Protein AF-0000000080722331 (afdb_homodimer)

pLDDT: mean 78.09, std 21.44, range [17.34, 98.5]

Foldseek 3Di:
DFLLALLVVLCVLPVDPDRQDLVVFFLADDPCLVPDAQPPPQPDDDDPVVLLQLLVLLCQAQCLQAPLDDPVNLVVLVVVCVVDPFDLPDLVSLLSQLLSLLSNLSSQLRQAQFDDDRGGGGSVSSNSNSVNSLDDLPDQADSSNLSSLQSNLQVCVLSSVLVSSLVSLVSSLVSLVVVVLLAQDPDPPDDPVRSLSSQRNNLSSLLSNLVSCSNVLHQGDDDNVVGHRDQHADDPPDDRVSSLLNRLSSLLSNLSNLLSVQARDLDQDQLVSLVVSLVVSVVSLLVSLVPDDPVLDDFPVCLVDDDRSSSLLSLLSSLLSLLSSLVLLLLLLLVVLVVVVVPPPDDPPVDFSCPPPDPVNVVSLVLNLLSLLVNLSSLLSQQPNVVPDSRHQSLSRSSSLSSLLSSLLSLLSCCQRGDDDPSSVVSNVSSLVSLVSSVVSSSRSSVVSSVSSVVSSVVRPPPPPPDDPPDDDPDDPPRSPSVNPDPPPPCPPDPPPPRDSVSSVSSCVSSVSPNPPPPPDPPPPD/DFLLALLVVLCVLPVDPDRQDLVVAFLADDPCLVPDAQPPPQPDDDDPVVLLQLLVLLCQAQCLQAPLDDPVNLVVLVVVCVVDPFDLPDLVSLLSQLLSLLSNLSSQLRQAQFDDDRGGGGSVSSNSNSVNSLDDLPDQADSSNLSSLQSNLQVCVLSSVLVSSLVSLVSSLVSLVVVVLLAQDPDPPDDPVRSLSSQRNNLSSLLSNLVSCSNVLHQGDDDNVVGHRDQHADDPPDDRVSSLLNRLSSLLSNLSNLLSVQARDLDQDQLVSLVVSLVVSVVSLLVSLVPRDPVLDDFPVCLVDDDRSSSLLSLLSSLLSLLSSLVLLLLLLLVVLVVVVVPPPDDPPVDASCPPPPPVNVVSLVLNLLSLLVNLSSLLSQCPNVVPDSRHQSLSRSSSLSSLLSSLLSLLSCCQRGDDDPSSVVSNVSSLVSLVSSVVSSSRSSVVSSVSSVVSSVVRPPPPPPDDPPDPDPDDPPRSPSVNPDPDPPCPPPPPPPRDSPSSVSSCVSSVSPNPPPPVPDPPPD

Structure (mmCIF, N/CA/C/O backbone):
data_AF-0000000080722331-model_v1
#
loop_
_entity.id
_entity.type
_entity.pdbx_description
1 polymer 'Transcription factor domain-containing protein'
#
loop_
_atom_site.group_PDB
_atom_site.id
_atom_site.type_symbol
_atom_site.label_atom_id
_atom_site.label_alt_id
_atom_site.label_comp_id
_atom_site.label_asym_id
_atom_site.label_entity_id
_atom_site.label_seq_id
_atom_site.pdbx_PDB_ins_code
_atom_site.Cartn_x
_atom_site.Cartn_y
_atom_site.Cartn_z
_atom_site.occupancy
_atom_site.B_iso_or_equiv
_atom_site.auth_seq_id
_atom_site.auth_comp_id
_atom_site.auth_asym_id
_atom_site.auth_atom_id
_atom_site.pdbx_PDB_model_num
ATOM 1 N N . MET A 1 1 ? -13.031 9.055 3.082 1 58.5 1 MET A N 1
ATOM 2 C CA . MET A 1 1 ? -12.633 9.82 4.262 1 58.5 1 MET A CA 1
ATOM 3 C C . MET A 1 1 ? -12.914 9.031 5.539 1 58.5 1 MET A C 1
ATOM 5 O O . MET A 1 1 ? -14.055 8.617 5.777 1 58.5 1 MET A O 1
ATOM 9 N N . GLY A 1 2 ? -11.844 8.742 6.254 1 55.91 2 GLY A N 1
ATOM 10 C CA . GLY A 1 2 ? -11.961 7.898 7.434 1 55.91 2 GLY A CA 1
ATOM 11 C C . GLY A 1 2 ? -12.211 8.688 8.703 1 55.91 2 GLY A C 1
ATOM 12 O O . GLY A 1 2 ? -12.211 9.922 8.688 1 55.91 2 GLY A O 1
ATOM 13 N N . ASN A 1 3 ? -12.391 8.062 9.75 1 56.53 3 ASN A N 1
ATOM 14 C CA . ASN A 1 3 ? -12.797 8.602 11.039 1 56.53 3 ASN A CA 1
ATOM 15 C C . ASN A 1 3 ? -11.703 9.477 11.648 1 56.53 3 ASN A C 1
ATOM 17 O O . ASN A 1 3 ? -11.977 10.297 12.523 1 56.53 3 ASN A O 1
ATOM 21 N N . SER A 1 4 ? -10.547 9.352 11.203 1 58.88 4 SER A N 1
ATOM 22 C CA . SER A 1 4 ? -9.461 10.133 11.797 1 58.88 4 SER A CA 1
ATOM 23 C C . SER A 1 4 ? -9.336 11.5 11.141 1 58.88 4 SER A C 1
ATOM 25 O O . SER A 1 4 ? -8.617 12.367 11.633 1 58.88 4 SER A O 1
ATOM 27 N N . SER A 1 5 ? -10.047 11.664 10.125 1 61.53 5 SER A N 1
ATOM 28 C CA . SER A 1 5 ? -9.984 12.93 9.391 1 61.53 5 SER A CA 1
ATOM 29 C C . SER A 1 5 ? -10.664 14.055 10.156 1 61.53 5 SER A C 1
ATOM 31 O O . SER A 1 5 ? -11.781 13.883 10.664 1 61.53 5 SER A O 1
ATOM 33 N N . SER A 1 6 ? -10.055 15.125 10.258 1 66.31 6 SER A N 1
ATOM 34 C CA . SER A 1 6 ? -10.648 16.297 10.906 1 66.31 6 SER A CA 1
ATOM 35 C C . SER A 1 6 ? -11.875 16.781 10.148 1 66.31 6 SER A C 1
ATOM 37 O O . SER A 1 6 ? -12.844 17.234 10.758 1 66.31 6 SER A O 1
ATOM 39 N N . THR A 1 7 ? -11.789 16.656 8.867 1 59.97 7 THR A N 1
ATOM 40 C CA . THR A 1 7 ? -12.906 17.078 8.031 1 59.97 7 THR A CA 1
ATOM 41 C C . THR A 1 7 ? -14.141 16.234 8.32 1 59.97 7 THR A C 1
ATOM 43 O O . THR A 1 7 ? -15.258 16.75 8.398 1 59.97 7 THR A O 1
ATOM 46 N N . TYR A 1 8 ? -13.906 15.031 8.492 1 64.12 8 TYR A N 1
ATOM 47 C CA . TYR A 1 8 ? -15.008 14.141 8.844 1 64.12 8 TYR A CA 1
ATOM 48 C C . TYR A 1 8 ? -15.664 14.57 10.156 1 64.12 8 TYR A C 1
ATOM 50 O O . TYR A 1 8 ? -16.891 14.641 10.25 1 64.12 8 TYR A O 1
ATOM 58 N N . LEU A 1 9 ? -14.938 14.914 11.062 1 61.69 9 LEU A N 1
ATOM 59 C CA . LEU A 1 9 ? -15.43 15.328 12.375 1 61.69 9 LEU A CA 1
ATOM 60 C C . LEU A 1 9 ? -16.188 16.641 12.281 1 61.69 9 LEU A C 1
ATOM 62 O O . LEU A 1 9 ? -17.25 16.797 12.883 1 61.69 9 LEU A O 1
ATOM 66 N N . ALA A 1 10 ? -15.609 17.5 11.562 1 63 10 ALA A N 1
ATOM 67 C CA . ALA A 1 10 ? -16.25 18.797 11.414 1 63 10 ALA A CA 1
ATOM 68 C C . ALA A 1 10 ? -17.625 18.656 10.75 1 63 10 ALA A C 1
ATOM 70 O O . ALA A 1 10 ? -18.578 19.328 11.148 1 63 10 ALA A O 1
ATOM 71 N N . ASN A 1 11 ? -17.703 17.797 9.758 1 65.12 11 ASN A N 1
ATOM 72 C CA . ASN A 1 11 ? -18.969 17.562 9.07 1 65.12 11 ASN A CA 1
ATOM 73 C C . ASN A 1 11 ? -20 16.922 9.984 1 65.12 11 ASN A C 1
ATOM 75 O O . ASN A 1 11 ? -21.188 17.188 9.867 1 65.12 11 ASN A O 1
ATOM 79 N N . ARG A 1 12 ? -19.578 16.156 10.898 1 65.56 12 ARG A N 1
ATOM 80 C CA . ARG A 1 12 ? -20.469 15.508 11.844 1 65.56 12 ARG A CA 1
ATOM 81 C C . ARG A 1 12 ? -21.047 16.516 12.836 1 65.56 12 ARG A C 1
ATOM 83 O O . ARG A 1 12 ? -22.188 16.359 13.289 1 65.56 12 ARG A O 1
ATOM 90 N N . LEU A 1 13 ? -20.297 17.469 13.156 1 64.06 13 LEU A N 1
ATOM 91 C CA . LEU A 1 13 ? -20.734 18.469 14.125 1 64.06 13 LEU A CA 1
ATOM 92 C C . LEU A 1 13 ? -21.703 19.469 13.492 1 64.06 13 LEU A C 1
ATOM 94 O O . LEU A 1 13 ? -22.453 20.141 14.195 1 64.06 13 LEU A O 1
ATOM 98 N N . ASN A 1 14 ? -21.562 19.594 12.195 1 61.81 14 ASN A N 1
ATOM 99 C CA . ASN A 1 14 ? -22.484 20.453 11.461 1 61.81 14 ASN A CA 1
ATOM 100 C C . ASN A 1 14 ? -23.078 19.734 10.258 1 61.81 14 ASN A C 1
ATOM 102 O O . ASN A 1 14 ? -22.672 19.984 9.117 1 61.81 14 ASN A O 1
ATOM 106 N N . PRO A 1 15 ? -24.094 18.859 10.656 1 58.12 15 PRO A N 1
ATOM 107 C CA . PRO A 1 15 ? -24.688 18.109 9.547 1 58.12 15 PRO A CA 1
ATOM 108 C C . PRO A 1 15 ? -25.516 19 8.609 1 58.12 15 PRO A C 1
ATOM 110 O O . PRO A 1 15 ? -26.531 19.562 9.023 1 58.12 15 PRO A O 1
ATOM 113 N N . THR A 1 16 ? -24.781 19.891 7.891 1 59.34 16 THR A N 1
ATOM 114 C CA . THR A 1 16 ? -25.484 20.734 6.941 1 59.34 16 THR A CA 1
ATOM 115 C C . THR A 1 16 ? -25.469 20.125 5.547 1 59.34 16 THR A C 1
ATOM 117 O O . THR A 1 16 ? -24.812 19.109 5.312 1 59.34 16 THR A O 1
ATOM 120 N N . THR A 1 17 ? -26.25 20.688 4.781 1 50.94 17 THR A N 1
ATOM 121 C CA . THR A 1 17 ? -26.375 20.234 3.398 1 50.94 17 THR A CA 1
ATOM 122 C C . THR A 1 17 ? -25.047 20.422 2.65 1 50.94 17 THR A C 1
ATOM 124 O O . THR A 1 17 ? -24.766 19.703 1.69 1 50.94 17 THR A O 1
ATOM 127 N N . GLU A 1 18 ? -24.234 21.391 3.186 1 58.25 18 GLU A N 1
ATOM 128 C CA . GLU A 1 18 ? -22.984 21.625 2.471 1 58.25 18 GLU A CA 1
ATOM 129 C C . GLU A 1 18 ? -21.828 20.922 3.146 1 58.25 18 GLU A C 1
ATOM 131 O O . GLU A 1 18 ? -21.188 21.484 4.039 1 58.25 18 GLU A O 1
ATOM 136 N N . THR A 1 19 ? -21.641 19.688 2.902 1 58.19 19 THR A N 1
ATOM 137 C CA . THR A 1 19 ? -20.562 18.875 3.475 1 58.19 19 THR A CA 1
ATOM 138 C C . THR A 1 19 ? -19.203 19.328 2.943 1 58.19 19 THR A C 1
ATOM 140 O O . THR A 1 19 ? -19.047 19.562 1.744 1 58.19 19 THR A O 1
ATOM 143 N N . LEU A 1 20 ? -18.391 19.766 3.891 1 61 20 LEU A N 1
ATOM 144 C CA . LEU A 1 20 ? -17.016 20.109 3.541 1 61 20 LEU A CA 1
ATOM 145 C C . LEU A 1 20 ? -16.297 18.906 2.934 1 61 20 LEU A C 1
ATOM 147 O O . LEU A 1 20 ? -16.219 17.844 3.557 1 61 20 LEU A O 1
ATOM 151 N N . ALA A 1 21 ? -16.078 19.016 1.616 1 56.78 21 ALA A N 1
ATOM 152 C CA . ALA A 1 21 ? -15.328 17.969 0.925 1 56.78 21 ALA A CA 1
ATOM 153 C C . ALA A 1 21 ? -14.117 18.547 0.196 1 56.78 21 ALA A C 1
ATOM 155 O O . ALA A 1 21 ? -14.242 19.531 -0.54 1 56.78 21 ALA A O 1
ATOM 156 N N . TRP A 1 22 ? -13.055 18.062 0.575 1 52.5 22 TRP A N 1
ATOM 157 C CA . TRP A 1 22 ? -11.805 18.578 0.02 1 52.5 22 TRP A CA 1
ATOM 158 C C . TRP A 1 22 ? -11.883 18.688 -1.499 1 52.5 22 TRP A C 1
ATOM 160 O O . TRP A 1 22 ? -11.391 19.641 -2.086 1 52.5 22 TRP A O 1
ATOM 170 N N . HIS A 1 23 ? -12.398 17.656 -2.092 1 49.03 23 HIS A N 1
ATOM 171 C CA . HIS A 1 23 ? -12.391 17.594 -3.547 1 49.03 23 HIS A CA 1
ATOM 172 C C . HIS A 1 23 ? -13.227 18.703 -4.164 1 49.03 23 HIS A C 1
ATOM 174 O O . HIS A 1 23 ? -13.102 18.984 -5.355 1 49.03 23 HIS A O 1
ATOM 180 N N . MET A 1 24 ? -14.047 19.297 -3.225 1 52.97 24 MET A N 1
ATOM 181 C CA . MET A 1 24 ? -14.875 20.391 -3.711 1 52.97 24 MET A CA 1
ATOM 182 C C . MET A 1 24 ? -14.078 21.688 -3.752 1 52.97 24 MET A C 1
ATOM 184 O O . MET A 1 24 ? -14.539 22.688 -4.32 1 52.97 24 MET A O 1
ATOM 188 N N . HIS A 1 25 ? -12.82 21.562 -3.273 1 61.03 25 HIS A N 1
ATOM 189 C CA . HIS A 1 25 ? -12.055 22.797 -3.178 1 61.03 25 HIS A CA 1
ATOM 190 C C . HIS A 1 25 ? -10.617 22.594 -3.65 1 61.03 25 HIS A C 1
ATOM 192 O O . HIS A 1 25 ? -9.672 22.844 -2.902 1 61.03 25 HIS A O 1
ATOM 198 N N . PRO A 1 26 ? -10.609 22.156 -5.004 1 56.78 26 PRO A N 1
ATOM 199 C CA . PRO A 1 26 ? -9.242 22.047 -5.527 1 56.78 26 PRO A CA 1
ATOM 200 C C . PRO A 1 26 ? -8.57 23.406 -5.719 1 56.78 26 PRO A C 1
ATOM 202 O O . PRO A 1 26 ? -9.258 24.422 -5.887 1 56.78 26 PRO A O 1
ATOM 205 N N . HIS A 1 27 ? -7.277 23.453 -5.512 1 62.88 27 HIS A N 1
ATOM 206 C CA . HIS A 1 27 ? -6.566 24.719 -5.719 1 62.88 27 HIS A CA 1
ATOM 207 C C . HIS A 1 27 ? -6.426 25.031 -7.203 1 62.88 27 HIS A C 1
ATOM 209 O O . HIS A 1 27 ? -5.766 26 -7.578 1 62.88 27 HIS A O 1
ATOM 215 N N . TYR A 1 28 ? -7.027 24.031 -7.988 1 53.81 28 TYR A N 1
ATOM 216 C CA . TYR A 1 28 ? -6.945 24.266 -9.43 1 53.81 28 TYR A CA 1
ATOM 217 C C . TYR A 1 28 ? -8.32 24.156 -10.078 1 53.81 28 TYR A C 1
ATOM 219 O O . TYR A 1 28 ? -9.164 23.375 -9.625 1 53.81 28 TYR A O 1
ATOM 227 N N . ASP A 1 29 ? -8.672 24.969 -10.891 1 52.41 29 ASP A N 1
ATOM 228 C CA . ASP A 1 29 ? -9.992 24.984 -11.508 1 52.41 29 ASP A CA 1
ATOM 229 C C . ASP A 1 29 ? -10.07 24 -12.672 1 52.41 29 ASP A C 1
ATOM 231 O O . ASP A 1 29 ? -11.07 23.297 -12.836 1 52.41 29 ASP A O 1
ATOM 235 N N . ASP A 1 30 ? -8.961 23.984 -13.469 1 51.5 30 ASP A N 1
ATOM 236 C CA . ASP A 1 30 ? -9.008 23.234 -14.719 1 51.5 30 ASP A CA 1
ATOM 237 C C . ASP A 1 30 ? -8.391 21.844 -14.555 1 51.5 30 ASP A C 1
ATOM 239 O O . ASP A 1 30 ? -7.191 21.719 -14.297 1 51.5 30 ASP A O 1
ATOM 243 N N . ILE A 1 31 ? -9.273 20.844 -14.539 1 56.06 31 ILE A N 1
ATOM 244 C CA . ILE A 1 31 ? -8.844 19.453 -14.352 1 56.06 31 ILE A CA 1
ATOM 245 C C . ILE A 1 31 ? -8.25 18.922 -15.648 1 56.06 31 ILE A C 1
ATOM 247 O O . ILE A 1 31 ? -7.645 17.844 -15.664 1 56.06 31 ILE A O 1
ATOM 251 N N . SER A 1 32 ? -8.227 19.734 -16.688 1 57.78 32 SER A N 1
ATOM 252 C CA . SER A 1 32 ? -7.785 19.25 -17.984 1 57.78 32 SER A CA 1
ATOM 253 C C . SER A 1 32 ? -6.289 18.969 -18 1 57.78 32 SER A C 1
ATOM 255 O O . SER A 1 32 ? -5.805 18.172 -18.812 1 57.78 32 SER A O 1
ATOM 257 N N . TRP A 1 33 ? -5.648 19.641 -17.047 1 54.5 33 TRP A N 1
ATOM 258 C CA . TRP A 1 33 ? -4.199 19.453 -17.047 1 54.5 33 TRP A CA 1
ATOM 259 C C . TRP A 1 33 ? -3.836 18.016 -16.703 1 54.5 33 TRP A C 1
ATOM 261 O O . TRP A 1 33 ? -2.719 17.562 -16.984 1 54.5 33 TRP A O 1
ATOM 271 N N . LEU A 1 34 ? -4.723 17.391 -16.172 1 56.31 34 LEU A N 1
ATOM 272 C CA . LEU A 1 34 ? -4.469 16 -15.781 1 56.31 34 LEU A CA 1
ATOM 273 C C . LEU A 1 34 ? -4.227 15.133 -17 1 56.31 34 LEU A C 1
ATOM 275 O O . LEU A 1 34 ? -3.527 14.117 -16.922 1 56.31 34 LEU A O 1
ATOM 279 N N . ARG A 1 35 ? -4.789 15.516 -18.156 1 56.59 35 ARG A N 1
ATOM 280 C CA . ARG A 1 35 ? -4.707 14.672 -19.344 1 56.59 35 ARG A CA 1
ATOM 281 C C . ARG A 1 35 ? -3.883 15.344 -20.438 1 56.59 35 ARG A C 1
ATOM 283 O O . ARG A 1 35 ? -3.557 14.727 -21.453 1 56.59 35 ARG A O 1
ATOM 290 N N . ARG A 1 36 ? -3.623 16.609 -20.234 1 52.19 36 ARG A N 1
ATOM 291 C CA . ARG A 1 36 ? -3.1 17.344 -21.391 1 52.19 36 ARG A CA 1
ATOM 292 C C . ARG A 1 36 ? -1.674 16.906 -21.703 1 52.19 36 ARG A C 1
ATOM 294 O O . ARG A 1 36 ? -0.861 16.703 -20.812 1 52.19 36 ARG A O 1
ATOM 301 N N . PRO A 1 37 ? -1.604 16.391 -23.031 1 52.09 37 PRO A N 1
ATOM 302 C CA . PRO A 1 37 ? -0.284 16.078 -23.578 1 52.09 37 PRO A CA 1
ATOM 303 C C . PRO A 1 37 ? 0.754 17.156 -23.297 1 52.09 37 PRO A C 1
ATOM 305 O O . PRO A 1 37 ? 0.399 18.328 -23.109 1 52.09 37 PRO A O 1
ATOM 308 N N . VAL A 1 38 ? 1.921 16.719 -22.859 1 49.22 38 VAL A N 1
ATOM 309 C CA . VAL A 1 38 ? 3.119 17.516 -22.625 1 49.22 38 VAL A CA 1
ATOM 310 C C . VAL A 1 38 ? 3.211 18.641 -23.656 1 49.22 38 VAL A C 1
ATOM 312 O O . VAL A 1 38 ? 3.275 18.375 -24.859 1 49.22 38 VAL A O 1
ATOM 315 N N . ILE A 1 39 ? 2.551 19.703 -23.469 1 48.94 39 ILE A N 1
ATOM 316 C CA . ILE A 1 39 ? 2.939 20.797 -24.344 1 48.94 39 ILE A CA 1
ATOM 317 C C . ILE A 1 39 ? 4.461 20.875 -24.422 1 48.94 39 ILE A C 1
ATOM 319 O O . ILE A 1 39 ? 5.145 20.844 -23.391 1 48.94 39 ILE A O 1
ATOM 323 N N . SER A 1 40 ? 5.074 20.516 -25.516 1 51.19 40 SER A N 1
ATOM 324 C CA . SER A 1 40 ? 6.469 20.609 -25.938 1 51.19 40 SER A CA 1
ATOM 325 C C . SER A 1 40 ? 7.133 21.859 -25.344 1 51.19 40 SER A C 1
ATOM 327 O O . SER A 1 40 ? 8.328 22.078 -25.547 1 51.19 40 SER A O 1
ATOM 329 N N . ASP A 1 41 ? 6.391 22.781 -24.828 1 56.09 41 ASP A N 1
ATOM 330 C CA . ASP A 1 41 ? 7.195 23.953 -24.5 1 56.09 41 ASP A CA 1
ATOM 331 C C . ASP A 1 41 ? 7.969 23.75 -23.203 1 56.09 41 ASP A C 1
ATOM 333 O O . ASP A 1 41 ? 7.371 23.547 -22.141 1 56.09 41 ASP A O 1
ATOM 337 N N . MET A 1 42 ? 9.188 23.312 -23.406 1 62.62 42 MET A N 1
ATOM 338 C CA . MET A 1 42 ? 10.125 23.156 -22.297 1 62.62 42 MET A CA 1
ATOM 339 C C . MET A 1 42 ? 9.961 24.266 -21.266 1 62.62 42 MET A C 1
ATOM 341 O O . MET A 1 42 ? 9.875 25.438 -21.625 1 62.62 42 MET A O 1
ATOM 345 N N . CYS A 1 43 ? 9.594 23.875 -20 1 75.56 43 CYS A N 1
ATOM 346 C CA . CYS A 1 43 ? 9.477 24.797 -18.875 1 75.56 43 CYS A CA 1
ATOM 347 C C . CYS A 1 43 ? 10.695 25.703 -18.766 1 75.56 43 CYS A C 1
ATOM 349 O O . CYS A 1 43 ? 11.828 25.25 -18.938 1 75.56 43 CYS A O 1
ATOM 351 N N . GLN A 1 44 ? 10.477 27 -18.844 1 85.12 44 GLN A N 1
ATOM 352 C CA . GLN A 1 44 ? 11.555 27.969 -18.656 1 85.12 44 GLN A CA 1
ATOM 353 C C . GLN A 1 44 ? 12.148 27.875 -17.266 1 85.12 44 GLN A C 1
ATOM 355 O O . GLN A 1 44 ? 11.438 28 -16.266 1 85.12 44 GLN A O 1
ATOM 360 N N . LEU A 1 45 ? 13.453 27.594 -17.219 1 92.38 45 LEU A N 1
ATOM 361 C CA . LEU A 1 45 ? 14.148 27.484 -15.945 1 92.38 45 LEU A CA 1
ATOM 362 C C . LEU A 1 45 ? 14.469 28.875 -15.383 1 92.38 45 LEU A C 1
ATOM 364 O O . LEU A 1 45 ? 14.812 29.781 -16.141 1 92.38 45 LEU A O 1
ATOM 368 N N . PRO A 1 46 ? 14.273 29.078 -14.133 1 94.06 46 PRO A N 1
ATOM 369 C CA . PRO A 1 46 ? 14.648 30.359 -13.531 1 94.06 46 PRO A CA 1
ATOM 370 C C . PRO A 1 46 ? 16.156 30.578 -13.5 1 94.06 46 PRO A C 1
ATOM 372 O O . PRO A 1 46 ? 16.922 29.641 -13.688 1 94.06 46 PRO A O 1
ATOM 375 N N . PRO A 1 47 ? 16.562 31.875 -13.305 1 94.69 47 PRO A N 1
ATOM 376 C CA . PRO A 1 47 ? 17.984 32.125 -13.148 1 94.69 47 PRO A CA 1
ATOM 377 C C . PRO A 1 47 ? 18.609 31.344 -12 1 94.69 47 PRO A C 1
ATOM 379 O O . PRO A 1 47 ? 17.922 31.047 -11.016 1 94.69 47 PRO A O 1
ATOM 382 N N . ARG A 1 48 ? 19.922 31.047 -12.078 1 93.56 48 ARG A N 1
ATOM 383 C CA . ARG A 1 48 ? 20.625 30.172 -11.141 1 93.56 48 ARG A CA 1
ATOM 384 C C . ARG A 1 48 ? 20.484 30.672 -9.711 1 93.56 48 ARG A C 1
ATOM 386 O O . ARG A 1 48 ? 20.266 29.891 -8.789 1 93.56 48 ARG A O 1
ATOM 393 N N . ASP A 1 49 ? 20.641 31.938 -9.578 1 93.81 49 ASP A N 1
ATOM 394 C CA . ASP A 1 49 ? 20.547 32.5 -8.234 1 93.81 49 ASP A CA 1
ATOM 395 C C . ASP A 1 49 ? 19.156 32.312 -7.648 1 93.81 49 ASP A C 1
ATOM 397 O O . ASP A 1 49 ? 19 32 -6.461 1 93.81 49 ASP A O 1
ATOM 401 N N . PHE A 1 50 ? 18.219 32.531 -8.469 1 94.75 50 PHE A N 1
ATOM 402 C CA . PHE A 1 50 ? 16.844 32.344 -8.023 1 94.75 50 PHE A CA 1
ATOM 403 C C . PHE A 1 50 ? 16.547 30.875 -7.742 1 94.75 50 PHE A C 1
ATOM 405 O O . PHE A 1 50 ? 15.812 30.547 -6.812 1 94.75 50 PHE A O 1
ATOM 412 N N . ALA A 1 51 ? 17.094 29.984 -8.531 1 95.88 51 ALA A N 1
ATOM 413 C CA . ALA A 1 51 ? 16.938 28.547 -8.312 1 95.88 51 ALA A CA 1
ATOM 414 C C . ALA A 1 51 ? 17.453 28.141 -6.934 1 95.88 51 ALA A C 1
ATOM 416 O O . ALA A 1 51 ? 16.828 27.344 -6.238 1 95.88 51 ALA A O 1
ATOM 417 N N . LYS A 1 52 ? 18.547 28.703 -6.582 1 95.38 52 LYS A N 1
ATOM 418 C CA . LYS A 1 52 ? 19.109 28.422 -5.27 1 95.38 52 LYS A CA 1
ATOM 419 C C . LYS A 1 52 ? 18.219 28.922 -4.148 1 95.38 52 LYS A C 1
ATOM 421 O O . LYS A 1 52 ? 18.078 28.281 -3.113 1 95.38 52 LYS A O 1
ATOM 426 N N . ARG A 1 53 ? 17.609 30.062 -4.363 1 94.19 53 ARG A N 1
ATOM 427 C CA . ARG A 1 53 ? 16.688 30.609 -3.371 1 94.19 53 ARG A CA 1
ATOM 428 C C . ARG A 1 53 ? 15.453 29.719 -3.232 1 94.19 53 ARG A C 1
ATOM 430 O O . ARG A 1 53 ? 14.938 29.547 -2.129 1 94.19 53 ARG A O 1
ATOM 437 N N . LEU A 1 54 ? 15.008 29.234 -4.359 1 94.44 54 LEU A N 1
ATOM 438 C CA . LEU A 1 54 ? 13.852 28.344 -4.332 1 94.44 54 LEU A CA 1
ATOM 439 C C . LEU A 1 54 ? 14.172 27.062 -3.566 1 94.44 54 LEU A C 1
ATOM 441 O O . LEU A 1 54 ? 13.336 26.562 -2.801 1 94.44 54 LEU A O 1
ATOM 445 N N . PHE A 1 55 ? 15.375 26.578 -3.762 1 96.12 55 PHE A N 1
ATOM 446 C CA . PHE A 1 55 ? 15.781 25.391 -3.021 1 96.12 55 PHE A CA 1
ATOM 447 C C . PHE A 1 55 ? 15.812 25.656 -1.523 1 96.12 55 PHE A C 1
ATOM 449 O O . PHE A 1 55 ? 15.344 24.844 -0.725 1 96.12 55 PHE A O 1
ATOM 456 N N . LEU A 1 56 ? 16.312 26.781 -1.181 1 92.75 56 LEU A N 1
ATOM 457 C CA . LEU A 1 56 ? 16.438 27.125 0.233 1 92.75 56 LEU A CA 1
ATOM 458 C C . LEU A 1 56 ? 15.07 27.266 0.883 1 92.75 56 LEU A C 1
ATOM 460 O O . LEU A 1 56 ? 14.875 26.859 2.031 1 92.75 56 LEU A O 1
ATOM 464 N N . ALA A 1 57 ? 14.148 27.844 0.154 1 90.94 57 ALA A N 1
ATOM 465 C CA . ALA A 1 57 ? 12.789 27.969 0.662 1 90.94 57 ALA A CA 1
ATOM 466 C C . ALA A 1 57 ? 12.148 26.594 0.873 1 90.94 57 ALA A C 1
ATOM 468 O O . ALA A 1 57 ? 11.547 26.344 1.918 1 90.94 57 ALA A O 1
ATOM 469 N N . GLN A 1 58 ? 12.25 25.781 -0.161 1 93.44 58 GLN A N 1
ATOM 470 C CA . GLN A 1 58 ? 11.727 24.422 -0.061 1 93.44 58 GLN A CA 1
ATOM 471 C C . GLN A 1 58 ? 12.375 23.656 1.092 1 93.44 58 GLN A C 1
ATOM 473 O O . GLN A 1 58 ? 11.688 22.969 1.851 1 93.44 58 GLN A O 1
ATOM 478 N N . HIS A 1 59 ? 13.68 23.781 1.25 1 92.44 59 HIS A N 1
ATOM 479 C CA . HIS A 1 59 ? 14.438 23.031 2.242 1 92.44 59 HIS A CA 1
ATOM 480 C C . HIS A 1 59 ? 14.094 23.469 3.658 1 92.44 59 HIS A C 1
ATOM 482 O O . HIS A 1 59 ? 14.102 22.656 4.59 1 92.44 59 HIS A O 1
ATOM 488 N N . ALA A 1 60 ? 13.781 24.656 3.814 1 87.94 60 ALA A N 1
ATOM 489 C CA . ALA A 1 60 ? 13.445 25.188 5.133 1 87.94 60 ALA A CA 1
ATOM 490 C C . ALA A 1 60 ? 12.156 24.578 5.664 1 87.94 60 ALA A C 1
ATOM 492 O O . ALA A 1 60 ? 12.023 24.344 6.871 1 87.94 60 ALA A O 1
ATOM 493 N N . TYR A 1 61 ? 11.258 24.281 4.812 1 88.69 61 TYR A N 1
ATOM 494 C CA . TYR A 1 61 ? 9.961 23.812 5.27 1 88.69 61 TYR A CA 1
ATOM 495 C C . TYR A 1 61 ? 9.906 22.281 5.281 1 88.69 61 TYR A C 1
ATOM 497 O O . TYR A 1 61 ? 9.5 21.672 6.273 1 88.69 61 TYR A O 1
ATOM 505 N N . ILE A 1 62 ? 10.305 21.641 4.164 1 90.56 62 ILE A N 1
ATOM 506 C CA . ILE A 1 62 ? 10.07 20.203 4.109 1 90.56 62 ILE A CA 1
ATOM 507 C C . ILE A 1 62 ? 11.406 19.453 4.023 1 90.56 62 ILE A C 1
ATOM 509 O O . ILE A 1 62 ? 11.469 18.25 4.281 1 90.56 62 ILE A O 1
ATOM 513 N N . GLY A 1 63 ? 12.477 20.156 3.775 1 91.06 63 GLY A N 1
ATOM 514 C CA . GLY A 1 63 ? 13.773 19.516 3.6 1 91.06 63 GLY A CA 1
ATOM 515 C C . GLY A 1 63 ? 14.383 19.047 4.906 1 91.06 63 GLY A C 1
ATOM 516 O O . GLY A 1 63 ? 15.312 18.234 4.902 1 91.06 63 GLY A O 1
ATOM 517 N N . THR A 1 64 ? 13.844 19.5 5.988 1 88.31 64 THR A N 1
ATOM 518 C CA . THR A 1 64 ? 14.391 19.094 7.277 1 88.31 64 THR A CA 1
ATOM 519 C C . THR A 1 64 ? 13.602 17.938 7.871 1 88.31 64 THR A C 1
ATOM 521 O O . THR A 1 64 ? 14.117 17.188 8.695 1 88.31 64 THR A O 1
ATOM 524 N N . ILE A 1 65 ? 12.391 17.844 7.465 1 92.81 65 ILE A N 1
ATOM 525 C CA . ILE A 1 65 ? 11.578 16.781 8.047 1 92.81 65 ILE A CA 1
ATOM 526 C C . ILE A 1 65 ? 11.492 15.602 7.082 1 92.81 65 ILE A C 1
ATOM 528 O O . ILE A 1 65 ? 11.172 14.477 7.488 1 92.81 65 ILE A O 1
ATOM 532 N N . PHE A 1 66 ? 11.727 15.836 5.785 1 95.19 66 PHE A N 1
ATOM 533 C CA . PHE A 1 66 ? 11.891 14.797 4.773 1 95.19 66 PHE A CA 1
ATOM 534 C C . PHE A 1 66 ? 13.242 14.938 4.074 1 95.19 66 PHE A C 1
ATOM 536 O O . PHE A 1 66 ? 13.625 16.031 3.662 1 95.19 66 PHE A O 1
ATOM 543 N N . SER A 1 67 ? 13.914 13.891 3.984 1 94.62 67 SER A N 1
ATOM 544 C CA . SER A 1 67 ? 15.219 13.922 3.342 1 94.62 67 SER A CA 1
ATOM 545 C C . SER A 1 67 ? 15.164 13.32 1.939 1 94.62 67 SER A C 1
ATOM 547 O O . SER A 1 67 ? 15.672 12.227 1.705 1 94.62 67 SER A O 1
ATOM 549 N N . PHE A 1 68 ? 14.664 14.094 0.999 1 95.81 68 PHE A N 1
ATOM 550 C CA . PHE A 1 68 ? 14.562 13.602 -0.368 1 95.81 68 PHE A CA 1
ATOM 551 C C . PHE A 1 68 ? 15.672 14.172 -1.237 1 95.81 68 PHE A C 1
ATOM 553 O O . PHE A 1 68 ? 16.062 13.562 -2.234 1 95.81 68 PHE A O 1
ATOM 560 N N . LEU A 1 69 ? 16.141 15.344 -0.873 1 95 69 LEU A N 1
ATOM 561 C CA . LEU A 1 69 ? 17.188 15.984 -1.646 1 95 69 LEU A CA 1
ATOM 562 C C . LEU A 1 69 ? 18.125 16.766 -0.738 1 95 69 LEU A C 1
ATOM 564 O O . LEU A 1 69 ? 17.688 17.609 0.043 1 95 69 LEU A O 1
ATOM 568 N N . THR A 1 70 ? 19.359 16.438 -0.869 1 91.25 70 THR A N 1
ATOM 569 C CA . THR A 1 70 ? 20.359 17.172 -0.107 1 91.25 70 THR A CA 1
ATOM 570 C C . THR A 1 70 ? 20.844 18.391 -0.891 1 91.25 70 THR A C 1
ATOM 572 O O . THR A 1 70 ? 20.688 18.453 -2.109 1 91.25 70 THR A O 1
ATOM 575 N N . ALA A 1 71 ? 21.453 19.328 -0.18 1 91.56 71 ALA A N 1
ATOM 576 C CA . ALA A 1 71 ? 21.984 20.531 -0.815 1 91.56 71 ALA A CA 1
ATOM 577 C C . ALA A 1 71 ? 23.047 20.203 -1.844 1 91.56 71 ALA A C 1
ATOM 579 O O . ALA A 1 71 ? 23.094 20.781 -2.926 1 91.56 71 ALA A O 1
ATOM 580 N N . ASP A 1 72 ? 23.859 19.219 -1.536 1 91 72 ASP A N 1
ATOM 581 C CA . ASP A 1 72 ? 24.938 18.812 -2.439 1 91 72 ASP A CA 1
ATOM 582 C C . ASP A 1 72 ? 24.375 18.219 -3.727 1 91 72 ASP A C 1
ATOM 584 O O . ASP A 1 72 ? 24.844 18.531 -4.82 1 91 72 ASP A O 1
ATOM 588 N N . SER A 1 73 ? 23.438 17.312 -3.521 1 92.94 73 SER A N 1
ATOM 589 C CA . SER A 1 73 ? 22.828 16.688 -4.695 1 92.94 73 SER A CA 1
ATOM 590 C C . SER A 1 73 ? 22.094 17.719 -5.551 1 92.94 73 SER A C 1
ATOM 592 O O . SER A 1 73 ? 22.109 17.625 -6.781 1 92.94 73 SER A O 1
ATOM 594 N N . PHE A 1 74 ? 21.484 18.719 -4.895 1 96.19 74 PHE A N 1
ATOM 595 C CA . PHE A 1 74 ? 20.781 19.781 -5.629 1 96.19 74 PHE A CA 1
ATOM 596 C C . PHE A 1 74 ? 21.766 20.562 -6.488 1 96.19 74 PHE A C 1
ATOM 598 O O . PHE A 1 74 ? 21.5 20.812 -7.668 1 96.19 74 PHE A O 1
ATOM 605 N N . CYS A 1 75 ? 22.906 20.938 -5.934 1 94.88 75 CYS A N 1
ATOM 606 C CA . CYS A 1 75 ? 23.891 21.734 -6.652 1 94.88 75 CYS A CA 1
ATOM 607 C C . CYS A 1 75 ? 24.422 20.984 -7.863 1 94.88 75 CYS A C 1
ATOM 609 O O . CYS A 1 75 ? 24.562 21.547 -8.945 1 94.88 75 CYS A O 1
ATOM 611 N N . THR A 1 76 ? 24.641 19.734 -7.664 1 94.69 76 THR A N 1
ATOM 612 C CA . THR A 1 76 ? 25.141 18.922 -8.758 1 94.69 76 THR A CA 1
ATOM 613 C C . THR A 1 76 ? 24.094 18.766 -9.859 1 94.69 76 THR A C 1
ATOM 615 O O . THR A 1 76 ? 24.422 18.891 -11.039 1 94.69 76 THR A O 1
ATOM 618 N N . ARG A 1 77 ? 22.875 18.547 -9.461 1 95.62 77 ARG A N 1
ATOM 619 C CA . ARG A 1 77 ? 21.812 18.297 -10.422 1 95.62 77 ARG A CA 1
ATOM 620 C C . ARG A 1 77 ? 21.391 19.562 -11.133 1 95.62 77 ARG A C 1
ATOM 622 O O . ARG A 1 77 ? 21.047 19.547 -12.32 1 95.62 77 ARG A O 1
ATOM 629 N N . VAL A 1 78 ? 21.406 20.688 -10.383 1 95.25 78 VAL A N 1
ATOM 630 C CA . VAL A 1 78 ? 21.031 21.969 -10.984 1 95.25 78 VAL A CA 1
ATOM 631 C C . VAL A 1 78 ? 22.047 22.344 -12.062 1 95.25 78 VAL A C 1
ATOM 633 O O . VAL A 1 78 ? 21.672 22.859 -13.125 1 95.25 78 VAL A O 1
ATOM 636 N N . GLU A 1 79 ? 23.312 22.062 -11.82 1 94.31 79 GLU A N 1
ATOM 637 C CA . GLU A 1 79 ? 24.328 22.328 -12.828 1 94.31 79 GLU A CA 1
ATOM 638 C C . GLU A 1 79 ? 24.094 21.484 -14.078 1 94.31 79 GLU A C 1
ATOM 640 O O . GLU A 1 79 ? 24.281 21.969 -15.203 1 94.31 79 GLU A O 1
ATOM 645 N N . ARG A 1 80 ? 23.703 20.312 -13.82 1 93 80 ARG A N 1
ATOM 646 C CA . ARG A 1 80 ? 23.453 19.406 -14.938 1 93 80 ARG A CA 1
ATOM 647 C C . ARG A 1 80 ? 22.266 19.891 -15.773 1 93 80 ARG A C 1
ATOM 649 O O . ARG A 1 80 ? 22.328 19.891 -17 1 93 80 ARG A O 1
ATOM 656 N N . ILE A 1 81 ? 21.203 20.328 -15.18 1 92.75 81 ILE A N 1
ATOM 657 C CA . ILE A 1 81 ? 19.984 20.672 -15.891 1 92.75 81 ILE A CA 1
ATOM 658 C C . ILE A 1 81 ? 20.172 21.984 -16.656 1 92.75 81 ILE A C 1
ATOM 660 O O . ILE A 1 81 ? 19.562 22.203 -17.703 1 92.75 81 ILE A O 1
ATOM 664 N N . TYR A 1 82 ? 21.078 22.922 -16.141 1 93.25 82 TYR A N 1
ATOM 665 C CA . TYR A 1 82 ? 21.328 24.188 -16.812 1 93.25 82 TYR A CA 1
ATOM 666 C C . TYR A 1 82 ? 22.328 24.031 -17.953 1 93.25 82 TYR A C 1
ATOM 668 O O . TYR A 1 82 ? 22.406 24.875 -18.828 1 93.25 82 TYR A O 1
ATOM 676 N N . ALA A 1 83 ? 23.047 22.953 -17.922 1 92.25 83 ALA A N 1
ATOM 677 C CA . ALA A 1 83 ? 24.062 22.719 -18.938 1 92.25 83 ALA A CA 1
ATOM 678 C C . ALA A 1 83 ? 23.422 22.203 -20.234 1 92.25 83 ALA A C 1
ATOM 680 O O . ALA A 1 83 ? 23.812 22.594 -21.328 1 92.25 83 ALA A O 1
ATOM 681 N N . SER A 1 84 ? 22.516 21.234 -20.172 1 91.12 84 SER A N 1
ATOM 682 C CA . SER A 1 84 ? 21.906 20.625 -21.344 1 91.12 84 SER A CA 1
ATOM 683 C C . SER A 1 84 ? 20.484 20.172 -21.047 1 91.12 84 SER A C 1
ATOM 685 O O . SER A 1 84 ? 20.156 19.828 -19.906 1 91.12 84 SER A O 1
ATOM 687 N N . PRO A 1 85 ? 19.656 20.219 -22.062 1 89.31 85 PRO A N 1
ATOM 688 C CA . PRO A 1 85 ? 18.297 19.688 -21.875 1 89.31 85 PRO A CA 1
ATOM 689 C C . PRO A 1 85 ? 18.312 18.203 -21.516 1 89.31 85 PRO A C 1
ATOM 691 O O . PRO A 1 85 ? 19.266 17.484 -21.828 1 89.31 85 PRO A O 1
ATOM 694 N N . PRO A 1 86 ? 17.281 17.75 -20.828 1 89.88 86 PRO A N 1
ATOM 695 C CA . PRO A 1 86 ? 17.234 16.344 -20.406 1 89.88 86 PRO A CA 1
ATOM 696 C C . PRO A 1 86 ? 17.109 15.383 -21.578 1 89.88 86 PRO A C 1
ATOM 698 O O . PRO A 1 86 ? 16.406 15.68 -22.562 1 89.88 86 PRO A O 1
ATOM 701 N N . ASP A 1 87 ? 17.812 14.281 -21.516 1 89.75 87 ASP A N 1
ATOM 702 C CA . ASP A 1 87 ? 17.625 13.172 -22.453 1 89.75 87 ASP A CA 1
ATOM 703 C C . ASP A 1 87 ? 16.359 12.391 -22.125 1 89.75 87 ASP A C 1
ATOM 705 O O . ASP A 1 87 ? 16.312 11.656 -21.141 1 89.75 87 ASP A O 1
ATOM 709 N N . LEU A 1 88 ? 15.375 12.438 -22.953 1 85.38 88 LEU A N 1
ATOM 710 C CA . LEU A 1 88 ? 14.062 11.844 -22.719 1 85.38 88 LEU A CA 1
ATOM 711 C C . LEU A 1 88 ? 14.141 10.32 -22.719 1 85.38 88 LEU A C 1
ATOM 713 O O . LEU A 1 88 ? 13.242 9.648 -22.219 1 85.38 88 LEU A O 1
ATOM 717 N N . ASN A 1 89 ? 15.219 9.781 -23.25 1 84.19 89 ASN A N 1
ATOM 718 C CA . ASN A 1 89 ? 15.359 8.328 -23.312 1 84.19 89 ASN A CA 1
ATOM 719 C C . ASN A 1 89 ? 16.109 7.777 -22.109 1 84.19 89 ASN A C 1
ATOM 721 O O . ASN A 1 89 ? 16.234 6.562 -21.953 1 84.19 89 ASN A O 1
ATOM 725 N N . ASP A 1 90 ? 16.531 8.648 -21.344 1 88.62 90 ASP A N 1
ATOM 726 C CA . ASP A 1 90 ? 17.203 8.242 -20.109 1 88.62 90 ASP A CA 1
ATOM 727 C C . ASP A 1 90 ? 16.328 8.492 -18.891 1 88.62 90 ASP A C 1
ATOM 729 O O . ASP A 1 90 ? 16.078 9.648 -18.531 1 88.62 90 ASP A O 1
ATOM 733 N N . ARG A 1 91 ? 15.977 7.469 -18.203 1 89.5 91 ARG A N 1
ATOM 734 C CA . ARG A 1 91 ? 15.07 7.543 -17.062 1 89.5 91 ARG A CA 1
ATOM 735 C C . ARG A 1 91 ? 15.641 8.438 -15.969 1 89.5 91 ARG A C 1
ATOM 737 O O . ARG A 1 91 ? 14.938 9.281 -15.414 1 89.5 91 ARG A O 1
ATOM 744 N N . ASP A 1 92 ? 16.922 8.305 -15.672 1 92.31 92 ASP A N 1
ATOM 745 C CA . ASP A 1 92 ? 17.547 9.039 -14.57 1 92.31 92 ASP A CA 1
ATOM 746 C C . ASP A 1 92 ? 17.656 10.523 -14.898 1 92.31 92 ASP A C 1
ATOM 748 O O . ASP A 1 92 ? 17.547 11.375 -14.008 1 92.31 92 ASP A O 1
ATOM 752 N N . ASP A 1 93 ? 17.891 10.812 -16.078 1 93.69 93 ASP A N 1
ATOM 753 C CA . ASP A 1 93 ? 17.953 12.211 -16.5 1 93.69 93 ASP A CA 1
ATOM 754 C C . ASP A 1 93 ? 16.578 12.867 -16.391 1 93.69 93 ASP A C 1
ATOM 756 O O . ASP A 1 93 ? 16.453 14.008 -15.938 1 93.69 93 ASP A O 1
ATOM 760 N N . CYS A 1 94 ? 15.555 12.109 -16.812 1 93.31 94 CYS A N 1
ATOM 761 C CA . CYS A 1 94 ? 14.195 12.617 -16.703 1 93.31 94 CYS A CA 1
ATOM 762 C C . CYS A 1 94 ? 13.812 12.82 -15.234 1 93.31 94 CYS A C 1
ATOM 764 O O . CYS A 1 94 ? 13.211 13.836 -14.883 1 93.31 94 CYS A O 1
ATOM 766 N N . LEU A 1 95 ? 14.211 11.891 -14.438 1 96.38 95 LEU A N 1
ATOM 767 C CA . LEU A 1 95 ? 13.891 11.961 -13.016 1 96.38 95 LEU A CA 1
ATOM 768 C C . LEU A 1 95 ? 14.609 13.133 -12.359 1 96.38 95 LEU A C 1
ATOM 770 O O . LEU A 1 95 ? 14.031 13.828 -11.516 1 96.38 95 LEU A O 1
ATOM 774 N N . THR A 1 96 ? 15.859 13.336 -12.727 1 96.88 96 THR A N 1
ATOM 775 C CA . THR A 1 96 ? 16.625 14.453 -12.18 1 96.88 96 THR A CA 1
ATOM 776 C C . THR A 1 96 ? 15.969 15.789 -12.531 1 96.88 96 THR A C 1
ATOM 778 O O . THR A 1 96 ? 15.82 16.656 -11.672 1 96.88 96 THR A O 1
ATOM 781 N N . PHE A 1 97 ? 15.641 15.898 -13.734 1 95.75 97 PHE A N 1
ATOM 782 C CA . PHE A 1 97 ? 14.969 17.109 -14.188 1 95.75 97 PHE A CA 1
ATOM 783 C C . PHE A 1 97 ? 13.648 17.297 -13.461 1 95.75 97 PHE A C 1
ATOM 785 O O . PHE A 1 97 ? 13.328 18.406 -13.016 1 95.75 97 PHE A O 1
ATOM 792 N N . CYS A 1 98 ? 12.891 16.234 -13.375 1 96 98 CYS A N 1
ATOM 793 C CA . CYS A 1 98 ? 11.609 16.25 -12.672 1 96 98 CYS A CA 1
ATOM 794 C C . CYS A 1 98 ? 11.789 16.703 -11.227 1 96 98 CYS A C 1
ATOM 796 O O . CYS A 1 98 ? 11.031 17.531 -10.727 1 96 98 CYS A O 1
ATOM 798 N N . GLN A 1 99 ? 12.75 16.156 -10.523 1 97.94 99 GLN A N 1
ATOM 799 C CA . GLN A 1 99 ? 12.984 16.469 -9.117 1 97.94 99 GLN A CA 1
ATOM 800 C C . GLN A 1 99 ? 13.289 17.953 -8.93 1 97.94 99 GLN A C 1
ATOM 802 O O . GLN A 1 99 ? 12.758 18.578 -8.016 1 97.94 99 GLN A O 1
ATOM 807 N N . ILE A 1 100 ? 14.125 18.5 -9.789 1 97.44 100 ILE A N 1
ATOM 808 C CA . ILE A 1 100 ? 14.516 19.891 -9.664 1 97.44 100 ILE A CA 1
ATOM 809 C C . ILE A 1 100 ? 13.312 20.797 -9.93 1 97.44 100 ILE A C 1
ATOM 811 O O . ILE A 1 100 ? 13.094 21.781 -9.227 1 97.44 100 ILE A O 1
ATOM 815 N N . LEU A 1 101 ? 12.508 20.484 -10.906 1 96.38 101 LEU A N 1
ATOM 816 C CA . LEU A 1 101 ? 11.305 21.25 -11.188 1 96.38 101 LEU A CA 1
ATOM 817 C C . LEU A 1 101 ? 10.344 21.203 -10.008 1 96.38 101 LEU A C 1
ATOM 819 O O . LEU A 1 101 ? 9.688 22.203 -9.695 1 96.38 101 LEU A O 1
ATOM 823 N N . LEU A 1 102 ? 10.25 20.047 -9.375 1 97.62 102 LEU A N 1
ATOM 824 C CA . LEU A 1 102 ? 9.391 19.922 -8.203 1 97.62 102 LEU A CA 1
ATOM 825 C C . LEU A 1 102 ? 9.906 20.797 -7.059 1 97.62 102 LEU A C 1
ATOM 827 O O . LEU A 1 102 ? 9.117 21.422 -6.34 1 97.62 102 LEU A O 1
ATOM 831 N N . VAL A 1 103 ? 11.219 20.797 -6.906 1 97.44 103 VAL A N 1
ATOM 832 C CA . VAL A 1 103 ? 11.828 21.641 -5.887 1 97.44 103 VAL A CA 1
ATOM 833 C C . VAL A 1 103 ? 11.492 23.109 -6.172 1 97.44 103 VAL A C 1
ATOM 835 O O . VAL A 1 103 ? 11.188 23.859 -5.254 1 97.44 103 VAL A O 1
ATOM 838 N N . PHE A 1 104 ? 11.539 23.484 -7.445 1 96.31 104 PHE A N 1
ATOM 839 C CA . PHE A 1 104 ? 11.148 24.844 -7.824 1 96.31 104 PHE A CA 1
ATOM 840 C C . PHE A 1 104 ? 9.688 25.094 -7.496 1 96.31 104 PHE A C 1
ATOM 842 O O . PHE A 1 104 ? 9.328 26.172 -7.023 1 96.31 104 PHE A O 1
ATOM 849 N N . ALA A 1 105 ? 8.867 24.125 -7.75 1 94.44 105 ALA A N 1
ATOM 850 C CA . ALA A 1 105 ? 7.441 24.25 -7.469 1 94.44 105 ALA A CA 1
ATOM 851 C C . ALA A 1 105 ? 7.195 24.5 -5.98 1 94.44 105 ALA A C 1
ATOM 853 O O . ALA A 1 105 ? 6.48 25.438 -5.609 1 94.44 105 ALA A O 1
ATOM 854 N N . PHE A 1 106 ? 7.836 23.766 -5.152 1 94.75 106 PHE A N 1
ATOM 855 C CA . PHE A 1 106 ? 7.688 23.938 -3.713 1 94.75 106 PHE A CA 1
ATOM 856 C C . PHE A 1 106 ? 8.297 25.25 -3.254 1 94.75 106 PHE A C 1
ATOM 858 O O . PHE A 1 106 ? 7.746 25.922 -2.383 1 94.75 106 PHE A O 1
ATOM 865 N N . GLY A 1 107 ? 9.492 25.5 -3.797 1 94.12 107 GLY A N 1
ATOM 866 C CA . GLY A 1 107 ? 10.141 26.75 -3.438 1 94.12 107 GLY A CA 1
ATOM 867 C C . GLY A 1 107 ? 9.266 27.969 -3.684 1 94.12 107 GLY A C 1
ATOM 868 O O . GLY A 1 107 ? 9.164 28.844 -2.828 1 94.12 107 GLY A O 1
ATOM 869 N N . GLN A 1 108 ? 8.656 27.953 -4.816 1 91.25 108 GLN A N 1
ATOM 870 C CA . GLN A 1 108 ? 7.766 29.062 -5.141 1 91.25 108 GLN A CA 1
ATOM 871 C C . GLN A 1 108 ? 6.527 29.062 -4.254 1 91.25 108 GLN A C 1
ATOM 873 O O . GLN A 1 108 ? 6.043 30.125 -3.842 1 91.25 108 GLN A O 1
ATOM 878 N N . MET A 1 109 ? 6 27.938 -3.949 1 89.81 109 MET A N 1
ATOM 879 C CA . MET A 1 109 ? 4.816 27.812 -3.104 1 89.81 109 MET A CA 1
ATOM 880 C C . MET A 1 109 ? 5.086 28.344 -1.702 1 89.81 109 MET A C 1
ATOM 882 O O . MET A 1 109 ? 4.234 29.016 -1.113 1 89.81 109 MET A O 1
ATOM 886 N N . TYR A 1 110 ? 6.277 28.125 -1.179 1 89.25 110 TYR A N 1
ATOM 887 C CA . TYR A 1 110 ? 6.605 28.5 0.191 1 89.25 110 TYR A CA 1
ATOM 888 C C . TYR A 1 110 ? 7.133 29.922 0.25 1 89.25 110 TYR A C 1
ATOM 890 O O . TYR A 1 110 ? 7.191 30.531 1.324 1 89.25 110 TYR A O 1
ATOM 898 N N . SER A 1 111 ? 7.504 30.453 -0.906 1 85.44 111 SER A N 1
ATOM 899 C CA . SER A 1 111 ? 8.062 31.797 -0.928 1 85.44 111 SER A CA 1
ATOM 900 C C . SER A 1 111 ? 6.973 32.844 -1.126 1 85.44 111 SER A C 1
ATOM 902 O O . SER A 1 111 ? 7.125 34 -0.709 1 85.44 111 SER A O 1
ATOM 904 N N . VAL A 1 112 ? 5.938 32.438 -1.824 1 77 112 VAL A N 1
ATOM 905 C CA . VAL A 1 112 ? 4.883 33.406 -2.156 1 77 112 VAL A CA 1
ATOM 906 C C . VAL A 1 112 ? 3.748 33.281 -1.14 1 77 112 VAL A C 1
ATOM 908 O O . VAL A 1 112 ? 3.207 32.188 -0.919 1 77 112 VAL A O 1
ATOM 911 N N . ASN A 1 113 ? 3.482 34.375 -0.559 1 69.69 113 ASN A N 1
ATOM 912 C CA . ASN A 1 113 ? 2.465 34.375 0.486 1 69.69 113 ASN A CA 1
ATOM 913 C C . ASN A 1 113 ? 1.105 34.812 -0.05 1 69.69 113 ASN A C 1
ATOM 915 O O . ASN A 1 113 ? 0.078 34.562 0.594 1 69.69 113 ASN A O 1
ATOM 919 N N . GLN A 1 114 ? 1.089 35.438 -1.123 1 68.88 114 GLN A N 1
ATOM 920 C CA . GLN A 1 114 ? -0.202 35.844 -1.662 1 68.88 114 GLN A CA 1
ATOM 921 C C . GLN A 1 114 ? -0.301 35.531 -3.152 1 68.88 114 GLN A C 1
ATOM 923 O O . GLN A 1 114 ? 0.617 35.844 -3.918 1 68.88 114 GLN A O 1
ATOM 928 N N . TRP A 1 115 ? -1.269 34.781 -3.441 1 69.31 115 TRP A N 1
ATOM 929 C CA . TRP A 1 115 ? -1.429 34.375 -4.832 1 69.31 115 TRP A CA 1
ATOM 930 C C . TRP A 1 115 ? -2.881 34.5 -5.277 1 69.31 115 TRP A C 1
ATOM 932 O O . TRP A 1 115 ? -3.799 34.094 -4.559 1 69.31 115 TRP A O 1
ATOM 942 N N . THR A 1 116 ? -3.037 35.312 -6.336 1 62.44 116 THR A N 1
ATOM 943 C CA . THR A 1 116 ? -4.379 35.531 -6.859 1 62.44 116 THR A CA 1
ATOM 944 C C . THR A 1 116 ? -4.57 34.781 -8.188 1 62.44 116 THR A C 1
ATOM 946 O O . THR A 1 116 ? -5.648 34.844 -8.781 1 62.44 116 THR A O 1
ATOM 949 N N . GLY A 1 117 ? -3.723 34 -8.586 1 61.47 117 GLY A N 1
ATOM 950 C CA . GLY A 1 117 ? -3.877 33.406 -9.906 1 61.47 117 GLY A CA 1
ATOM 951 C C . GLY 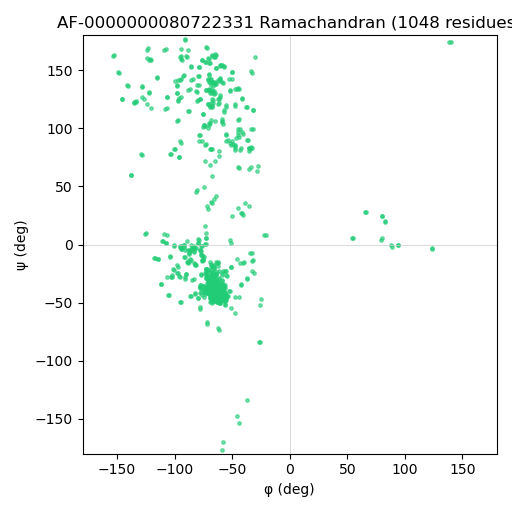A 1 117 ? -4.758 32.188 -9.914 1 61.47 117 GLY A C 1
ATOM 952 O O . GLY A 1 117 ? -4.906 31.516 -8.883 1 61.47 117 GLY A O 1
ATOM 953 N N . ASN A 1 118 ? -5.551 32.094 -11.039 1 58.5 118 ASN A N 1
ATOM 954 C CA . ASN A 1 118 ? -6.578 31.078 -11.148 1 58.5 118 ASN A CA 1
ATOM 955 C C . ASN A 1 118 ? -6.008 29.766 -11.688 1 58.5 118 ASN A C 1
ATOM 957 O O . ASN A 1 118 ? -6.715 28.766 -11.773 1 58.5 118 ASN A O 1
ATOM 961 N N . GLU A 1 119 ? -4.844 29.844 -11.914 1 67.62 119 GLU A N 1
ATOM 962 C CA . GLU A 1 119 ? -4.414 28.609 -12.578 1 67.62 119 GLU A CA 1
ATOM 963 C C . GLU A 1 119 ? -3.834 27.609 -11.578 1 67.62 119 GLU A C 1
ATOM 965 O O . GLU A 1 119 ? -3.508 26.484 -11.938 1 67.62 119 GLU A O 1
ATOM 970 N N . GLY A 1 120 ? -3.771 27.969 -10.305 1 72.56 120 GLY A N 1
ATOM 971 C CA . GLY A 1 120 ? -3.197 27.109 -9.281 1 72.56 120 GLY A CA 1
ATOM 972 C C . GLY A 1 120 ? -2.324 27.859 -8.297 1 72.56 120 GLY A C 1
ATOM 973 O O . GLY A 1 120 ? -2.131 29.062 -8.43 1 72.56 120 GLY A O 1
ATOM 974 N N . PRO A 1 121 ? -1.895 27.141 -7.32 1 79.06 121 PRO A N 1
ATOM 975 C CA . PRO A 1 121 ? -1 27.781 -6.352 1 79.06 121 PRO A CA 1
ATOM 976 C C . PRO A 1 121 ? 0.339 28.188 -6.965 1 79.06 121 PRO A C 1
ATOM 978 O O . PRO A 1 121 ? 0.657 27.781 -8.086 1 79.06 121 PRO A O 1
ATOM 981 N N . PRO A 1 122 ? 1.027 29.078 -6.293 1 83.69 122 PRO A N 1
ATOM 982 C CA . PRO A 1 122 ? 2.355 29.422 -6.805 1 83.69 122 PRO A CA 1
ATOM 983 C C . PRO A 1 122 ? 3.232 28.203 -7.047 1 83.69 122 PRO A C 1
ATOM 985 O O . PRO A 1 122 ? 3.279 27.297 -6.207 1 83.69 122 PRO A O 1
ATOM 988 N N . GLY A 1 123 ? 3.873 28.094 -8.164 1 87.44 123 GLY A N 1
ATOM 989 C CA . GLY A 1 123 ? 4.75 26.984 -8.5 1 87.44 123 GLY A CA 1
ATOM 990 C C . GLY A 1 123 ? 4.051 25.891 -9.281 1 87.44 123 GLY A C 1
ATOM 991 O O . GLY A 1 123 ? 4.688 24.938 -9.711 1 87.44 123 GLY A O 1
ATOM 992 N N . PHE A 1 124 ? 2.764 26.078 -9.547 1 86.88 124 PHE A N 1
ATOM 993 C CA . PHE A 1 124 ? 1.957 25.062 -10.211 1 86.88 124 PHE A CA 1
ATOM 994 C C . PHE A 1 124 ? 2.459 24.812 -11.625 1 86.88 124 PHE A C 1
ATOM 996 O O . PHE A 1 124 ? 2.414 23.688 -12.117 1 86.88 124 PHE A O 1
ATOM 1003 N N . GLN A 1 125 ? 2.963 25.812 -12.242 1 85.56 125 GLN A N 1
ATOM 1004 C CA . GLN A 1 125 ? 3.475 25.672 -13.602 1 85.56 125 GLN A CA 1
ATOM 1005 C C . GLN A 1 125 ? 4.691 24.75 -13.633 1 85.56 125 GLN A C 1
ATOM 1007 O O . GLN A 1 125 ? 4.84 23.938 -14.555 1 85.56 125 GLN A O 1
ATOM 1012 N N . PHE A 1 126 ? 5.605 24.906 -12.617 1 91.38 126 PHE A N 1
ATOM 1013 C CA . PHE A 1 126 ? 6.75 24.016 -12.5 1 91.38 126 PHE A CA 1
ATOM 1014 C C . PHE A 1 126 ? 6.293 22.578 -12.273 1 91.38 126 PHE A C 1
ATOM 1016 O O . PHE A 1 126 ? 6.879 21.641 -12.82 1 91.38 126 PHE A O 1
ATOM 1023 N N . PHE A 1 127 ? 5.238 22.453 -11.523 1 91.81 127 PHE A N 1
ATOM 1024 C CA . PHE A 1 127 ? 4.719 21.125 -11.211 1 91.81 127 PHE A CA 1
ATOM 1025 C C . PHE A 1 127 ? 4.148 20.469 -12.461 1 91.81 127 PHE A C 1
ATOM 1027 O O . PHE A 1 127 ? 4.438 19.297 -12.727 1 91.81 127 PHE A O 1
ATOM 1034 N N . LYS A 1 128 ? 3.346 21.172 -13.18 1 87.31 128 LYS A N 1
ATOM 1035 C CA . LYS A 1 128 ? 2.77 20.641 -14.414 1 87.31 128 LYS A CA 1
ATOM 1036 C C . LYS A 1 128 ? 3.859 20.203 -15.383 1 87.31 128 LYS A C 1
ATOM 1038 O O . LYS A 1 128 ? 3.754 19.141 -16 1 87.31 128 LYS A O 1
ATOM 1043 N N . CYS A 1 129 ? 4.848 21 -15.453 1 89.62 129 CYS A N 1
ATOM 1044 C CA . CYS A 1 129 ? 5.965 20.672 -16.328 1 89.62 129 CYS A CA 1
ATOM 1045 C C . CYS A 1 129 ? 6.699 19.422 -15.844 1 89.62 129 CYS A C 1
ATOM 1047 O O . CYS A 1 129 ? 7.105 18.594 -16.656 1 89.62 129 CYS A O 1
ATOM 1049 N N . ALA A 1 130 ? 6.891 19.328 -14.531 1 93.06 130 ALA A N 1
ATOM 1050 C CA . ALA A 1 130 ? 7.605 18.203 -13.938 1 93.06 130 ALA A CA 1
ATOM 1051 C C . ALA A 1 130 ? 6.914 16.875 -14.273 1 93.06 130 ALA A C 1
ATOM 1053 O O . ALA A 1 130 ? 7.578 15.883 -14.547 1 93.06 130 ALA A O 1
ATOM 1054 N N . LEU A 1 131 ? 5.586 16.812 -14.312 1 90.62 131 LEU A N 1
ATOM 1055 C CA . LEU A 1 131 ? 4.82 15.594 -14.516 1 90.62 131 LEU A CA 1
ATOM 1056 C C . LEU A 1 131 ? 5.062 15.023 -15.906 1 90.62 131 LEU A C 1
ATOM 1058 O O . LEU A 1 131 ? 4.918 13.82 -16.125 1 90.62 131 LEU A O 1
ATOM 1062 N N . GLN A 1 132 ? 5.504 15.844 -16.797 1 86.31 132 GLN A N 1
ATOM 1063 C CA . GLN A 1 132 ? 5.75 15.398 -18.172 1 86.31 132 GLN A CA 1
ATOM 1064 C C . GLN A 1 132 ? 6.984 14.508 -18.25 1 86.31 132 GLN A C 1
ATOM 1066 O O . GLN A 1 132 ? 7.129 13.711 -19.172 1 86.31 132 GLN A O 1
ATOM 1071 N N . PHE A 1 133 ? 7.832 14.68 -17.25 1 90.19 133 PHE A N 1
ATOM 1072 C CA . PHE A 1 133 ? 9.094 13.938 -17.281 1 90.19 133 PHE A CA 1
ATOM 1073 C C . PHE A 1 133 ? 9.031 12.727 -16.375 1 90.19 133 PHE A C 1
ATOM 1075 O O . PHE A 1 133 ? 10 11.969 -16.266 1 90.19 133 PHE A O 1
ATOM 1082 N N . LEU A 1 134 ? 7.898 12.516 -15.68 1 91.5 134 LEU A N 1
ATOM 1083 C CA . LEU A 1 134 ? 7.754 11.391 -14.773 1 91.5 134 LEU A CA 1
ATOM 1084 C C . LEU A 1 134 ? 7.695 10.07 -15.547 1 91.5 134 LEU A C 1
ATOM 1086 O O . LEU A 1 134 ? 6.812 9.883 -16.391 1 91.5 134 LEU A O 1
ATOM 1090 N N . PRO A 1 135 ? 8.633 9.203 -15.305 1 89.44 135 PRO A N 1
ATOM 1091 C CA . PRO A 1 135 ? 8.625 7.918 -16 1 89.44 135 PRO A CA 1
ATOM 1092 C C . PRO A 1 135 ? 7.41 7.062 -15.648 1 89.44 135 PRO A C 1
ATOM 1094 O O . PRO A 1 135 ? 6.746 7.312 -14.641 1 89.44 135 PRO A O 1
ATOM 1097 N N . ASP A 1 136 ? 7.195 6.078 -16.5 1 87.31 136 ASP A N 1
ATOM 1098 C CA . ASP A 1 136 ? 6.113 5.133 -16.234 1 87.31 136 ASP A CA 1
ATOM 1099 C C . ASP A 1 136 ? 6.445 4.238 -15.047 1 87.31 136 ASP A C 1
ATOM 1101 O O . ASP A 1 136 ? 7.621 3.979 -14.766 1 87.31 136 ASP A O 1
ATOM 1105 N N . ILE A 1 137 ? 5.449 3.721 -14.531 1 87.94 137 ILE A N 1
ATOM 1106 C CA . ILE A 1 137 ? 5.555 2.965 -13.289 1 87.94 137 ILE A CA 1
ATOM 1107 C C . ILE A 1 137 ? 6.234 1.622 -13.555 1 87.94 137 ILE A C 1
ATOM 1109 O O . ILE A 1 137 ? 6.797 1.012 -12.648 1 87.94 137 ILE A O 1
ATOM 1113 N N . HIS A 1 138 ? 6.125 1.163 -14.766 1 85.5 138 HIS A N 1
ATOM 1114 C CA . HIS A 1 138 ? 6.676 -0.159 -15.047 1 85.5 138 HIS A CA 1
ATOM 1115 C C . HIS A 1 138 ? 8.172 -0.084 -15.336 1 85.5 138 HIS A C 1
ATOM 1117 O O . HIS A 1 138 ? 8.828 -1.114 -15.5 1 85.5 138 HIS A O 1
ATOM 1123 N N . GLU A 1 139 ? 8.727 1.105 -15.352 1 83.12 139 GLU A N 1
ATOM 1124 C CA . GLU A 1 139 ? 10.18 1.222 -15.445 1 83.12 139 GLU A CA 1
ATOM 1125 C C . GLU A 1 139 ? 10.852 0.8 -14.141 1 83.12 139 GLU A C 1
ATOM 1127 O O . GLU A 1 139 ? 10.18 0.582 -13.133 1 83.12 139 GLU A O 1
ATOM 1132 N N . ASP A 1 140 ? 12.141 0.664 -14.227 1 85.81 140 ASP A N 1
ATOM 1133 C CA . ASP A 1 140 ? 12.859 0.174 -13.055 1 85.81 140 ASP A CA 1
ATOM 1134 C C . ASP A 1 140 ? 12.844 1.208 -11.93 1 85.81 140 ASP A C 1
ATOM 1136 O O . ASP A 1 140 ? 12.977 2.408 -12.18 1 85.81 140 ASP A O 1
ATOM 1140 N N . GLY A 1 141 ? 12.719 0.684 -10.758 1 89.69 141 GLY A N 1
ATOM 1141 C CA . GLY A 1 141 ? 12.711 1.551 -9.594 1 89.69 141 GLY A CA 1
ATOM 1142 C C . GLY A 1 141 ? 14.102 2.012 -9.188 1 89.69 141 GLY A C 1
ATOM 1143 O O . GLY A 1 141 ? 15.102 1.394 -9.555 1 89.69 141 GLY A O 1
ATOM 1144 N N . SER A 1 142 ? 14.156 3.135 -8.57 1 94.62 142 SER A N 1
ATOM 1145 C CA . SER A 1 142 ? 15.391 3.693 -8.016 1 94.62 142 SER A CA 1
ATOM 1146 C C . SER A 1 142 ? 15.094 4.613 -6.836 1 94.62 142 SER A C 1
ATOM 1148 O O . SER A 1 142 ? 13.953 5.023 -6.633 1 94.62 142 SER A O 1
ATOM 1150 N N . VAL A 1 143 ? 16.109 4.859 -6.082 1 96.25 143 VAL A N 1
ATOM 1151 C CA . VAL A 1 143 ? 15.969 5.766 -4.949 1 96.25 143 VAL A CA 1
ATOM 1152 C C . VAL A 1 143 ? 15.531 7.141 -5.441 1 96.25 143 VAL A C 1
ATOM 1154 O O . VAL A 1 143 ? 14.641 7.766 -4.852 1 96.25 143 VAL A O 1
ATOM 1157 N N . LEU A 1 144 ? 16.125 7.586 -6.527 1 97.12 144 LEU A N 1
ATOM 1158 C CA . LEU A 1 144 ? 15.75 8.859 -7.125 1 97.12 144 LEU A CA 1
ATOM 1159 C C . LEU A 1 144 ? 14.273 8.867 -7.523 1 97.12 144 LEU A C 1
ATOM 1161 O O . LEU A 1 144 ? 13.578 9.867 -7.312 1 97.12 144 LEU A O 1
ATOM 1165 N N . PHE A 1 145 ? 13.812 7.766 -8.125 1 97.44 145 PHE A N 1
ATOM 1166 C CA . PHE A 1 145 ? 12.414 7.641 -8.523 1 97.44 145 PHE A CA 1
ATOM 1167 C C . PHE A 1 145 ? 11.492 7.762 -7.312 1 97.44 145 PHE A C 1
ATOM 1169 O O . PHE A 1 145 ? 10.477 8.461 -7.367 1 97.44 145 PHE A O 1
ATOM 1176 N N . ILE A 1 146 ? 11.867 7.168 -6.219 1 98.19 146 ILE A N 1
ATOM 1177 C CA . ILE A 1 146 ? 11.094 7.215 -4.98 1 98.19 146 ILE A CA 1
ATOM 1178 C C . ILE A 1 146 ? 11.016 8.656 -4.477 1 98.19 146 ILE A C 1
ATOM 1180 O O . ILE A 1 146 ? 9.945 9.117 -4.07 1 98.19 146 ILE A O 1
ATOM 1184 N N . GLU A 1 147 ? 12.094 9.359 -4.48 1 98.25 147 GLU A N 1
ATOM 1185 C CA . GLU A 1 147 ? 12.141 10.75 -4.055 1 98.25 147 GLU A CA 1
ATOM 1186 C C . GLU A 1 147 ? 11.195 11.617 -4.883 1 98.25 147 GLU A C 1
ATOM 1188 O O . GLU A 1 147 ? 10.461 12.438 -4.336 1 98.25 147 GLU A O 1
ATOM 1193 N N . VAL A 1 148 ? 11.25 11.391 -6.141 1 98.25 148 VAL A N 1
ATOM 1194 C CA . VAL A 1 148 ? 10.43 12.172 -7.059 1 98.25 148 VAL A CA 1
ATOM 1195 C C . VAL A 1 148 ? 8.953 11.875 -6.816 1 98.25 148 VAL A C 1
ATOM 1197 O O . VAL A 1 148 ? 8.141 12.797 -6.723 1 98.25 148 VAL A O 1
ATOM 1200 N N . LEU A 1 149 ? 8.617 10.594 -6.715 1 98.25 149 LEU A N 1
ATOM 1201 C CA . LEU A 1 149 ? 7.234 10.203 -6.453 1 98.25 149 LEU A CA 1
ATOM 1202 C C . LEU A 1 149 ? 6.734 10.82 -5.152 1 98.25 149 LEU A C 1
ATOM 1204 O O . LEU A 1 149 ? 5.578 11.234 -5.059 1 98.25 149 LEU A O 1
ATOM 1208 N N . SER A 1 150 ? 7.574 10.883 -4.176 1 98.5 150 SER A N 1
ATOM 1209 C CA . SER A 1 150 ? 7.211 11.453 -2.883 1 98.5 150 SER A CA 1
ATOM 1210 C C . SER A 1 150 ? 6.906 12.945 -3 1 98.5 150 SER A C 1
ATOM 1212 O O . SER A 1 150 ? 5.941 13.438 -2.412 1 98.5 150 SER A O 1
ATOM 1214 N N . TYR A 1 151 ? 7.762 13.641 -3.77 1 98.25 151 TYR A N 1
ATOM 1215 C CA . TYR A 1 151 ? 7.5 15.055 -4.012 1 98.25 151 TYR A CA 1
ATOM 1216 C C . TYR A 1 151 ? 6.176 15.25 -4.742 1 98.25 151 TYR A C 1
ATOM 1218 O O . TYR A 1 151 ? 5.402 16.156 -4.414 1 98.25 151 TYR A O 1
ATOM 1226 N N . VAL A 1 152 ? 5.91 14.414 -5.703 1 97 152 VAL A N 1
ATOM 1227 C CA . VAL A 1 152 ? 4.668 14.508 -6.465 1 97 152 VAL A CA 1
ATOM 1228 C C . VAL A 1 152 ? 3.477 14.281 -5.535 1 97 152 VAL A C 1
ATOM 1230 O O . VAL A 1 152 ? 2.492 15.023 -5.586 1 97 152 VAL A O 1
ATOM 1233 N N . ALA A 1 153 ? 3.592 13.297 -4.68 1 97.19 153 ALA A N 1
ATOM 1234 C CA . ALA A 1 153 ? 2.518 12.977 -3.742 1 97.19 153 ALA A CA 1
ATOM 1235 C C . ALA A 1 153 ? 2.221 14.156 -2.822 1 97.19 153 ALA A C 1
ATOM 1237 O O . ALA A 1 153 ? 1.062 14.531 -2.645 1 97.19 153 ALA A O 1
ATOM 1238 N N . TYR A 1 154 ? 3.264 14.688 -2.291 1 96.62 154 TYR A N 1
ATOM 1239 C CA . TYR A 1 154 ? 3.08 15.781 -1.348 1 96.62 154 TYR A CA 1
ATOM 1240 C C . TYR A 1 154 ? 2.471 17 -2.035 1 96.62 154 TYR A C 1
ATOM 1242 O O . TYR A 1 154 ? 1.614 17.672 -1.464 1 96.62 154 TYR A O 1
ATOM 1250 N N . TYR A 1 155 ? 2.957 17.281 -3.221 1 94.44 155 TYR A N 1
ATOM 1251 C CA . TYR A 1 155 ? 2.404 18.422 -3.932 1 94.44 155 TYR A CA 1
ATOM 1252 C C . TYR A 1 155 ? 0.943 18.188 -4.293 1 94.44 155 TYR A C 1
ATOM 1254 O O . TYR A 1 155 ? 0.124 19.109 -4.219 1 94.44 155 TYR A O 1
ATOM 1262 N N . MET A 1 156 ? 0.593 16.984 -4.719 1 92.19 156 MET A N 1
ATOM 1263 C CA . MET A 1 156 ? -0.802 16.641 -4.988 1 92.19 156 MET A CA 1
ATOM 1264 C C . MET A 1 156 ? -1.666 16.875 -3.752 1 92.19 156 MET A C 1
ATOM 1266 O O . MET A 1 156 ? -2.793 17.359 -3.861 1 92.19 156 MET A O 1
ATOM 1270 N N . GLN A 1 157 ? -1.139 16.531 -2.635 1 91.06 157 GLN A N 1
ATOM 1271 C CA . GLN A 1 157 ? -1.855 16.75 -1.385 1 91.06 157 GLN A CA 1
ATOM 1272 C C . GLN A 1 157 ? -2.102 18.234 -1.155 1 91.06 157 GLN A C 1
ATOM 1274 O O . GLN A 1 157 ? -3.176 18.641 -0.697 1 91.06 157 GLN A O 1
ATOM 1279 N N . THR A 1 158 ? -1.079 19 -1.447 1 88.81 158 THR A N 1
ATOM 1280 C CA . THR A 1 158 ? -1.194 20.438 -1.273 1 88.81 158 THR A CA 1
ATOM 1281 C C . THR A 1 158 ? -2.242 21.016 -2.221 1 88.81 158 THR A C 1
ATOM 1283 O O . THR A 1 158 ? -2.885 22.016 -1.906 1 88.81 158 THR A O 1
ATOM 1286 N N . LEU A 1 159 ? -2.426 20.375 -3.391 1 84.25 159 LEU A N 1
ATOM 1287 C CA . LEU A 1 159 ? -3.43 20.797 -4.363 1 84.25 159 LEU A CA 1
ATOM 1288 C C . LEU A 1 159 ? -4.812 20.297 -3.963 1 84.25 159 LEU A C 1
ATOM 1290 O O . LEU A 1 159 ? -5.793 20.531 -4.68 1 84.25 159 LEU A O 1
ATOM 1294 N N . ASN A 1 160 ? -4.855 19.656 -2.904 1 83 160 ASN A N 1
ATOM 1295 C CA . ASN A 1 160 ? -6.082 19.062 -2.393 1 83 160 ASN A CA 1
ATOM 1296 C C . ASN A 1 160 ? -6.582 17.938 -3.301 1 83 160 ASN A C 1
ATOM 1298 O O . ASN A 1 160 ? -7.789 17.781 -3.496 1 83 160 ASN A O 1
ATOM 1302 N N . ARG A 1 161 ? -5.637 17.344 -3.971 1 87.19 161 ARG A N 1
ATOM 1303 C CA . ARG A 1 161 ? -5.91 16.078 -4.664 1 87.19 161 ARG A CA 1
ATOM 1304 C C . ARG A 1 161 ? -5.484 14.891 -3.816 1 87.19 161 ARG A C 1
ATOM 1306 O O . ARG A 1 161 ? -4.5 14.219 -4.137 1 87.19 161 ARG A O 1
ATOM 1313 N N . ARG A 1 162 ? -6.242 14.641 -2.887 1 87.25 162 ARG A N 1
ATOM 1314 C CA . ARG A 1 162 ? -5.867 13.719 -1.815 1 87.25 162 ARG A CA 1
ATOM 1315 C C . ARG A 1 162 ? -5.805 12.281 -2.322 1 87.25 162 ARG A C 1
ATOM 1317 O O . ARG A 1 162 ? -4.949 11.508 -1.895 1 87.25 162 ARG A O 1
ATOM 1324 N N . ASP A 1 163 ? -6.742 11.914 -3.234 1 87.56 163 ASP A N 1
ATOM 1325 C CA . ASP A 1 163 ? -6.723 10.555 -3.77 1 87.56 163 ASP A CA 1
ATOM 1326 C C . ASP A 1 163 ? -5.441 10.297 -4.559 1 87.56 163 ASP A C 1
ATOM 1328 O O . ASP A 1 163 ? -4.809 9.25 -4.398 1 87.56 163 ASP A O 1
ATOM 1332 N N . SER A 1 164 ? -5.133 11.289 -5.43 1 91.25 164 SER A N 1
ATOM 1333 C CA . SER A 1 164 ? -3.9 11.164 -6.203 1 91.25 164 SER A CA 1
ATOM 1334 C C . SER A 1 164 ? -2.68 11.117 -5.289 1 91.25 164 SER A C 1
ATOM 1336 O O . SER A 1 164 ? -1.745 10.352 -5.527 1 91.25 164 SER A O 1
ATOM 1338 N N . ALA A 1 165 ? -2.689 12.055 -4.27 1 93.81 165 ALA A N 1
ATOM 1339 C CA . ALA A 1 165 ? -1.592 12.055 -3.307 1 93.81 165 ALA A CA 1
ATOM 1340 C C . ALA A 1 165 ? -1.451 10.695 -2.633 1 93.81 165 ALA A C 1
ATOM 1342 O O . ALA A 1 165 ? -0.341 10.172 -2.496 1 93.81 165 ALA A O 1
ATOM 1343 N N . TYR A 1 166 ? -2.588 10.086 -2.275 1 94.62 166 TYR A N 1
ATOM 1344 C CA . TYR A 1 166 ? -2.637 8.766 -1.648 1 94.62 166 TYR A CA 1
ATOM 1345 C C . TYR A 1 166 ? -2.035 7.703 -2.561 1 94.62 166 TYR A C 1
ATOM 1347 O O . TYR A 1 166 ? -1.262 6.855 -2.111 1 94.62 166 TYR A O 1
ATOM 1355 N N . LEU A 1 167 ? -2.34 7.762 -3.82 1 96.44 167 LEU A N 1
ATOM 1356 C CA . LEU A 1 167 ? -1.859 6.777 -4.785 1 96.44 167 LEU A CA 1
ATOM 1357 C C . LEU A 1 167 ? -0.358 6.926 -5.008 1 96.44 167 LEU A C 1
ATOM 1359 O O . LEU A 1 167 ? 0.381 5.941 -4.969 1 96.44 167 LEU A O 1
ATOM 1363 N N . TYR A 1 168 ? 0.108 8.141 -5.191 1 97.06 168 TYR A N 1
ATOM 1364 C CA . TYR A 1 168 ? 1.527 8.367 -5.445 1 97.06 168 TYR A CA 1
ATOM 1365 C C . TYR A 1 168 ? 2.361 8.031 -4.211 1 97.06 168 TYR A C 1
ATOM 1367 O O . TYR A 1 168 ? 3.473 7.512 -4.328 1 97.06 168 TYR A O 1
ATOM 1375 N N . ALA A 1 169 ? 1.858 8.398 -3.037 1 97.19 169 ALA A N 1
ATOM 1376 C CA . ALA A 1 169 ? 2.576 8.047 -1.814 1 97.19 169 ALA A CA 1
ATOM 1377 C C . ALA A 1 169 ? 2.699 6.539 -1.661 1 97.19 169 ALA A C 1
ATOM 1379 O O . ALA A 1 169 ? 3.744 6.031 -1.242 1 97.19 169 ALA A O 1
ATOM 1380 N N . GLY A 1 170 ? 1.619 5.887 -1.983 1 96.81 170 GLY A N 1
ATOM 1381 C CA . GLY A 1 170 ? 1.659 4.43 -1.953 1 96.81 170 GLY A CA 1
ATOM 1382 C C . GLY A 1 170 ? 2.639 3.842 -2.949 1 96.81 170 GLY A C 1
ATOM 1383 O O . GLY A 1 170 ? 3.332 2.869 -2.645 1 96.81 170 GLY A O 1
ATOM 1384 N N . LEU A 1 171 ? 2.617 4.387 -4.121 1 97.31 171 LEU A N 1
ATOM 1385 C CA . LEU A 1 171 ? 3.549 3.941 -5.152 1 97.31 171 LEU A CA 1
ATOM 1386 C C . LEU A 1 171 ? 4.992 4.121 -4.691 1 97.31 171 LEU A C 1
ATOM 1388 O O . LEU A 1 171 ? 5.824 3.232 -4.887 1 97.31 171 LEU A O 1
ATOM 1392 N N . ALA A 1 172 ? 5.293 5.281 -4.086 1 98.06 172 ALA A N 1
ATOM 1393 C CA . ALA A 1 172 ? 6.633 5.543 -3.576 1 98.06 172 ALA A CA 1
ATOM 1394 C C . ALA A 1 172 ? 7.016 4.539 -2.494 1 98.06 172 ALA A C 1
ATOM 1396 O O . ALA A 1 172 ? 8.125 4 -2.504 1 98.06 172 ALA A O 1
ATOM 1397 N N . LEU A 1 173 ? 6.125 4.285 -1.63 1 98 173 LEU A N 1
ATOM 1398 C CA . LEU A 1 173 ? 6.398 3.363 -0.532 1 98 173 LEU A CA 1
ATOM 1399 C C . LEU A 1 173 ? 6.637 1.951 -1.056 1 98 173 LEU A C 1
ATOM 1401 O O . LEU A 1 173 ? 7.57 1.274 -0.625 1 98 173 LEU A O 1
ATOM 1405 N N . ARG A 1 174 ? 5.824 1.478 -1.94 1 96.62 174 ARG A N 1
ATOM 1406 C CA . ARG A 1 174 ? 5.969 0.13 -2.48 1 96.62 174 ARG A CA 1
ATOM 1407 C C . ARG A 1 174 ? 7.266 -0.009 -3.271 1 96.62 174 ARG A C 1
ATOM 1409 O O . ARG A 1 174 ? 7.902 -1.062 -3.246 1 96.62 174 ARG A O 1
ATOM 1416 N N . MET A 1 175 ? 7.547 1.031 -4.043 1 96.75 175 MET A N 1
ATOM 1417 C CA . MET A 1 175 ? 8.82 0.992 -4.758 1 96.75 175 MET A CA 1
ATOM 1418 C C . MET A 1 175 ? 9.992 0.897 -3.781 1 96.75 175 MET A C 1
ATOM 1420 O O . MET A 1 175 ? 10.969 0.191 -4.043 1 96.75 175 MET A O 1
ATOM 1424 N N . ALA A 1 176 ? 9.914 1.612 -2.65 1 97.25 176 ALA A N 1
ATOM 1425 C CA . ALA A 1 176 ? 10.953 1.54 -1.62 1 97.25 176 ALA A CA 1
ATOM 1426 C C . ALA A 1 176 ? 11.047 0.133 -1.038 1 97.25 176 ALA A C 1
ATOM 1428 O O . ALA A 1 176 ? 12.148 -0.374 -0.801 1 97.25 176 ALA A O 1
ATOM 1429 N N . VAL A 1 177 ? 9.938 -0.516 -0.825 1 94.88 177 VAL A N 1
ATOM 1430 C CA . VAL A 1 177 ? 9.906 -1.879 -0.306 1 94.88 177 VAL A CA 1
ATOM 1431 C C . VAL A 1 177 ? 10.523 -2.836 -1.327 1 94.88 177 VAL A C 1
ATOM 1433 O O . VAL A 1 177 ? 11.305 -3.721 -0.969 1 94.88 177 VAL A O 1
ATOM 1436 N N . SER A 1 178 ? 10.094 -2.613 -2.562 1 91.81 178 SER A N 1
ATOM 1437 C CA . SER A 1 178 ? 10.602 -3.469 -3.629 1 91.81 178 SER A CA 1
ATOM 1438 C C . SER A 1 178 ? 12.125 -3.396 -3.717 1 91.81 178 SER A C 1
ATOM 1440 O O . SER A 1 178 ? 12.781 -4.387 -4.043 1 91.81 178 SER A O 1
ATOM 1442 N N . LEU A 1 179 ? 12.711 -2.219 -3.371 1 92.12 179 LEU A N 1
ATOM 1443 C CA . LEU A 1 179 ? 14.156 -2.029 -3.41 1 92.12 179 LEU A CA 1
ATOM 1444 C C . LEU A 1 179 ? 14.797 -2.455 -2.094 1 92.12 179 LEU A C 1
ATOM 1446 O O . LEU A 1 179 ? 16.016 -2.408 -1.949 1 92.12 179 LEU A O 1
ATOM 1450 N N . GLY A 1 180 ? 13.984 -2.818 -1.148 1 91.56 180 GLY A N 1
ATOM 1451 C CA . GLY A 1 180 ? 14.477 -3.328 0.121 1 91.56 180 GLY A CA 1
ATOM 1452 C C . GLY A 1 180 ? 14.93 -2.234 1.07 1 91.56 180 GLY A C 1
ATOM 1453 O O . GLY A 1 180 ? 15.758 -2.471 1.95 1 91.56 180 GLY A O 1
ATOM 1454 N N . LEU A 1 181 ? 14.414 -1.001 0.938 1 95.38 181 LEU A N 1
ATOM 1455 C CA . LEU A 1 181 ? 14.867 0.103 1.776 1 95.38 181 LEU A CA 1
ATOM 1456 C C . LEU A 1 181 ? 14.359 -0.056 3.205 1 95.38 181 LEU A C 1
ATOM 1458 O O . LEU A 1 181 ? 14.891 0.555 4.133 1 95.38 181 LEU A O 1
ATOM 1462 N N . HIS A 1 182 ? 13.289 -0.838 3.436 1 94 182 HIS A N 1
ATOM 1463 C CA . HIS A 1 182 ? 12.711 -1.021 4.762 1 94 182 HIS A CA 1
ATOM 1464 C C . HIS A 1 182 ? 13.547 -1.991 5.598 1 94 182 HIS A C 1
ATOM 1466 O O . HIS A 1 182 ? 13.258 -2.203 6.777 1 94 182 HIS A O 1
ATOM 1472 N N . GLN A 1 183 ? 14.547 -2.535 4.914 1 89.62 183 GLN A N 1
ATOM 1473 C CA . GLN A 1 183 ? 15.445 -3.475 5.582 1 89.62 183 GLN A CA 1
ATOM 1474 C C . GLN A 1 183 ? 16.859 -2.926 5.656 1 89.62 183 GLN A C 1
ATOM 1476 O O . GLN A 1 183 ? 17.328 -2.273 4.719 1 89.62 183 GLN A O 1
ATOM 1481 N N . GLU A 1 184 ? 17.516 -3.25 6.805 1 88.75 184 GLU A N 1
ATOM 1482 C CA . GLU A 1 184 ? 18.906 -2.824 6.941 1 88.75 184 GLU A CA 1
ATOM 1483 C C . GLU A 1 184 ? 19.844 -3.727 6.145 1 88.75 184 GLU A C 1
ATOM 1485 O O . GLU A 1 184 ? 19.719 -4.953 6.18 1 88.75 184 GLU A O 1
ATOM 1490 N N . VAL A 1 185 ? 20.609 -3.156 5.297 1 77.56 185 VAL A N 1
ATOM 1491 C CA . VAL A 1 185 ? 21.562 -3.928 4.508 1 77.56 185 VAL A CA 1
ATOM 1492 C C . VAL A 1 185 ? 22.875 -4.066 5.273 1 77.56 185 VAL A C 1
ATOM 1494 O O . VAL A 1 185 ? 23.453 -3.066 5.715 1 77.56 185 VAL A O 1
ATOM 1497 N N . MET A 1 186 ? 23.234 -5.195 5.645 1 67.81 186 MET A N 1
ATOM 1498 C CA . MET A 1 186 ? 24.453 -5.434 6.418 1 67.81 186 MET A CA 1
ATOM 1499 C C . MET A 1 186 ? 25.656 -5.602 5.496 1 67.81 186 MET A C 1
ATOM 1501 O O . MET A 1 186 ? 26.797 -5.617 5.957 1 67.81 186 MET A O 1
ATOM 1505 N N . GLY A 1 187 ? 25.375 -5.613 4.309 1 61.84 187 GLY A N 1
ATOM 1506 C CA . GLY A 1 187 ? 26.516 -6.027 3.494 1 61.84 187 GLY A CA 1
ATOM 1507 C C . GLY A 1 187 ? 27.625 -4.996 3.449 1 61.84 187 GLY A C 1
ATOM 1508 O O . GLY A 1 187 ? 27.375 -3.805 3.635 1 61.84 187 GLY A O 1
ATOM 1509 N N . GLN A 1 188 ? 28.797 -5.375 3.498 1 60.28 188 GLN A N 1
ATOM 1510 C CA . GLN A 1 188 ? 30.109 -4.723 3.6 1 60.28 188 GLN A CA 1
ATOM 1511 C C . GLN A 1 188 ? 30.375 -3.826 2.393 1 60.28 188 GLN A C 1
ATOM 1513 O O . GLN A 1 188 ? 31.156 -2.883 2.473 1 60.28 188 GLN A O 1
ATOM 1518 N N . ASP A 1 189 ? 29.547 -4.02 1.306 1 68.31 189 ASP A N 1
ATOM 1519 C CA . ASP A 1 189 ? 30.016 -3.348 0.098 1 68.31 189 ASP A CA 1
ATOM 1520 C C . ASP A 1 189 ? 29.375 -1.974 -0.054 1 68.31 189 ASP A C 1
ATOM 1522 O O . ASP A 1 189 ? 29.75 -1.194 -0.93 1 68.31 189 ASP A O 1
ATOM 1526 N N . MET A 1 190 ? 28.5 -1.69 0.852 1 79.06 190 MET A N 1
ATOM 1527 C CA . MET A 1 190 ? 27.828 -0.403 0.674 1 79.06 190 MET A CA 1
ATOM 1528 C C . MET A 1 190 ? 28.484 0.668 1.547 1 79.06 190 MET A C 1
ATOM 1530 O O . MET A 1 190 ? 28.781 0.423 2.717 1 79.06 190 MET A O 1
ATOM 1534 N N . ASP A 1 191 ? 28.781 1.761 0.893 1 85.25 191 ASP A N 1
ATOM 1535 C CA . ASP A 1 191 ? 29.344 2.922 1.582 1 85.25 191 ASP A CA 1
ATOM 1536 C C . ASP A 1 191 ? 28.375 3.436 2.654 1 85.25 191 ASP A C 1
ATOM 1538 O O . ASP A 1 191 ? 27.156 3.311 2.516 1 85.25 191 ASP A O 1
ATOM 1542 N N . SER A 1 192 ? 28.953 3.875 3.746 1 85.38 192 SER A N 1
ATOM 1543 C CA . SER A 1 192 ? 28.172 4.359 4.883 1 85.38 192 SER A CA 1
ATOM 1544 C C . SER A 1 192 ? 27.25 5.492 4.469 1 85.38 192 SER A C 1
ATOM 1546 O O . SER A 1 192 ? 26.109 5.582 4.961 1 85.38 192 SER A O 1
ATOM 1548 N N . ASN A 1 193 ? 27.703 6.32 3.594 1 87.38 193 ASN A N 1
ATOM 1549 C CA . ASN A 1 193 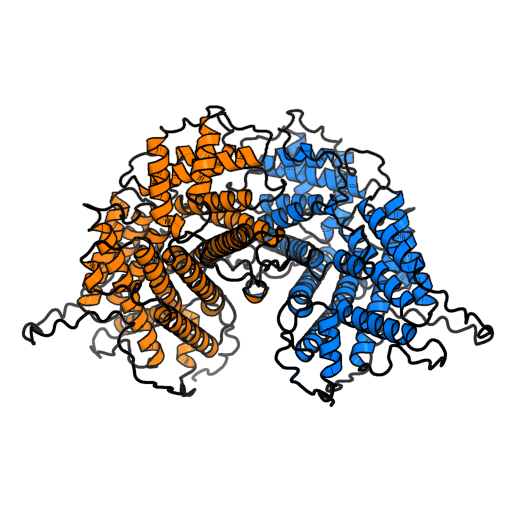? 26.891 7.43 3.135 1 87.38 193 ASN A CA 1
ATOM 1550 C C . ASN A 1 193 ? 25.688 6.941 2.328 1 87.38 193 ASN A C 1
ATOM 1552 O O . ASN A 1 193 ? 24.578 7.477 2.459 1 87.38 193 ASN A O 1
ATOM 1556 N N . GLN A 1 194 ? 25.984 5.969 1.549 1 88.19 194 GLN A N 1
ATOM 1557 C CA . GLN A 1 194 ? 24.891 5.402 0.749 1 88.19 194 GLN A CA 1
ATOM 1558 C C . GLN A 1 194 ? 23.859 4.703 1.633 1 88.19 194 GLN A C 1
ATOM 1560 O O . GLN A 1 194 ? 22.656 4.785 1.374 1 88.19 194 GLN A O 1
ATOM 1565 N N . ARG A 1 195 ? 24.328 4.07 2.625 1 91.31 195 ARG A N 1
ATOM 1566 C CA . ARG A 1 195 ? 23.453 3.398 3.572 1 91.31 195 ARG A CA 1
ATOM 1567 C C . ARG A 1 195 ? 22.578 4.406 4.312 1 91.31 195 ARG A C 1
ATOM 1569 O O . ARG A 1 195 ? 21.375 4.195 4.473 1 91.31 195 ARG A O 1
ATOM 1576 N N . GLU A 1 196 ? 23.219 5.453 4.738 1 92.94 196 GLU A N 1
ATOM 1577 C CA . GLU A 1 196 ? 22.469 6.488 5.449 1 92.94 196 GLU A CA 1
ATOM 1578 C C . GLU A 1 196 ? 21.453 7.168 4.535 1 92.94 196 GLU A C 1
ATOM 1580 O O . GLU A 1 196 ? 20.344 7.492 4.965 1 92.94 196 GLU A O 1
ATOM 1585 N N . ARG A 1 197 ? 21.828 7.367 3.352 1 92.19 197 ARG A N 1
ATOM 1586 C CA . ARG A 1 197 ? 20.906 7.957 2.389 1 92.19 197 ARG A CA 1
ATOM 1587 C C . ARG A 1 197 ? 19.688 7.07 2.193 1 92.19 197 ARG A C 1
ATOM 1589 O O . ARG A 1 197 ? 18.562 7.566 2.129 1 92.19 197 ARG A O 1
ATOM 1596 N N . ARG A 1 198 ? 19.891 5.781 2.107 1 94 198 ARG A N 1
ATOM 1597 C CA . ARG A 1 198 ? 18.797 4.824 1.964 1 94 198 ARG A CA 1
ATOM 1598 C C . ARG A 1 198 ? 17.859 4.863 3.172 1 94 198 ARG A C 1
ATOM 1600 O O . ARG A 1 198 ? 16.641 4.844 3.02 1 94 198 ARG A O 1
ATOM 1607 N N . ARG A 1 199 ? 18.5 4.969 4.316 1 95.56 199 ARG A N 1
ATOM 1608 C CA . ARG A 1 199 ? 17.719 5.055 5.543 1 95.56 199 ARG A CA 1
ATOM 1609 C C . ARG A 1 199 ? 16.844 6.309 5.547 1 95.56 199 ARG A C 1
ATOM 1611 O O . ARG A 1 199 ? 15.648 6.238 5.836 1 95.56 199 ARG A O 1
ATOM 1618 N N . ARG A 1 200 ? 17.438 7.375 5.219 1 96.5 200 ARG A N 1
ATOM 1619 C CA . ARG A 1 200 ? 16.75 8.664 5.285 1 96.5 200 ARG A CA 1
ATOM 1620 C C . ARG A 1 200 ? 15.594 8.727 4.293 1 96.5 200 ARG A C 1
ATOM 1622 O O . ARG A 1 200 ? 14.523 9.234 4.613 1 96.5 200 ARG A O 1
ATOM 1629 N N . VAL A 1 201 ? 15.844 8.203 3.139 1 97.38 201 VAL A N 1
ATOM 1630 C CA . VAL A 1 201 ? 14.789 8.195 2.133 1 97.38 201 VAL A CA 1
ATOM 1631 C C . VAL A 1 201 ? 13.641 7.293 2.592 1 97.38 201 VAL A C 1
ATOM 1633 O O . VAL A 1 201 ? 12.469 7.676 2.506 1 97.38 201 VAL A O 1
ATOM 1636 N N . TRP A 1 202 ? 13.953 6.109 3.113 1 98.06 202 TRP A N 1
ATOM 1637 C CA . TRP A 1 202 ? 12.922 5.195 3.596 1 98.06 202 TRP A CA 1
ATOM 1638 C C . TRP A 1 202 ? 12.039 5.871 4.645 1 98.06 202 TRP A C 1
ATOM 1640 O O . TRP A 1 202 ? 10.812 5.902 4.512 1 98.06 202 TRP A O 1
ATOM 1650 N N . TRP A 1 203 ? 12.711 6.422 5.609 1 98 203 TRP A N 1
ATOM 1651 C CA . TRP A 1 203 ? 11.961 6.957 6.742 1 98 203 TRP A CA 1
ATOM 1652 C C . TRP A 1 203 ? 11.203 8.219 6.348 1 98 203 TRP A C 1
ATOM 1654 O O . TRP A 1 203 ? 10.148 8.516 6.906 1 98 203 TRP A O 1
ATOM 1664 N N . SER A 1 204 ? 11.719 8.969 5.371 1 98.38 204 SER A N 1
ATOM 1665 C CA . SER A 1 204 ? 10.984 10.125 4.859 1 98.38 204 SER A CA 1
ATOM 1666 C C . SER A 1 204 ? 9.711 9.695 4.141 1 98.38 204 SER A C 1
ATOM 1668 O O . SER A 1 204 ? 8.648 10.281 4.355 1 98.38 204 SER A O 1
ATOM 1670 N N . VAL A 1 205 ? 9.828 8.641 3.301 1 98.31 205 VAL A N 1
ATOM 1671 C CA . VAL A 1 205 ? 8.664 8.109 2.598 1 98.31 205 VAL A CA 1
ATOM 1672 C C . VAL A 1 205 ? 7.664 7.543 3.605 1 98.31 205 VAL A C 1
ATOM 1674 O O . VAL A 1 205 ? 6.457 7.746 3.475 1 98.31 205 VAL A O 1
ATOM 1677 N N . TYR A 1 206 ? 8.219 6.844 4.582 1 97.94 206 TYR A N 1
ATOM 1678 C CA . TYR A 1 206 ? 7.418 6.273 5.66 1 97.94 206 TYR A CA 1
ATOM 1679 C C . TYR A 1 206 ? 6.617 7.355 6.375 1 97.94 206 TYR A C 1
ATOM 1681 O O . TYR A 1 206 ? 5.402 7.219 6.559 1 97.94 206 TYR A O 1
ATOM 1689 N N . SER A 1 207 ? 7.262 8.43 6.738 1 98 207 SER A N 1
ATOM 1690 C CA . SER A 1 207 ? 6.617 9.516 7.469 1 98 207 SER A CA 1
ATOM 1691 C C . SER A 1 207 ? 5.562 10.211 6.613 1 98 207 SER A C 1
ATOM 1693 O O . SER A 1 207 ? 4.48 10.547 7.102 1 98 207 SER A O 1
ATOM 1695 N N . LEU A 1 208 ? 5.918 10.445 5.395 1 97.62 208 LEU A N 1
ATOM 1696 C CA . LEU A 1 208 ? 4.977 11.078 4.48 1 97.62 208 LEU A CA 1
ATOM 1697 C C . LEU A 1 208 ? 3.721 10.234 4.312 1 97.62 208 LEU A C 1
ATOM 1699 O O . LEU A 1 208 ? 2.604 10.758 4.367 1 97.62 208 LEU A O 1
ATOM 1703 N N . GLU A 1 209 ? 3.914 8.977 4.117 1 96.56 209 GLU A N 1
ATOM 1704 C CA . GLU A 1 209 ? 2.791 8.07 3.912 1 96.56 209 GLU A CA 1
ATOM 1705 C C . GLU A 1 209 ? 1.896 8.008 5.148 1 96.56 209 GLU A C 1
ATOM 1707 O O . GLU A 1 209 ? 0.669 8.023 5.035 1 96.56 209 GLU A O 1
ATOM 1712 N N . ARG A 1 210 ? 2.479 7.953 6.312 1 95.88 210 ARG A N 1
ATOM 1713 C CA . ARG A 1 210 ? 1.704 7.934 7.551 1 95.88 210 ARG A CA 1
ATOM 1714 C C . ARG A 1 210 ? 0.875 9.203 7.699 1 95.88 210 ARG A C 1
ATOM 1716 O O . ARG A 1 210 ? -0.301 9.148 8.062 1 95.88 210 ARG A O 1
ATOM 1723 N N . LEU A 1 211 ? 1.524 10.266 7.449 1 94.19 211 LEU A N 1
ATOM 1724 C CA . LEU A 1 211 ? 0.854 11.555 7.559 1 94.19 211 LEU A CA 1
ATOM 1725 C C . LEU A 1 211 ? -0.362 11.617 6.641 1 94.19 211 LEU A C 1
ATOM 1727 O O . LEU A 1 211 ? -1.451 12 7.07 1 94.19 211 LEU A O 1
ATOM 1731 N N . LEU A 1 212 ? -0.21 11.219 5.406 1 92.88 212 LEU A N 1
ATOM 1732 C CA . LEU A 1 212 ? -1.286 11.289 4.426 1 92.88 212 LEU A CA 1
ATOM 1733 C C . LEU A 1 212 ? -2.389 10.289 4.746 1 92.88 212 LEU A C 1
ATOM 1735 O O . LEU A 1 212 ? -3.574 10.609 4.664 1 92.88 212 LEU A O 1
ATOM 1739 N N . CYS A 1 213 ? -2.012 9.062 5.141 1 91.69 213 CYS A N 1
ATOM 1740 C CA . CYS A 1 213 ? -2.984 8.016 5.414 1 91.69 213 CYS A CA 1
ATOM 1741 C C . CYS A 1 213 ? -3.84 8.359 6.625 1 91.69 213 CYS A C 1
ATOM 1743 O O . CYS A 1 213 ? -5.066 8.289 6.562 1 91.69 213 CYS A O 1
ATOM 1745 N N . VAL A 1 214 ? -3.258 8.812 7.703 1 89.25 214 VAL A N 1
ATOM 1746 C CA . VAL A 1 214 ? -3.982 9.07 8.938 1 89.25 214 VAL A CA 1
ATOM 1747 C C . VAL A 1 214 ? -4.867 10.305 8.773 1 89.25 214 VAL A C 1
ATOM 1749 O O . VAL A 1 214 ? -5.992 10.344 9.273 1 89.25 214 VAL A O 1
ATOM 1752 N N . THR A 1 215 ? -4.324 11.312 8.086 1 86.44 215 THR A N 1
ATOM 1753 C CA . THR A 1 215 ? -5.109 12.516 7.844 1 86.44 215 THR A CA 1
ATOM 1754 C C . THR A 1 215 ? -6.363 12.195 7.035 1 86.44 215 THR A C 1
ATOM 1756 O O . THR A 1 215 ? -7.426 12.773 7.273 1 86.44 215 THR A O 1
ATOM 1759 N N . SER A 1 216 ? -6.238 11.273 6.078 1 82.88 216 SER A N 1
ATOM 1760 C CA . SER A 1 216 ? -7.371 10.922 5.227 1 82.88 216 SER A CA 1
ATOM 1761 C C . SER A 1 216 ? -8.211 9.812 5.848 1 82.88 216 SER A C 1
ATOM 1763 O O . SER A 1 216 ? -9.336 9.555 5.41 1 82.88 216 SER A O 1
ATOM 1765 N N . GLY A 1 217 ? -7.664 9.164 6.836 1 84.62 217 GLY A N 1
ATOM 1766 C CA . GLY A 1 217 ? -8.359 8.055 7.477 1 84.62 217 GLY A CA 1
ATOM 1767 C C . GLY A 1 217 ? -8.211 6.746 6.73 1 84.62 217 GLY A C 1
ATOM 1768 O O . GLY A 1 217 ? -9.086 5.879 6.812 1 84.62 217 GLY A O 1
ATOM 1769 N N . ASN A 1 218 ? -7.234 6.637 5.902 1 86.44 218 ASN A N 1
ATOM 1770 C CA . ASN A 1 218 ? -6.941 5.398 5.191 1 86.44 218 ASN A CA 1
ATOM 1771 C C . ASN A 1 218 ? -6.055 4.473 6.023 1 86.44 218 ASN A C 1
ATOM 1773 O O . ASN A 1 218 ? -5.324 4.93 6.906 1 86.44 218 ASN A O 1
ATOM 1777 N N . PRO A 1 219 ? -6.168 3.164 5.762 1 87.75 219 PRO A N 1
ATOM 1778 C CA . PRO A 1 219 ? -5.277 2.24 6.465 1 87.75 219 PRO A CA 1
ATOM 1779 C C . PRO A 1 219 ? -3.807 2.451 6.109 1 87.75 219 PRO A C 1
ATOM 1781 O O . PRO A 1 219 ? -3.494 2.9 5.004 1 87.75 219 PRO A O 1
ATOM 1784 N N . ILE A 1 220 ? -2.969 2.117 7.051 1 86.94 220 ILE A N 1
ATOM 1785 C CA . ILE A 1 220 ? -1.536 2.246 6.801 1 86.94 220 ILE A CA 1
ATOM 1786 C C . ILE A 1 220 ? -1.063 1.104 5.906 1 86.94 220 ILE A C 1
ATOM 1788 O O . ILE A 1 220 ? -1.687 0.04 5.863 1 86.94 220 ILE A O 1
ATOM 1792 N N . SER A 1 221 ? 0.023 1.282 5.266 1 88.19 221 SER A N 1
ATOM 1793 C CA . SER A 1 221 ? 0.421 0.389 4.184 1 88.19 221 SER A CA 1
ATOM 1794 C C . SER A 1 221 ? 1.385 -0.684 4.68 1 88.19 221 SER A C 1
ATOM 1796 O O . SER A 1 221 ? 1.557 -1.718 4.031 1 88.19 221 SER A O 1
ATOM 1798 N N . ILE A 1 222 ? 2.09 -0.405 5.668 1 91 222 ILE A N 1
ATOM 1799 C CA . ILE A 1 222 ? 3.088 -1.361 6.137 1 91 222 ILE A CA 1
ATOM 1800 C C . ILE A 1 222 ? 3.127 -1.358 7.664 1 91 222 ILE A C 1
ATOM 1802 O O . ILE A 1 222 ? 3.043 -0.3 8.289 1 91 222 ILE A O 1
ATOM 1806 N N . ASN A 1 223 ? 3.195 -2.512 8.18 1 89.25 223 ASN A N 1
ATOM 1807 C CA . ASN A 1 223 ? 3.314 -2.656 9.625 1 89.25 223 ASN A CA 1
ATOM 1808 C C . ASN A 1 223 ? 4.75 -2.426 10.094 1 89.25 223 ASN A C 1
ATOM 1810 O O . ASN A 1 223 ? 5.699 -2.848 9.438 1 89.25 223 ASN A O 1
ATOM 1814 N N . ASP A 1 224 ? 4.871 -1.851 11.242 1 91 224 ASP A N 1
ATOM 1815 C CA . ASP A 1 224 ? 6.195 -1.539 11.766 1 91 224 ASP A CA 1
ATOM 1816 C C . ASP A 1 224 ? 6.996 -2.812 12.031 1 91 224 ASP A C 1
ATOM 1818 O O . ASP A 1 224 ? 8.227 -2.797 12 1 91 224 ASP A O 1
ATOM 1822 N N . SER A 1 225 ? 6.328 -3.891 12.266 1 86.31 225 SER A N 1
ATOM 1823 C CA . SER A 1 225 ? 7.004 -5.156 12.523 1 86.31 225 SER A CA 1
ATOM 1824 C C . SER A 1 225 ? 7.742 -5.656 11.289 1 86.31 225 SER A C 1
ATOM 1826 O O . SER A 1 225 ? 8.625 -6.512 11.391 1 86.31 225 SER A O 1
ATOM 1828 N N . ASP A 1 226 ? 7.383 -5.145 10.164 1 87.25 226 ASP A N 1
ATOM 1829 C CA . ASP A 1 226 ? 8.008 -5.57 8.922 1 87.25 226 ASP A CA 1
ATOM 1830 C C . ASP A 1 226 ? 9.203 -4.68 8.578 1 87.25 226 ASP A C 1
ATOM 1832 O O . ASP A 1 226 ? 9.859 -4.883 7.555 1 87.25 226 ASP A O 1
ATOM 1836 N N . ILE A 1 227 ? 9.5 -3.703 9.391 1 92.56 227 ILE A N 1
ATOM 1837 C CA . ILE A 1 227 ? 10.555 -2.738 9.117 1 92.56 227 ILE A CA 1
ATOM 1838 C C . ILE A 1 227 ? 11.75 -3.012 10.023 1 92.56 227 ILE A C 1
ATOM 1840 O O . ILE A 1 227 ? 11.602 -3.119 11.25 1 92.56 227 ILE A O 1
ATOM 1844 N N . ASN A 1 228 ? 12.922 -3.156 9.5 1 89.94 228 ASN A N 1
ATOM 1845 C CA . ASN A 1 228 ? 14.125 -3.359 10.297 1 89.94 228 ASN A CA 1
ATOM 1846 C C . ASN A 1 228 ? 15.203 -2.334 9.961 1 89.94 228 ASN A C 1
ATOM 1848 O O . ASN A 1 228 ? 16.359 -2.492 10.359 1 89.94 228 ASN A O 1
ATOM 1852 N N . ALA A 1 229 ? 14.844 -1.356 9.188 1 93.5 229 ALA A N 1
ATOM 1853 C CA . ALA A 1 229 ? 15.789 -0.284 8.891 1 93.5 229 ALA A CA 1
ATOM 1854 C C . ALA A 1 229 ? 16.109 0.539 10.133 1 93.5 229 ALA A C 1
ATOM 1856 O O . ALA A 1 229 ? 15.211 0.844 10.93 1 93.5 229 ALA A O 1
ATOM 1857 N N . LEU A 1 230 ? 17.344 0.848 10.312 1 93.56 230 LEU A N 1
ATOM 1858 C CA . LEU A 1 230 ? 17.734 1.679 11.445 1 93.56 230 LEU A CA 1
ATOM 1859 C C . LEU A 1 230 ? 17.312 3.131 11.219 1 93.56 230 LEU A C 1
ATOM 1861 O O . LEU A 1 230 ? 17.141 3.562 10.078 1 93.56 230 LEU A O 1
ATOM 1865 N N . PHE A 1 231 ? 17.172 3.871 12.281 1 94.5 231 PHE A N 1
ATOM 1866 C CA . PHE A 1 231 ? 16.797 5.277 12.195 1 94.5 231 PHE A CA 1
ATOM 1867 C C . PHE A 1 231 ? 17.938 6.102 11.609 1 94.5 231 PHE A C 1
ATOM 1869 O O . PHE A 1 231 ? 19.094 5.684 11.641 1 94.5 231 PHE A O 1
ATOM 1876 N N . PRO A 1 232 ? 17.578 7.223 11.055 1 92.62 232 PRO A N 1
ATOM 1877 C CA . PRO A 1 232 ? 18.609 8.102 10.516 1 92.62 232 PRO A CA 1
ATOM 1878 C C . PRO A 1 232 ? 19.625 8.531 11.57 1 92.62 232 PRO A C 1
ATOM 1880 O O . PRO A 1 232 ? 19.266 8.781 12.719 1 92.62 232 PRO A O 1
ATOM 1883 N N . SER A 1 233 ? 20.859 8.555 11.133 1 90.38 233 SER A N 1
ATOM 1884 C CA . SER A 1 233 ? 21.969 8.984 11.992 1 90.38 233 SER A CA 1
ATOM 1885 C C . SER A 1 233 ? 22.75 10.125 11.352 1 90.38 233 SER A C 1
ATOM 1887 O O . SER A 1 233 ? 22.547 10.438 10.172 1 90.38 233 SER A O 1
ATOM 1889 N N . ALA A 1 234 ? 23.578 10.703 12.18 1 89.25 234 ALA A N 1
ATOM 1890 C CA . ALA A 1 234 ? 24.344 11.852 11.703 1 89.25 234 ALA A CA 1
ATOM 1891 C C . ALA A 1 234 ? 25.359 11.445 10.641 1 89.25 234 ALA A C 1
ATOM 1893 O O . ALA A 1 234 ? 25.984 10.391 10.758 1 89.25 234 ALA A O 1
ATOM 1894 N N . MET A 1 235 ? 25.344 12.227 9.594 1 85.81 235 MET A N 1
ATOM 1895 C CA . MET A 1 235 ? 26.328 12.031 8.539 1 85.81 235 MET A CA 1
ATOM 1896 C C . MET A 1 235 ? 27.531 12.938 8.758 1 85.81 235 MET A C 1
ATOM 1898 O O . MET A 1 235 ? 27.438 13.953 9.438 1 85.81 235 MET A O 1
ATOM 1902 N N . ASP A 1 236 ? 28.562 12.508 8.133 1 82.56 236 ASP A N 1
ATOM 1903 C CA . ASP A 1 236 ? 29.781 13.297 8.273 1 82.56 236 ASP A CA 1
ATOM 1904 C C . ASP A 1 236 ? 29.594 14.711 7.719 1 82.56 236 ASP A C 1
ATOM 1906 O O . ASP A 1 236 ? 29.109 14.875 6.594 1 82.56 236 ASP A O 1
ATOM 1910 N N . GLY A 1 237 ? 29.859 15.68 8.523 1 80.44 237 GLY A N 1
ATOM 1911 C CA . GLY A 1 237 ? 29.828 17.062 8.07 1 80.44 237 GLY A CA 1
ATOM 1912 C C . GLY A 1 237 ? 28.453 17.688 8.195 1 80.44 237 GLY A C 1
ATOM 1913 O O . GLY A 1 237 ? 28.281 18.891 7.93 1 80.44 237 GLY A O 1
ATOM 1914 N N . GLU A 1 238 ? 27.5 16.953 8.656 1 83.75 238 GLU A N 1
ATOM 1915 C CA . GLU A 1 238 ? 26.141 17.469 8.75 1 83.75 238 GLU A CA 1
ATOM 1916 C C . GLU A 1 238 ? 25.875 18.078 10.117 1 83.75 238 GLU A C 1
ATOM 1918 O O . GLU A 1 238 ? 26.516 17.703 11.109 1 83.75 238 GLU A O 1
ATOM 1923 N N . ASP A 1 239 ? 25.109 19.094 10.125 1 83.38 239 ASP A N 1
ATOM 1924 C CA . ASP A 1 239 ? 24.609 19.625 11.391 1 83.38 239 ASP A CA 1
ATOM 1925 C C . ASP A 1 239 ? 23.891 18.531 12.195 1 83.38 239 ASP A C 1
ATOM 1927 O O . ASP A 1 239 ? 22.953 17.906 11.703 1 83.38 239 ASP A O 1
ATOM 1931 N N . PRO A 1 240 ? 24.422 18.266 13.352 1 82.5 240 PRO A N 1
ATOM 1932 C CA . PRO A 1 240 ? 23.812 17.203 14.172 1 82.5 240 PRO A CA 1
ATOM 1933 C C . PRO A 1 240 ? 22.328 17.438 14.406 1 82.5 240 PRO A C 1
ATOM 1935 O O . PRO A 1 240 ? 21.578 16.469 14.609 1 82.5 240 PRO A O 1
ATOM 1938 N N . GLN A 1 241 ? 21.922 18.625 14.375 1 86.31 241 GLN A N 1
ATOM 1939 C CA . GLN A 1 241 ? 20.516 18.938 14.625 1 86.31 241 GLN A CA 1
ATOM 1940 C C . GLN A 1 241 ? 19.625 18.375 13.516 1 86.31 241 GLN A C 1
ATOM 1942 O O . GLN A 1 241 ? 18.469 18.031 13.758 1 86.31 241 GLN A O 1
ATOM 1947 N N . CYS A 1 242 ? 20.219 18.266 12.375 1 87.19 242 CYS A N 1
ATOM 1948 C CA . CYS A 1 242 ? 19.438 17.797 11.227 1 87.19 242 CYS A CA 1
ATOM 1949 C C . CYS A 1 242 ? 19.016 16.344 11.414 1 87.19 242 CYS A C 1
ATOM 1951 O O . CYS A 1 242 ? 17.844 16 11.18 1 87.19 242 CYS A O 1
ATOM 1953 N N . SER A 1 243 ? 19.953 15.516 11.852 1 91 243 SER A N 1
ATOM 1954 C CA . SER A 1 243 ? 19.641 14.102 12.039 1 91 243 SER A CA 1
ATOM 1955 C C . SER A 1 243 ? 18.672 13.906 13.211 1 91 243 SER A C 1
ATOM 1957 O O . SER A 1 243 ? 17.828 13.008 13.18 1 91 243 SER A O 1
ATOM 1959 N N . VAL A 1 244 ? 18.797 14.805 14.195 1 92.5 244 VAL A N 1
ATOM 1960 C CA . VAL A 1 244 ? 17.922 14.695 15.359 1 92.5 244 VAL A CA 1
ATOM 1961 C C . VAL A 1 244 ? 16.484 15.047 14.977 1 92.5 244 VAL A C 1
ATOM 1963 O O . VAL A 1 244 ? 15.547 14.383 15.406 1 92.5 244 VAL A O 1
ATOM 1966 N N . VAL A 1 245 ? 16.359 16.094 14.18 1 93.5 245 VAL A N 1
ATOM 1967 C CA . VAL A 1 245 ? 15.039 16.5 13.727 1 93.5 245 VAL A CA 1
ATOM 1968 C C . VAL A 1 245 ? 14.406 15.398 12.883 1 93.5 245 VAL A C 1
ATOM 1970 O O . VAL A 1 245 ? 13.25 15.039 13.086 1 93.5 245 VAL A O 1
ATOM 1973 N N . LEU A 1 246 ? 15.211 14.875 11.969 1 94.5 246 LEU A N 1
ATOM 1974 C CA . LEU A 1 246 ? 14.711 13.82 11.094 1 94.5 246 LEU A CA 1
ATOM 1975 C C . LEU A 1 246 ? 14.305 12.594 11.906 1 94.5 246 LEU A C 1
ATOM 1977 O O . LEU A 1 246 ? 13.242 12.008 11.664 1 94.5 246 LEU A O 1
ATOM 1981 N N . ARG A 1 247 ? 15.086 12.195 12.844 1 94.75 247 ARG A N 1
ATOM 1982 C CA . ARG A 1 247 ? 14.789 11.055 13.695 1 94.75 247 ARG A CA 1
ATOM 1983 C C . ARG A 1 247 ? 13.562 11.328 14.562 1 94.75 247 ARG A C 1
ATOM 1985 O O . ARG A 1 247 ? 12.688 10.469 14.695 1 94.75 247 ARG A O 1
ATOM 1992 N N . GLY A 1 248 ? 13.57 12.484 15.164 1 95.62 248 GLY A N 1
ATOM 1993 C CA . GLY A 1 248 ? 12.438 12.852 15.992 1 95.62 248 GLY A CA 1
ATOM 1994 C C . GLY A 1 248 ? 11.125 12.859 15.242 1 95.62 248 GLY A C 1
ATOM 1995 O O . GLY A 1 248 ? 10.109 12.359 15.742 1 95.62 248 GLY A O 1
ATOM 1996 N N . TYR A 1 249 ? 11.172 13.438 14.047 1 96.5 249 TYR A N 1
ATOM 1997 C CA . TYR A 1 249 ? 9.961 13.484 13.234 1 96.5 249 TYR A CA 1
ATOM 1998 C C . TYR A 1 249 ? 9.516 12.086 12.836 1 96.5 249 TYR A C 1
ATOM 2000 O O . TYR A 1 249 ? 8.32 11.797 12.781 1 96.5 249 TYR A O 1
ATOM 2008 N N . THR A 1 250 ? 10.445 11.211 12.547 1 96.69 250 THR A N 1
ATOM 2009 C CA . THR A 1 250 ? 10.164 9.82 12.195 1 96.69 250 THR A CA 1
ATOM 2010 C C . THR A 1 250 ? 9.508 9.086 13.359 1 96.69 250 THR A C 1
ATOM 2012 O O . THR A 1 250 ? 8.547 8.344 13.172 1 96.69 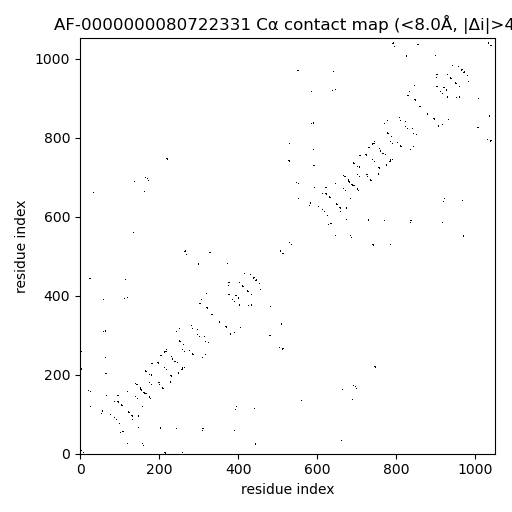250 THR A O 1
ATOM 2015 N N . GLU A 1 251 ? 10.031 9.297 14.508 1 97.19 251 GLU A N 1
ATOM 2016 C CA . GLU A 1 251 ? 9.477 8.656 15.703 1 97.19 251 GLU A CA 1
ATOM 2017 C C . GLU A 1 251 ? 8.031 9.094 15.938 1 97.19 251 GLU A C 1
ATOM 2019 O O . GLU A 1 251 ? 7.188 8.281 16.328 1 97.19 251 GLU A O 1
ATOM 2024 N N . LEU A 1 252 ? 7.789 10.344 15.734 1 97.81 252 LEU A N 1
ATOM 2025 C CA . LEU A 1 252 ? 6.426 10.844 15.875 1 97.81 252 LEU A CA 1
ATOM 2026 C C . LEU A 1 252 ? 5.516 10.242 14.812 1 97.81 252 LEU A C 1
ATOM 2028 O O . LEU A 1 252 ? 4.352 9.945 15.086 1 97.81 252 LEU A O 1
ATOM 2032 N N . SER A 1 253 ? 6.074 10.109 13.625 1 97.44 253 SER A N 1
ATOM 2033 C CA . SER A 1 253 ? 5.293 9.5 12.562 1 97.44 253 SER A CA 1
ATOM 2034 C C . SER A 1 253 ? 4.949 8.047 12.891 1 97.44 253 SER A C 1
ATOM 2036 O O . SER A 1 253 ? 3.879 7.559 12.516 1 97.44 253 SER A O 1
ATOM 2038 N N . ARG A 1 254 ? 5.84 7.352 13.555 1 97 254 ARG A N 1
ATOM 2039 C CA . ARG A 1 254 ? 5.555 6 14.023 1 97 254 ARG A CA 1
ATOM 2040 C C . ARG A 1 254 ? 4.402 5.996 15.016 1 97 254 ARG A C 1
ATOM 2042 O O . ARG A 1 254 ? 3.521 5.137 14.953 1 97 254 ARG A O 1
ATOM 2049 N N . ILE A 1 255 ? 4.438 6.953 15.891 1 97.56 255 ILE A N 1
ATOM 2050 C CA . ILE A 1 255 ? 3.359 7.086 16.859 1 97.56 255 ILE A CA 1
ATOM 2051 C C . ILE A 1 255 ? 2.053 7.418 16.141 1 97.56 255 ILE A C 1
ATOM 2053 O O . ILE A 1 255 ? 0.994 6.887 16.5 1 97.56 255 ILE A O 1
ATOM 2057 N N . LEU A 1 256 ? 2.156 8.32 15.18 1 96 256 LEU A N 1
ATOM 2058 C CA . LEU A 1 256 ? 0.978 8.664 14.391 1 96 256 LEU A CA 1
ATOM 2059 C C . LEU A 1 256 ? 0.373 7.426 13.742 1 96 256 LEU A C 1
ATOM 2061 O O . LEU A 1 256 ? -0.851 7.277 13.695 1 96 256 LEU A O 1
ATOM 2065 N N . GLY A 1 257 ? 1.241 6.562 13.227 1 93.94 257 GLY A N 1
ATOM 2066 C CA . GLY A 1 257 ? 0.764 5.301 12.672 1 93.94 257 GLY A CA 1
ATOM 2067 C C . GLY A 1 257 ? 0.015 4.457 13.688 1 93.94 257 GLY A C 1
ATOM 2068 O O . GLY A 1 257 ? -1.022 3.871 13.367 1 93.94 257 GLY A O 1
ATOM 2069 N N . ARG A 1 258 ? 0.503 4.406 14.867 1 93.94 258 ARG A N 1
ATOM 2070 C CA . ARG A 1 258 ? -0.145 3.674 15.945 1 93.94 258 ARG A CA 1
ATOM 2071 C C . ARG A 1 258 ? -1.509 4.27 16.281 1 93.94 258 ARG A C 1
ATOM 2073 O O . ARG A 1 258 ? -2.457 3.543 16.578 1 93.94 258 ARG A O 1
ATOM 2080 N N . ILE A 1 259 ? -1.565 5.574 16.25 1 92.81 259 ILE A N 1
ATOM 2081 C CA . ILE A 1 259 ? -2.828 6.266 16.5 1 92.81 259 ILE A CA 1
ATOM 2082 C C . ILE A 1 259 ? -3.854 5.844 15.445 1 92.81 259 ILE A C 1
ATOM 2084 O O . ILE A 1 259 ? -4.988 5.5 15.781 1 92.81 259 ILE A O 1
ATOM 2088 N N . GLY A 1 260 ? -3.463 5.848 14.203 1 87.94 260 GLY A N 1
ATOM 2089 C CA . GLY A 1 260 ? -4.352 5.426 13.133 1 87.94 260 GLY A CA 1
ATOM 2090 C C . GLY A 1 260 ? -4.84 3.996 13.297 1 87.94 260 GLY A C 1
ATOM 2091 O O . GLY A 1 260 ? -6.008 3.701 13.039 1 87.94 260 GLY A O 1
ATOM 2092 N N . GLN A 1 261 ? -4.016 3.16 13.812 1 87.56 261 GLN A N 1
ATOM 2093 C CA . GLN A 1 261 ? -4.312 1.734 13.875 1 87.56 261 GLN A CA 1
ATOM 2094 C C . GLN A 1 261 ? -5.098 1.397 15.141 1 87.56 261 GLN A C 1
ATOM 2096 O O . GLN A 1 261 ? -6.07 0.641 15.094 1 87.56 261 GLN A O 1
ATOM 2101 N N . ASP A 1 262 ? -4.699 1.922 16.25 1 87.06 262 ASP A N 1
ATOM 2102 C CA . ASP A 1 262 ? -5.223 1.483 17.547 1 87.06 262 ASP A CA 1
ATOM 2103 C C . ASP A 1 262 ? -6.457 2.295 17.938 1 87.06 262 ASP A C 1
ATOM 2105 O O . ASP A 1 262 ? -7.297 1.821 18.719 1 87.06 262 ASP A O 1
ATOM 2109 N N . ILE A 1 263 ? -6.527 3.48 17.406 1 85 263 ILE A N 1
ATOM 2110 C CA . ILE A 1 263 ? -7.602 4.348 17.875 1 85 263 ILE A CA 1
ATOM 2111 C C . ILE A 1 263 ? -8.695 4.438 16.812 1 85 263 ILE A C 1
ATOM 2113 O O . ILE A 1 263 ? -9.883 4.363 17.125 1 85 263 ILE A O 1
ATOM 2117 N N . TYR A 1 264 ? -8.359 4.574 15.641 1 79.81 264 TYR A N 1
ATOM 2118 C CA . TYR A 1 264 ? -9.344 4.957 14.641 1 79.81 264 TYR A CA 1
ATOM 2119 C C . TYR A 1 264 ? -9.742 3.76 13.781 1 79.81 264 TYR A C 1
ATOM 2121 O O . TYR A 1 264 ? -10.688 3.838 12.992 1 79.81 264 TYR A O 1
ATOM 2129 N N . ARG A 1 265 ? -9.062 2.609 13.859 1 75.31 265 ARG A N 1
ATOM 2130 C CA . ARG A 1 265 ? -9.453 1.453 13.062 1 75.31 265 ARG A CA 1
ATOM 2131 C C . ARG A 1 265 ? -10.758 0.854 13.578 1 75.31 265 ARG A C 1
ATOM 2133 O O . ARG A 1 265 ? -11.031 0.876 14.781 1 75.31 265 ARG A O 1
ATOM 2140 N N . LYS A 1 266 ? -11.555 0.438 12.703 1 58.22 266 LYS A N 1
ATOM 2141 C CA . LYS A 1 266 ? -12.883 -0.095 13 1 58.22 266 LYS A CA 1
ATOM 2142 C C . LYS A 1 266 ? -12.789 -1.461 13.672 1 58.22 266 LYS A C 1
ATOM 2144 O O . LYS A 1 266 ? -12.75 -2.49 12.992 1 58.22 266 LYS A O 1
ATOM 2149 N N . LYS A 1 267 ? -11.758 -1.706 14.422 1 57.72 267 LYS A N 1
ATOM 2150 C CA . LYS A 1 267 ? -11.805 -2.98 15.133 1 57.72 267 LYS A CA 1
ATOM 2151 C C . LYS A 1 267 ? -12.672 -2.881 16.375 1 57.72 267 LYS A C 1
ATOM 2153 O O . LYS A 1 267 ? -12.703 -1.838 17.031 1 57.72 267 LYS A O 1
ATOM 2158 N N . PRO A 1 268 ? -13.531 -3.883 16.438 1 51 268 PRO A N 1
ATOM 2159 C CA . PRO A 1 268 ? -14.305 -3.898 17.688 1 51 268 PRO A CA 1
ATOM 2160 C C . PRO A 1 268 ? -13.438 -3.73 18.922 1 51 268 PRO A C 1
ATOM 2162 O O . PRO A 1 268 ? -12.5 -4.508 19.141 1 51 268 PRO A O 1
ATOM 2165 N N . HIS A 1 269 ? -13.125 -2.512 19.25 1 58.78 269 HIS A N 1
ATOM 2166 C CA . HIS A 1 269 ? -12.375 -2.312 20.484 1 58.78 269 HIS A CA 1
ATOM 2167 C C . HIS A 1 269 ? -13.297 -2.355 21.703 1 58.78 269 HIS A C 1
ATOM 2169 O O . HIS A 1 269 ? -14.461 -1.948 21.625 1 58.78 269 HIS A O 1
ATOM 2175 N N . SER A 1 270 ? -12.938 -3.25 22.578 1 63.31 270 SER A N 1
ATOM 2176 C CA . SER A 1 270 ? -13.539 -3.012 23.891 1 63.31 270 SER A CA 1
ATOM 2177 C C . SER A 1 270 ? -13.117 -1.665 24.469 1 63.31 270 SER A C 1
ATOM 2179 O O . SER A 1 270 ? -12.086 -1.112 24.062 1 63.31 270 SER A O 1
ATOM 2181 N N . GLY A 1 271 ? -13.984 -0.912 25.125 1 63.12 271 GLY A N 1
ATOM 2182 C CA . GLY A 1 271 ? -13.656 0.34 25.781 1 63.12 271 GLY A CA 1
ATOM 2183 C C . GLY A 1 271 ? -12.352 0.286 26.547 1 63.12 271 GLY A C 1
ATOM 2184 O O . GLY A 1 271 ? -11.555 1.225 26.5 1 63.12 271 GLY A O 1
ATOM 2185 N N . THR A 1 272 ? -12.133 -0.848 27.062 1 69.19 272 THR A N 1
ATOM 2186 C CA . THR A 1 272 ? -10.922 -1.02 27.859 1 69.19 272 THR A CA 1
ATOM 2187 C C . THR A 1 272 ? -9.68 -1.049 26.969 1 69.19 272 THR A C 1
ATOM 2189 O O . THR A 1 272 ? -8.648 -0.466 27.297 1 69.19 272 THR A O 1
ATOM 2192 N N . THR A 1 273 ? -9.836 -1.622 25.891 1 78.31 273 THR A N 1
ATOM 2193 C CA . THR A 1 273 ? -8.703 -1.723 24.984 1 78.31 273 THR A CA 1
ATOM 2194 C C . THR A 1 273 ? -8.375 -0.363 24.375 1 78.31 273 THR A C 1
ATOM 2196 O O . THR A 1 273 ? -7.207 -0.037 24.156 1 78.31 273 THR A O 1
ATOM 2199 N N . LEU A 1 274 ? -9.383 0.425 24.203 1 81.06 274 LEU A N 1
ATOM 2200 C CA . LEU A 1 274 ? -9.188 1.756 23.641 1 81.06 274 LEU A CA 1
ATOM 2201 C C . LEU A 1 274 ? -8.453 2.66 24.625 1 81.06 274 LEU A C 1
ATOM 2203 O O . LEU A 1 274 ? -7.523 3.373 24.25 1 81.06 274 LEU A O 1
ATOM 2207 N N . MET A 1 275 ? -8.812 2.572 25.906 1 83.12 275 MET A N 1
ATOM 2208 C CA . MET A 1 275 ? -8.188 3.412 26.922 1 83.12 275 MET A CA 1
ATOM 2209 C C . MET A 1 275 ? -6.727 3.018 27.125 1 83.12 275 MET A C 1
ATOM 2211 O O . MET A 1 275 ? -5.867 3.879 27.312 1 83.12 275 MET A O 1
ATOM 2215 N N . ALA A 1 276 ? -6.617 1.745 27.078 1 87.31 276 ALA A N 1
ATOM 2216 C CA . ALA A 1 276 ? -5.242 1.269 27.203 1 87.31 276 ALA A CA 1
ATOM 2217 C C . ALA A 1 276 ? -4.375 1.779 26.062 1 87.31 276 ALA A C 1
ATOM 2219 O O . ALA A 1 276 ? -3.219 2.156 26.266 1 87.31 276 ALA A O 1
ATOM 2220 N N . SER A 1 277 ? -4.969 1.773 24.875 1 89.44 277 SER A N 1
ATOM 2221 C CA . SER A 1 277 ? -4.242 2.27 23.703 1 89.44 277 SER A CA 1
ATOM 2222 C C . SER A 1 277 ? -3.953 3.762 23.828 1 89.44 277 SER A C 1
ATOM 2224 O O . SER A 1 277 ? -2.844 4.211 23.531 1 89.44 277 SER A O 1
ATOM 2226 N N . ILE A 1 278 ? -4.922 4.523 24.297 1 90.56 278 ILE A N 1
ATOM 2227 C CA . ILE A 1 278 ? -4.77 5.965 24.438 1 90.56 278 ILE A CA 1
ATOM 2228 C C . ILE A 1 278 ? -3.682 6.273 25.469 1 90.56 278 ILE A C 1
ATOM 2230 O O . ILE A 1 278 ? -2.787 7.082 25.203 1 90.56 278 ILE A O 1
ATOM 2234 N N . GLN A 1 279 ? -3.727 5.578 26.547 1 91.88 279 GLN A N 1
ATOM 2235 C CA . GLN A 1 279 ? -2.736 5.805 27.594 1 91.88 279 GLN A CA 1
ATOM 2236 C C . GLN A 1 279 ? -1.338 5.414 27.125 1 91.88 279 GLN A C 1
ATOM 2238 O O . GLN A 1 279 ? -0.364 6.117 27.406 1 91.88 279 GLN A O 1
ATOM 2243 N N . GLY A 1 280 ? -1.344 4.273 26.469 1 95.5 280 GLY A N 1
ATOM 2244 C CA . GLY A 1 280 ? -0.061 3.848 25.938 1 95.5 280 GLY A CA 1
ATOM 2245 C C . GLY A 1 280 ? 0.547 4.848 24.969 1 95.5 280 GLY A C 1
ATOM 2246 O O . GLY A 1 280 ? 1.751 5.109 25.016 1 95.5 280 GLY A O 1
ATOM 2247 N N . ILE A 1 281 ? -0.198 5.395 24.109 1 96.75 281 ILE A N 1
ATOM 2248 C CA . ILE A 1 281 ? 0.258 6.363 23.125 1 96.75 281 ILE A CA 1
ATOM 2249 C C . ILE A 1 281 ? 0.663 7.66 23.812 1 96.75 281 ILE A C 1
ATOM 2251 O O . ILE A 1 281 ? 1.694 8.25 23.5 1 96.75 281 ILE A O 1
ATOM 2255 N N . MET A 1 282 ? -0.13 8.109 24.812 1 96.81 282 MET A N 1
ATOM 2256 C CA . MET A 1 282 ? 0.201 9.328 25.562 1 96.81 282 MET A CA 1
ATOM 2257 C C . MET A 1 282 ? 1.537 9.172 26.281 1 96.81 282 MET A C 1
ATOM 2259 O O . MET A 1 282 ? 2.33 10.117 26.328 1 96.81 282 MET A O 1
ATOM 2263 N N . ASN A 1 283 ? 1.72 7.965 26.797 1 97 283 ASN A N 1
ATOM 2264 C CA . ASN A 1 283 ? 2.998 7.699 27.438 1 97 283 ASN A CA 1
ATOM 2265 C C . ASN A 1 283 ? 4.156 7.77 26.453 1 97 283 ASN A C 1
ATOM 2267 O O . ASN A 1 283 ? 5.215 8.312 26.766 1 97 283 ASN A O 1
ATOM 2271 N N . SER A 1 284 ? 3.949 7.207 25.281 1 97.69 284 SER A N 1
ATOM 2272 C CA . SER A 1 284 ? 4.973 7.25 24.25 1 97.69 284 SER A CA 1
ATOM 2273 C C . SER A 1 284 ? 5.285 8.688 23.844 1 97.69 284 SER A C 1
ATOM 2275 O O . SER A 1 284 ? 6.441 9.023 23.562 1 97.69 284 SER A O 1
ATOM 2277 N N . LEU A 1 285 ? 4.293 9.508 23.734 1 98 285 LEU A N 1
ATOM 2278 C CA . LEU A 1 285 ? 4.473 10.906 23.375 1 98 285 LEU A CA 1
ATOM 2279 C C . LEU A 1 285 ? 5.234 11.664 24.453 1 98 285 LEU A C 1
ATOM 2281 O O . LEU A 1 285 ? 6.121 12.461 24.156 1 98 285 LEU A O 1
ATOM 2285 N N . THR A 1 286 ? 4.906 11.336 25.672 1 96.5 286 THR A N 1
ATOM 2286 C CA . THR A 1 286 ? 5.617 11.961 26.781 1 96.5 286 THR A CA 1
ATOM 2287 C C . THR A 1 286 ? 7.086 11.555 26.781 1 96.5 286 THR A C 1
ATOM 2289 O O . THR A 1 286 ? 7.969 12.391 26.984 1 96.5 286 THR A O 1
ATOM 2292 N N . ASP A 1 287 ? 7.273 10.273 26.562 1 96.81 287 ASP A N 1
ATOM 2293 C CA . ASP A 1 287 ? 8.641 9.766 26.484 1 96.81 287 ASP A CA 1
ATOM 2294 C C . ASP A 1 287 ? 9.414 10.438 25.344 1 96.81 287 ASP A C 1
ATOM 2296 O O . ASP A 1 287 ? 10.586 10.766 25.5 1 96.81 287 ASP A O 1
ATOM 2300 N N . TRP A 1 288 ? 8.805 10.555 24.266 1 97.25 288 TRP A N 1
ATOM 2301 C CA . TRP A 1 288 ? 9.406 11.211 23.109 1 97.25 288 TRP A CA 1
ATOM 2302 C C . TRP A 1 288 ? 9.82 12.641 23.453 1 97.25 288 TRP A C 1
ATOM 2304 O O . TRP A 1 288 ? 10.93 13.07 23.109 1 97.25 288 TRP A O 1
ATOM 2314 N N . HIS A 1 289 ? 8.992 13.406 24.078 1 95.62 289 HIS A N 1
ATOM 2315 C CA . HIS A 1 289 ? 9.266 14.797 24.438 1 95.62 289 HIS A CA 1
ATOM 2316 C C . HIS A 1 289 ? 10.43 14.891 25.422 1 95.62 289 HIS A C 1
ATOM 2318 O O . HIS A 1 289 ? 11.266 15.789 25.312 1 95.62 289 HIS A O 1
ATOM 2324 N N . HIS A 1 290 ? 10.516 13.883 26.297 1 94.19 290 HIS A N 1
ATOM 2325 C CA . HIS A 1 290 ? 11.57 13.859 27.297 1 94.19 290 HIS A CA 1
ATOM 2326 C C . HIS A 1 290 ? 12.922 13.531 26.672 1 94.19 290 HIS A C 1
ATOM 2328 O O . HIS A 1 290 ? 13.961 13.961 27.172 1 94.19 290 HIS A O 1
ATOM 2334 N N . GLN A 1 291 ? 12.883 12.867 25.609 1 93.06 291 GLN A N 1
ATOM 2335 C CA . GLN A 1 291 ? 14.125 12.438 24.969 1 93.06 291 GLN A CA 1
ATOM 2336 C C . GLN A 1 291 ? 14.656 13.516 24.031 1 93.06 291 GLN A C 1
ATOM 2338 O O . GLN A 1 291 ? 15.82 13.461 23.609 1 93.06 291 GLN A O 1
ATOM 2343 N N . LEU A 1 292 ? 13.805 14.516 23.75 1 92.5 292 LEU A N 1
ATOM 2344 C CA . LEU A 1 292 ? 14.266 15.617 22.922 1 92.5 292 LEU A CA 1
ATOM 2345 C C . LEU A 1 292 ? 15.32 16.438 23.641 1 92.5 292 LEU A C 1
ATOM 2347 O O . LEU A 1 292 ? 15.156 16.781 24.812 1 92.5 292 LEU A O 1
ATOM 2351 N N . PRO A 1 293 ? 16.438 16.688 22.969 1 91.38 293 PRO A N 1
ATOM 2352 C CA . PRO A 1 293 ? 17.453 17.547 23.594 1 91.38 293 PRO A CA 1
ATOM 2353 C C . PRO A 1 293 ? 16.875 18.859 24.125 1 91.38 293 PRO A C 1
ATOM 2355 O O . PRO A 1 293 ? 15.992 19.453 23.484 1 91.38 293 PRO A O 1
ATOM 2358 N N . ALA A 1 294 ? 17.438 19.375 25.172 1 88.44 294 ALA A N 1
ATOM 2359 C CA . ALA A 1 294 ? 16.906 20.547 25.875 1 88.44 294 ALA A CA 1
ATOM 2360 C C . ALA A 1 294 ? 16.938 21.781 24.984 1 88.44 294 ALA A C 1
ATOM 2362 O O . ALA A 1 294 ? 16.047 22.625 25.062 1 88.44 294 ALA A O 1
ATOM 2363 N N . ASP A 1 295 ? 17.891 21.797 24.156 1 86.81 295 ASP A N 1
ATOM 2364 C CA . ASP A 1 295 ? 18.062 22.969 23.297 1 86.81 295 ASP A CA 1
ATOM 2365 C C . ASP A 1 295 ? 17 22.984 22.188 1 86.81 295 ASP A C 1
ATOM 2367 O O . ASP A 1 295 ? 16.797 24.016 21.547 1 86.81 295 ASP A O 1
ATOM 2371 N N . MET A 1 296 ? 16.297 21.891 22.062 1 89.38 296 MET A N 1
ATOM 2372 C CA . MET A 1 296 ? 15.32 21.797 20.984 1 89.38 296 MET A CA 1
ATOM 2373 C C . MET A 1 296 ? 13.898 21.875 21.531 1 89.38 296 MET A C 1
ATOM 2375 O O . MET A 1 296 ? 12.93 21.859 20.766 1 89.38 296 MET A O 1
ATOM 2379 N N . ARG A 1 297 ? 13.812 22.031 22.781 1 89.62 297 ARG A N 1
ATOM 2380 C CA . ARG A 1 297 ? 12.492 22.172 23.391 1 89.62 297 ARG A CA 1
ATOM 2381 C C . ARG A 1 297 ? 12.031 23.625 23.375 1 89.62 297 ARG A C 1
ATOM 2383 O O . ARG A 1 297 ? 12.828 24.531 23.609 1 89.62 297 ARG A O 1
ATOM 2390 N N . LEU A 1 298 ? 10.828 23.859 22.984 1 87.25 298 LEU A N 1
ATOM 2391 C CA . LEU A 1 298 ? 10.273 25.203 22.922 1 87.25 298 LEU A CA 1
ATOM 2392 C C . LEU A 1 298 ? 9.484 25.531 24.172 1 87.25 298 LEU A C 1
ATOM 2394 O O . LEU A 1 298 ? 8.656 24.734 24.625 1 87.25 298 LEU A O 1
ATOM 2398 N N . ASP A 1 299 ? 9.859 26.578 24.719 1 82.62 299 ASP A N 1
ATOM 2399 C CA . ASP A 1 299 ? 9.102 27.109 25.859 1 82.62 299 ASP A CA 1
ATOM 2400 C C . ASP A 1 299 ? 8.328 28.359 25.453 1 82.62 299 ASP A C 1
ATOM 2402 O O . ASP A 1 299 ? 8.531 28.906 24.359 1 82.62 299 ASP A O 1
ATOM 2406 N N . GLN A 1 300 ? 7.469 28.766 26.266 1 81.06 300 GLN A N 1
ATOM 2407 C CA . GLN A 1 300 ? 6.621 29.922 25.984 1 81.06 300 GLN A CA 1
ATOM 2408 C C . GLN A 1 300 ? 7.461 31.172 25.719 1 81.06 300 GLN A C 1
ATOM 2410 O O . GLN A 1 300 ? 7.113 32 24.875 1 81.06 300 GLN A O 1
ATOM 2415 N N . ALA A 1 301 ? 8.508 31.234 26.391 1 79.25 301 ALA A N 1
ATOM 2416 C CA . ALA A 1 301 ? 9.383 32.406 26.234 1 79.25 301 ALA A CA 1
ATOM 2417 C C . ALA A 1 301 ? 10.008 32.438 24.844 1 79.25 301 ALA A C 1
ATOM 2419 O O . ALA A 1 301 ? 10.344 33.5 24.328 1 79.25 301 ALA A O 1
ATOM 2420 N N . ASP A 1 302 ? 10.086 31.312 24.281 1 82.69 302 ASP A N 1
ATOM 2421 C CA . ASP A 1 302 ? 10.711 31.203 22.969 1 82.69 302 ASP A CA 1
ATOM 2422 C C . ASP A 1 302 ? 9.781 31.719 21.875 1 82.69 302 ASP A C 1
ATOM 2424 O O . ASP A 1 302 ? 10.219 31.984 20.766 1 82.69 302 ASP A O 1
ATOM 2428 N N . LEU A 1 303 ? 8.547 31.891 22.172 1 82.06 303 LEU A N 1
ATOM 2429 C CA . LEU A 1 303 ? 7.559 32.25 21.156 1 82.06 303 LEU A CA 1
ATOM 2430 C C . LEU A 1 303 ? 7.555 33.75 20.906 1 82.06 303 LEU A C 1
ATOM 2432 O O . LEU A 1 303 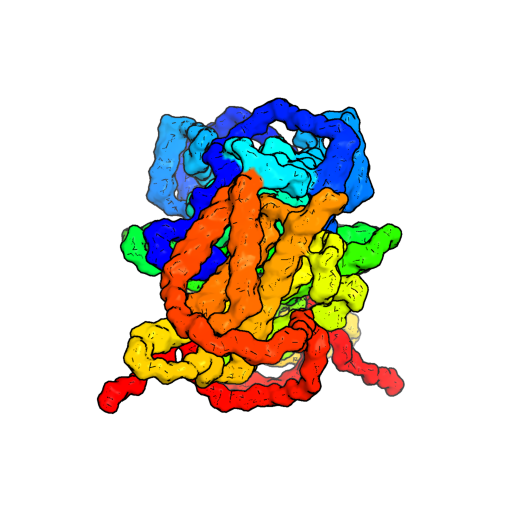? 6.918 34.219 19.953 1 82.06 303 LEU A O 1
ATOM 2436 N N . ASP A 1 304 ? 8.328 34.469 21.703 1 79.19 304 ASP A N 1
ATOM 2437 C CA . ASP A 1 304 ? 8.445 35.938 21.5 1 79.19 304 ASP A CA 1
ATOM 2438 C C . ASP A 1 304 ? 9.617 36.25 20.578 1 79.19 304 ASP A C 1
ATOM 2440 O O . ASP A 1 304 ? 9.875 37.438 20.297 1 79.19 304 ASP A O 1
ATOM 2444 N N . LYS A 1 305 ? 10.32 35.219 20.172 1 77.25 305 LYS A N 1
ATOM 2445 C CA . LYS A 1 305 ? 11.414 35.344 19.203 1 77.25 305 LYS A CA 1
ATOM 2446 C C . LYS A 1 305 ? 11.18 34.438 18 1 77.25 305 LYS A C 1
ATOM 2448 O O . LYS A 1 305 ? 10.32 33.562 18.031 1 77.25 305 LYS A O 1
ATOM 2453 N N . PRO A 1 306 ? 11.883 34.812 16.953 1 80.19 306 PRO A N 1
ATOM 2454 C CA . PRO A 1 306 ? 11.734 33.938 15.781 1 80.19 306 PRO A CA 1
ATOM 2455 C C . PRO A 1 306 ? 12.172 32.5 16.062 1 80.19 306 PRO A C 1
ATOM 2457 O O . PRO A 1 306 ? 13.25 32.281 16.625 1 80.19 306 PRO A O 1
ATOM 2460 N N . ILE A 1 307 ? 11.344 31.609 15.758 1 82.06 307 ILE A N 1
ATOM 2461 C CA . ILE A 1 307 ? 11.602 30.188 15.984 1 82.06 307 ILE A CA 1
ATOM 2462 C C . ILE A 1 307 ? 12.062 29.531 14.688 1 82.06 307 ILE A C 1
ATOM 2464 O O . ILE A 1 307 ? 11.617 29.906 13.602 1 82.06 307 ILE A O 1
ATOM 2468 N N . LYS A 1 308 ? 13.008 28.641 14.836 1 83.31 308 LYS A N 1
ATOM 2469 C CA . LYS A 1 308 ? 13.438 27.875 13.672 1 83.31 308 LYS A CA 1
ATOM 2470 C C . LYS A 1 308 ? 12.305 26.984 13.156 1 83.31 308 LYS A C 1
ATOM 2472 O O . LYS A 1 308 ? 11.562 26.391 13.945 1 83.31 308 LYS A O 1
ATOM 2477 N N . ARG A 1 309 ? 12.18 26.906 11.883 1 87 309 ARG A N 1
ATOM 2478 C CA . ARG A 1 309 ? 11.07 26.172 11.266 1 87 309 ARG A CA 1
ATOM 2479 C C . ARG A 1 309 ? 11.094 24.703 11.672 1 87 309 ARG A C 1
ATOM 2481 O O . ARG A 1 309 ? 10.039 24.094 11.875 1 87 309 ARG A O 1
ATOM 2488 N N . GLU A 1 310 ? 12.297 24.125 11.75 1 87.88 310 GLU A N 1
ATOM 2489 C CA . GLU A 1 310 ? 12.398 22.719 12.102 1 87.88 310 GLU A CA 1
ATOM 2490 C C . GLU A 1 310 ? 11.844 22.453 13.492 1 87.88 310 GLU A C 1
ATOM 2492 O O . GLU A 1 310 ? 11.211 21.422 13.727 1 87.88 310 GLU A O 1
ATOM 2497 N N . MET A 1 311 ? 12.023 23.422 14.375 1 89.19 311 MET A N 1
ATOM 2498 C CA . MET A 1 311 ? 11.508 23.281 15.734 1 89.19 311 MET A CA 1
ATOM 2499 C C . MET A 1 311 ? 9.992 23.438 15.758 1 89.19 311 MET A C 1
ATOM 2501 O O . MET A 1 311 ? 9.297 22.703 16.469 1 89.19 311 MET A O 1
ATOM 2505 N N . ALA A 1 312 ? 9.531 24.375 15.008 1 89.94 312 ALA A N 1
ATOM 2506 C CA . ALA A 1 312 ? 8.078 24.547 14.906 1 89.94 312 ALA A CA 1
ATOM 2507 C C . ALA A 1 312 ? 7.414 23.297 14.359 1 89.94 312 ALA A C 1
ATOM 2509 O O . ALA A 1 312 ? 6.395 22.844 14.891 1 89.94 312 ALA A O 1
ATOM 2510 N N . SER A 1 313 ? 8.016 22.719 13.305 1 91.75 313 SER A N 1
ATOM 2511 C CA . SER A 1 313 ? 7.438 21.562 12.641 1 91.75 313 SER A CA 1
ATOM 2512 C C . SER A 1 313 ? 7.391 20.359 13.57 1 91.75 313 SER A C 1
ATOM 2514 O O . SER A 1 313 ? 6.391 19.625 13.609 1 91.75 313 SER A O 1
ATOM 2516 N N . ILE A 1 314 ? 8.383 20.078 14.344 1 93.5 314 ILE A N 1
ATOM 2517 C CA . ILE A 1 314 ? 8.453 18.906 15.211 1 93.5 314 ILE A CA 1
ATOM 2518 C C . ILE A 1 314 ? 7.453 19.062 16.359 1 93.5 314 ILE A C 1
ATOM 2520 O O . ILE A 1 314 ? 6.781 18.094 16.734 1 93.5 314 ILE A O 1
ATOM 2524 N N . HIS A 1 315 ? 7.375 20.266 16.906 1 94.75 315 HIS A N 1
ATOM 2525 C CA . HIS A 1 315 ? 6.457 20.484 18.031 1 94.75 315 HIS A CA 1
ATOM 2526 C C . HIS A 1 315 ? 5.004 20.453 17.562 1 94.75 315 HIS A C 1
ATOM 2528 O O . HIS A 1 315 ? 4.133 19.922 18.25 1 94.75 315 HIS A O 1
ATOM 2534 N N . LEU A 1 316 ? 4.785 21.078 16.422 1 94.88 316 LEU A N 1
ATOM 2535 C CA . LEU A 1 316 ? 3.434 21.016 15.883 1 94.88 316 LEU A CA 1
ATOM 2536 C C . LEU A 1 316 ? 3.006 19.578 15.633 1 94.88 316 LEU A C 1
ATOM 2538 O O . LEU A 1 316 ? 1.856 19.219 15.891 1 94.88 316 LEU A O 1
ATOM 2542 N N . HIS A 1 317 ? 3.949 18.781 15.102 1 96.44 317 HIS A N 1
ATOM 2543 C CA . HIS A 1 317 ? 3.66 17.375 14.875 1 96.44 317 HIS A CA 1
ATOM 2544 C C . HIS A 1 317 ? 3.396 16.641 16.188 1 96.44 317 HIS A C 1
ATOM 2546 O O . HIS A 1 317 ? 2.5 15.805 16.266 1 96.44 317 HIS A O 1
ATOM 2552 N N . TYR A 1 318 ? 4.16 16.969 17.219 1 97.38 318 TYR A N 1
ATOM 2553 C CA . TYR A 1 318 ? 3.99 16.391 18.547 1 97.38 318 TYR A CA 1
ATOM 2554 C C . TYR A 1 318 ? 2.605 16.703 19.094 1 97.38 318 TYR A C 1
ATOM 2556 O O . TYR A 1 318 ? 1.882 15.805 19.531 1 97.38 318 TYR A O 1
ATOM 2564 N N . TYR A 1 319 ? 2.193 17.922 19.062 1 97.06 319 TYR A N 1
ATOM 2565 C CA . TYR A 1 319 ? 0.898 18.344 19.594 1 97.06 319 TYR A CA 1
ATOM 2566 C C . TYR A 1 319 ? -0.24 17.781 18.75 1 97.06 319 TYR A C 1
ATOM 2568 O O . TYR A 1 319 ? -1.312 17.453 19.281 1 97.06 319 TYR A O 1
ATOM 2576 N N . HIS A 1 320 ? 0.019 17.719 17.453 1 95.75 320 HIS A N 1
ATOM 2577 C CA . HIS A 1 320 ? -0.988 17.109 16.594 1 95.75 320 HIS A CA 1
ATOM 2578 C C . HIS A 1 320 ? -1.253 15.664 16.984 1 95.75 320 HIS A C 1
ATOM 2580 O O . HIS A 1 320 ? -2.404 15.219 17 1 95.75 320 HIS A O 1
ATOM 2586 N N . CYS A 1 321 ? -0.247 14.906 17.297 1 97.06 321 CYS A N 1
ATOM 2587 C CA . CYS A 1 321 ? -0.4 13.523 17.734 1 97.06 321 CYS A CA 1
ATOM 2588 C C . CYS A 1 321 ? -1.207 13.445 19.031 1 97.06 321 CYS A C 1
ATOM 2590 O O . CYS A 1 321 ? -2.057 12.57 19.172 1 97.06 321 CYS A O 1
ATOM 2592 N N . ILE A 1 322 ? -0.966 14.32 19.906 1 97.25 322 ILE A N 1
ATOM 2593 C CA . ILE A 1 322 ? -1.718 14.359 21.156 1 97.25 322 ILE A CA 1
ATOM 2594 C C . ILE A 1 322 ? -3.197 14.594 20.859 1 97.25 322 ILE A C 1
ATOM 2596 O O . ILE A 1 322 ? -4.059 13.883 21.375 1 97.25 322 ILE A O 1
ATOM 2600 N N . ASN A 1 323 ? -3.439 15.562 20.062 1 94.31 323 ASN A N 1
ATOM 2601 C CA . ASN A 1 323 ? -4.816 15.906 19.719 1 94.31 323 ASN A CA 1
ATOM 2602 C C . ASN A 1 323 ? -5.531 14.734 19.047 1 94.31 323 ASN A C 1
ATOM 2604 O O . ASN A 1 323 ? -6.676 14.43 19.375 1 94.31 323 ASN A O 1
ATOM 2608 N N . MET A 1 324 ? -4.875 14.125 18.109 1 92.81 324 MET A N 1
ATOM 2609 C CA . MET A 1 324 ? -5.469 12.992 17.406 1 92.81 324 MET A CA 1
ATOM 2610 C C . MET A 1 324 ? -5.746 11.836 18.359 1 92.81 324 MET A C 1
ATOM 2612 O O . MET A 1 324 ? -6.719 11.102 18.188 1 92.81 324 MET A O 1
ATOM 2616 N N . THR A 1 325 ? -4.914 11.672 19.344 1 93.56 325 THR A N 1
ATOM 2617 C CA . THR A 1 325 ? -5.062 10.594 20.312 1 93.56 325 THR A CA 1
ATOM 2618 C C . THR A 1 325 ? -6.266 10.844 21.219 1 93.56 325 THR A C 1
ATOM 2620 O O . THR A 1 325 ? -7.035 9.922 21.5 1 93.56 325 THR A O 1
ATOM 2623 N N . ALA A 1 326 ? -6.461 12.062 21.609 1 92.12 326 ALA A N 1
ATOM 2624 C CA . ALA A 1 326 ? -7.453 12.406 22.609 1 92.12 326 ALA A CA 1
ATOM 2625 C C . ALA A 1 326 ? -8.797 12.734 21.969 1 92.12 326 ALA A C 1
ATOM 2627 O O . ALA A 1 326 ? -9.82 12.828 22.672 1 92.12 326 ALA A O 1
ATOM 2628 N N . ARG A 1 327 ? -8.812 12.875 20.719 1 87.62 327 ARG A N 1
ATOM 2629 C CA . ARG A 1 327 ? -9.961 13.414 19.984 1 87.62 327 ARG A CA 1
ATOM 2630 C C . ARG A 1 327 ? -11.227 12.609 20.297 1 87.62 327 ARG A C 1
ATOM 2632 O O . ARG A 1 327 ? -12.281 13.188 20.547 1 87.62 327 ARG A O 1
ATOM 2639 N N . PRO A 1 328 ? -11.211 11.289 20.266 1 82.62 328 PRO A N 1
ATOM 2640 C CA . PRO A 1 328 ? -12.438 10.547 20.547 1 82.62 328 PRO A CA 1
ATOM 2641 C C . PRO A 1 328 ? -12.977 10.82 21.953 1 82.62 328 PRO A C 1
ATOM 2643 O O . PRO A 1 328 ? -14.188 10.898 22.156 1 82.62 328 PRO A O 1
ATOM 2646 N N . LEU A 1 329 ? -12.141 10.945 22.938 1 85.56 329 LEU A N 1
ATOM 2647 C CA . LEU A 1 329 ? -12.555 11.234 24.297 1 85.56 329 LEU A CA 1
ATOM 2648 C C . LEU A 1 329 ? -13.109 12.648 24.422 1 85.56 329 LEU A C 1
ATOM 2650 O O . LEU A 1 329 ? -14.094 12.883 25.125 1 85.56 329 LEU A O 1
ATOM 2654 N N . LEU A 1 330 ? -12.438 13.539 23.766 1 86.81 330 LEU A N 1
ATOM 2655 C CA . LEU A 1 330 ? -12.906 14.922 23.766 1 86.81 330 LEU A CA 1
ATOM 2656 C C . LEU A 1 330 ? -14.297 15.023 23.156 1 86.81 330 LEU A C 1
ATOM 2658 O O . LEU A 1 330 ? -15.164 15.727 23.672 1 86.81 330 LEU A O 1
ATOM 2662 N N . LEU A 1 331 ? -14.492 14.398 22.062 1 81.44 331 LEU A N 1
ATOM 2663 C CA . LEU A 1 331 ? -15.789 14.406 21.406 1 81.44 331 LEU A CA 1
ATOM 2664 C C . LEU A 1 331 ? -16.875 13.828 22.312 1 81.44 331 LEU A C 1
ATOM 2666 O O . LEU A 1 331 ? -17.984 14.344 22.359 1 81.44 331 LEU A O 1
ATOM 2670 N N . TYR A 1 332 ? -16.531 12.789 22.969 1 79.19 332 TYR A N 1
ATOM 2671 C CA . TYR A 1 332 ? -17.469 12.18 23.906 1 79.19 332 TYR A CA 1
ATOM 2672 C C . TYR A 1 332 ? -17.844 13.164 25.016 1 79.19 332 TYR A C 1
ATOM 2674 O O . TYR A 1 332 ? -19.031 13.312 25.344 1 79.19 332 TYR A O 1
ATOM 2682 N N . ALA A 1 333 ? -16.875 13.758 25.547 1 83.06 333 ALA A N 1
ATOM 2683 C CA . ALA A 1 333 ? -17.109 14.711 26.625 1 83.06 333 ALA A CA 1
ATOM 2684 C C . ALA A 1 333 ? -17.938 15.898 26.125 1 83.06 333 ALA A C 1
ATOM 2686 O O . ALA A 1 333 ? -18.812 16.391 26.844 1 83.06 333 ALA A O 1
ATOM 2687 N N . VAL A 1 334 ? -17.641 16.328 24.984 1 80.94 334 VAL A N 1
ATOM 2688 C CA . VAL A 1 334 ? -18.344 17.453 24.406 1 80.94 334 VAL A CA 1
ATOM 2689 C C . VAL A 1 334 ? -19.797 17.078 24.156 1 80.94 334 VAL A C 1
ATOM 2691 O O . VAL A 1 334 ? -20.703 17.859 24.484 1 80.94 334 VAL A O 1
ATOM 2694 N N . GLN A 1 335 ? -20.047 15.977 23.609 1 76.25 335 GLN A N 1
ATOM 2695 C CA . GLN A 1 335 ? -21.406 15.523 23.344 1 76.25 335 GLN A CA 1
ATOM 2696 C C . GLN A 1 335 ? -22.203 15.344 24.625 1 76.25 335 GLN A C 1
ATOM 2698 O O . GLN A 1 335 ? -23.375 15.703 24.688 1 76.25 335 GLN A O 1
ATOM 2703 N N . ARG A 1 336 ? -21.594 14.766 25.547 1 77.25 336 ARG A N 1
ATOM 2704 C CA . ARG A 1 336 ? -22.219 14.586 26.844 1 77.25 336 ARG A CA 1
ATOM 2705 C C . ARG A 1 336 ? -22.609 15.922 27.453 1 77.25 336 ARG A C 1
ATOM 2707 O O . ARG A 1 336 ? -23.703 16.078 28 1 77.25 336 ARG A O 1
ATOM 2714 N N . GLN A 1 337 ? -21.688 16.828 27.406 1 81.5 337 GLN A N 1
ATOM 2715 C CA . GLN A 1 337 ? -21.922 18.141 27.984 1 81.5 337 GLN A CA 1
ATOM 2716 C C . GLN A 1 337 ? -23.016 18.891 27.219 1 81.5 337 GLN A C 1
ATOM 2718 O O . GLN A 1 337 ? -23.812 19.609 27.812 1 81.5 337 GLN A O 1
ATOM 2723 N N . MET A 1 338 ? -23 18.719 25.984 1 76.56 338 MET A N 1
ATOM 2724 C CA . MET A 1 338 ? -24.016 19.375 25.172 1 76.56 338 MET A CA 1
ATOM 2725 C C . MET A 1 338 ? -25.406 18.797 25.469 1 76.56 338 MET A C 1
ATOM 2727 O O . MET A 1 338 ? -26.391 19.531 25.5 1 76.56 338 MET A O 1
ATOM 2731 N N . ALA A 1 339 ? -25.469 17.547 25.656 1 74.06 339 ALA A N 1
ATOM 2732 C CA . ALA A 1 339 ? -26.734 16.891 26.016 1 74.06 339 ALA A CA 1
ATOM 2733 C C . ALA A 1 339 ? -27.219 17.359 27.391 1 74.06 339 ALA A C 1
ATOM 2735 O O . ALA A 1 339 ? -28.422 17.562 27.594 1 74.06 339 ALA A O 1
ATOM 2736 N N . ALA A 1 340 ? -26.297 17.453 28.25 1 74.75 340 ALA A N 1
ATOM 2737 C CA . ALA A 1 340 ? -26.641 17.938 29.594 1 74.75 340 ALA A CA 1
ATOM 2738 C C . ALA A 1 340 ? -27.125 19.375 29.562 1 74.75 340 ALA A C 1
ATOM 2740 O O . ALA A 1 340 ? -28.031 19.75 30.297 1 74.75 340 ALA A O 1
ATOM 2741 N N . ASN A 1 341 ? -26.562 20.141 28.719 1 72.62 341 ASN A N 1
ATOM 2742 C CA . ASN A 1 341 ? -26.938 21.547 28.578 1 72.62 341 ASN A CA 1
ATOM 2743 C C . ASN A 1 341 ? -28.328 21.703 27.953 1 72.62 341 ASN A C 1
ATOM 2745 O O . ASN A 1 341 ? -29.016 22.688 28.203 1 72.62 341 ASN A O 1
ATOM 2749 N N . SER A 1 342 ? -28.672 20.812 27.141 1 67.19 342 SER A N 1
ATOM 2750 C CA . SER A 1 342 ? -29.953 20.875 26.469 1 67.19 342 SER A CA 1
ATOM 2751 C C . SER A 1 342 ? -31.078 20.438 27.391 1 67.19 342 SER A C 1
ATOM 2753 O O . SER A 1 342 ? -32.219 20.891 27.25 1 67.19 342 SER A O 1
ATOM 2755 N N . THR A 1 343 ? -30.906 19.406 28.172 1 60.78 343 THR A N 1
ATOM 2756 C CA . THR A 1 343 ? -31.938 18.938 29.094 1 60.78 343 THR A CA 1
ATOM 2757 C C . THR A 1 343 ? -32.156 19.953 30.203 1 60.78 343 THR A C 1
ATOM 2759 O O . THR A 1 343 ? -33.281 20.078 30.719 1 60.78 343 THR A O 1
ATOM 2762 N N . ASP A 1 344 ? -31.219 20.453 30.906 1 53.81 344 ASP A N 1
ATOM 2763 C CA . ASP A 1 344 ? -31.391 21.281 32.094 1 53.81 344 ASP A CA 1
ATOM 2764 C C . ASP A 1 344 ? -31.703 22.734 31.734 1 53.81 344 ASP A C 1
ATOM 2766 O O . ASP A 1 344 ? -30.797 23.562 31.688 1 53.81 344 ASP A O 1
ATOM 2770 N N . GLY A 1 345 ? -32.562 23.203 30.875 1 45.91 345 GLY A N 1
ATOM 2771 C CA . GLY A 1 345 ? -33.031 24.578 30.922 1 45.91 345 GLY A CA 1
ATOM 2772 C C . GLY A 1 345 ? -32.969 25.172 32.312 1 45.91 345 GLY A C 1
ATOM 2773 O O . GLY A 1 345 ? -32.5 26.312 32.5 1 45.91 345 GLY A O 1
ATOM 2774 N N . GLU A 1 346 ? -34.094 24.891 33.188 1 43.47 346 GLU A N 1
ATOM 2775 C CA . GLU A 1 346 ? -34.375 25.578 34.469 1 43.47 346 GLU A CA 1
ATOM 2776 C C . GLU A 1 346 ? -33.25 25.375 35.469 1 43.47 346 GLU A C 1
ATOM 2778 O O . GLU A 1 346 ? -33.031 26.203 36.344 1 43.47 346 GLU A O 1
ATOM 2783 N N . ARG A 1 347 ? -33.125 24.125 36.062 1 40.84 347 ARG A N 1
ATOM 2784 C CA . ARG A 1 347 ? -32.281 23.953 37.219 1 40.84 347 ARG A CA 1
ATOM 2785 C C . ARG A 1 347 ? -30.812 24.016 36.844 1 40.84 347 ARG A C 1
ATOM 2787 O O . ARG A 1 347 ? -30.344 23.234 36.031 1 40.84 347 ARG A O 1
ATOM 2794 N N . MET A 1 348 ? -30.125 25.062 36.75 1 41.66 348 MET A N 1
ATOM 2795 C CA . MET A 1 348 ? -28.719 25.422 36.688 1 41.66 348 MET A CA 1
ATOM 2796 C C . MET A 1 348 ? -27.844 24.328 37.281 1 41.66 348 MET A C 1
ATOM 2798 O O . MET A 1 348 ? -27.203 24.516 38.312 1 41.66 348 MET A O 1
ATOM 2802 N N . ASN A 1 349 ? -28.312 23.234 37.594 1 43.72 349 ASN A N 1
ATOM 2803 C CA . ASN A 1 349 ? -27.391 22.297 38.25 1 43.72 349 ASN A CA 1
ATOM 2804 C C . ASN A 1 349 ? -26.109 22.125 37.438 1 43.72 349 ASN A C 1
ATOM 2806 O O . ASN A 1 349 ? -26.141 21.719 36.281 1 43.72 349 ASN A O 1
ATOM 2810 N N . MET A 1 350 ? -25 22.984 37.594 1 50.06 350 MET A N 1
ATOM 2811 C CA . MET A 1 350 ? -23.625 23.312 37.219 1 50.06 350 MET A CA 1
ATOM 2812 C C . MET A 1 350 ? -22.797 22.031 37.062 1 50.06 350 MET A C 1
ATOM 2814 O O . MET A 1 350 ? -21.922 21.75 37.906 1 50.06 350 MET A O 1
ATOM 2818 N N . SER A 1 351 ? -23.234 20.891 36.594 1 61.72 351 SER A N 1
ATOM 2819 C CA . SER A 1 351 ? -22.328 19.75 36.562 1 61.72 351 SER A CA 1
ATOM 2820 C C . SER A 1 351 ? -21.188 19.969 35.594 1 61.72 351 SER A C 1
ATOM 2822 O O . SER A 1 351 ? -21.422 20.438 34.469 1 61.72 351 SER A O 1
ATOM 2824 N N . ARG A 1 352 ? -19.984 19.906 36.125 1 78 352 ARG A N 1
ATOM 2825 C CA . ARG A 1 352 ? -18.766 20.062 35.344 1 78 352 ARG A CA 1
ATOM 2826 C C . ARG A 1 352 ? -18.594 18.938 34.344 1 78 352 ARG A C 1
ATOM 2828 O O . ARG A 1 352 ? -19.047 17.812 34.594 1 78 352 ARG A O 1
ATOM 2835 N N . TRP A 1 353 ? -18.172 19.281 33.125 1 84.38 353 TRP A N 1
ATOM 2836 C CA . TRP A 1 353 ? -17.984 18.266 32.094 1 84.38 353 TRP A CA 1
ATOM 2837 C C . TRP A 1 353 ? -17.125 17.109 32.625 1 84.38 353 TRP A C 1
ATOM 2839 O O . TRP A 1 353 ? -17.219 15.984 32.156 1 84.38 353 TRP A O 1
ATOM 2849 N N . GLU A 1 354 ? -16.406 17.453 33.719 1 87.19 354 GLU A N 1
ATOM 2850 C CA . GLU A 1 354 ? -15.477 16.484 34.312 1 87.19 354 GLU A CA 1
ATOM 2851 C C . GLU A 1 354 ? -16.203 15.516 35.219 1 87.19 354 GLU A C 1
ATOM 2853 O O . GLU A 1 354 ? -15.672 14.445 35.531 1 87.19 354 GLU A O 1
ATOM 2858 N N . ASP A 1 355 ? -17.391 16 35.531 1 83 355 ASP A N 1
ATOM 2859 C CA . ASP A 1 355 ? -18.094 15.195 36.531 1 83 355 ASP A CA 1
ATOM 2860 C C . ASP A 1 355 ? -18.453 13.82 35.969 1 83 355 ASP A C 1
ATOM 2862 O O . ASP A 1 355 ? -18.844 13.695 34.812 1 83 355 ASP A O 1
ATOM 2866 N N . ASP A 1 356 ? -18.188 12.797 36.625 1 76.88 356 ASP A N 1
ATOM 2867 C CA . ASP A 1 356 ? -18.547 11.414 36.375 1 76.88 356 ASP A CA 1
ATOM 2868 C C . ASP A 1 356 ? -17.609 10.797 35.312 1 76.88 356 ASP A C 1
ATOM 2870 O O . ASP A 1 356 ? -17.922 9.75 34.75 1 76.88 356 ASP A O 1
ATOM 2874 N N . LEU A 1 357 ? -16.594 11.547 34.906 1 84.94 357 LEU A N 1
ATOM 2875 C CA . LEU A 1 357 ? -15.578 10.961 34.062 1 84.94 357 LEU A CA 1
ATOM 2876 C C . LEU A 1 357 ? -14.359 10.539 34.875 1 84.94 357 LEU A C 1
ATOM 2878 O O . LEU A 1 357 ? -13.977 11.219 35.812 1 84.94 357 LEU A O 1
ATOM 2882 N N . PRO A 1 358 ? -13.844 9.383 34.594 1 84.5 358 PRO A N 1
ATOM 2883 C CA . PRO A 1 358 ? -12.602 9 35.25 1 84.5 358 PRO A CA 1
ATOM 2884 C C . PRO A 1 358 ? -11.508 10.062 35.156 1 84.5 358 PRO A C 1
ATOM 2886 O O . PRO A 1 358 ? -11.383 10.703 34.094 1 84.5 358 PRO A O 1
ATOM 2889 N N . PRO A 1 359 ? -10.703 10.266 36.188 1 87.75 359 PRO A N 1
ATOM 2890 C CA . PRO A 1 359 ? -9.68 11.305 36.219 1 87.75 359 PRO A CA 1
ATOM 2891 C C . PRO A 1 359 ? -8.68 11.172 35.062 1 87.75 359 PRO A C 1
ATOM 2893 O O . PRO A 1 359 ? -8.164 12.18 34.562 1 87.75 359 PRO A O 1
ATOM 2896 N N . ASP A 1 360 ? -8.391 9.961 34.719 1 86.44 360 ASP A N 1
ATOM 2897 C CA . ASP A 1 360 ? -7.438 9.742 33.625 1 86.44 360 ASP A CA 1
ATOM 2898 C C . ASP A 1 360 ? -7.965 10.312 32.312 1 86.44 360 ASP A C 1
ATOM 2900 O O . ASP A 1 360 ? -7.203 10.852 31.5 1 86.44 360 ASP A O 1
ATOM 2904 N N . ILE A 1 361 ? -9.219 10.172 32.125 1 88.06 361 ILE A N 1
ATOM 2905 C CA . ILE A 1 361 ? -9.844 10.695 30.938 1 88.06 361 ILE A CA 1
ATOM 2906 C C . ILE A 1 361 ? -9.805 12.219 30.953 1 88.06 361 ILE A C 1
ATOM 2908 O O . ILE A 1 361 ? -9.5 12.852 29.938 1 88.06 361 ILE A O 1
ATOM 2912 N N . VAL A 1 362 ? -10.086 12.734 32.062 1 91.81 362 VAL A N 1
ATOM 2913 C CA . VAL A 1 362 ? -10.094 14.18 32.219 1 91.81 362 VAL A CA 1
ATOM 2914 C C . VAL A 1 362 ? -8.695 14.734 31.969 1 91.81 362 VAL A C 1
ATOM 2916 O O . VAL A 1 362 ? -8.539 15.75 31.281 1 91.81 362 VAL A O 1
ATOM 2919 N N . ARG A 1 363 ? -7.711 14.039 32.438 1 93.44 363 ARG A N 1
ATOM 2920 C CA . ARG A 1 363 ? -6.328 14.469 32.25 1 93.44 363 ARG A CA 1
ATOM 2921 C C . ARG A 1 363 ? -5.949 14.461 30.781 1 93.44 363 ARG A C 1
ATOM 2923 O O . ARG A 1 363 ? -5.277 15.375 30.312 1 93.44 363 ARG A O 1
ATOM 2930 N N . VAL A 1 364 ? -6.344 13.422 30.078 1 93.88 364 VAL A N 1
ATOM 2931 C CA . VAL A 1 364 ? -6.047 13.305 28.656 1 93.88 364 VAL A CA 1
ATOM 2932 C C . VAL A 1 364 ? -6.707 14.453 27.891 1 93.88 364 VAL A C 1
ATOM 2934 O O . VAL A 1 364 ? -6.09 15.055 27.016 1 93.88 364 VAL A O 1
ATOM 2937 N N . ILE A 1 365 ? -7.926 14.742 28.234 1 93.88 365 ILE A N 1
ATOM 2938 C CA . ILE A 1 365 ? -8.672 15.797 27.562 1 93.88 365 ILE A CA 1
ATOM 2939 C C . ILE A 1 365 ? -8.008 17.141 27.828 1 93.88 365 ILE A C 1
ATOM 2941 O O . ILE A 1 365 ? -7.812 17.953 26.906 1 93.88 365 ILE A O 1
ATOM 2945 N N . GLU A 1 366 ? -7.629 17.359 29.062 1 95.62 366 GLU A N 1
ATOM 2946 C CA . GLU A 1 366 ? -6.973 18.609 29.422 1 95.62 366 GLU A CA 1
ATOM 2947 C C . GLU A 1 366 ? -5.641 18.766 28.688 1 95.62 366 GLU A C 1
ATOM 2949 O O . GLU A 1 366 ? -5.281 19.875 28.266 1 95.62 366 GLU A O 1
ATOM 2954 N N . THR A 1 367 ? -4.906 17.688 28.625 1 96 367 THR A N 1
ATOM 2955 C CA . THR A 1 367 ? -3.643 17.703 27.906 1 96 367 THR A CA 1
ATOM 2956 C C . THR A 1 367 ? -3.865 18.062 26.438 1 96 367 THR A C 1
ATOM 2958 O O . THR A 1 367 ? -3.068 18.781 25.828 1 96 367 THR A O 1
ATOM 2961 N N . SER A 1 368 ? -4.859 17.516 25.891 1 96.44 368 SER A N 1
ATOM 2962 C CA . SER A 1 368 ? -5.184 17.781 24.484 1 96.44 368 SER A CA 1
ATOM 2963 C C . SER A 1 368 ? -5.543 19.25 24.281 1 96.44 368 SER A C 1
ATOM 2965 O O . SER A 1 368 ? -5.148 19.859 23.281 1 96.44 368 SER A O 1
ATOM 2967 N N . ILE A 1 369 ? -6.332 19.844 25.172 1 96.69 369 ILE A N 1
ATOM 2968 C CA . ILE A 1 369 ? -6.699 21.25 25.094 1 96.69 369 ILE A CA 1
ATOM 2969 C C . ILE A 1 369 ? -5.445 22.125 25.188 1 96.69 369 ILE A C 1
ATOM 2971 O O . ILE A 1 369 ? -5.27 23.047 24.391 1 96.69 369 ILE A O 1
ATOM 2975 N N . ALA A 1 370 ? -4.605 21.766 26.109 1 96.56 370 ALA A N 1
ATOM 2976 C CA . ALA A 1 370 ? -3.348 22.484 26.25 1 96.56 370 ALA A CA 1
ATOM 2977 C C . ALA A 1 370 ? -2.496 22.359 24.984 1 96.56 370 ALA A C 1
ATOM 2979 O O . ALA A 1 370 ? -1.841 23.328 24.578 1 96.56 370 ALA A O 1
ATOM 2980 N N . ALA A 1 371 ? -2.463 21.188 24.406 1 97.06 371 ALA A N 1
ATOM 2981 C CA . ALA A 1 371 ? -1.709 20.953 23.188 1 97.06 371 ALA A CA 1
ATOM 2982 C C . ALA A 1 371 ? -2.252 21.797 22.031 1 97.06 371 ALA A C 1
ATOM 2984 O O . ALA A 1 371 ? -1.484 22.328 21.234 1 97.06 371 ALA A O 1
ATOM 2985 N N . ALA A 1 372 ? -3.551 21.875 21.938 1 97.12 372 ALA A N 1
ATOM 2986 C CA . ALA A 1 372 ? -4.164 22.688 20.891 1 97.12 372 ALA A CA 1
ATOM 2987 C C . ALA A 1 372 ? -3.781 24.156 21.062 1 97.12 372 ALA A C 1
ATOM 2989 O O . ALA A 1 372 ? -3.469 24.828 20.078 1 97.12 372 ALA A O 1
ATOM 2990 N N . ARG A 1 373 ? -3.828 24.641 22.266 1 97.12 373 ARG A N 1
ATOM 2991 C CA . ARG A 1 373 ? -3.432 26.016 22.531 1 97.12 373 ARG A CA 1
ATOM 2992 C C . ARG A 1 373 ? -1.976 26.25 22.141 1 97.12 373 ARG A C 1
ATOM 2994 O O . ARG A 1 373 ? -1.645 27.281 21.547 1 97.12 373 ARG A O 1
ATOM 3001 N N . SER A 1 374 ? -1.126 25.281 22.5 1 95.31 374 SER A N 1
ATOM 3002 C CA . SER A 1 374 ? 0.292 25.406 22.172 1 95.31 374 SER A CA 1
ATOM 3003 C C . SER A 1 374 ? 0.509 25.406 20.656 1 95.31 374 SER A C 1
ATOM 3005 O O . SER A 1 374 ? 1.337 26.172 20.156 1 95.31 374 SER A O 1
ATOM 3007 N N . SER A 1 375 ? -0.188 24.516 19.938 1 95.12 375 SER A N 1
ATOM 3008 C CA . SER A 1 375 ? -0.089 24.469 18.484 1 95.12 375 SER A CA 1
ATOM 3009 C C . SER A 1 375 ? -0.417 25.828 17.859 1 95.12 375 SER A C 1
ATOM 3011 O O . SER A 1 375 ? 0.306 26.312 16.984 1 95.12 375 SER A O 1
ATOM 3013 N N . ILE A 1 376 ? -1.496 26.422 18.391 1 94.94 376 ILE A N 1
ATOM 3014 C CA . ILE A 1 376 ? -1.957 27.688 17.828 1 94.94 376 ILE A CA 1
ATOM 3015 C C . ILE A 1 376 ? -0.977 28.812 18.172 1 94.94 376 ILE A C 1
ATOM 3017 O O . ILE A 1 376 ? -0.73 29.703 17.375 1 94.94 376 ILE A O 1
ATOM 3021 N N . SER A 1 377 ? -0.44 28.75 19.344 1 93.12 377 SER A N 1
ATOM 3022 C CA . SER A 1 377 ? 0.554 29.75 19.75 1 93.12 377 SER A CA 1
ATOM 3023 C C . SER A 1 377 ? 1.783 29.688 18.844 1 93.12 377 SER A C 1
ATOM 3025 O O . SER A 1 377 ? 2.322 30.734 18.453 1 93.12 377 SER A O 1
ATOM 3027 N N . ILE A 1 378 ? 2.227 28.516 18.531 1 91.5 378 ILE A N 1
ATOM 3028 C CA . ILE A 1 378 ? 3.391 28.328 17.672 1 91.5 378 ILE A CA 1
ATOM 3029 C C . ILE A 1 378 ? 3.076 28.828 16.266 1 91.5 378 ILE A C 1
ATOM 3031 O O . ILE A 1 378 ? 3.881 29.531 15.648 1 91.5 378 ILE A O 1
ATOM 3035 N N . LEU A 1 379 ? 1.926 28.469 15.75 1 91.25 379 LEU A N 1
ATOM 3036 C CA . LEU A 1 379 ? 1.529 28.891 14.414 1 91.25 379 LEU A CA 1
ATOM 3037 C C . LEU A 1 379 ? 1.379 30.406 14.336 1 91.25 379 LEU A C 1
ATOM 3039 O O . LEU A 1 379 ? 1.749 31.016 13.328 1 91.25 379 LEU A O 1
ATOM 3043 N N . ASN A 1 380 ? 0.815 30.953 15.398 1 89.31 380 ASN A N 1
ATOM 3044 C CA . ASN A 1 380 ? 0.672 32.406 15.453 1 89.31 380 ASN A CA 1
ATOM 3045 C C . ASN A 1 380 ? 2.029 33.094 15.516 1 89.31 380 ASN A C 1
ATOM 3047 O O . ASN A 1 380 ? 2.232 34.125 14.867 1 89.31 380 ASN A O 1
ATOM 3051 N N . ALA A 1 381 ? 2.912 32.562 16.344 1 86.56 381 ALA A N 1
ATOM 3052 C CA . ALA A 1 381 ? 4.27 33.094 16.422 1 86.56 381 ALA A CA 1
ATOM 3053 C C . ALA A 1 381 ? 4.973 33.031 15.062 1 86.56 381 ALA A C 1
ATOM 3055 O O . ALA A 1 381 ? 5.688 33.938 14.664 1 86.56 381 ALA A O 1
ATOM 3056 N N . ALA A 1 382 ? 4.793 31.891 14.391 1 82 382 ALA A N 1
ATOM 3057 C CA . ALA A 1 382 ? 5.391 31.703 13.078 1 82 382 ALA A CA 1
ATOM 3058 C C . ALA A 1 382 ? 4.816 32.688 12.055 1 82 382 ALA A C 1
ATOM 3060 O O . ALA A 1 382 ? 5.52 33.125 11.148 1 82 382 ALA A O 1
ATOM 3061 N N . ALA A 1 383 ? 3.596 33.062 12.203 1 77.81 383 ALA A N 1
ATOM 3062 C CA . ALA A 1 383 ? 2.938 33.969 11.281 1 77.81 383 ALA A CA 1
ATOM 3063 C C . ALA A 1 383 ? 3.373 35.406 11.539 1 77.81 383 ALA A C 1
ATOM 3065 O O . ALA A 1 383 ? 3.438 36.219 10.609 1 77.81 383 ALA A O 1
ATOM 3066 N N . THR A 1 384 ? 3.559 35.781 12.82 1 73.56 384 THR A N 1
ATOM 3067 C CA . THR A 1 384 ? 3.826 37.156 13.234 1 73.56 384 THR A CA 1
ATOM 3068 C C . THR A 1 384 ? 5.289 37.531 12.977 1 73.56 384 THR A C 1
ATOM 3070 O O . THR A 1 384 ? 5.59 38.656 12.57 1 73.56 384 THR A O 1
ATOM 3073 N N . TYR A 1 385 ? 6.148 36.75 13.516 1 59.34 385 TYR A N 1
ATOM 3074 C CA . TYR A 1 385 ? 7.559 37.125 13.438 1 59.34 385 TYR A CA 1
ATOM 3075 C C . TYR A 1 385 ? 8.094 36.938 12.023 1 59.34 385 TYR A C 1
ATOM 3077 O O . TYR A 1 385 ? 9.289 37.156 11.773 1 59.34 385 TYR A O 1
ATOM 3085 N N . ASN A 1 386 ? 7.246 36.688 11.094 1 51.28 386 ASN A N 1
ATOM 3086 C CA . ASN A 1 386 ? 7.633 36.594 9.695 1 51.28 386 ASN A CA 1
ATOM 3087 C C . ASN A 1 386 ? 8.203 37.906 9.172 1 51.28 386 ASN A C 1
ATOM 3089 O O . ASN A 1 386 ? 8.555 38.031 8 1 51.28 386 ASN A O 1
ATOM 3093 N N . LEU A 1 387 ? 7.98 39.156 9.852 1 42.47 387 LEU A N 1
ATOM 3094 C CA . LEU A 1 387 ? 8.398 40.375 9.148 1 42.47 387 LEU A CA 1
ATOM 3095 C C . LEU A 1 387 ? 9.906 40.344 8.891 1 42.47 387 LEU A C 1
ATOM 3097 O O . LEU A 1 387 ? 10.398 41.062 8.031 1 42.47 387 LEU A O 1
ATOM 3101 N N . VAL A 1 388 ? 10.656 39.938 9.68 1 39.12 388 VAL A N 1
ATOM 3102 C CA . VAL A 1 388 ? 12.07 40.188 9.414 1 39.12 388 VAL A CA 1
ATOM 3103 C C . VAL A 1 388 ? 12.742 38.906 8.977 1 39.12 388 VAL A C 1
ATOM 3105 O O . VAL A 1 388 ? 13.828 38.938 8.375 1 39.12 388 VAL A O 1
ATOM 3108 N N . GLY A 1 389 ? 12.242 37.594 9.422 1 45.41 389 GLY A N 1
ATOM 3109 C CA . GLY A 1 389 ? 12.953 36.375 9.039 1 45.41 389 GLY A CA 1
ATOM 3110 C C . GLY A 1 389 ? 12.102 35.406 8.242 1 45.41 389 GLY A C 1
ATOM 3111 O O . GLY A 1 389 ? 10.898 35.625 8.055 1 45.41 389 GLY A O 1
ATOM 3112 N N . PRO A 1 390 ? 12.766 34.438 7.426 1 47.78 390 PRO A N 1
ATOM 3113 C CA . PRO A 1 390 ? 12.297 33.594 6.34 1 47.78 390 PRO A CA 1
ATOM 3114 C C . PRO A 1 390 ? 11.117 32.719 6.754 1 47.78 390 PRO A C 1
ATOM 3116 O O . PRO A 1 390 ? 10.602 31.938 5.941 1 47.78 390 PRO A O 1
ATOM 3119 N N . ILE A 1 391 ? 10.891 32.406 8.047 1 50.16 391 ILE A N 1
ATOM 3120 C CA . ILE A 1 391 ? 10.039 31.25 8.305 1 50.16 391 ILE A CA 1
ATOM 3121 C C . ILE A 1 391 ? 8.602 31.703 8.523 1 50.16 391 ILE A C 1
ATOM 3123 O O . ILE A 1 391 ? 8.32 32.531 9.414 1 50.16 391 ILE A O 1
ATOM 3127 N N . THR A 1 392 ? 7.66 31.859 7.535 1 63.03 392 THR A N 1
ATOM 3128 C CA . THR A 1 392 ? 6.238 32.188 7.629 1 63.03 392 THR A CA 1
ATOM 3129 C C . THR A 1 392 ? 5.398 30.906 7.625 1 63.03 392 THR A C 1
ATOM 3131 O O . THR A 1 392 ? 5.898 29.828 7.297 1 63.03 392 THR A O 1
ATOM 3134 N N . THR A 1 393 ? 4.344 31 8.445 1 71.19 393 THR A N 1
ATOM 3135 C CA . THR A 1 393 ? 3.342 29.969 8.203 1 71.19 393 THR A CA 1
ATOM 3136 C C . THR A 1 393 ? 3.143 29.75 6.703 1 71.19 393 THR A C 1
ATOM 3138 O O . THR A 1 393 ? 3.068 30.719 5.938 1 71.19 393 THR A O 1
ATOM 3141 N N . ALA A 1 394 ? 3.309 28.5 6.391 1 76.25 394 ALA A N 1
ATOM 3142 C CA . ALA A 1 394 ? 3.121 28.203 4.969 1 76.25 394 ALA A CA 1
ATOM 3143 C C . ALA A 1 394 ? 1.655 28.359 4.57 1 76.25 394 ALA A C 1
ATOM 3145 O O . ALA A 1 394 ? 0.823 27.516 4.93 1 76.25 394 ALA A O 1
ATOM 3146 N N . THR A 1 395 ? 1.339 29.406 3.895 1 74.25 395 THR A N 1
ATOM 3147 C CA . THR A 1 395 ? -0.034 29.703 3.494 1 74.25 395 THR A CA 1
ATOM 3148 C C . THR A 1 395 ? -0.643 28.5 2.762 1 74.25 395 THR A C 1
ATOM 3150 O O . THR A 1 395 ? -1.79 28.125 3.018 1 74.25 395 THR A O 1
ATOM 3153 N N . TYR A 1 396 ? 0.129 27.922 1.977 1 70.94 396 TYR A N 1
ATOM 3154 C CA . TYR A 1 396 ? -0.408 26.875 1.114 1 70.94 396 TYR A CA 1
ATOM 3155 C C . TYR A 1 396 ? 0.111 25.5 1.532 1 70.94 396 TYR A C 1
ATOM 3157 O O . TYR A 1 396 ? -0.221 24.484 0.911 1 70.94 396 TYR A O 1
ATOM 3165 N N . GLY A 1 397 ? 0.842 25.516 2.559 1 84.62 397 GLY A N 1
ATOM 3166 C CA . GLY A 1 397 ? 1.384 24.25 3.018 1 84.62 397 GLY A CA 1
ATOM 3167 C C . GLY A 1 397 ? 0.332 23.328 3.607 1 84.62 397 GLY A C 1
ATOM 3168 O O . GLY A 1 397 ? -0.502 23.766 4.406 1 84.62 397 GLY A O 1
ATOM 3169 N N . PHE A 1 398 ? 0.371 22.141 3.23 1 87.44 398 PHE A N 1
ATOM 3170 C CA . PHE A 1 398 ? -0.597 21.141 3.668 1 87.44 398 PHE A CA 1
ATOM 3171 C C . PHE A 1 398 ? -0.495 20.906 5.172 1 87.44 398 PHE A C 1
ATOM 3173 O O . PHE A 1 398 ? -1.506 20.938 5.879 1 87.44 398 PHE A O 1
ATOM 3180 N N . ILE A 1 399 ? 0.652 20.719 5.684 1 91.19 399 ILE A N 1
ATOM 3181 C CA . ILE A 1 399 ? 0.845 20.312 7.074 1 91.19 399 ILE A CA 1
ATOM 3182 C C . ILE A 1 399 ? 0.377 21.422 8 1 91.19 399 ILE A C 1
ATOM 3184 O O . ILE A 1 399 ? -0.414 21.188 8.922 1 91.19 399 ILE A O 1
ATOM 3188 N N . ASP A 1 400 ? 0.805 22.625 7.734 1 90.88 400 ASP A N 1
ATOM 3189 C CA . ASP A 1 400 ? 0.406 23.75 8.57 1 90.88 400 ASP A CA 1
ATOM 3190 C C . ASP A 1 400 ? -1.107 23.953 8.531 1 90.88 400 ASP A C 1
ATOM 3192 O O . ASP A 1 400 ? -1.732 24.203 9.562 1 90.88 400 ASP A O 1
ATOM 3196 N N . GLY A 1 401 ? -1.651 23.875 7.34 1 88.69 401 GLY A N 1
ATOM 3197 C CA . GLY A 1 401 ? -3.09 24.047 7.215 1 88.69 401 GLY A CA 1
ATOM 3198 C C . GLY A 1 401 ? -3.885 23 7.969 1 88.69 401 GLY A C 1
ATOM 3199 O O . GLY A 1 401 ? -4.836 23.328 8.68 1 88.69 401 GLY A O 1
ATOM 3200 N N . GLU A 1 402 ? -3.486 21.781 7.848 1 88.75 402 GLU A N 1
ATOM 3201 C CA . GLU A 1 402 ? -4.184 20.672 8.5 1 88.75 402 GLU A CA 1
ATOM 3202 C C . GLU A 1 402 ? -4.07 20.766 10.016 1 88.75 402 GLU A C 1
ATOM 3204 O O . GLU A 1 402 ? -5.051 20.531 10.734 1 88.75 402 GLU A O 1
ATOM 3209 N N . GLN A 1 403 ? -2.92 21.078 10.477 1 91.31 403 GLN A N 1
ATOM 3210 C CA . GLN A 1 403 ? -2.695 21.125 11.914 1 91.31 403 GLN A CA 1
ATOM 3211 C C . GLN A 1 403 ? -3.369 22.344 12.531 1 91.31 403 GLN A C 1
ATOM 3213 O O . GLN A 1 403 ? -3.912 22.266 13.641 1 91.31 403 GLN A O 1
ATOM 3218 N N . ALA A 1 404 ? -3.355 23.438 11.828 1 92.94 404 ALA A N 1
ATOM 3219 C CA . ALA A 1 404 ? -4.078 24.625 12.289 1 92.94 404 ALA A CA 1
ATOM 3220 C C . ALA A 1 404 ? -5.578 24.359 12.359 1 92.94 404 ALA A C 1
ATOM 3222 O O . ALA A 1 404 ? -6.234 24.703 13.344 1 92.94 404 ALA A O 1
ATOM 3223 N N . PHE A 1 405 ? -6.094 23.797 11.367 1 91.5 405 PHE A N 1
ATOM 3224 C CA . PHE A 1 405 ? -7.516 23.484 11.312 1 91.5 405 PHE A CA 1
ATOM 3225 C C . PHE A 1 405 ? -7.898 22.516 12.43 1 91.5 405 PHE A C 1
ATOM 3227 O O . PHE A 1 405 ? -8.914 22.703 13.094 1 91.5 405 PHE A O 1
ATOM 3234 N N . SER A 1 406 ? -7.105 21.453 12.539 1 89.69 406 SER A N 1
ATOM 3235 C CA . SER A 1 406 ? -7.375 20.453 13.57 1 89.69 406 SER A CA 1
ATOM 3236 C C . SER A 1 406 ? -7.387 21.078 14.961 1 89.69 406 SER A C 1
ATOM 3238 O O . SER A 1 406 ? -8.273 20.797 15.766 1 89.69 406 SER A O 1
ATOM 3240 N N . ALA A 1 407 ? -6.406 21.875 15.242 1 94.5 407 ALA A N 1
ATOM 3241 C CA . ALA A 1 407 ? -6.336 22.547 16.531 1 94.5 407 ALA A CA 1
ATOM 3242 C C . ALA A 1 407 ? -7.504 23.516 16.719 1 94.5 407 ALA A C 1
ATOM 3244 O O . ALA A 1 407 ? -8.094 23.594 17.797 1 94.5 407 ALA A O 1
ATOM 3245 N N . ALA A 1 408 ? -7.836 24.25 15.688 1 93.94 408 ALA A N 1
ATOM 3246 C CA . ALA A 1 408 ? -8.961 25.188 15.734 1 93.94 408 ALA A CA 1
ATOM 3247 C C . ALA A 1 408 ? -10.266 24.453 16 1 93.94 408 ALA A C 1
ATOM 3249 O O . ALA A 1 408 ? -11.086 24.906 16.812 1 93.94 408 ALA A O 1
ATOM 3250 N N . LEU A 1 409 ? -10.461 23.391 15.297 1 89.44 409 LEU A N 1
ATOM 3251 C CA . LEU A 1 409 ? -11.664 22.578 15.477 1 89.44 409 LEU A CA 1
ATOM 3252 C C . LEU A 1 409 ? -11.805 22.141 16.938 1 89.44 409 LEU A C 1
ATOM 3254 O O . LEU A 1 409 ? -12.891 22.219 17.516 1 89.44 409 LEU A O 1
ATOM 3258 N N . LEU A 1 410 ? -10.766 21.688 17.484 1 92.44 410 LEU A N 1
ATOM 3259 C CA . LEU A 1 410 ? -10.766 21.234 18.875 1 92.44 410 LEU A CA 1
ATOM 3260 C C . LEU A 1 410 ? -11.125 22.375 19.828 1 92.44 410 LEU A C 1
ATOM 3262 O O . LEU A 1 410 ? -11.938 22.188 20.734 1 92.44 410 LEU A O 1
ATOM 3266 N N . LEU A 1 411 ? -10.547 23.5 19.625 1 95.06 411 LEU A N 1
ATOM 3267 C CA . LEU A 1 411 ? -10.773 24.641 20.484 1 95.06 411 LEU A CA 1
ATOM 3268 C C . LEU A 1 411 ? -12.203 25.172 20.344 1 95.06 411 LEU A C 1
ATOM 3270 O O . LEU A 1 411 ? -12.82 25.609 21.312 1 95.06 411 LEU A O 1
ATOM 3274 N N . VAL A 1 412 ? -12.727 25.125 19.156 1 89.88 412 VAL A N 1
ATOM 3275 C CA . VAL A 1 412 ? -14.117 25.516 18.922 1 89.88 412 VAL A CA 1
ATOM 3276 C C . VAL A 1 412 ? -15.047 24.562 19.672 1 89.88 412 VAL A C 1
ATOM 3278 O O . VAL A 1 412 ? -16 25 20.312 1 89.88 412 VAL A O 1
ATOM 3281 N N . MET A 1 413 ? -14.773 23.297 19.625 1 86.94 413 MET A N 1
ATOM 3282 C CA . MET A 1 413 ? -15.586 22.312 20.328 1 86.94 413 MET A CA 1
ATOM 3283 C C . MET A 1 413 ? -15.539 22.547 21.828 1 86.94 413 MET A C 1
ATOM 3285 O O . MET A 1 413 ? -16.562 22.469 22.516 1 86.94 413 MET A O 1
ATOM 3289 N N . VAL A 1 414 ? -14.398 22.781 22.328 1 91.75 414 VAL A N 1
ATOM 3290 C CA . VAL A 1 414 ? -14.188 23 23.75 1 91.75 414 VAL A CA 1
ATOM 3291 C C . VAL A 1 414 ? -14.961 24.219 24.219 1 91.75 414 VAL A C 1
ATOM 3293 O O . VAL A 1 414 ? -15.641 24.188 25.25 1 91.75 414 VAL A O 1
ATOM 3296 N N . ASN A 1 415 ? -14.875 25.25 23.453 1 90.44 415 ASN A N 1
ATOM 3297 C CA . ASN A 1 415 ? -15.547 26.484 23.828 1 90.44 415 ASN A CA 1
ATOM 3298 C C . ASN A 1 415 ? -17.062 26.391 23.656 1 90.44 415 ASN A C 1
ATOM 3300 O O . ASN A 1 415 ? -17.812 27.141 24.266 1 90.44 415 ASN A O 1
ATOM 3304 N N . MET A 1 416 ? -17.5 25.5 22.859 1 83.81 416 MET A N 1
ATOM 3305 C CA . MET A 1 416 ? -18.922 25.266 22.625 1 83.81 416 MET A CA 1
ATOM 3306 C C . MET A 1 416 ? -19.547 24.484 23.781 1 83.81 416 MET A C 1
ATOM 3308 O O . MET A 1 416 ? -20.672 24.766 24.188 1 83.81 416 MET A O 1
ATOM 3312 N N . ALA A 1 417 ? -18.812 23.609 24.344 1 83.69 417 ALA A N 1
ATOM 3313 C CA . ALA A 1 417 ? -19.422 22.641 25.25 1 83.69 417 ALA A CA 1
ATOM 3314 C C . ALA A 1 417 ? -18.969 22.875 26.688 1 83.69 417 ALA A C 1
ATOM 3316 O O . ALA A 1 417 ? -19.719 22.625 27.641 1 83.69 417 ALA A O 1
ATOM 3317 N N . PHE A 1 418 ? -17.766 23.297 26.906 1 88.88 418 PHE A N 1
ATOM 3318 C CA . PHE A 1 418 ? -17.203 23.406 28.25 1 88.88 418 PHE A CA 1
ATOM 3319 C C . PHE A 1 418 ? -17.375 24.812 28.812 1 88.88 418 PHE A C 1
ATOM 3321 O O . PHE A 1 418 ? -17.656 25.75 28.062 1 88.88 418 PHE A O 1
ATOM 3328 N N . PRO A 1 419 ? -17.25 24.938 30.094 1 87.62 419 PRO A N 1
ATOM 3329 C CA . PRO A 1 419 ? -17.375 26.281 30.688 1 87.62 419 PRO A CA 1
ATOM 3330 C C . PRO A 1 419 ? -16.328 27.25 30.141 1 87.62 419 PRO A C 1
ATOM 3332 O O . PRO A 1 419 ? -15.211 26.844 29.812 1 87.62 419 PRO A O 1
ATOM 3335 N N . TYR A 1 420 ? -16.625 28.453 30.172 1 88.81 420 TYR A N 1
ATOM 3336 C CA . TYR A 1 420 ? -15.789 29.5 29.609 1 88.81 420 TYR A CA 1
ATOM 3337 C C . TYR A 1 420 ? -14.484 29.641 30.375 1 88.81 420 TYR A C 1
ATOM 3339 O O . TYR A 1 420 ? -14.492 29.734 31.609 1 88.81 420 TYR A O 1
ATOM 3347 N N . ARG A 1 421 ? -13.477 29.547 29.75 1 91.69 421 ARG A N 1
ATOM 3348 C CA . ARG A 1 421 ? -12.133 29.875 30.203 1 91.69 421 ARG A CA 1
ATOM 3349 C C . ARG A 1 421 ? -11.438 30.844 29.25 1 91.69 421 ARG A C 1
ATOM 3351 O O . ARG A 1 421 ? -11.375 30.609 28.047 1 91.69 421 ARG A O 1
ATOM 3358 N N . GLN A 1 422 ? -10.984 31.906 29.781 1 93.06 422 GLN A N 1
ATOM 3359 C CA . GLN A 1 422 ? -10.406 32.969 28.969 1 93.06 422 GLN A CA 1
ATOM 3360 C C . GLN A 1 422 ? -9.289 32.438 28.078 1 93.06 422 GLN A C 1
ATOM 3362 O O . GLN A 1 422 ? -9.172 32.844 26.906 1 93.06 422 GLN A O 1
ATOM 3367 N N . GLU A 1 423 ? -8.438 31.625 28.609 1 94.56 423 GLU A N 1
ATOM 3368 C CA . GLU A 1 423 ? -7.316 31.062 27.859 1 94.56 423 GLU A CA 1
ATOM 3369 C C . GLU A 1 423 ? -7.805 30.312 26.625 1 94.56 423 GLU A C 1
ATOM 3371 O O . GLU A 1 423 ? -7.215 30.422 25.547 1 94.56 423 GLU A O 1
ATOM 3376 N N . ASN A 1 424 ? -8.828 29.5 26.797 1 95.19 424 ASN A N 1
ATOM 3377 C CA . ASN A 1 424 ? -9.383 28.719 25.703 1 95.19 424 ASN A CA 1
ATOM 3378 C C . ASN A 1 424 ? -10.055 29.609 24.672 1 95.19 424 ASN A C 1
ATOM 3380 O O . ASN A 1 424 ? -9.945 29.375 23.453 1 95.19 424 ASN A O 1
ATOM 3384 N N . ALA A 1 425 ? -10.75 30.594 25.078 1 94.12 425 ALA A N 1
ATOM 3385 C CA . ALA A 1 425 ? -11.438 31.516 24.188 1 94.12 425 ALA A CA 1
ATOM 3386 C C . ALA A 1 425 ? -10.445 32.312 23.344 1 94.12 425 ALA A C 1
ATOM 3388 O O . ALA A 1 425 ? -10.633 32.469 22.141 1 94.12 425 ALA A O 1
ATOM 3389 N N . THR A 1 426 ? -9.422 32.812 24.062 1 96.19 426 THR A N 1
ATOM 3390 C CA . THR A 1 426 ? -8.391 33.562 23.359 1 96.19 426 THR A CA 1
ATOM 3391 C C . THR A 1 426 ? -7.691 32.688 22.328 1 96.19 426 THR A C 1
ATOM 3393 O O . THR A 1 426 ? -7.41 33.156 21.219 1 96.19 426 THR A O 1
ATOM 3396 N N . ALA A 1 427 ? -7.387 31.5 22.719 1 96.38 427 ALA A N 1
ATOM 3397 C CA . ALA A 1 427 ? -6.734 30.562 21.797 1 96.38 427 ALA A CA 1
ATOM 3398 C C . ALA A 1 427 ? -7.629 30.266 20.609 1 96.38 427 ALA A C 1
ATOM 3400 O O . ALA A 1 427 ? -7.141 30.141 19.484 1 96.38 427 ALA A O 1
ATOM 3401 N N . MET A 1 428 ? -8.875 30.031 20.812 1 96.12 428 MET A N 1
ATOM 3402 C CA . MET A 1 428 ? -9.82 29.797 19.719 1 96.12 428 MET A CA 1
ATOM 3403 C C . MET A 1 428 ? -9.836 30.969 18.75 1 96.12 428 MET A C 1
ATOM 3405 O O . MET A 1 428 ? -9.766 30.781 17.531 1 96.12 428 MET A O 1
ATOM 3409 N N . ASP A 1 429 ? -9.93 32.188 19.297 1 95.81 429 ASP A N 1
ATOM 3410 C CA . ASP A 1 429 ? -9.938 33.375 18.438 1 95.81 429 ASP A CA 1
ATOM 3411 C C . ASP A 1 429 ? -8.656 33.5 17.625 1 95.81 429 ASP A C 1
ATOM 3413 O O . ASP A 1 429 ? -8.695 33.812 16.438 1 95.81 429 ASP A O 1
ATOM 3417 N N . THR A 1 430 ? -7.57 33.219 18.344 1 95.69 430 THR A N 1
ATOM 3418 C CA . THR A 1 430 ? -6.289 33.25 17.656 1 95.69 430 THR A CA 1
ATOM 3419 C C . THR A 1 430 ? -6.25 32.188 16.547 1 95.69 430 THR A C 1
ATOM 3421 O O . THR A 1 430 ? -5.711 32.438 15.469 1 95.69 430 THR A O 1
ATOM 3424 N N . ALA A 1 431 ? -6.734 31.031 16.828 1 95.62 431 ALA A N 1
ATOM 3425 C CA . ALA A 1 431 ? -6.77 29.938 15.852 1 95.62 431 ALA A CA 1
ATOM 3426 C C . ALA A 1 431 ? -7.582 30.344 14.625 1 95.62 431 ALA A C 1
ATOM 3428 O O . ALA A 1 431 ? -7.156 30.109 13.492 1 95.62 431 ALA A O 1
ATOM 3429 N N . LEU A 1 432 ? -8.734 30.906 14.828 1 94.62 432 LEU A N 1
ATOM 3430 C CA . LEU A 1 432 ? -9.586 31.344 13.727 1 94.62 432 LEU A CA 1
ATOM 3431 C C . LEU A 1 432 ? -8.922 32.469 12.945 1 94.62 432 LEU A C 1
ATOM 3433 O O . LEU A 1 432 ? -9.086 32.562 11.727 1 94.62 432 LEU A O 1
ATOM 3437 N N . HIS A 1 433 ? -8.18 33.25 13.656 1 93.81 433 HIS A N 1
ATOM 3438 C CA . HIS A 1 433 ? -7.453 34.312 12.984 1 93.81 433 HIS A CA 1
ATOM 3439 C C . HIS A 1 433 ? -6.359 33.75 12.086 1 93.81 433 HIS A C 1
ATOM 3441 O O . HIS A 1 433 ? -6.129 34.281 10.984 1 93.81 433 HIS A O 1
ATOM 3447 N N . VAL A 1 434 ? -5.641 32.781 12.555 1 91.94 434 VAL A N 1
ATOM 3448 C CA . VAL A 1 434 ? -4.598 32.156 11.766 1 91.94 434 VAL A CA 1
ATOM 3449 C C . VAL A 1 434 ? -5.211 31.547 10.5 1 91.94 434 VAL A C 1
ATOM 3451 O O . VAL A 1 434 ? -4.676 31.719 9.398 1 91.94 434 VAL A O 1
ATOM 3454 N N . LEU A 1 435 ? -6.32 30.844 10.602 1 92.25 435 LEU A N 1
ATOM 3455 C CA . LEU A 1 435 ? -7 30.234 9.453 1 92.25 435 LEU A CA 1
ATOM 3456 C C . LEU A 1 435 ? -7.5 31.312 8.5 1 92.25 435 LEU A C 1
ATOM 3458 O O . LEU A 1 435 ? -7.398 31.172 7.277 1 92.25 435 LEU A O 1
ATOM 3462 N N . HIS A 1 436 ? -7.988 32.375 9.086 1 92.5 436 HIS A N 1
ATOM 3463 C CA . HIS A 1 436 ? -8.477 33.469 8.273 1 92.5 436 HIS A CA 1
ATOM 3464 C C . HIS A 1 436 ? -7.352 34.125 7.465 1 92.5 436 HIS A C 1
ATOM 3466 O O . HIS A 1 436 ? -7.543 34.469 6.297 1 92.5 436 HIS A O 1
ATOM 3472 N N . SER A 1 437 ? -6.254 34.281 8.133 1 88.62 437 SER A N 1
ATOM 3473 C CA . SER A 1 437 ? -5.094 34.844 7.449 1 88.62 437 SER A CA 1
ATOM 3474 C C . SER A 1 437 ? -4.672 34 6.27 1 88.62 437 SER A C 1
ATOM 3476 O O . SER A 1 437 ? -4.336 34.5 5.203 1 88.62 437 SER A O 1
ATOM 3478 N N . MET A 1 438 ? -4.641 32.688 6.402 1 86.88 438 MET A N 1
ATOM 3479 C CA . MET A 1 438 ? -4.316 31.766 5.316 1 86.88 438 MET A CA 1
ATOM 3480 C C . MET A 1 438 ? -5.367 31.828 4.215 1 86.88 438 MET A C 1
ATOM 3482 O O . MET A 1 438 ? -5.031 31.781 3.027 1 86.88 438 MET A O 1
ATOM 3486 N N . ALA A 1 439 ? -6.617 32 4.633 1 86.75 439 ALA A N 1
ATOM 3487 C CA . ALA A 1 439 ? -7.738 32.062 3.699 1 86.75 439 ALA A CA 1
ATOM 3488 C C . ALA A 1 439 ? -7.664 33.312 2.844 1 86.75 439 ALA A C 1
ATOM 3490 O O . ALA A 1 439 ? -7.852 33.25 1.626 1 86.75 439 ALA A O 1
ATOM 3491 N N . GLU A 1 440 ? -7.363 34.375 3.422 1 86.12 440 GLU A N 1
ATOM 3492 C CA . GLU A 1 440 ? -7.316 35.656 2.729 1 86.12 440 GLU A CA 1
ATOM 3493 C C . GLU A 1 440 ? -6.164 35.688 1.729 1 86.12 440 GLU A C 1
ATOM 3495 O O . GLU A 1 440 ? -6.234 36.406 0.723 1 86.12 440 GLU A O 1
ATOM 3500 N N . LYS A 1 441 ? -5.234 34.906 2.066 1 83.5 441 LYS A N 1
ATOM 3501 C CA . LYS A 1 441 ? -4.055 34.906 1.21 1 83.5 441 LYS A CA 1
ATOM 3502 C C . LYS A 1 441 ? -4.234 33.969 0.03 1 83.5 441 LYS A C 1
ATOM 3504 O O . LYS A 1 441 ? -3.33 33.812 -0.794 1 83.5 441 LYS A O 1
ATOM 3509 N N . GLY A 1 442 ? -5.402 33.219 -0.034 1 79 442 GLY A N 1
ATOM 3510 C CA . GLY A 1 442 ? -5.738 32.531 -1.271 1 79 442 GLY A CA 1
ATOM 3511 C C . GLY A 1 442 ? -5.941 31.047 -1.087 1 79 442 GLY A C 1
ATOM 3512 O O . GLY A 1 442 ? -6.18 30.328 -2.057 1 79 442 GLY A O 1
ATOM 3513 N N . ASN A 1 443 ? -5.742 30.516 0.085 1 83.69 443 ASN A N 1
ATOM 3514 C CA . ASN A 1 443 ? -6.012 29.094 0.293 1 83.69 443 ASN A CA 1
ATOM 3515 C C . ASN A 1 443 ? -7.508 28.797 0.348 1 83.69 443 ASN A C 1
ATOM 3517 O O . ASN A 1 443 ? -8.133 28.969 1.396 1 83.69 443 ASN A O 1
ATOM 3521 N N . LYS A 1 444 ? -8.062 28.297 -0.698 1 79.12 444 LYS A N 1
ATOM 3522 C CA . LYS A 1 444 ? -9.508 28.125 -0.847 1 79.12 444 LYS A CA 1
ATOM 3523 C C . LYS A 1 444 ? -10.031 27.062 0.109 1 79.12 444 LYS A C 1
ATOM 3525 O O . LYS A 1 444 ? -11.141 27.172 0.626 1 79.12 444 LYS A O 1
ATOM 3530 N N . TYR A 1 445 ? -9.305 26.047 0.245 1 82.12 445 TYR A N 1
ATOM 3531 C CA . TYR A 1 445 ? -9.75 24.984 1.143 1 82.12 445 TYR A CA 1
ATOM 3532 C C . TYR A 1 445 ? -9.812 25.469 2.582 1 82.12 445 TYR A C 1
ATOM 3534 O O . TYR A 1 445 ? -10.781 25.188 3.299 1 82.12 445 TYR A O 1
ATOM 3542 N N . ILE A 1 446 ? -8.812 26.203 3.029 1 86.5 446 ILE A N 1
ATOM 3543 C CA . ILE A 1 446 ? -8.781 26.734 4.391 1 86.5 446 ILE A CA 1
ATOM 3544 C C . ILE A 1 446 ? -9.883 27.781 4.562 1 86.5 446 ILE A C 1
ATOM 3546 O O . ILE A 1 446 ? -10.453 27.922 5.648 1 86.5 446 ILE A O 1
ATOM 3550 N N . CYS A 1 447 ? -10.164 28.438 3.467 1 85.81 447 CYS A N 1
ATOM 3551 C CA . CYS A 1 447 ? -11.281 29.359 3.51 1 85.81 447 CYS A CA 1
ATOM 3552 C C . CYS A 1 447 ? -12.578 28.641 3.852 1 85.81 447 CYS A C 1
ATOM 3554 O O . CYS A 1 447 ? -13.367 29.109 4.676 1 85.81 447 CYS A O 1
ATOM 3556 N N . ALA A 1 448 ? -12.805 27.516 3.223 1 81.88 448 ALA A N 1
ATOM 3557 C CA . ALA A 1 448 ? -13.992 26.719 3.496 1 81.88 448 ALA A CA 1
ATOM 3558 C C . ALA A 1 448 ? -13.977 26.172 4.922 1 81.88 448 ALA A C 1
ATOM 3560 O O . ALA A 1 448 ? -15.016 26.109 5.586 1 81.88 448 ALA A O 1
ATOM 3561 N N . CYS A 1 449 ? -12.812 25.75 5.387 1 84.25 449 CYS A N 1
ATOM 3562 C CA . CYS A 1 449 ? -12.664 25.25 6.75 1 84.25 449 CYS A CA 1
ATOM 3563 C C . CYS A 1 449 ? -12.984 26.344 7.766 1 84.25 449 CYS A C 1
ATOM 3565 O O . CYS A 1 449 ? -13.703 26.094 8.734 1 84.25 449 CYS A O 1
ATOM 3567 N N . HIS A 1 450 ? -12.414 27.516 7.496 1 88.69 450 HIS A N 1
ATOM 3568 C CA . HIS A 1 450 ? -12.656 28.656 8.367 1 88.69 450 HIS A CA 1
ATOM 3569 C C . HIS A 1 450 ? -14.141 29 8.422 1 88.69 450 HIS A C 1
ATOM 3571 O O . HIS A 1 450 ? -14.672 29.281 9.492 1 88.69 450 HIS A O 1
ATOM 3577 N N . ALA A 1 451 ? -14.797 28.984 7.301 1 83.56 451 ALA A N 1
ATOM 3578 C CA . ALA A 1 451 ? -16.219 29.297 7.227 1 83.56 451 ALA A CA 1
ATOM 3579 C C . ALA A 1 451 ? -17.047 28.281 8.031 1 83.56 451 ALA A C 1
ATOM 3581 O O . ALA A 1 451 ? -17.984 28.656 8.719 1 83.56 451 ALA A O 1
ATOM 3582 N N . LEU A 1 452 ? -16.656 27.078 7.895 1 81.62 452 LEU A N 1
ATOM 3583 C CA . LEU A 1 452 ? -17.359 26.031 8.617 1 81.62 452 LEU A CA 1
ATOM 3584 C C . LEU A 1 452 ? -17.203 26.203 10.125 1 81.62 452 LEU A C 1
ATOM 3586 O O . LEU A 1 452 ? -18.188 26.094 10.875 1 81.62 452 LEU A O 1
ATOM 3590 N N . LEU A 1 453 ? -16.016 26.484 10.586 1 86.12 453 LEU A N 1
ATOM 3591 C CA . LEU A 1 453 ? -15.75 26.641 12.016 1 86.12 453 LEU A CA 1
ATOM 3592 C C . LEU A 1 453 ? -16.453 27.875 12.562 1 86.12 453 LEU A C 1
ATOM 3594 O O . LEU A 1 453 ? -16.922 27.875 13.703 1 86.12 453 LEU A O 1
ATOM 3598 N N . THR A 1 454 ? -16.5 28.859 11.719 1 86.56 454 THR A N 1
ATOM 3599 C CA . THR A 1 454 ? -17.203 30.062 12.125 1 86.56 454 THR A CA 1
ATOM 3600 C C . THR A 1 454 ? -18.703 29.812 12.25 1 86.56 454 THR A C 1
ATOM 3602 O O . THR A 1 454 ? -19.359 30.359 13.141 1 86.56 454 THR A O 1
ATOM 3605 N N . LYS A 1 455 ? -19.234 29 11.391 1 80.5 455 LYS A N 1
ATOM 3606 C CA . LYS A 1 455 ? -20.641 28.609 11.477 1 80.5 455 LYS A CA 1
ATOM 3607 C C . LYS A 1 455 ? -20.906 27.812 12.75 1 80.5 455 LYS A C 1
ATOM 3609 O O . LYS A 1 455 ? -21.938 28.016 13.414 1 80.5 455 LYS A O 1
ATOM 3614 N N . ILE A 1 456 ? -20.031 26.922 13.047 1 79.5 456 ILE A N 1
ATOM 3615 C CA . ILE A 1 456 ? -20.172 26.109 14.242 1 79.5 456 ILE A CA 1
ATOM 3616 C C . ILE A 1 456 ? -20.078 26.984 15.484 1 79.5 456 ILE A C 1
ATOM 3618 O O . ILE A 1 456 ? -20.844 26.828 16.438 1 79.5 456 ILE A O 1
ATOM 3622 N N . ARG A 1 457 ? -19.172 27.938 15.5 1 82.94 457 ARG A N 1
ATOM 3623 C CA . ARG A 1 457 ? -18.969 28.859 16.609 1 82.94 457 ARG A CA 1
ATOM 3624 C C . ARG A 1 457 ? -20.219 29.703 16.844 1 82.94 457 ARG A C 1
ATOM 3626 O O . ARG A 1 457 ? -20.547 30.016 17.984 1 82.94 457 ARG A O 1
ATOM 3633 N N . ALA A 1 458 ? -20.828 30.047 15.781 1 78.19 458 ALA A N 1
ATOM 3634 C CA . ALA A 1 458 ? -22.016 30.906 15.867 1 78.19 458 ALA A CA 1
ATOM 3635 C C . ALA A 1 458 ? -23.172 30.172 16.531 1 78.19 458 ALA A C 1
ATOM 3637 O O . ALA A 1 458 ? -24.094 30.812 17.047 1 78.19 458 ALA A O 1
ATOM 3638 N N . THR A 1 459 ? -23.203 28.922 16.5 1 68.38 459 THR A N 1
ATOM 3639 C CA . THR A 1 459 ? -24.25 28.141 17.156 1 68.38 459 THR A CA 1
ATOM 3640 C C . THR A 1 459 ? -24.031 28.094 18.656 1 68.38 459 THR A C 1
ATOM 3642 O O . THR A 1 459 ? -24.906 27.672 19.406 1 68.38 459 THR A O 1
ATOM 3645 N N . ILE A 1 460 ? -22.906 28.547 19.094 1 63.38 460 ILE A N 1
ATOM 3646 C CA . ILE A 1 460 ? -22.562 28.562 20.516 1 63.38 460 ILE A CA 1
ATOM 3647 C C . ILE A 1 460 ? -23.344 29.672 21.219 1 63.38 460 ILE A C 1
ATOM 3649 O O . ILE A 1 460 ? -23.25 30.844 20.844 1 63.38 460 ILE A O 1
ATOM 3653 N N . LYS A 1 461 ? -24.5 29.484 22.031 1 57.19 461 LYS A N 1
ATOM 3654 C CA . LYS A 1 461 ? -25.25 30.453 22.828 1 57.19 461 LYS A CA 1
ATOM 3655 C C . LYS A 1 461 ? -24.359 31.141 23.844 1 57.19 461 LYS A C 1
ATOM 3657 O O . LYS A 1 461 ? -23.609 30.469 24.562 1 57.19 461 LYS A O 1
ATOM 3662 N N . PRO A 1 462 ? -24.172 32.5 23.688 1 48.66 462 PRO A N 1
ATOM 3663 C CA . PRO A 1 462 ? -23.406 33.219 24.719 1 48.66 462 PRO A CA 1
ATOM 3664 C C . PRO A 1 462 ? -23.891 32.906 26.141 1 48.66 462 PRO A C 1
ATOM 3666 O O . PRO A 1 462 ? -25.094 32.938 26.406 1 48.66 462 PRO A O 1
ATOM 3669 N N . THR A 1 463 ? -23.484 31.938 26.812 1 45.31 463 THR A N 1
ATOM 3670 C CA . THR A 1 463 ? -23.906 31.906 28.219 1 45.31 463 THR A CA 1
ATOM 3671 C C . THR A 1 463 ? -23.75 33.281 28.859 1 45.31 463 THR A C 1
ATOM 3673 O O . THR A 1 463 ? -22.672 33.875 28.844 1 45.31 463 THR A O 1
ATOM 3676 N N . THR A 1 464 ? -24.766 34.156 29.031 1 38.16 464 THR A N 1
ATOM 3677 C CA . THR A 1 464 ? -24.938 35.438 29.688 1 38.16 464 THR A CA 1
ATOM 3678 C C . THR A 1 464 ? -24.141 35.5 30.984 1 38.16 464 THR A C 1
ATOM 3680 O O . THR A 1 464 ? -24.172 36.5 31.703 1 38.16 464 THR A O 1
ATOM 3683 N N . SER A 1 465 ? -23.859 34.438 31.766 1 38.78 465 SER A N 1
ATOM 3684 C CA . SER A 1 465 ? -23.391 34.812 33.094 1 38.78 465 SER A CA 1
ATOM 3685 C C . SER A 1 465 ? -22.062 35.562 33.031 1 38.78 465 SER A C 1
ATOM 3687 O O . SER A 1 465 ? -20.984 34.938 33.094 1 38.78 465 SER A O 1
ATOM 3689 N N . MET A 1 466 ? -21.75 36.469 32.188 1 36.09 466 MET A N 1
ATOM 3690 C CA . MET A 1 466 ? -20.625 37.375 32.312 1 36.09 466 MET A CA 1
ATOM 3691 C C . MET A 1 466 ? -20.641 38.062 33.688 1 36.09 466 MET A C 1
ATOM 3693 O O . MET A 1 466 ? -20.406 39.25 33.781 1 36.09 466 MET A O 1
ATOM 3697 N N . GLU A 1 467 ? -21.562 37.781 34.688 1 32.06 467 GLU A N 1
ATOM 3698 C CA . GLU A 1 467 ? -21.469 38.688 35.844 1 32.06 467 GLU A CA 1
ATOM 3699 C C . GLU A 1 467 ? -20.031 38.906 36.25 1 32.06 467 GLU A C 1
ATOM 3701 O O . GLU A 1 467 ? -19.125 38.188 35.781 1 32.06 467 GLU A O 1
ATOM 3706 N N . GLU A 1 468 ? -19.891 39.281 37.812 1 31.3 468 GLU A N 1
ATOM 3707 C CA . GLU A 1 468 ? -19.156 40.062 38.812 1 31.3 468 GLU A CA 1
ATOM 3708 C C . GLU A 1 468 ? -17.797 39.406 39.125 1 31.3 468 GLU A C 1
ATOM 3710 O O . GLU A 1 468 ? -17.156 39.75 40.125 1 31.3 468 GLU A O 1
ATOM 3715 N N . ALA A 1 469 ? -17.375 38.281 38.688 1 32.47 469 ALA A N 1
ATOM 3716 C CA . ALA A 1 469 ? -16.094 37.938 39.312 1 32.47 469 ALA A CA 1
ATOM 3717 C C . ALA A 1 469 ? -14.992 38.875 38.875 1 32.47 469 ALA A C 1
ATOM 3719 O O . ALA A 1 469 ? -14.273 38.625 37.906 1 32.47 469 ALA A O 1
ATOM 3720 N N . THR A 1 470 ? -15.25 40.219 38.656 1 30.83 470 THR A N 1
ATOM 3721 C CA . THR A 1 470 ? -14.156 41.125 38.375 1 30.83 470 THR A CA 1
ATOM 3722 C C . THR A 1 470 ? -13.039 41 39.406 1 30.83 470 THR A C 1
ATOM 3724 O O . THR A 1 470 ? -11.898 41.406 39.156 1 30.83 470 THR A O 1
ATOM 3727 N N . THR A 1 471 ? -13.391 41.156 40.75 1 27.7 471 THR A N 1
ATOM 3728 C CA . THR A 1 471 ? -12.391 41.781 41.625 1 27.7 471 THR A CA 1
ATOM 3729 C C . THR A 1 471 ? -11.234 40.812 41.875 1 27.7 471 THR A C 1
ATOM 3731 O O . THR A 1 471 ? -10.352 41.094 42.688 1 27.7 471 THR A O 1
ATOM 3734 N N . ALA A 1 472 ? -11.516 39.469 41.812 1 28.53 472 ALA A N 1
ATOM 3735 C CA . ALA A 1 472 ? -10.422 38.875 42.594 1 28.53 472 ALA A CA 1
ATOM 3736 C C . ALA A 1 472 ? -9.07 39.25 42 1 28.53 472 ALA A C 1
ATOM 3738 O O . ALA A 1 472 ? -8.992 39.75 40.875 1 28.53 472 ALA A O 1
ATOM 3739 N N . ASP A 1 473 ? -7.91 38.531 42.562 1 26.39 473 ASP A N 1
ATOM 3740 C CA . ASP A 1 473 ? -6.48 38.812 42.688 1 26.39 473 ASP A CA 1
ATOM 3741 C C . ASP A 1 473 ? -5.816 38.812 41.312 1 26.39 473 ASP A C 1
ATOM 3743 O O . ASP A 1 473 ? -6.102 37.938 40.469 1 26.39 473 ASP A O 1
ATOM 3747 N N . THR A 1 474 ? -5.434 39.969 40.781 1 26.14 474 THR A N 1
ATOM 3748 C CA . THR A 1 474 ? -4.566 40.438 39.688 1 26.14 474 THR A CA 1
ATOM 3749 C C . THR A 1 474 ? -3.473 39.406 39.406 1 26.14 474 THR A C 1
ATOM 3751 O O . THR A 1 474 ? -2.908 39.406 38.312 1 26.14 474 THR A O 1
ATOM 3754 N N . GLY A 1 475 ? -2.748 39 40.5 1 23.98 475 GLY A N 1
ATOM 3755 C CA . GLY A 1 475 ? -1.318 38.938 40.219 1 23.98 475 GLY A CA 1
ATOM 3756 C C . GLY A 1 475 ? -0.932 37.781 39.312 1 23.98 475 GLY A C 1
ATOM 3757 O O . GLY A 1 475 ? -0.085 37.938 38.438 1 23.98 475 GLY A O 1
ATOM 3758 N N . SER A 1 476 ? -1.109 36.5 39.875 1 25.22 476 SER A N 1
ATOM 3759 C CA . SER A 1 476 ? -0.023 35.594 39.531 1 25.22 476 SER A CA 1
ATOM 3760 C C . SER A 1 476 ? -0.166 35.094 38.094 1 25.22 476 SER A C 1
ATOM 3762 O O . SER A 1 476 ? -1.24 34.625 37.688 1 25.22 476 SER A O 1
ATOM 3764 N N . GLN A 1 477 ? 0.392 35.812 37.125 1 25.3 477 GLN A N 1
ATOM 3765 C CA . GLN A 1 477 ? 0.713 35.312 35.781 1 25.3 477 GLN A CA 1
ATOM 3766 C C . GLN A 1 477 ? 0.986 33.812 35.812 1 25.3 477 GLN A C 1
ATOM 3768 O O . GLN A 1 477 ? 2.018 33.375 36.312 1 25.3 477 GLN A O 1
ATOM 3773 N N . GLU A 1 478 ? -0.022 33 36.094 1 27.58 478 GLU A N 1
ATOM 3774 C CA . GLU A 1 478 ? 0.292 31.594 35.969 1 27.58 478 GLU A CA 1
ATOM 3775 C C . GLU A 1 478 ? 1.03 31.297 34.656 1 27.58 478 GLU A C 1
ATOM 3777 O O . GLU A 1 478 ? 0.557 31.656 33.594 1 27.58 478 GLU A O 1
ATOM 3782 N N . THR A 1 479 ? 2.355 31.328 34.656 1 27.53 479 THR A N 1
ATOM 3783 C CA . THR A 1 479 ? 3.293 30.875 33.656 1 27.53 479 THR A CA 1
ATOM 3784 C C . THR A 1 479 ? 2.742 29.672 32.906 1 27.53 479 THR A C 1
ATOM 3786 O O . THR A 1 479 ? 2.316 28.688 33.531 1 27.53 479 THR A O 1
ATOM 3789 N N . LEU A 1 480 ? 2.207 29.891 31.75 1 31.45 480 LEU A N 1
ATOM 3790 C CA . LEU A 1 480 ? 1.858 28.844 30.812 1 31.45 480 LEU A CA 1
ATOM 3791 C C . LEU A 1 480 ? 2.869 27.703 30.859 1 31.45 480 LEU A C 1
ATOM 3793 O O . LEU A 1 480 ? 4.016 27.859 30.438 1 31.45 480 LEU A O 1
ATOM 3797 N N . THR A 1 481 ? 2.984 26.969 31.969 1 31.59 481 THR A N 1
ATOM 3798 C CA . THR A 1 481 ? 3.84 25.781 31.906 1 31.59 481 THR A CA 1
ATOM 3799 C C . THR A 1 481 ? 3.43 24.875 30.75 1 31.59 481 THR A C 1
ATOM 3801 O O . THR A 1 481 ? 2.27 24.469 30.656 1 31.59 481 THR A O 1
ATOM 3804 N N . LEU A 1 482 ? 3.982 25.062 29.609 1 34.94 482 LEU A N 1
ATOM 3805 C CA . LEU A 1 482 ? 3.83 24.047 28.578 1 34.94 482 LEU A CA 1
ATOM 3806 C C . LEU A 1 482 ? 3.742 22.656 29.188 1 34.94 482 LEU A C 1
ATOM 3808 O O . LEU A 1 482 ? 4.441 22.344 30.156 1 34.94 482 LEU A O 1
ATOM 3812 N N . PRO A 1 483 ? 2.783 21.922 29.125 1 37.91 483 PRO A N 1
ATOM 3813 C CA . PRO A 1 483 ? 2.545 20.641 29.828 1 37.91 483 PRO A CA 1
ATOM 3814 C C . PRO A 1 483 ? 3.826 19.844 30.062 1 37.91 483 PRO A C 1
ATOM 3816 O O . PRO A 1 483 ? 3.807 18.828 30.75 1 37.91 483 PRO A O 1
ATOM 3819 N N . GLY A 1 484 ? 4.922 19.953 29.391 1 34.59 484 GLY A N 1
ATOM 3820 C CA . GLY A 1 484 ? 6.035 19.047 29.594 1 34.59 484 GLY A CA 1
ATOM 3821 C C . GLY A 1 484 ? 6.727 19.234 30.922 1 34.59 484 GLY A C 1
ATOM 3822 O O . GLY A 1 484 ? 7.641 18.484 31.266 1 34.59 484 GLY A O 1
ATOM 3823 N N . SER A 1 485 ? 6.828 20.484 31.5 1 32.16 485 SER A N 1
ATOM 3824 C CA . SER A 1 485 ? 7.805 20.688 32.562 1 32.16 485 SER A CA 1
ATOM 3825 C C . SER A 1 485 ? 7.332 20.078 33.875 1 32.16 485 SER A C 1
ATOM 3827 O O . SER A 1 485 ? 8.047 20.109 34.875 1 32.16 485 SER A O 1
ATOM 3829 N N . GLN A 1 486 ? 6.121 20.219 34.281 1 30.73 486 GLN A N 1
ATOM 3830 C CA . GLN A 1 486 ? 5.914 19.797 35.656 1 30.73 486 GLN A CA 1
ATOM 3831 C C . GLN A 1 486 ? 6.023 18.281 35.781 1 30.73 486 GLN A C 1
ATOM 3833 O O . GLN A 1 486 ? 5.391 17.547 35.031 1 30.73 486 GLN A O 1
ATOM 3838 N N . GLN A 1 487 ? 7.227 17.797 36.312 1 27.39 487 GLN A N 1
ATOM 3839 C CA . GLN A 1 487 ? 7.473 16.438 36.75 1 27.39 487 GLN A CA 1
ATOM 3840 C C . GLN A 1 487 ? 6.316 15.914 37.594 1 27.39 487 GLN A C 1
ATOM 3842 O O . GLN A 1 487 ? 6.102 16.391 38.719 1 27.39 487 GLN A O 1
ATOM 3847 N N . PRO A 1 488 ? 5.098 15.664 37.25 1 28.7 488 PRO A N 1
ATOM 3848 C CA . PRO A 1 488 ? 4.375 15.055 38.375 1 28.7 488 PRO A CA 1
ATOM 3849 C C . PRO A 1 488 ? 5.16 13.93 39.031 1 28.7 488 PRO A C 1
ATOM 3851 O O . PRO A 1 488 ? 6.039 13.336 38.406 1 28.7 488 PRO A O 1
ATOM 3854 N N . ASP A 1 489 ? 5.277 13.828 40.344 1 28.62 489 ASP A N 1
ATOM 3855 C CA . ASP A 1 489 ? 5.68 12.672 41.156 1 28.62 489 ASP A CA 1
ATOM 3856 C C . ASP A 1 489 ? 5.203 11.375 40.5 1 28.62 489 ASP A C 1
ATOM 3858 O O . ASP A 1 489 ? 4.254 11.375 39.719 1 28.62 489 ASP A O 1
ATOM 3862 N N . GLY A 1 490 ? 5.945 10.242 40.688 1 29.28 490 GLY A N 1
ATOM 3863 C CA . GLY A 1 490 ? 5.867 8.844 40.281 1 29.28 490 GLY A CA 1
ATOM 3864 C C . GLY A 1 490 ? 4.477 8.25 40.438 1 29.28 490 GLY A C 1
ATOM 3865 O O . GLY A 1 490 ? 4.258 7.391 41.281 1 29.28 490 GLY A O 1
ATOM 3866 N N . VAL A 1 491 ? 3.41 8.938 40.312 1 27.22 491 VAL A N 1
ATOM 3867 C CA . VAL A 1 491 ? 2.174 8.242 40.656 1 27.22 491 VAL A CA 1
ATOM 3868 C C . VAL A 1 491 ? 1.975 7.047 39.75 1 27.22 491 VAL A C 1
ATOM 3870 O O . VAL A 1 491 ? 1.789 7.219 38.531 1 27.22 491 VAL A O 1
ATOM 3873 N N . SER A 1 492 ? 2.719 5.895 39.969 1 28.83 492 SER A N 1
ATOM 3874 C CA . SER A 1 492 ? 2.361 4.543 39.562 1 28.83 492 SER A CA 1
ATOM 3875 C C . SER A 1 492 ? 0.882 4.262 39.781 1 28.83 492 SER A C 1
ATOM 3877 O O . SER A 1 492 ? 0.511 3.697 40.812 1 28.83 492 SER A O 1
ATOM 3879 N N . SER A 1 493 ? -0.034 5.168 39.812 1 29.38 493 SER A N 1
ATOM 3880 C CA . SER A 1 493 ? -1.354 4.684 40.219 1 29.38 493 SER A CA 1
ATOM 3881 C C . SER A 1 493 ? -1.839 3.584 39.281 1 29.38 493 SER A C 1
ATOM 3883 O O . SER A 1 493 ? -1.795 3.74 38.062 1 29.38 493 SER A O 1
ATOM 3885 N N . SER A 1 494 ? -1.808 2.365 39.75 1 29.62 494 SER A N 1
ATOM 3886 C CA . SER A 1 494 ? -2.572 1.207 39.312 1 29.62 494 SER A CA 1
ATOM 3887 C C . SER A 1 494 ? -3.994 1.601 38.906 1 29.62 494 SER A C 1
ATOM 3889 O O . SER A 1 494 ? -4.711 2.219 39.719 1 29.62 494 SER A O 1
ATOM 3891 N N . LEU A 1 495 ? -4.238 1.917 37.75 1 32.62 495 LEU A N 1
ATOM 3892 C CA . LEU A 1 495 ? -5.582 2.066 37.188 1 32.62 495 LEU A CA 1
ATOM 3893 C C . LEU A 1 495 ? -6.531 1.035 37.812 1 32.62 495 LEU A C 1
ATOM 3895 O O . LEU A 1 495 ? -6.316 -0.171 37.656 1 32.62 495 LEU A O 1
ATOM 3899 N N . ASP A 1 496 ? -7.066 1.294 38.938 1 33.31 496 ASP A N 1
ATOM 3900 C CA . ASP A 1 496 ? -8.172 0.5 39.469 1 33.31 496 ASP A CA 1
ATOM 3901 C C . ASP A 1 496 ? -9.188 0.166 38.375 1 33.31 496 ASP A C 1
ATOM 3903 O O . ASP A 1 496 ? -9.711 1.062 37.719 1 33.31 496 ASP A O 1
ATOM 3907 N N . ASN A 1 497 ? -9.156 -0.962 37.75 1 37.28 497 ASN A N 1
ATOM 3908 C CA . ASN A 1 497 ? -10.031 -1.703 36.844 1 37.28 497 ASN A CA 1
ATOM 3909 C C . ASN A 1 497 ? -11.5 -1.483 37.188 1 37.28 497 ASN A C 1
ATOM 3911 O O . ASN A 1 497 ? -12.367 -2.203 36.688 1 37.28 497 ASN A O 1
ATOM 3915 N N . SER A 1 498 ? -11.719 -0.822 38.281 1 36.84 498 SER A N 1
ATOM 3916 C CA . SER A 1 498 ? -13.141 -0.773 38.625 1 36.84 498 SER A CA 1
ATOM 3917 C C . SER A 1 498 ? -13.891 0.177 37.688 1 36.84 498 SER A C 1
ATOM 3919 O O . SER A 1 498 ? -14.922 0.744 38.094 1 36.84 498 SER A O 1
ATOM 3921 N N . GLU A 1 499 ? -13.258 0.708 36.688 1 42.62 499 GLU A N 1
ATOM 3922 C CA . GLU A 1 499 ? -13.875 1.794 35.938 1 42.62 499 GLU A CA 1
ATOM 3923 C C . GLU A 1 499 ? -15.07 1.293 35.125 1 42.62 499 GLU A C 1
ATOM 3925 O O . GLU A 1 499 ? -15.07 0.152 34.656 1 42.62 499 GLU A O 1
ATOM 3930 N N . ASP A 1 500 ? -16.172 1.955 35.188 1 44.41 500 ASP A N 1
ATOM 3931 C CA . ASP A 1 500 ? -17.516 1.67 34.688 1 44.41 500 ASP A CA 1
ATOM 3932 C C . ASP A 1 500 ? -17.484 1.404 33.188 1 44.41 500 ASP A C 1
ATOM 3934 O O . ASP A 1 500 ? -17.141 2.287 32.406 1 44.41 500 ASP A O 1
ATOM 3938 N N . PRO A 1 501 ? -17.422 0.211 32.875 1 48.94 501 PRO A N 1
ATOM 3939 C CA . PRO A 1 501 ? -17.469 -0.22 31.469 1 48.94 501 PRO A CA 1
ATOM 3940 C C . PRO A 1 501 ? -18.484 0.573 30.656 1 48.94 501 PRO A C 1
ATOM 3942 O O . PRO A 1 501 ? -18.406 0.611 29.422 1 48.94 501 PRO A O 1
ATOM 3945 N N . SER A 1 502 ? -19.391 1.271 31.312 1 49.78 502 SER A N 1
ATOM 3946 C CA . SER A 1 502 ? -20.484 1.913 30.594 1 49.78 502 SER A CA 1
ATOM 3947 C C . SER A 1 502 ? -19.984 3.139 29.828 1 49.78 502 SER A C 1
ATOM 3949 O O . SER A 1 502 ? -20.438 3.395 28.703 1 49.78 502 SER A O 1
ATOM 3951 N N . VAL A 1 503 ? -19.156 3.871 30.391 1 48.97 503 VAL A N 1
ATOM 3952 C CA . VAL A 1 503 ? -18.672 5.094 29.75 1 48.97 503 VAL A CA 1
ATOM 3953 C C . VAL A 1 503 ? -17.953 4.754 28.453 1 48.97 503 VAL A C 1
ATOM 3955 O O . VAL A 1 503 ? -18.125 5.453 27.453 1 48.97 503 VAL A O 1
ATOM 3958 N N . TRP A 1 504 ? -17.469 3.68 28.5 1 50.66 504 TRP A N 1
ATOM 3959 C CA . TRP A 1 504 ? -16.641 3.307 27.359 1 50.66 504 TRP A CA 1
ATOM 3960 C C . TRP A 1 504 ? -17.5 2.898 26.172 1 50.66 504 TRP A C 1
ATOM 3962 O O . TRP A 1 504 ? -17.172 3.189 25.016 1 50.66 504 TRP A O 1
ATOM 3972 N N . THR A 1 505 ? -18.531 2.275 26.547 1 52.75 505 THR A N 1
ATOM 3973 C CA . THR A 1 505 ? -19.484 1.927 25.5 1 52.75 505 THR A CA 1
ATOM 3974 C C . THR A 1 505 ? -20.016 3.184 24.812 1 52.75 505 THR A C 1
ATOM 3976 O O . THR A 1 505 ? -20.188 3.207 23.594 1 52.75 505 THR A O 1
ATOM 3979 N N . GLU A 1 506 ? -20.125 4.203 25.594 1 51.5 506 GLU A N 1
ATOM 3980 C CA . GLU A 1 506 ? -20.672 5.441 25.047 1 51.5 506 GLU A CA 1
ATOM 3981 C C . GLU A 1 506 ? -19.641 6.152 24.172 1 51.5 506 GLU A C 1
ATOM 3983 O O . GLU A 1 506 ? -20 6.707 23.125 1 51.5 506 GLU A O 1
ATOM 3988 N N . VAL A 1 507 ? -18.469 6.098 24.594 1 47.78 507 VAL A N 1
ATOM 3989 C CA . VAL A 1 507 ? -17.406 6.746 23.828 1 47.78 507 VAL A CA 1
ATOM 3990 C C . VAL A 1 507 ? -17.266 6.09 22.453 1 47.78 507 VAL A C 1
ATOM 3992 O O . VAL A 1 507 ? -17.141 6.781 21.438 1 47.78 507 VAL A O 1
ATOM 3995 N N . LEU A 1 508 ? -17.344 4.848 22.516 1 50.84 508 LEU A N 1
ATOM 3996 C CA . LEU A 1 508 ? -17.203 4.105 21.266 1 50.84 508 LEU A CA 1
ATOM 3997 C C . LEU A 1 508 ? -18.359 4.398 20.312 1 50.84 508 LEU A C 1
ATOM 3999 O O . LEU A 1 508 ? -18.141 4.523 19.109 1 50.84 508 LEU A O 1
ATOM 4003 N N . GLU A 1 509 ? -19.516 4.469 20.828 1 51.94 509 GLU A N 1
ATOM 4004 C CA . GLU A 1 509 ? -20.688 4.789 20.016 1 51.94 509 GLU A CA 1
ATOM 4005 C C . GLU A 1 509 ? -20.562 6.184 19.422 1 51.94 509 GLU A C 1
ATOM 4007 O O . GLU A 1 509 ? -21 6.418 18.281 1 51.94 509 GLU A O 1
ATOM 4012 N N . SER A 1 510 ? -20.031 6.941 20.234 1 45.25 510 SER A N 1
ATOM 4013 C CA . SER A 1 510 ? -19.922 8.32 19.781 1 45.25 510 SER A CA 1
ATOM 4014 C C . SER A 1 510 ? -18.906 8.445 18.641 1 45.25 510 SER A C 1
ATOM 4016 O O . SER A 1 510 ? -19 9.367 17.828 1 45.25 510 SER A O 1
ATOM 4018 N N . LEU A 1 511 ? -18.031 7.504 18.75 1 47.75 511 LEU A N 1
ATOM 4019 C CA . LEU A 1 511 ? -16.984 7.566 17.719 1 47.75 511 LEU A CA 1
ATOM 4020 C C . LEU A 1 511 ? -17.484 6.992 16.406 1 47.75 511 LEU A C 1
ATOM 4022 O O . LEU A 1 511 ? -16.844 7.176 15.359 1 47.75 511 LEU A O 1
ATOM 4026 N N . GLY A 1 512 ? -18.875 6.57 16.312 1 45.19 512 GLY A N 1
ATOM 4027 C CA . GLY A 1 512 ? -19.297 5.867 15.117 1 45.19 512 GLY A CA 1
ATOM 4028 C C . GLY A 1 512 ? -18.469 4.637 14.812 1 45.19 512 GLY A C 1
ATOM 4029 O O . GLY A 1 512 ? -18.391 4.195 13.664 1 45.19 512 GLY A O 1
ATOM 4030 N N . ILE A 1 513 ? -17.594 4.273 15.648 1 41.72 513 ILE A N 1
ATOM 4031 C CA . ILE A 1 513 ? -16.891 2.996 15.539 1 41.72 513 ILE A CA 1
ATOM 4032 C C . ILE A 1 513 ? -17.875 1.856 15.828 1 41.72 513 ILE A C 1
ATOM 4034 O O . ILE A 1 513 ? -18.484 1.812 16.891 1 41.72 513 ILE A O 1
ATOM 4038 N N . ASP A 1 514 ? -18.688 1.364 14.945 1 36.91 514 ASP A N 1
ATOM 4039 C CA . ASP A 1 514 ? -19.609 0.234 15.047 1 36.91 514 ASP A CA 1
ATOM 4040 C C . ASP A 1 514 ? -19.047 -0.844 15.969 1 36.91 514 ASP A C 1
ATOM 4042 O O . ASP A 1 514 ? -18.094 -1.53 15.625 1 36.91 514 ASP A O 1
ATOM 4046 N N . MET A 1 515 ? -19.203 -0.716 17.266 1 31.61 515 MET A N 1
ATOM 4047 C CA . MET A 1 515 ? -19.047 -1.843 18.188 1 31.61 515 MET A CA 1
ATOM 4048 C C . MET A 1 515 ? -20.141 -2.883 17.953 1 31.61 515 MET A C 1
ATOM 4050 O O . MET A 1 515 ? -21.266 -2.535 17.609 1 31.61 515 MET A O 1
ATOM 4054 N N . ASP A 1 516 ? -19.875 -4.074 17.797 1 29.17 516 ASP A N 1
ATOM 4055 C CA . ASP A 1 516 ? -20.828 -5.164 17.906 1 29.17 516 ASP A CA 1
ATOM 4056 C C . ASP A 1 516 ? -21.719 -4.988 19.141 1 29.17 516 ASP A C 1
ATOM 4058 O O . ASP A 1 516 ? -21.234 -4.961 20.266 1 29.17 516 ASP A O 1
ATOM 4062 N N . ARG A 1 517 ? -22.922 -4.441 19.094 1 28.5 517 ARG A N 1
ATOM 4063 C CA . ARG A 1 517 ? -24.078 -4.492 19.984 1 28.5 517 ARG A CA 1
ATOM 4064 C C . ARG A 1 517 ? -24.312 -5.914 20.484 1 28.5 517 ARG A C 1
ATOM 4066 O O . ARG A 1 517 ? -25.344 -6.188 21.109 1 28.5 517 ARG A O 1
ATOM 4073 N N . GLN A 1 518 ? -23.859 -6.98 20.047 1 26.67 518 GLN A N 1
ATOM 4074 C CA . GLN A 1 518 ? -24.5 -8.18 20.578 1 26.67 518 GLN A CA 1
ATOM 4075 C C . GLN A 1 518 ? -24.391 -8.242 22.094 1 26.67 518 GLN A C 1
ATOM 4077 O O . GLN A 1 518 ? -24.969 -9.125 22.734 1 26.67 518 GLN A O 1
ATOM 4082 N N . TRP A 1 519 ? -23.516 -7.66 22.859 1 23.77 519 TRP A N 1
ATOM 4083 C CA . TRP A 1 519 ? -23.594 -8.055 24.266 1 23.77 519 TRP A CA 1
ATOM 4084 C C . TRP A 1 519 ? -24.625 -7.219 25 1 23.77 519 TRP A C 1
ATOM 4086 O O . TRP A 1 519 ? -24.859 -7.43 26.203 1 23.77 519 TRP A O 1
ATOM 4096 N N . ILE A 1 520 ? -24.922 -5.953 24.672 1 24.58 520 ILE A N 1
ATOM 4097 C CA . ILE A 1 520 ? -25.891 -5.383 25.609 1 24.58 520 ILE A CA 1
ATOM 4098 C C . ILE A 1 520 ? -27.234 -6.078 25.453 1 24.58 520 ILE A C 1
ATOM 4100 O O . ILE A 1 520 ? -27.875 -5.992 24.406 1 24.58 520 ILE A O 1
ATOM 4104 N N . GLY A 1 521 ? -27.469 -7.328 26.094 1 21.47 521 GLY A N 1
ATOM 4105 C CA . GLY A 1 521 ? -28.734 -7.949 26.453 1 21.47 521 GLY A CA 1
ATOM 4106 C C . GLY A 1 521 ? -29.828 -6.941 26.766 1 21.47 521 GLY A C 1
ATOM 4107 O O . GLY A 1 521 ? -29.547 -5.762 26.984 1 21.47 521 GLY A O 1
ATOM 4108 N N . SER A 1 522 ? -31.234 -7.398 26.734 1 22.84 522 SER A N 1
ATOM 4109 C CA . SER A 1 522 ? -32.656 -7.145 26.938 1 22.84 522 SER A CA 1
ATOM 4110 C C . SER A 1 522 ? -32.906 -6.531 28.312 1 22.84 522 SER A C 1
ATOM 4112 O O . SER A 1 522 ? -33.219 -7.246 29.266 1 22.84 522 SER A O 1
ATOM 4114 N N . PHE A 1 523 ? -32.156 -5.836 29.125 1 20.58 523 PHE A N 1
ATOM 4115 C CA . PHE A 1 523 ? -32.938 -5.391 30.266 1 20.58 523 PHE A CA 1
ATOM 4116 C C . PHE A 1 523 ? -34.031 -4.41 29.844 1 20.58 523 PHE A C 1
ATOM 4118 O O . PHE A 1 523 ? -33.719 -3.281 29.438 1 20.58 523 PHE A O 1
ATOM 4125 N N . SER A 1 524 ? -35.125 -4.938 29.125 1 19.27 524 SER A N 1
ATOM 4126 C CA . SER A 1 524 ? -36.469 -4.387 29.078 1 19.27 524 SER A CA 1
ATOM 4127 C C . SER A 1 524 ? -36.938 -3.947 30.469 1 19.27 524 SER A C 1
ATOM 4129 O O . SER A 1 524 ? -36.969 -4.75 31.391 1 19.27 524 SER A O 1
ATOM 4131 N N . LEU A 1 525 ? -36.625 -2.779 31.062 1 18.03 525 LEU A N 1
ATOM 4132 C CA . LEU A 1 525 ? -37.562 -2.223 32.031 1 18.03 525 LEU A CA 1
ATOM 4133 C C . LEU A 1 525 ? -38.969 -2.195 31.453 1 18.03 525 LEU A C 1
ATOM 4135 O O . LEU A 1 525 ? -39.219 -1.609 30.391 1 18.03 525 LEU A O 1
ATOM 4139 N N . THR A 1 526 ? -39.625 -3.402 31.734 1 17.34 526 THR A N 1
ATOM 4140 C CA . THR A 1 526 ? -40.938 -3.205 32.312 1 17.34 526 THR A CA 1
ATOM 4141 C C . THR A 1 526 ? -40.844 -2.486 33.656 1 17.34 526 THR A C 1
ATOM 4143 O O . THR A 1 526 ? -39.938 -2.754 34.438 1 17.34 526 THR A O 1
ATOM 4146 N N . MET B 1 1 ? 13.32 -10.031 -2.645 1 57.81 1 MET B N 1
ATOM 4147 C CA . MET B 1 1 ? 12.773 -11.375 -2.543 1 57.81 1 MET B CA 1
ATOM 4148 C C . MET B 1 1 ? 12.734 -11.844 -1.091 1 57.81 1 MET B C 1
ATOM 4150 O O . MET B 1 1 ? 13.758 -11.828 -0.405 1 57.81 1 MET B O 1
ATOM 4154 N N . GLY B 1 2 ? 11.531 -12.102 -0.633 1 54.88 2 GLY B N 1
ATOM 4155 C CA . GLY B 1 2 ? 11.336 -12.445 0.768 1 54.88 2 GLY B CA 1
ATOM 4156 C C . GLY B 1 2 ? 11.414 -13.938 1.031 1 54.88 2 GLY B C 1
ATOM 4157 O O . GLY B 1 2 ? 11.523 -14.727 0.096 1 54.88 2 GLY B O 1
ATOM 4158 N N . ASN B 1 3 ? 11.344 -14.312 2.199 1 55.59 3 ASN B N 1
ATOM 4159 C CA . ASN B 1 3 ? 11.547 -15.672 2.688 1 55.59 3 ASN B CA 1
ATOM 4160 C C . ASN B 1 3 ? 10.438 -16.609 2.219 1 55.59 3 ASN B C 1
ATOM 4162 O O . ASN B 1 3 ? 10.617 -17.828 2.205 1 55.59 3 ASN B O 1
ATOM 4166 N N . SER B 1 4 ? 9.367 -16.109 1.819 1 57.81 4 SER B N 1
ATOM 4167 C CA . SER B 1 4 ? 8.266 -16.984 1.415 1 57.81 4 SER B CA 1
ATOM 4168 C C . SER B 1 4 ? 8.383 -17.375 -0.051 1 57.8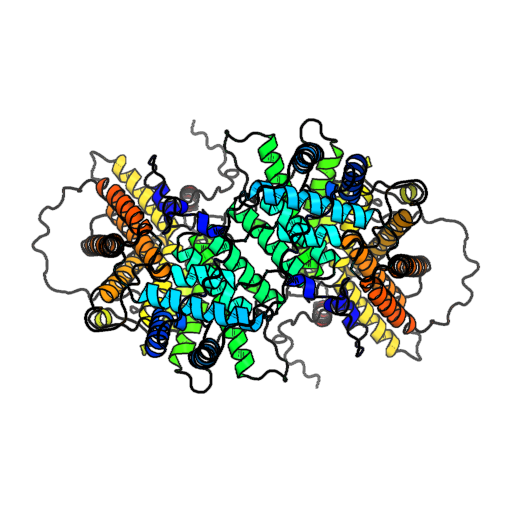1 4 SER B C 1
ATOM 4170 O O . SER B 1 4 ? 7.652 -18.25 -0.523 1 57.81 4 SER B O 1
ATOM 4172 N N . SER B 1 5 ? 9.289 -16.781 -0.702 1 60.44 5 SER B N 1
ATOM 4173 C CA . SER B 1 5 ? 9.469 -17.062 -2.123 1 60.44 5 SER B CA 1
ATOM 4174 C C . SER B 1 5 ? 10.094 -18.422 -2.35 1 60.44 5 SER B C 1
ATOM 4176 O O . SER B 1 5 ? 11.078 -18.781 -1.698 1 60.44 5 SER B O 1
ATOM 4178 N N . SER B 1 6 ? 9.57 -19.172 -3.209 1 65.31 6 SER B N 1
ATOM 4179 C CA . SER B 1 6 ? 10.133 -20.469 -3.557 1 65.31 6 SER B CA 1
ATOM 4180 C C . SER B 1 6 ? 11.516 -20.328 -4.184 1 65.31 6 SER B C 1
ATOM 4182 O O . SER B 1 6 ? 12.398 -21.156 -3.957 1 65.31 6 SER B O 1
ATOM 4184 N N . THR B 1 7 ? 11.641 -19.266 -4.93 1 60 7 THR B N 1
ATOM 4185 C CA . THR B 1 7 ? 12.93 -19.016 -5.57 1 60 7 THR B CA 1
ATOM 4186 C C . THR B 1 7 ? 14.016 -18.766 -4.523 1 60 7 THR B C 1
ATOM 4188 O O . THR B 1 7 ? 15.141 -19.25 -4.668 1 60 7 THR B O 1
ATOM 4191 N N . TYR B 1 8 ? 13.648 -18.094 -3.559 1 63.69 8 TYR B N 1
ATOM 4192 C CA . TYR B 1 8 ? 14.594 -17.859 -2.469 1 63.69 8 TYR B CA 1
ATOM 4193 C C . TYR B 1 8 ? 15.031 -19.172 -1.836 1 63.69 8 TYR B C 1
ATOM 4195 O O . TYR B 1 8 ? 16.219 -19.391 -1.607 1 63.69 8 TYR B O 1
ATOM 4203 N N . LEU B 1 9 ? 14.195 -20.031 -1.651 1 61.06 9 LEU B N 1
ATOM 4204 C CA . LEU B 1 9 ? 14.469 -21.312 -1.034 1 61.06 9 LEU B CA 1
ATOM 4205 C C . LEU B 1 9 ? 15.344 -22.172 -1.939 1 61.06 9 LEU B C 1
ATOM 4207 O O . LEU B 1 9 ? 16.281 -22.812 -1.473 1 61.06 9 LEU B O 1
ATOM 4211 N N . ALA B 1 10 ? 14.969 -22.156 -3.139 1 62.38 10 ALA B N 1
ATOM 4212 C CA . ALA B 1 10 ? 15.742 -22.953 -4.09 1 62.38 10 ALA B CA 1
ATOM 4213 C C . ALA B 1 10 ? 17.188 -22.469 -4.156 1 62.38 10 ALA B C 1
ATOM 4215 O O . ALA B 1 10 ? 18.109 -23.297 -4.234 1 62.38 10 ALA B O 1
ATOM 4216 N N . ASN B 1 11 ? 17.375 -21.172 -4.125 1 64.44 11 ASN B N 1
ATOM 4217 C CA . ASN B 1 11 ? 18.719 -20.609 -4.168 1 64.44 11 ASN B CA 1
ATOM 4218 C C . ASN B 1 11 ? 19.516 -20.953 -2.912 1 64.44 11 ASN B C 1
ATOM 4220 O O . ASN B 1 11 ? 20.719 -21.141 -2.971 1 64.44 11 ASN B O 1
ATOM 4224 N N . ARG B 1 12 ? 18.875 -21.109 -1.84 1 65 12 ARG B N 1
ATOM 4225 C CA . ARG B 1 12 ? 19.516 -21.469 -0.583 1 65 12 ARG B CA 1
ATOM 4226 C C . ARG B 1 12 ? 20 -22.906 -0.599 1 65 12 ARG B C 1
ATOM 4228 O O . ARG B 1 12 ? 21.016 -23.25 0.014 1 65 12 ARG B O 1
ATOM 4235 N N . LEU B 1 13 ? 19.281 -23.734 -1.243 1 63.5 13 LEU B N 1
ATOM 4236 C CA . LEU B 1 13 ? 19.609 -25.156 -1.296 1 63.5 13 LEU B CA 1
ATOM 4237 C C . LEU B 1 13 ? 20.75 -25.406 -2.27 1 63.5 13 LEU B C 1
ATOM 4239 O O . LEU B 1 13 ? 21.422 -26.453 -2.191 1 63.5 13 LEU B O 1
ATOM 4243 N N . ASN B 1 14 ? 20.859 -24.516 -3.213 1 59.94 14 ASN B N 1
ATOM 4244 C CA . ASN B 1 14 ? 21.969 -24.609 -4.156 1 59.94 14 ASN B CA 1
ATOM 4245 C C . ASN B 1 14 ? 22.734 -23.281 -4.262 1 59.94 14 ASN B C 1
ATOM 4247 O O . ASN B 1 14 ? 22.547 -22.547 -5.227 1 59.94 14 ASN B O 1
ATOM 4251 N N . PRO B 1 15 ? 23.562 -23.094 -3.182 1 56.97 15 PRO B N 1
ATOM 4252 C CA . PRO B 1 15 ? 24.297 -21.828 -3.188 1 56.97 15 PRO B CA 1
ATOM 4253 C C . PRO B 1 15 ? 25.328 -21.75 -4.297 1 56.97 15 PRO B C 1
ATOM 4255 O O . PRO B 1 15 ? 26.375 -22.406 -4.223 1 56.97 15 PRO B O 1
ATOM 4258 N N . THR B 1 16 ? 24.844 -21.875 -5.535 1 58.25 16 THR B N 1
ATOM 4259 C CA . THR B 1 16 ? 25.797 -21.766 -6.641 1 58.25 16 THR B CA 1
ATOM 4260 C C . THR B 1 16 ? 25.953 -20.312 -7.082 1 58.25 16 THR B C 1
ATOM 4262 O O . THR B 1 16 ? 25.219 -19.438 -6.629 1 58.25 16 THR B O 1
ATOM 4265 N N . THR B 1 17 ? 26.906 -20.109 -7.828 1 49.78 17 THR B N 1
ATOM 4266 C CA . THR B 1 17 ? 27.234 -18.797 -8.359 1 49.78 17 THR B CA 1
ATOM 4267 C C . THR B 1 17 ? 26.094 -18.266 -9.227 1 49.78 17 THR B C 1
ATOM 4269 O O . THR B 1 17 ? 25.938 -17.047 -9.383 1 49.78 17 THR B O 1
ATOM 4272 N N . GLU B 1 18 ? 25.266 -19.25 -9.734 1 56.34 18 GLU B N 1
ATOM 4273 C CA . GLU B 1 18 ? 24.203 -18.766 -10.617 1 56.34 18 GLU B CA 1
ATOM 4274 C C . GLU B 1 18 ? 22.875 -18.688 -9.875 1 56.34 18 GLU B C 1
ATOM 4276 O O . GLU B 1 18 ? 22.125 -19.656 -9.82 1 56.34 18 GLU B O 1
ATOM 4281 N N . THR B 1 19 ? 22.625 -17.672 -9.141 1 56.12 19 THR B N 1
ATOM 4282 C CA . THR B 1 19 ? 21.406 -17.469 -8.375 1 56.12 19 THR B CA 1
ATOM 4283 C C . THR B 1 19 ? 20.219 -17.25 -9.305 1 56.12 19 THR B C 1
ATOM 4285 O O . THR B 1 19 ? 20.328 -16.516 -10.289 1 56.12 19 THR B O 1
ATOM 4288 N N . LEU B 1 20 ? 19.266 -18.172 -9.172 1 60.09 20 LEU B N 1
ATOM 4289 C CA . LEU B 1 20 ? 18.016 -18 -9.906 1 60.09 20 LEU B CA 1
ATOM 4290 C C . LEU B 1 20 ? 17.344 -16.688 -9.523 1 60.09 20 LEU B C 1
ATOM 4292 O O . LEU B 1 20 ? 17 -16.469 -8.359 1 60.09 20 LEU B O 1
ATOM 4296 N N . ALA B 1 21 ? 17.438 -15.711 -10.453 1 53.59 21 ALA B N 1
ATOM 4297 C CA . ALA B 1 21 ? 16.766 -14.43 -10.258 1 53.59 21 ALA B CA 1
ATOM 4298 C C . ALA B 1 21 ? 15.766 -14.172 -11.383 1 53.59 21 ALA B C 1
ATOM 4300 O O . ALA B 1 21 ? 16.109 -14.227 -12.562 1 53.59 21 ALA B O 1
ATOM 4301 N N . TRP B 1 22 ? 14.609 -14.102 -10.977 1 49.62 22 TRP B N 1
ATOM 4302 C CA . TRP B 1 22 ? 13.531 -13.922 -11.938 1 49.62 22 TRP B CA 1
ATOM 4303 C C . TRP B 1 22 ? 13.898 -12.867 -12.977 1 49.62 22 TRP B C 1
ATOM 4305 O O . TRP B 1 22 ? 13.609 -13.031 -14.164 1 49.62 22 TRP B O 1
ATOM 4315 N N . HIS B 1 23 ? 14.43 -11.789 -12.5 1 47 23 HIS B N 1
ATOM 4316 C CA . HIS B 1 23 ? 14.68 -10.648 -13.375 1 47 23 HIS B CA 1
ATOM 4317 C C . HIS B 1 23 ? 15.695 -11 -14.461 1 47 23 HIS B C 1
ATOM 4319 O O . HIS B 1 23 ? 15.82 -10.289 -15.453 1 47 23 HIS B O 1
ATOM 4325 N N . MET B 1 24 ? 16.375 -12.156 -14.141 1 49.72 24 MET B N 1
ATOM 4326 C CA . MET B 1 24 ? 17.359 -12.586 -15.133 1 49.72 24 MET B CA 1
ATOM 4327 C C . MET B 1 24 ? 16.688 -13.344 -16.266 1 49.72 24 MET B C 1
ATOM 4329 O O . MET B 1 24 ? 17.312 -13.617 -17.297 1 49.72 24 MET B O 1
ATOM 4333 N N . HIS B 1 25 ? 15.367 -13.5 -16.078 1 57.78 25 HIS B N 1
ATOM 4334 C CA . HIS B 1 25 ? 14.695 -14.32 -17.078 1 57.78 25 HIS B CA 1
ATOM 4335 C C . HIS B 1 25 ? 13.359 -13.711 -17.484 1 57.78 25 HIS B C 1
ATOM 4337 O O . HIS B 1 25 ? 12.312 -14.352 -17.359 1 57.78 25 HIS B O 1
ATOM 4343 N N . PRO B 1 26 ? 13.555 -12.406 -18.031 1 53.81 26 PRO B N 1
ATOM 4344 C CA . PRO B 1 26 ? 12.305 -11.828 -18.531 1 53.81 26 PRO B CA 1
ATOM 4345 C C . PRO B 1 26 ? 11.797 -12.531 -19.797 1 53.81 26 PRO B C 1
ATOM 4347 O O . PRO B 1 26 ? 12.586 -13.133 -20.531 1 53.81 26 PRO B O 1
ATOM 4350 N N . HIS B 1 27 ? 10.5 -12.617 -19.938 1 60.16 27 HIS B N 1
ATOM 4351 C CA . HIS B 1 27 ? 9.953 -13.227 -21.141 1 60.16 27 HIS B CA 1
ATOM 4352 C C . HIS B 1 27 ? 10.125 -12.312 -22.359 1 60.16 27 HIS B C 1
ATOM 4354 O O . HIS B 1 27 ? 9.641 -12.625 -23.438 1 60.16 27 HIS B O 1
ATOM 4360 N N . TYR B 1 28 ? 10.781 -11.125 -21.984 1 50.41 28 TYR B N 1
ATOM 4361 C CA . TYR B 1 28 ? 10.992 -10.203 -23.094 1 50.41 28 TYR B CA 1
ATOM 4362 C C . TYR B 1 28 ? 12.453 -9.766 -23.172 1 50.41 28 TYR B C 1
ATOM 4364 O O . TYR B 1 28 ? 13.133 -9.68 -22.141 1 50.41 28 TYR B O 1
ATOM 4372 N N . ASP B 1 29 ? 13 -9.719 -24.234 1 50.56 29 ASP B N 1
ATOM 4373 C CA . ASP B 1 29 ? 14.414 -9.383 -24.406 1 50.56 29 ASP B CA 1
ATOM 4374 C C . ASP B 1 29 ? 14.625 -7.871 -24.391 1 50.56 29 ASP B C 1
ATOM 4376 O O . ASP B 1 29 ? 15.57 -7.379 -23.781 1 50.56 29 ASP B O 1
ATOM 4380 N N . ASP B 1 30 ? 13.695 -7.156 -25.094 1 49.97 30 ASP B N 1
ATOM 4381 C CA . ASP B 1 30 ? 13.914 -5.73 -25.312 1 49.97 30 ASP B CA 1
ATOM 4382 C C . ASP B 1 30 ? 13.156 -4.887 -24.297 1 49.97 30 ASP B C 1
ATOM 4384 O O . ASP B 1 30 ? 11.93 -4.883 -24.281 1 49.97 30 ASP B O 1
ATOM 4388 N N . ILE B 1 31 ? 13.906 -4.324 -23.344 1 54 31 ILE B N 1
ATOM 4389 C CA . ILE B 1 31 ? 13.328 -3.518 -22.281 1 54 31 ILE B CA 1
ATOM 4390 C C . ILE B 1 31 ? 12.953 -2.141 -22.812 1 54 31 ILE B C 1
ATOM 4392 O O . ILE B 1 31 ? 12.25 -1.376 -22.156 1 54 31 ILE B O 1
ATOM 4396 N N . SER B 1 32 ? 13.227 -1.892 -24.109 1 56.06 32 SER B N 1
ATOM 4397 C CA . SER B 1 32 ? 13 -0.559 -24.672 1 56.06 32 SER B CA 1
ATOM 4398 C C . SER B 1 32 ? 11.508 -0.24 -24.75 1 56.06 32 SER B C 1
ATOM 4400 O O . SER B 1 32 ? 11.125 0.929 -24.766 1 56.06 32 SER B O 1
ATOM 4402 N N . TRP B 1 33 ? 10.758 -1.314 -24.75 1 52.41 33 TRP B N 1
ATOM 4403 C CA . TRP B 1 33 ? 9.32 -1.078 -24.891 1 52.41 33 TRP B CA 1
ATOM 4404 C C . TRP B 1 33 ? 8.773 -0.343 -23.672 1 52.41 33 TRP B C 1
ATOM 4406 O O . TRP B 1 33 ? 7.695 0.257 -23.734 1 52.41 33 TRP B O 1
ATOM 4416 N N . LEU B 1 34 ? 9.477 -0.425 -22.703 1 54.34 34 LEU B N 1
ATOM 4417 C CA . LEU B 1 34 ? 9.031 0.215 -21.469 1 54.34 34 LEU B CA 1
ATOM 4418 C C . LEU B 1 34 ? 8.953 1.729 -21.641 1 54.34 34 LEU B C 1
ATOM 4420 O O . LEU B 1 34 ? 8.164 2.395 -20.969 1 54.34 34 LEU B O 1
ATOM 4424 N N . ARG B 1 35 ? 9.758 2.277 -22.562 1 55.09 35 ARG B N 1
ATOM 4425 C CA . ARG B 1 35 ? 9.836 3.729 -22.703 1 55.09 35 ARG B CA 1
ATOM 4426 C C . ARG B 1 35 ? 9.289 4.184 -24.047 1 55.09 35 ARG B C 1
ATOM 4428 O O . ARG B 1 35 ? 9.125 5.383 -24.281 1 55.09 35 ARG B O 1
ATOM 4435 N N . ARG B 1 36 ? 9.094 3.248 -24.906 1 51.09 36 ARG B N 1
ATOM 4436 C CA . ARG B 1 36 ? 8.859 3.684 -26.281 1 51.09 36 ARG B CA 1
ATOM 4437 C C . ARG B 1 36 ? 7.496 4.348 -26.438 1 51.09 36 ARG B C 1
ATOM 4439 O O . ARG B 1 36 ? 6.512 3.889 -25.844 1 51.09 36 ARG B O 1
ATOM 4446 N N . PRO B 1 37 ? 7.641 5.684 -26.922 1 51.47 37 PRO B N 1
ATOM 4447 C CA . PRO B 1 37 ? 6.43 6.426 -27.266 1 51.47 37 PRO B CA 1
ATOM 4448 C C . PRO B 1 37 ? 5.445 5.59 -28.078 1 51.47 37 PRO B C 1
ATOM 4450 O O . PRO B 1 37 ? 5.848 4.645 -28.766 1 51.47 37 PRO B O 1
ATOM 4453 N N . VAL B 1 38 ? 4.18 5.645 -27.719 1 48.91 38 VAL B N 1
ATOM 4454 C CA . VAL B 1 38 ? 3.021 5.055 -28.375 1 48.91 38 VAL B CA 1
ATOM 4455 C C . VAL B 1 38 ? 3.209 5.105 -29.891 1 48.91 38 VAL B C 1
ATOM 4457 O O . VAL B 1 38 ? 3.34 6.184 -30.469 1 48.91 38 VAL B O 1
ATOM 4460 N N . ILE B 1 39 ? 3.924 4.219 -30.422 1 48.38 39 ILE B N 1
ATOM 4461 C CA . ILE B 1 39 ? 3.799 4.191 -31.875 1 48.38 39 ILE B CA 1
ATOM 4462 C C . ILE B 1 39 ? 2.326 4.285 -32.281 1 48.38 39 ILE B C 1
ATOM 4464 O O . ILE B 1 39 ? 1.482 3.58 -31.719 1 48.38 39 ILE B O 1
ATOM 4468 N N . SER B 1 40 ? 1.87 5.398 -32.812 1 50.59 40 SER B N 1
ATOM 4469 C CA . SER B 1 40 ? 0.584 5.73 -33.406 1 50.59 40 SER B CA 1
ATOM 4470 C C . SER B 1 40 ? -0.036 4.516 -34.094 1 50.59 40 SER B C 1
ATOM 4472 O O . SER B 1 40 ? -1.146 4.594 -34.625 1 50.59 40 SER B O 1
ATOM 4474 N N . ASP B 1 41 ? 0.685 3.473 -34.312 1 55.53 41 ASP B N 1
ATOM 4475 C CA . ASP B 1 41 ? -0.038 2.5 -35.125 1 55.53 41 ASP B CA 1
ATOM 4476 C C . ASP B 1 41 ? -1.058 1.731 -34.281 1 55.53 41 ASP B C 1
ATOM 4478 O O . ASP B 1 41 ? -0.689 1.024 -33.344 1 55.53 41 ASP B O 1
ATOM 4482 N N . MET B 1 42 ? -2.256 2.273 -34.344 1 62.06 42 MET B N 1
ATOM 4483 C CA . MET B 1 42 ? -3.4 1.642 -33.688 1 62.06 42 MET B CA 1
ATOM 4484 C C . MET B 1 42 ? -3.336 0.124 -33.812 1 62.06 42 MET B C 1
ATOM 4486 O O . MET B 1 42 ? -3.096 -0.394 -34.906 1 62.06 42 MET B O 1
ATOM 4490 N N . CYS B 1 43 ? -3.242 -0.604 -32.656 1 75.19 43 CYS B N 1
ATOM 4491 C CA . CYS B 1 43 ? -3.258 -2.061 -32.594 1 75.19 43 CYS B CA 1
ATOM 4492 C C . CYS B 1 43 ? -4.391 -2.633 -33.438 1 75.19 43 CYS B C 1
ATOM 4494 O O . CYS B 1 43 ? -5.508 -2.113 -33.406 1 75.19 43 CYS B O 1
ATOM 4496 N N . GLN B 1 44 ? -4.062 -3.443 -34.438 1 85.06 44 GLN B N 1
ATOM 4497 C CA . GLN B 1 44 ? -5.066 -4.129 -35.25 1 85.06 44 GLN B CA 1
ATOM 4498 C C . GLN B 1 44 ? -5.918 -5.059 -34.375 1 85.06 44 GLN B C 1
ATOM 4500 O O . GLN B 1 44 ? -5.391 -5.949 -33.719 1 85.06 44 GLN B O 1
ATOM 4505 N N . LEU B 1 45 ? -7.238 -4.781 -34.406 1 92.19 45 LEU B N 1
ATOM 4506 C CA . LEU B 1 45 ? -8.164 -5.609 -33.625 1 92.19 45 LEU B CA 1
ATOM 4507 C C . LEU B 1 45 ? -8.469 -6.91 -34.375 1 92.19 45 LEU B C 1
ATOM 4509 O O . LEU B 1 45 ? -8.594 -6.918 -35.594 1 92.19 45 LEU B O 1
ATOM 4513 N N . PRO B 1 46 ? -8.492 -8.008 -33.688 1 93.94 46 PRO B N 1
ATOM 4514 C CA . PRO B 1 46 ? -8.867 -9.273 -34.344 1 93.94 46 PRO B CA 1
ATOM 4515 C C . PRO B 1 46 ? -10.328 -9.312 -34.781 1 93.94 46 PRO B C 1
ATOM 4517 O O . PRO B 1 46 ? -11.125 -8.484 -34.312 1 93.94 46 PRO B O 1
ATOM 4520 N N . PRO B 1 47 ? -10.641 -10.273 -35.688 1 94.56 47 PRO B N 1
ATOM 4521 C CA . PRO B 1 47 ? -12.055 -10.43 -36.031 1 94.56 47 PRO B CA 1
ATOM 4522 C C . PRO B 1 47 ? -12.938 -10.719 -34.844 1 94.56 47 PRO B C 1
ATOM 4524 O O . PRO B 1 47 ? -12.484 -11.32 -33.875 1 94.56 47 PRO B O 1
ATOM 4527 N N . ARG B 1 48 ? -14.234 -10.352 -34.906 1 93.5 48 ARG B N 1
ATOM 4528 C CA . ARG B 1 48 ? -15.172 -10.414 -33.812 1 93.5 48 ARG B CA 1
ATOM 4529 C C . ARG B 1 48 ? -15.258 -11.828 -33.25 1 93.5 48 ARG B C 1
ATOM 4531 O O . ARG B 1 48 ? -15.289 -12.023 -32.031 1 93.5 48 ARG B O 1
ATOM 4538 N N . ASP B 1 49 ? -15.328 -12.75 -34.125 1 93.69 49 ASP B N 1
ATOM 4539 C CA . ASP B 1 49 ? -15.438 -14.133 -33.688 1 93.69 49 ASP B CA 1
ATOM 4540 C C . ASP B 1 49 ? -14.195 -14.562 -32.906 1 93.69 49 ASP B C 1
ATOM 4542 O O . ASP B 1 49 ? -14.289 -15.273 -31.906 1 93.69 49 ASP B O 1
ATOM 4546 N N . PHE B 1 50 ? -13.117 -14.164 -33.406 1 94.62 50 PHE B N 1
ATOM 4547 C CA . PHE B 1 50 ? -11.867 -14.492 -32.719 1 94.62 50 PHE B CA 1
ATOM 4548 C C . PHE B 1 50 ? -11.758 -13.766 -31.406 1 94.62 50 PHE B C 1
ATOM 4550 O O . PHE B 1 50 ? -11.234 -14.312 -30.422 1 94.62 50 PHE B O 1
ATOM 4557 N N . ALA B 1 51 ? -12.219 -12.555 -31.328 1 95.94 51 ALA B N 1
ATOM 4558 C CA . ALA B 1 51 ? -12.242 -11.781 -30.094 1 95.94 51 ALA B CA 1
ATOM 4559 C C . ALA B 1 51 ? -13.031 -12.508 -29.016 1 95.94 51 ALA B C 1
ATOM 4561 O O . ALA B 1 51 ? -12.609 -12.562 -27.859 1 95.94 51 ALA B O 1
ATOM 4562 N N . LYS B 1 52 ? -14.109 -13.062 -29.422 1 95.31 52 LYS B N 1
ATOM 4563 C CA . LYS B 1 52 ? -14.938 -13.805 -28.469 1 95.31 52 LYS B CA 1
ATOM 4564 C C . LYS B 1 52 ? -14.219 -15.055 -27.969 1 95.31 52 LYS B C 1
ATOM 4566 O O . LYS B 1 52 ? -14.328 -15.414 -26.797 1 95.31 52 LYS B O 1
ATOM 4571 N N . ARG B 1 53 ? -13.492 -15.68 -28.844 1 94.19 53 ARG B N 1
ATOM 4572 C CA . ARG B 1 53 ? -12.727 -16.859 -28.453 1 94.19 53 ARG B CA 1
ATOM 4573 C C . ARG B 1 53 ? -11.617 -16.484 -27.469 1 94.19 53 ARG B C 1
ATOM 4575 O O . ARG B 1 53 ? -11.336 -17.234 -26.531 1 94.19 53 ARG B O 1
ATOM 4582 N N . LEU B 1 54 ? -11.008 -15.352 -27.734 1 94.44 54 LEU B N 1
ATOM 4583 C CA . LEU B 1 54 ? -9.961 -14.883 -26.828 1 94.44 54 LEU B CA 1
ATOM 4584 C C . LEU B 1 54 ? -10.531 -14.594 -25.453 1 94.44 54 LEU B C 1
ATOM 4586 O O . LEU B 1 54 ? -9.898 -14.914 -24.438 1 94.44 54 LEU B O 1
ATOM 4590 N N . PHE B 1 55 ? -11.711 -14.031 -25.438 1 96.12 55 PHE B N 1
ATOM 4591 C CA . PHE B 1 55 ? -12.352 -13.773 -24.156 1 96.12 55 PHE B CA 1
ATOM 4592 C C . PHE B 1 55 ? -12.633 -15.078 -23.422 1 96.12 55 PHE B C 1
ATOM 4594 O O . PHE B 1 55 ? -12.398 -15.18 -22.203 1 96.12 55 PHE B O 1
ATOM 4601 N N . LEU B 1 56 ? -13.094 -16.031 -24.125 1 92.75 56 LEU B N 1
ATOM 4602 C CA . LEU B 1 56 ? -13.453 -17.297 -23.5 1 92.75 56 LEU B CA 1
ATOM 4603 C C . LEU B 1 56 ? -12.211 -17.984 -22.938 1 92.75 56 LEU B C 1
ATOM 4605 O O . LEU B 1 56 ? -12.273 -18.609 -21.875 1 92.75 56 LEU B O 1
ATOM 4609 N N . ALA B 1 57 ? -11.133 -17.906 -23.656 1 90.94 57 ALA B N 1
ATOM 4610 C CA . ALA B 1 57 ? -9.883 -18.484 -23.172 1 90.94 57 ALA B CA 1
ATOM 4611 C C . ALA B 1 57 ? -9.414 -17.797 -21.891 1 90.94 57 ALA B C 1
ATOM 4613 O O . ALA B 1 57 ? -9.039 -18.453 -20.922 1 90.94 57 ALA B O 1
ATOM 4614 N N . GLN B 1 58 ? -9.406 -16.469 -21.969 1 93.38 58 GLN B N 1
ATOM 4615 C CA . GLN B 1 58 ? -9.023 -15.695 -20.781 1 93.38 58 GLN B CA 1
ATOM 4616 C C . GLN B 1 58 ? -9.938 -16.016 -19.609 1 93.38 58 GLN B C 1
ATOM 4618 O O . GLN B 1 58 ? -9.469 -16.188 -18.469 1 93.38 58 GLN B O 1
ATOM 4623 N N . HIS B 1 59 ? -11.242 -16.094 -19.844 1 92.44 59 HIS B N 1
ATOM 4624 C CA . HIS B 1 59 ? -12.234 -16.281 -18.781 1 92.44 59 HIS B CA 1
ATOM 4625 C C . HIS B 1 59 ? -12.117 -17.672 -18.156 1 92.44 59 HIS B C 1
ATOM 4627 O O . HIS B 1 59 ? -12.375 -17.828 -16.969 1 92.44 59 HIS B O 1
ATOM 4633 N N . ALA B 1 60 ? -11.734 -18.578 -18.875 1 87.88 60 ALA B N 1
ATOM 4634 C CA . ALA B 1 60 ? -11.609 -19.953 -18.391 1 87.88 60 ALA B CA 1
ATOM 4635 C C . ALA B 1 60 ? -10.492 -20.062 -17.344 1 87.88 60 ALA B C 1
ATOM 4637 O O . ALA B 1 60 ? -10.609 -20.812 -16.375 1 87.88 60 ALA B O 1
ATOM 4638 N N . TYR B 1 61 ? -9.484 -19.297 -17.516 1 88.69 61 TYR B N 1
ATOM 4639 C CA . TYR B 1 61 ? -8.336 -19.438 -16.625 1 88.69 61 TYR B CA 1
ATOM 4640 C C . TYR B 1 61 ? -8.414 -18.453 -15.461 1 88.69 61 TYR B C 1
ATOM 4642 O O . TYR B 1 61 ? -8.234 -18.844 -14.305 1 88.69 61 TYR B O 1
ATOM 4650 N N . ILE B 1 62 ? -8.664 -17.172 -15.758 1 90.62 62 ILE B N 1
ATOM 4651 C CA . ILE B 1 62 ? -8.539 -16.203 -14.672 1 90.62 62 ILE B CA 1
ATOM 4652 C C . ILE B 1 62 ? -9.891 -15.539 -14.422 1 90.62 62 ILE B C 1
ATOM 4654 O O . ILE B 1 62 ? -10.109 -14.93 -13.367 1 90.62 62 ILE B O 1
ATOM 4658 N N . GLY B 1 63 ? -10.844 -15.727 -15.297 1 91.06 63 GLY B N 1
ATOM 4659 C CA . GLY B 1 63 ? -12.133 -15.055 -15.172 1 91.06 63 GLY B CA 1
ATOM 4660 C C . GLY B 1 63 ? -13.008 -15.664 -14.094 1 91.06 63 GLY B C 1
ATOM 4661 O O . GLY B 1 63 ? -13.984 -15.047 -13.656 1 91.06 63 GLY B O 1
ATOM 4662 N N . THR B 1 64 ? -12.641 -16.812 -13.633 1 88.25 64 THR B N 1
ATOM 4663 C CA . THR B 1 64 ? -13.453 -17.469 -12.609 1 88.25 64 THR B CA 1
ATOM 4664 C C . THR B 1 64 ? -12.883 -17.219 -11.219 1 88.25 64 THR B C 1
ATOM 4666 O O . THR B 1 64 ? -13.602 -17.297 -10.227 1 88.25 64 THR B O 1
ATOM 4669 N N . ILE B 1 65 ? -11.633 -16.953 -11.188 1 92.81 65 ILE B N 1
ATOM 4670 C CA . ILE B 1 65 ? -11.031 -16.766 -9.867 1 92.81 65 ILE B CA 1
ATOM 4671 C C . ILE B 1 65 ? -10.867 -15.273 -9.594 1 92.81 65 ILE B C 1
ATOM 4673 O O . ILE B 1 65 ? -10.711 -14.859 -8.438 1 92.81 65 ILE B O 1
ATOM 4677 N N . PHE B 1 66 ? -10.844 -14.438 -10.641 1 95.12 66 PHE B N 1
ATOM 4678 C CA . PHE B 1 66 ? -10.898 -12.984 -10.547 1 95.12 66 PHE B CA 1
ATOM 4679 C C . PHE B 1 66 ? -12.078 -12.43 -11.336 1 95.12 66 PHE B C 1
ATOM 4681 O O . PHE B 1 66 ? -12.289 -12.805 -12.492 1 95.12 66 PHE B O 1
ATOM 4688 N N . SER B 1 67 ? -12.805 -11.625 -10.734 1 94.56 67 SER B N 1
ATOM 4689 C CA . SER B 1 67 ? -13.961 -11.047 -11.406 1 94.56 67 SER B CA 1
ATOM 4690 C C . SER B 1 67 ? -13.695 -9.617 -11.844 1 94.56 67 SER B C 1
ATOM 4692 O O . SER B 1 67 ? -14.234 -8.672 -11.258 1 94.56 67 SER B O 1
ATOM 4694 N N . PHE B 1 68 ? -12.977 -9.461 -12.922 1 95.75 68 PHE B N 1
ATOM 4695 C CA . PHE B 1 68 ? -12.656 -8.117 -13.406 1 95.75 68 PHE B CA 1
ATOM 4696 C C . PHE B 1 68 ? -13.539 -7.754 -14.602 1 95.75 68 PHE B C 1
ATOM 4698 O O . PHE B 1 68 ? -13.781 -6.574 -14.859 1 95.75 68 PHE B O 1
ATOM 4705 N N . LEU B 1 69 ? -13.953 -8.75 -15.312 1 94.94 69 LEU B N 1
ATOM 4706 C CA . LEU B 1 69 ? -14.781 -8.508 -16.484 1 94.94 69 LEU B CA 1
ATOM 4707 C C . LEU B 1 69 ? -15.805 -9.625 -16.672 1 94.94 69 LEU B C 1
ATOM 4709 O O . LEU B 1 69 ? -15.438 -10.797 -16.719 1 94.94 69 LEU B O 1
ATOM 4713 N N . THR B 1 70 ? -17.016 -9.203 -16.75 1 91.19 70 THR B N 1
ATOM 4714 C CA . THR B 1 70 ? -18.078 -10.18 -17 1 91.19 70 THR B CA 1
ATOM 4715 C C . THR B 1 70 ? -18.297 -10.344 -18.5 1 91.19 70 THR B C 1
ATOM 4717 O O . THR B 1 70 ? -17.906 -9.492 -19.297 1 91.19 70 THR B O 1
ATOM 4720 N N . ALA B 1 71 ? -18.953 -11.445 -18.875 1 91.56 71 ALA B N 1
ATOM 4721 C CA . ALA B 1 71 ? -19.234 -11.719 -20.281 1 91.56 71 ALA B CA 1
ATOM 4722 C C . ALA B 1 71 ? -20.125 -10.633 -20.875 1 91.56 71 ALA B C 1
ATOM 4724 O O . ALA B 1 71 ? -19.906 -10.203 -22.016 1 91.56 71 ALA B O 1
ATOM 4725 N N . ASP B 1 72 ? -21.062 -10.133 -20.094 1 90.88 72 ASP B N 1
ATOM 4726 C CA . ASP B 1 72 ? -21.984 -9.109 -20.562 1 90.88 72 ASP B CA 1
ATOM 4727 C C . ASP B 1 72 ? -21.25 -7.797 -20.828 1 90.88 72 ASP B C 1
ATOM 4729 O O . ASP B 1 72 ? -21.469 -7.148 -21.859 1 90.88 72 ASP B O 1
ATOM 4733 N N . SER B 1 73 ? -20.438 -7.441 -19.859 1 92.94 73 SER B N 1
ATOM 4734 C CA . SER B 1 73 ? -19.672 -6.207 -20.016 1 92.94 73 SER B CA 1
ATOM 4735 C C . SER B 1 73 ? -18.703 -6.305 -21.203 1 92.94 73 SER B C 1
ATOM 4737 O O . SER B 1 73 ? -18.5 -5.324 -21.922 1 92.94 73 SER B O 1
ATOM 4739 N N . PHE B 1 74 ? -18.141 -7.512 -21.422 1 96.12 74 PHE B N 1
ATOM 4740 C CA . PHE B 1 74 ? -17.234 -7.711 -22.547 1 96.12 74 PHE B CA 1
ATOM 4741 C C . PHE B 1 74 ? -17.969 -7.508 -23.859 1 96.12 74 PHE B C 1
ATOM 4743 O O . PHE B 1 74 ? -17.453 -6.812 -24.75 1 96.12 74 PHE B O 1
ATOM 4750 N N . CYS B 1 75 ? -19.141 -8.062 -24 1 94.81 75 CYS B N 1
ATOM 4751 C CA . CYS B 1 75 ? -19.906 -7.969 -25.234 1 94.81 75 CYS B CA 1
ATOM 4752 C C . CYS B 1 75 ? -20.266 -6.52 -25.547 1 94.81 75 CYS B C 1
ATOM 4754 O O . CYS B 1 75 ? -20.156 -6.078 -26.688 1 94.81 75 CYS B O 1
ATOM 4756 N N . THR B 1 76 ? -20.625 -5.836 -24.531 1 94.69 76 THR B N 1
ATOM 4757 C CA . THR B 1 76 ? -21 -4.434 -24.703 1 94.69 76 THR B CA 1
ATOM 4758 C C . THR B 1 76 ? -19.781 -3.602 -25.094 1 94.69 76 THR B C 1
ATOM 4760 O O . THR B 1 76 ? -19.844 -2.773 -26.016 1 94.69 76 THR B O 1
ATOM 4763 N N . ARG B 1 77 ? -18.672 -3.863 -24.453 1 95.62 77 ARG B N 1
ATOM 4764 C CA . ARG B 1 77 ? -17.469 -3.059 -24.656 1 95.62 77 ARG B CA 1
ATOM 4765 C C . ARG B 1 77 ? -16.812 -3.4 -26 1 95.62 77 ARG B C 1
ATOM 4767 O O . ARG B 1 77 ? -16.25 -2.527 -26.656 1 95.62 77 ARG B O 1
ATOM 4774 N N . VAL B 1 78 ? -16.875 -4.684 -26.375 1 95.25 78 VAL B N 1
ATOM 4775 C CA . VAL B 1 78 ? -16.297 -5.102 -27.641 1 95.25 78 VAL B CA 1
ATOM 4776 C C . VAL B 1 78 ? -17.047 -4.453 -28.797 1 95.25 78 VAL B C 1
ATOM 4778 O O . VAL B 1 78 ? -16.438 -4.031 -29.781 1 95.25 78 VAL B O 1
ATOM 4781 N N . GLU B 1 79 ? -18.344 -4.355 -28.656 1 94.31 79 GLU B N 1
ATOM 4782 C CA . GLU B 1 79 ? -19.125 -3.689 -29.703 1 94.31 79 GLU B CA 1
ATOM 4783 C C . GLU B 1 79 ? -18.75 -2.215 -29.812 1 94.31 79 GLU B C 1
ATOM 4785 O O . GLU B 1 79 ? -18.672 -1.673 -30.922 1 94.31 79 GLU B O 1
ATOM 4790 N N . ARG B 1 80 ? -18.5 -1.686 -28.688 1 93.12 80 ARG B N 1
ATOM 4791 C CA . ARG B 1 80 ? -18.125 -0.277 -28.672 1 93.12 80 ARG B CA 1
ATOM 4792 C C . ARG B 1 80 ? -16.766 -0.068 -29.344 1 93.12 80 ARG B C 1
ATOM 4794 O O . ARG B 1 80 ? -16.594 0.864 -30.141 1 93.12 80 ARG B O 1
ATOM 4801 N N . ILE B 1 81 ? -15.82 -0.893 -29.094 1 92.88 81 ILE B N 1
ATOM 4802 C CA . ILE B 1 81 ? -14.453 -0.694 -29.578 1 92.88 81 ILE B CA 1
ATOM 4803 C C . ILE B 1 81 ? -14.391 -0.964 -31.078 1 92.88 81 ILE B C 1
ATOM 4805 O O . ILE B 1 81 ? -13.57 -0.37 -31.781 1 92.88 81 ILE B O 1
ATOM 4809 N N . TYR B 1 82 ? -15.289 -1.863 -31.625 1 93.25 82 TYR B N 1
ATOM 4810 C CA . TYR B 1 82 ? -15.297 -2.176 -33.031 1 93.25 82 TYR B CA 1
ATOM 4811 C C . TYR B 1 82 ? -16.078 -1.129 -33.844 1 93.25 82 TYR B C 1
ATOM 4813 O O . TYR B 1 82 ? -15.922 -1.014 -35.031 1 93.25 82 TYR B O 1
ATOM 4821 N N . ALA B 1 83 ? -16.875 -0.388 -33.156 1 92.19 83 ALA B N 1
ATOM 4822 C CA . ALA B 1 83 ? -17.703 0.62 -33.812 1 92.19 83 ALA B CA 1
ATOM 4823 C C . ALA B 1 83 ? -16.891 1.875 -34.125 1 92.19 83 ALA B C 1
ATOM 4825 O O . ALA B 1 83 ? -17.031 2.469 -35.188 1 92.19 83 ALA B O 1
ATOM 4826 N N . SER B 1 84 ? -16.094 2.383 -33.188 1 91.12 84 SER B N 1
ATOM 4827 C CA . SER B 1 84 ? -15.328 3.611 -33.344 1 91.12 84 SER B CA 1
ATOM 4828 C C . SER B 1 84 ? -14.031 3.566 -32.562 1 91.12 84 SER B C 1
ATOM 4830 O O . SER B 1 84 ? -13.953 2.902 -31.531 1 91.12 84 SER B O 1
ATOM 4832 N N . PRO B 1 85 ? -13.031 4.234 -33.125 1 89.38 85 PRO B N 1
ATOM 4833 C CA . PRO B 1 85 ? -11.789 4.328 -32.344 1 89.38 85 PRO B CA 1
ATOM 4834 C C . PRO B 1 85 ? -11.984 5.031 -31 1 89.38 85 PRO B C 1
ATOM 4836 O O . PRO B 1 85 ? -12.93 5.812 -30.828 1 89.38 85 PRO B O 1
ATOM 4839 N N . PRO B 1 86 ? -11.141 4.727 -30.047 1 89.81 86 PRO B N 1
ATOM 4840 C CA . PRO B 1 86 ? -11.297 5.324 -28.719 1 89.81 86 PRO B CA 1
ATOM 4841 C C . PRO B 1 86 ? -11.031 6.828 -28.703 1 89.81 86 PRO B C 1
ATOM 4843 O O . PRO B 1 86 ? -10.148 7.305 -29.422 1 89.81 86 PRO B O 1
ATOM 4846 N N . ASP B 1 87 ? -11.828 7.562 -27.969 1 89.81 87 ASP B N 1
ATOM 4847 C CA . ASP B 1 87 ? -11.57 8.969 -27.703 1 89.81 87 ASP B CA 1
ATOM 4848 C C . ASP B 1 87 ? -10.453 9.133 -26.672 1 89.81 87 ASP B C 1
ATOM 4850 O O . ASP B 1 87 ? -10.656 8.867 -25.484 1 89.81 87 ASP B O 1
ATOM 4854 N N . LEU B 1 88 ? -9.328 9.648 -27.062 1 85.44 88 LEU B N 1
ATOM 4855 C CA . LEU B 1 88 ? -8.141 9.742 -26.219 1 85.44 88 LEU B CA 1
ATOM 4856 C C . LEU B 1 88 ? -8.344 10.758 -25.109 1 85.44 88 LEU B C 1
ATOM 4858 O O . LEU B 1 88 ? -7.605 10.75 -24.109 1 85.44 88 LEU B O 1
ATOM 4862 N N . ASN B 1 89 ? -9.344 11.594 -25.219 1 84.25 89 ASN B N 1
ATOM 4863 C CA . ASN B 1 89 ? -9.594 12.609 -24.203 1 84.25 89 ASN B CA 1
ATOM 4864 C C . ASN B 1 89 ? -10.602 12.133 -23.172 1 84.25 89 ASN B C 1
ATOM 4866 O O . ASN B 1 89 ? -10.867 12.828 -22.188 1 84.25 89 ASN B O 1
ATOM 4870 N N . ASP B 1 90 ? -11.078 11 -23.406 1 88.69 90 ASP B N 1
ATOM 4871 C CA . ASP B 1 90 ? -12.008 10.406 -22.453 1 88.69 90 ASP B CA 1
ATOM 4872 C C . ASP B 1 90 ? -11.359 9.25 -21.703 1 88.69 90 ASP B C 1
ATOM 4874 O O . ASP B 1 90 ? -11.07 8.211 -22.281 1 88.69 90 ASP B O 1
ATOM 4878 N N . ARG B 1 91 ? -11.227 9.383 -20.438 1 89.56 91 ARG B N 1
ATOM 4879 C CA . ARG B 1 91 ? -10.547 8.398 -19.594 1 89.56 91 ARG B CA 1
ATOM 4880 C C . ARG B 1 91 ? -11.242 7.043 -19.672 1 89.56 91 ARG B C 1
ATOM 4882 O O . ARG B 1 91 ? -10.586 6.012 -19.812 1 89.56 91 ARG B O 1
ATOM 4889 N N . ASP B 1 92 ? -12.555 7.023 -19.609 1 92.44 92 ASP B N 1
ATOM 4890 C CA . ASP B 1 92 ? -13.305 5.77 -19.578 1 92.44 92 ASP B CA 1
ATOM 4891 C C . ASP B 1 92 ? -13.227 5.047 -20.922 1 92.44 92 ASP B C 1
ATOM 4893 O O . ASP B 1 92 ? -13.219 3.814 -20.969 1 92.44 92 ASP B O 1
ATOM 4897 N N . ASP B 1 93 ? -13.227 5.77 -21.938 1 93.69 93 ASP B N 1
ATOM 4898 C CA . ASP B 1 93 ? -13.078 5.164 -23.266 1 93.69 93 ASP B CA 1
ATOM 4899 C C . ASP B 1 93 ? -11.703 4.531 -23.422 1 93.69 93 ASP B C 1
ATOM 4901 O O . ASP B 1 93 ? -11.578 3.43 -23.969 1 93.69 93 ASP B O 1
ATOM 4905 N N . CYS B 1 94 ? -10.688 5.258 -22.953 1 93.25 94 CYS B N 1
ATOM 4906 C CA . CYS B 1 94 ? -9.336 4.715 -23 1 93.25 94 CYS B CA 1
ATOM 4907 C C . CYS B 1 94 ? -9.219 3.455 -22.156 1 93.25 94 CYS B C 1
ATOM 4909 O O . CYS B 1 94 ? -8.609 2.471 -22.578 1 93.25 94 CYS B O 1
ATOM 4911 N N . LEU B 1 95 ? -9.828 3.504 -21.016 1 96.44 95 LEU B N 1
ATOM 4912 C CA . LEU B 1 95 ? -9.781 2.365 -20.109 1 96.44 95 LEU B CA 1
ATOM 4913 C C . LEU B 1 95 ? -10.508 1.163 -20.703 1 96.44 95 LEU B C 1
ATOM 4915 O O . LEU B 1 95 ? -10.039 0.028 -20.578 1 96.44 95 LEU B O 1
ATOM 4919 N N . THR B 1 96 ? -11.641 1.415 -21.312 1 96.88 96 THR B N 1
ATOM 4920 C CA . THR B 1 96 ? -12.398 0.343 -21.953 1 96.88 96 THR B CA 1
ATOM 4921 C C . THR B 1 96 ? -11.578 -0.324 -23.047 1 96.88 96 THR B C 1
ATOM 4923 O O . THR B 1 96 ? -11.516 -1.553 -23.125 1 96.88 96 THR B O 1
ATOM 4926 N N . PHE B 1 97 ? -11.016 0.469 -23.844 1 95.75 97 PHE B N 1
ATOM 4927 C CA . PHE B 1 97 ? -10.172 -0.049 -24.906 1 95.75 97 PHE B CA 1
ATOM 4928 C C . PHE B 1 97 ? -8.992 -0.831 -24.328 1 95.75 97 PHE B C 1
ATOM 4930 O O . PHE B 1 97 ? -8.672 -1.919 -24.812 1 95.75 97 PHE B O 1
ATOM 4937 N N . CYS B 1 98 ? -8.367 -0.257 -23.344 1 96.12 98 CYS B N 1
ATOM 4938 C CA . CYS B 1 98 ? -7.242 -0.905 -22.672 1 96.12 98 CYS B CA 1
ATOM 4939 C C . CYS B 1 98 ? -7.648 -2.264 -22.109 1 96.12 98 CYS B C 1
ATOM 4941 O O . CYS B 1 98 ? -6.93 -3.25 -22.281 1 96.12 98 CYS B O 1
ATOM 4943 N N . GLN B 1 99 ? -8.773 -2.344 -21.453 1 97.94 99 GLN B N 1
ATOM 4944 C CA . GLN B 1 99 ? -9.234 -3.582 -20.828 1 97.94 99 GLN B CA 1
ATOM 4945 C C . GLN B 1 99 ? -9.438 -4.676 -21.875 1 97.94 99 GLN B C 1
ATOM 4947 O O . GLN B 1 99 ? -9.031 -5.82 -21.672 1 97.94 99 GLN B O 1
ATOM 4952 N N . ILE B 1 100 ? -10.055 -4.316 -22.984 1 97.44 100 ILE B N 1
ATOM 4953 C CA . ILE B 1 100 ? -10.344 -5.301 -24.031 1 97.44 100 ILE B CA 1
ATOM 4954 C C . ILE B 1 100 ? -9.039 -5.793 -24.641 1 97.44 100 ILE B C 1
ATOM 4956 O O . ILE B 1 100 ? -8.875 -6.988 -24.906 1 97.44 100 ILE B O 1
ATOM 4960 N N . LEU B 1 101 ? -8.086 -4.922 -24.875 1 96.38 101 LEU B N 1
ATOM 4961 C CA . LEU B 1 101 ? -6.793 -5.328 -25.406 1 96.38 101 LEU B CA 1
ATOM 4962 C C . LEU B 1 101 ? -6.074 -6.262 -24.438 1 96.38 101 LEU B C 1
ATOM 4964 O O . LEU B 1 101 ? -5.406 -7.207 -24.859 1 96.38 101 LEU B O 1
ATOM 4968 N N . LEU B 1 102 ? -6.199 -5.988 -23.172 1 97.56 102 LEU B N 1
ATOM 4969 C CA . LEU B 1 102 ? -5.594 -6.859 -22.172 1 97.56 102 LEU B CA 1
ATOM 4970 C C . LEU B 1 102 ? -6.238 -8.242 -22.188 1 97.56 102 LEU B C 1
ATOM 4972 O O . LEU B 1 102 ? -5.551 -9.258 -22.047 1 97.56 102 LEU B O 1
ATOM 4976 N N . VAL B 1 103 ? -7.559 -8.234 -22.328 1 97.38 103 VAL B N 1
ATOM 4977 C CA . VAL B 1 103 ? -8.266 -9.508 -22.422 1 97.38 103 VAL B CA 1
ATOM 4978 C C . VAL B 1 103 ? -7.766 -10.289 -23.641 1 97.38 103 VAL B C 1
ATOM 4980 O O . VAL B 1 103 ? -7.574 -11.5 -23.578 1 97.38 103 VAL B O 1
ATOM 4983 N N . PHE B 1 104 ? -7.535 -9.578 -24.75 1 96.25 104 PHE B N 1
ATOM 4984 C CA . PHE B 1 104 ? -6.973 -10.219 -25.938 1 96.25 104 PHE B CA 1
ATOM 4985 C C . PHE B 1 104 ? -5.578 -10.758 -25.641 1 96.25 104 PHE B C 1
ATOM 4987 O O . PHE B 1 104 ? -5.23 -11.852 -26.094 1 96.25 104 PHE B O 1
ATOM 4994 N N . ALA B 1 105 ? -4.812 -10 -24.922 1 94.38 105 ALA B N 1
ATOM 4995 C CA . ALA B 1 105 ? -3.457 -10.422 -24.578 1 94.38 105 ALA B CA 1
ATOM 4996 C C . ALA B 1 105 ? -3.475 -11.719 -23.766 1 94.38 105 ALA B C 1
ATOM 4998 O O . ALA B 1 105 ? -2.762 -12.672 -24.094 1 94.38 105 ALA B O 1
ATOM 4999 N N . PHE B 1 106 ? -4.32 -11.805 -22.812 1 94.69 106 PHE B N 1
ATOM 5000 C CA . PHE B 1 106 ? -4.434 -13.008 -21.984 1 94.69 106 PHE B CA 1
ATOM 5001 C C . PHE B 1 106 ? -5 -14.164 -22.797 1 94.69 106 PHE B C 1
ATOM 5003 O O . PHE B 1 106 ? -4.562 -15.305 -22.656 1 94.69 106 PHE B O 1
ATOM 5010 N N . GLY B 1 107 ? -6.039 -13.805 -23.562 1 94 107 GLY B N 1
ATOM 5011 C CA . GLY B 1 107 ? -6.637 -14.844 -24.391 1 94 107 GLY B CA 1
ATOM 5012 C C . GLY B 1 107 ? -5.633 -15.531 -25.297 1 94 107 GLY B C 1
ATOM 5013 O O . GLY B 1 107 ? -5.617 -16.766 -25.391 1 94 107 GLY B O 1
ATOM 5014 N N . GLN B 1 108 ? -4.82 -14.727 -25.891 1 91.12 108 GLN B N 1
ATOM 5015 C CA . GLN B 1 108 ? -3.797 -15.289 -26.766 1 91.12 108 GLN B CA 1
ATOM 5016 C C . GLN B 1 108 ? -2.752 -16.062 -25.969 1 91.12 108 GLN B C 1
ATOM 5018 O O . GLN B 1 108 ? -2.266 -17.094 -26.406 1 91.12 108 GLN B O 1
ATOM 5023 N N . MET B 1 109 ? -2.389 -15.609 -24.844 1 89.69 109 MET B N 1
ATOM 5024 C CA . MET B 1 109 ? -1.401 -16.266 -23.984 1 89.69 109 MET B CA 1
ATOM 5025 C C . MET B 1 109 ? -1.886 -17.641 -23.547 1 89.69 109 MET B C 1
ATOM 5027 O O . MET B 1 109 ? -1.107 -18.594 -23.516 1 89.69 109 MET B O 1
ATOM 5031 N N . TYR B 1 110 ? -3.168 -17.766 -23.266 1 89.12 110 TYR B N 1
ATOM 5032 C CA . TYR B 1 110 ? -3.715 -19.016 -22.734 1 89.12 110 TYR B CA 1
ATOM 5033 C C . TYR B 1 110 ? -4.117 -19.953 -23.875 1 89.12 110 TYR B C 1
ATOM 5035 O O . TYR B 1 110 ? -4.32 -21.156 -23.641 1 89.12 110 TYR B O 1
ATOM 5043 N N . SER B 1 111 ? -4.23 -19.391 -25.062 1 85.25 111 SER B N 1
ATOM 5044 C CA . SER B 1 111 ? -4.66 -20.219 -26.188 1 85.25 111 SER B CA 1
ATOM 5045 C C . SER B 1 111 ? -3.465 -20.844 -26.906 1 85.25 111 SER B C 1
ATOM 5047 O O . SER B 1 111 ? -3.596 -21.906 -27.531 1 85.25 111 SER B O 1
ATOM 5049 N N . VAL B 1 112 ? -2.346 -20.141 -26.828 1 76.88 112 VAL B N 1
ATOM 5050 C CA . VAL B 1 112 ? -1.168 -20.609 -27.547 1 76.88 112 VAL B CA 1
ATOM 5051 C C . VAL B 1 112 ? -0.259 -21.391 -26.609 1 76.88 112 VAL B C 1
ATOM 5053 O O . VAL B 1 112 ? 0.125 -20.906 -25.547 1 76.88 112 VAL B O 1
ATOM 5056 N N . ASN B 1 113 ? -0.012 -22.578 -27.031 1 69.12 113 ASN B N 1
ATOM 5057 C CA . ASN B 1 113 ? 0.787 -23.438 -26.156 1 69.12 113 ASN B CA 1
ATOM 5058 C C . ASN B 1 113 ? 2.258 -23.438 -26.578 1 69.12 113 ASN B C 1
ATOM 5060 O O . ASN B 1 113 ? 3.119 -23.875 -25.812 1 69.12 113 ASN B O 1
ATOM 5064 N N . GLN B 1 114 ? 2.537 -23.031 -27.719 1 68.62 114 GLN B N 1
ATOM 5065 C CA . GLN B 1 114 ? 3.938 -23.016 -28.125 1 68.62 114 GLN B CA 1
ATOM 5066 C C . GLN B 1 114 ? 4.285 -21.703 -28.828 1 68.62 114 GLN B C 1
ATOM 5068 O O . GLN B 1 114 ? 3.543 -21.234 -29.688 1 68.62 114 GLN B O 1
ATOM 5073 N N . TRP B 1 115 ? 5.238 -21.062 -28.266 1 68.75 115 TRP B N 1
ATOM 5074 C CA . TRP B 1 115 ? 5.617 -19.766 -28.812 1 68.75 115 TRP B CA 1
ATOM 5075 C C . TRP B 1 115 ? 7.133 -19.656 -28.953 1 68.75 115 TRP B C 1
ATOM 5077 O O . TRP B 1 115 ? 7.875 -20.047 -28.047 1 68.75 115 TRP B O 1
ATOM 5087 N N . THR B 1 116 ? 7.535 -19.375 -30.188 1 62.06 116 THR B N 1
ATOM 5088 C CA . THR B 1 116 ? 8.969 -19.25 -30.453 1 62.06 116 THR B CA 1
ATOM 5089 C C . THR B 1 116 ? 9.336 -17.781 -30.719 1 62.06 116 THR B C 1
ATOM 5091 O O . THR B 1 116 ? 10.508 -17.469 -30.906 1 62.06 116 THR B O 1
ATOM 5094 N N . GLY B 1 117 ? 8.516 -16.906 -30.531 1 61.09 117 GLY B N 1
ATOM 5095 C CA . GLY B 1 117 ? 8.859 -15.555 -30.906 1 61.09 117 GLY B CA 1
ATOM 5096 C C . GLY B 1 117 ? 9.625 -14.812 -29.828 1 61.09 117 GLY B C 1
ATOM 5097 O O . GLY B 1 117 ? 9.508 -15.141 -28.641 1 61.09 117 GLY B O 1
ATOM 5098 N N . ASN B 1 118 ? 10.625 -13.992 -30.328 1 57.91 118 ASN B N 1
ATOM 5099 C CA . ASN B 1 118 ? 11.57 -13.328 -29.438 1 57.91 118 ASN B CA 1
ATOM 5100 C C . ASN B 1 118 ? 10.992 -12.031 -28.875 1 57.91 118 ASN B C 1
ATOM 5102 O O . ASN B 1 118 ? 11.617 -11.383 -28.031 1 57.91 118 ASN B O 1
ATOM 5106 N N . GLU B 1 119 ? 9.891 -11.797 -29.297 1 66.62 119 GLU B N 1
ATOM 5107 C CA . GLU B 1 119 ? 9.5 -10.461 -28.859 1 66.62 119 GLU B CA 1
ATOM 5108 C C . GLU B 1 119 ? 8.664 -10.516 -27.578 1 66.62 119 GLU B C 1
ATOM 5110 O O . GLU B 1 119 ? 8.352 -9.484 -26.984 1 66.62 119 GLU B O 1
ATOM 5115 N N . GLY B 1 120 ? 8.367 -11.703 -27.078 1 71.81 120 GLY B N 1
ATOM 5116 C CA . GLY B 1 120 ? 7.547 -11.859 -25.891 1 71.81 120 GLY B CA 1
ATOM 5117 C C . GLY B 1 120 ? 6.566 -13.016 -25.984 1 71.81 120 GLY B C 1
ATOM 5118 O O . GLY B 1 120 ? 6.496 -13.688 -27.016 1 71.81 120 GLY B O 1
ATOM 5119 N N . PRO B 1 121 ? 5.91 -13.242 -24.906 1 78.69 121 PRO B N 1
ATOM 5120 C CA . PRO B 1 121 ? 4.906 -14.305 -24.938 1 78.69 121 PRO B CA 1
ATOM 5121 C C . PRO B 1 121 ? 3.744 -14 -25.875 1 78.69 121 PRO B C 1
ATOM 5123 O O . PRO B 1 121 ? 3.611 -12.867 -26.344 1 78.69 121 PRO B O 1
ATOM 5126 N N . PRO B 1 122 ? 3.016 -15.023 -26.25 1 83.38 122 PRO B N 1
ATOM 5127 C CA . PRO B 1 122 ? 1.839 -14.75 -27.078 1 83.38 122 PRO B CA 1
ATOM 5128 C C . PRO B 1 122 ? 0.923 -13.688 -26.469 1 83.38 122 PRO B C 1
ATOM 5130 O O . PRO B 1 122 ? 0.642 -13.719 -25.266 1 83.38 122 PRO B O 1
ATOM 5133 N N . GLY B 1 123 ? 0.498 -12.727 -27.234 1 87.31 123 GLY B N 1
ATOM 5134 C CA . GLY B 1 123 ? -0.393 -11.672 -26.781 1 87.31 123 GLY B CA 1
ATOM 5135 C C . GLY B 1 123 ? 0.342 -10.43 -26.328 1 87.31 123 GLY B C 1
ATOM 5136 O O . GLY B 1 123 ? -0.283 -9.422 -25.984 1 87.31 123 GLY B O 1
ATOM 5137 N N . PHE B 1 124 ? 1.669 -10.461 -26.391 1 86.69 124 PHE B N 1
ATOM 5138 C CA . PHE B 1 124 ? 2.496 -9.367 -25.906 1 86.69 124 PHE B CA 1
ATOM 5139 C C . PHE B 1 124 ? 2.248 -8.102 -26.719 1 86.69 124 PHE B C 1
ATOM 5141 O O . PHE B 1 124 ? 2.287 -6.992 -26.172 1 86.69 124 PHE B O 1
ATOM 5148 N N . GLN B 1 125 ? 1.944 -8.25 -27.953 1 85.5 125 GLN B N 1
ATOM 5149 C CA . GLN B 1 125 ? 1.684 -7.086 -28.797 1 85.5 125 GLN B CA 1
ATOM 5150 C C . GLN B 1 125 ? 0.422 -6.352 -28.344 1 85.5 125 GLN B C 1
ATOM 5152 O O . GLN B 1 125 ? 0.375 -5.121 -28.359 1 85.5 125 GLN B O 1
ATOM 5157 N N . PHE B 1 126 ? -0.647 -7.148 -27.984 1 91.38 126 PHE B N 1
ATOM 5158 C CA . PHE B 1 126 ? -1.864 -6.543 -27.453 1 91.38 126 PHE B CA 1
ATOM 5159 C C . PHE B 1 126 ? -1.58 -5.812 -26.141 1 91.38 126 PHE B C 1
ATOM 5161 O O . PHE B 1 126 ? -2.133 -4.742 -25.906 1 91.38 126 PHE B O 1
ATOM 5168 N N . PHE B 1 127 ? -0.692 -6.395 -25.375 1 91.75 127 PHE B N 1
ATOM 5169 C CA . PHE B 1 127 ? -0.355 -5.801 -24.094 1 91.75 127 PHE B CA 1
ATOM 5170 C C . PHE B 1 127 ? 0.379 -4.48 -24.281 1 91.75 127 PHE B C 1
ATOM 5172 O O . PHE B 1 127 ? 0.054 -3.484 -23.625 1 91.75 127 PHE B O 1
ATOM 5179 N N . LYS B 1 128 ? 1.361 -4.469 -25.125 1 87.19 128 LYS B N 1
ATOM 5180 C CA . LYS B 1 128 ? 2.109 -3.248 -25.406 1 87.19 128 LYS B CA 1
ATOM 5181 C C . LYS B 1 128 ? 1.187 -2.137 -25.891 1 87.19 128 LYS B C 1
ATOM 5183 O O . LYS B 1 128 ? 1.317 -0.984 -25.484 1 87.19 128 LYS B O 1
ATOM 5188 N N . CYS B 1 129 ? 0.291 -2.521 -26.719 1 89.62 129 CYS B N 1
ATOM 5189 C CA . CYS B 1 129 ? -0.671 -1.559 -27.234 1 89.62 129 CYS B CA 1
ATOM 5190 C C . CYS B 1 129 ? -1.581 -1.039 -26.141 1 89.62 129 CYS B C 1
ATOM 5192 O O . CYS B 1 129 ? -1.899 0.151 -26.094 1 89.62 129 CYS B O 1
ATOM 5194 N N . ALA B 1 130 ? -2.018 -1.945 -25.266 1 93.19 130 ALA B N 1
ATOM 5195 C CA . ALA B 1 130 ? -2.924 -1.585 -24.172 1 93.19 130 ALA B CA 1
ATOM 5196 C C . ALA B 1 130 ? -2.301 -0.526 -23.266 1 93.19 130 ALA B C 1
ATOM 5198 O O . ALA B 1 130 ? -2.986 0.392 -22.812 1 93.19 130 ALA B O 1
ATOM 5199 N N . LEU B 1 131 ? -0.994 -0.565 -23 1 90.69 131 LEU B N 1
ATOM 5200 C CA . LEU B 1 131 ? -0.31 0.327 -22.062 1 90.69 131 LEU B CA 1
ATOM 5201 C C . LEU B 1 131 ? -0.339 1.765 -22.578 1 90.69 131 LEU B C 1
ATOM 5203 O O . LEU B 1 131 ? -0.259 2.707 -21.781 1 90.69 131 LEU B O 1
ATOM 5207 N N . GLN B 1 132 ? -0.54 1.931 -23.844 1 86.38 132 GLN B N 1
ATOM 5208 C CA . GLN B 1 132 ? -0.566 3.266 -24.422 1 86.38 132 GLN B CA 1
ATOM 5209 C C . GLN B 1 132 ? -1.839 4.012 -24.031 1 86.38 132 GLN B C 1
ATOM 5211 O O . GLN B 1 132 ? -1.875 5.246 -24.062 1 86.38 132 GLN B O 1
ATOM 5216 N N . PHE B 1 133 ? -2.836 3.232 -23.703 1 90.25 133 PHE B N 1
ATOM 5217 C CA . PHE B 1 133 ? -4.125 3.844 -23.406 1 90.25 133 PHE B CA 1
ATOM 5218 C C . PHE B 1 133 ? -4.344 3.947 -21.906 1 90.25 133 PHE B C 1
ATOM 5220 O O . PHE B 1 133 ? -5.371 4.453 -21.453 1 90.25 133 PHE B O 1
ATOM 5227 N N . LEU B 1 134 ? -3.381 3.48 -21.094 1 91.56 134 LEU B N 1
ATOM 5228 C CA . LEU B 1 134 ? -3.504 3.535 -19.641 1 91.56 134 LEU B CA 1
ATOM 5229 C C . LEU B 1 134 ? -3.414 4.973 -19.141 1 91.56 134 LEU B C 1
ATOM 5231 O O . LEU B 1 134 ? -2.412 5.652 -19.375 1 91.56 134 LEU B O 1
ATOM 5235 N N . PRO B 1 135 ? -4.441 5.449 -18.5 1 89.56 135 PRO B N 1
ATOM 5236 C CA . PRO B 1 135 ? -4.41 6.816 -17.984 1 89.56 135 PRO B CA 1
ATOM 5237 C C . PRO B 1 135 ? -3.359 7.012 -16.891 1 89.56 135 PRO B C 1
ATOM 5239 O O . PRO B 1 135 ? -2.877 6.035 -16.312 1 89.56 135 PRO B O 1
ATOM 5242 N N . ASP B 1 136 ? -3.078 8.273 -16.656 1 87.38 136 ASP B N 1
ATOM 5243 C CA . ASP B 1 136 ? -2.146 8.602 -15.586 1 87.38 136 ASP B CA 1
ATOM 5244 C C . ASP B 1 136 ? -2.77 8.336 -14.219 1 87.38 136 ASP B C 1
ATOM 5246 O O . ASP B 1 136 ? -3.99 8.391 -14.062 1 87.38 136 ASP B O 1
ATOM 5250 N N . ILE B 1 137 ? -1.932 8.219 -13.32 1 88.12 137 ILE B N 1
ATOM 5251 C CA . ILE B 1 137 ? -2.328 7.801 -11.977 1 88.12 137 ILE B CA 1
ATOM 5252 C C . ILE B 1 137 ? -3.051 8.945 -11.273 1 88.12 137 ILE B C 1
ATOM 5254 O O . ILE B 1 137 ? -3.816 8.727 -10.328 1 88.12 137 ILE B O 1
ATOM 5258 N N . HIS B 1 138 ? -2.766 10.141 -11.695 1 85.56 138 HIS B N 1
ATOM 5259 C CA . HIS B 1 138 ? -3.363 11.273 -10.992 1 85.56 138 HIS B CA 1
ATOM 5260 C C . HIS B 1 138 ? -4.766 11.562 -11.516 1 85.56 138 HIS B C 1
ATOM 5262 O O . HIS B 1 138 ? -5.465 12.43 -10.977 1 85.56 138 HIS B O 1
ATOM 5268 N N . GLU B 1 139 ? -5.211 10.82 -12.5 1 83.56 139 GLU B N 1
ATOM 5269 C CA . GLU B 1 139 ? -6.605 10.938 -12.914 1 83.56 139 GLU B CA 1
ATOM 5270 C C . GLU B 1 139 ? -7.543 10.297 -11.891 1 83.56 139 GLU B C 1
ATOM 5272 O O . GLU B 1 139 ? -7.09 9.625 -10.961 1 83.56 139 GLU B O 1
ATOM 5277 N N . ASP B 1 140 ? -8.797 10.555 -12.094 1 86 140 ASP B N 1
ATOM 5278 C CA . ASP B 1 140 ? -9.758 10.055 -11.117 1 86 140 ASP B CA 1
ATOM 5279 C C . ASP B 1 140 ? -9.867 8.531 -11.172 1 86 140 ASP B C 1
ATOM 5281 O O . ASP B 1 140 ? -9.844 7.941 -12.25 1 86 140 ASP B O 1
ATOM 5285 N N . GLY B 1 141 ? -10.016 7.996 -10.008 1 89.81 141 GLY B N 1
ATOM 5286 C CA . GLY B 1 141 ? -10.156 6.551 -9.914 1 89.81 141 GLY B CA 1
ATOM 5287 C C . GLY B 1 141 ? -11.547 6.062 -10.258 1 89.81 141 GLY B C 1
ATOM 5288 O O . GLY B 1 141 ? -12.508 6.832 -10.219 1 89.81 141 GLY B O 1
ATOM 5289 N N . SER B 1 142 ? -11.625 4.871 -10.719 1 94.69 142 SER B N 1
ATOM 5290 C CA . SER B 1 142 ? -12.883 4.195 -11.016 1 94.69 142 SER B CA 1
ATOM 5291 C C . SER B 1 142 ? -12.734 2.682 -10.898 1 94.69 142 SER B C 1
ATOM 5293 O O . SER B 1 142 ? -11.617 2.16 -10.859 1 94.69 142 SER B O 1
ATOM 5295 N N . VAL B 1 143 ? -13.859 2.039 -10.797 1 96.31 143 VAL B N 1
ATOM 5296 C CA . VAL B 1 143 ? -13.844 0.582 -10.719 1 96.31 143 VAL B CA 1
ATOM 5297 C C . VAL B 1 143 ? -13.203 0.007 -11.984 1 96.31 143 VAL B C 1
ATOM 5299 O O . VAL B 1 143 ? -12.398 -0.922 -11.914 1 96.31 143 VAL B O 1
ATOM 5302 N N . LEU B 1 144 ? -13.539 0.578 -13.109 1 97.19 144 LEU B N 1
ATOM 5303 C CA . LEU B 1 144 ? -12.961 0.152 -14.375 1 97.19 144 LEU B CA 1
ATOM 5304 C C . LEU B 1 144 ? -11.445 0.32 -14.359 1 97.19 144 LEU B C 1
ATOM 5306 O O . LEU B 1 144 ? -10.711 -0.549 -14.844 1 97.19 144 LEU B O 1
ATOM 5310 N N . PHE B 1 145 ? -10.969 1.468 -13.836 1 97.44 145 PHE B N 1
ATOM 5311 C CA . PHE B 1 145 ? -9.539 1.726 -13.734 1 97.44 145 PHE B CA 1
ATOM 5312 C C . PHE B 1 145 ? -8.852 0.659 -12.883 1 97.44 145 PHE B C 1
ATOM 5314 O O . PHE B 1 145 ? -7.789 0.156 -13.25 1 97.44 145 PHE B O 1
ATOM 5321 N N . ILE B 1 146 ? -9.469 0.258 -11.812 1 98.19 146 ILE B N 1
ATOM 5322 C CA . ILE B 1 146 ? -8.945 -0.766 -10.914 1 98.19 146 ILE B CA 1
ATOM 5323 C C . ILE B 1 146 ? -8.844 -2.096 -11.648 1 98.19 146 ILE B C 1
ATOM 5325 O O . ILE B 1 146 ? -7.832 -2.797 -11.539 1 98.19 146 ILE B O 1
ATOM 5329 N N . GLU B 1 147 ? -9.828 -2.459 -12.383 1 98.25 147 GLU B N 1
ATOM 5330 C CA . GLU B 1 147 ? -9.844 -3.691 -13.164 1 98.25 147 GLU B CA 1
ATOM 5331 C C . GLU B 1 147 ? -8.688 -3.723 -14.164 1 98.25 147 GLU B C 1
ATOM 5333 O O . GLU B 1 147 ? -7.996 -4.738 -14.289 1 98.25 147 GLU B O 1
ATOM 5338 N N . VAL B 1 148 ? -8.531 -2.631 -14.805 1 98.25 148 VAL B N 1
ATOM 5339 C CA . VAL B 1 148 ? -7.488 -2.531 -15.828 1 98.25 148 VAL B CA 1
ATOM 5340 C C . VAL B 1 148 ? -6.113 -2.643 -15.172 1 98.25 148 VAL B C 1
ATOM 5342 O O . VAL B 1 148 ? -5.254 -3.387 -15.648 1 98.25 148 VAL B O 1
ATOM 5345 N N . LEU B 1 149 ? -5.91 -1.899 -14.086 1 98.25 149 LEU B N 1
ATOM 5346 C CA . LEU B 1 149 ? -4.637 -1.961 -13.367 1 98.25 149 LEU B CA 1
ATOM 5347 C C . LEU B 1 149 ? -4.34 -3.385 -12.906 1 98.25 149 LEU B C 1
ATOM 5349 O O . LEU B 1 149 ? -3.189 -3.826 -12.945 1 98.25 149 LEU B O 1
ATOM 5353 N N . SER B 1 150 ? -5.332 -4.082 -12.492 1 98.5 150 SER B N 1
ATOM 5354 C CA . SER B 1 150 ? -5.168 -5.457 -12.023 1 98.5 150 SER B CA 1
ATOM 5355 C C . SER B 1 150 ? -4.723 -6.375 -13.164 1 98.5 150 SER B C 1
ATOM 5357 O O . SER B 1 150 ? -3.844 -7.219 -12.977 1 98.5 150 SER B O 1
ATOM 5359 N N . TYR B 1 151 ? -5.363 -6.188 -14.328 1 98.25 151 TYR B N 1
ATOM 5360 C CA . TYR B 1 151 ? -4.945 -6.957 -15.492 1 98.25 151 TYR B CA 1
ATOM 5361 C C . TYR B 1 151 ? -3.496 -6.648 -15.859 1 98.25 151 TYR B C 1
ATOM 5363 O O . TYR B 1 151 ? -2.725 -7.555 -16.188 1 98.25 151 TYR B O 1
ATOM 5371 N N . VAL B 1 152 ? -3.127 -5.402 -15.797 1 97 152 VAL B N 1
ATOM 5372 C CA . VAL B 1 152 ? -1.762 -5 -16.125 1 97 152 VAL B CA 1
ATOM 5373 C C . VAL B 1 152 ? -0.788 -5.648 -15.133 1 97 152 VAL B C 1
ATOM 5375 O O . VAL B 1 152 ? 0.249 -6.18 -15.539 1 97 152 VAL B O 1
ATOM 5378 N N . ALA B 1 153 ? -1.145 -5.625 -13.875 1 97.19 153 ALA B N 1
ATOM 5379 C CA . ALA B 1 153 ? -0.294 -6.207 -12.844 1 97.19 153 ALA B CA 1
ATOM 5380 C C . ALA B 1 153 ? -0.077 -7.699 -13.086 1 97.19 153 ALA B C 1
ATOM 5382 O O . ALA B 1 153 ? 1.057 -8.18 -13.039 1 97.19 153 ALA B O 1
ATOM 5383 N N . TYR B 1 154 ? -1.148 -8.352 -13.336 1 96.56 154 TYR B N 1
ATOM 5384 C CA . TYR B 1 154 ? -1.055 -9.797 -13.523 1 96.56 154 TYR B CA 1
ATOM 5385 C C . TYR B 1 154 ? -0.228 -10.133 -14.758 1 96.56 154 TYR B C 1
ATOM 5387 O O . TYR B 1 154 ? 0.555 -11.086 -14.75 1 96.56 154 TYR B O 1
ATOM 5395 N N . TYR B 1 155 ? -0.457 -9.398 -15.812 1 94.44 155 TYR B N 1
ATOM 5396 C CA . TYR B 1 155 ? 0.314 -9.664 -17.031 1 94.44 155 TYR B CA 1
ATOM 5397 C C . TYR B 1 155 ? 1.792 -9.367 -16.812 1 94.44 155 TYR B C 1
ATOM 5399 O O . TYR B 1 155 ? 2.658 -10.102 -17.297 1 94.44 155 TYR B O 1
ATOM 5407 N N . MET B 1 156 ? 2.115 -8.281 -16.109 1 92.12 156 MET B N 1
ATOM 5408 C CA . MET B 1 156 ? 3.5 -7.977 -15.766 1 92.12 156 MET B CA 1
ATOM 5409 C C . MET B 1 156 ? 4.137 -9.133 -14.992 1 92.12 156 MET B C 1
ATOM 5411 O O . MET B 1 156 ? 5.301 -9.469 -15.227 1 92.12 156 MET B O 1
ATOM 5415 N N . GLN B 1 157 ? 3.381 -9.688 -14.109 1 91 157 GLN B N 1
ATOM 5416 C CA . GLN B 1 157 ? 3.869 -10.836 -13.352 1 91 157 GLN B CA 1
ATOM 5417 C C . GLN B 1 157 ? 4.188 -12.008 -14.281 1 91 157 GLN B C 1
ATOM 5419 O O . GLN B 1 157 ? 5.188 -12.703 -14.086 1 91 157 GLN B O 1
ATOM 5424 N N . THR B 1 158 ? 3.305 -12.203 -15.219 1 88.81 158 THR B N 1
ATOM 5425 C CA . THR B 1 158 ? 3.502 -13.289 -16.172 1 88.81 158 THR B CA 1
ATOM 5426 C C . THR B 1 158 ? 4.754 -13.047 -17 1 88.81 158 THR B C 1
ATOM 5428 O O . THR B 1 158 ? 5.402 -14 -17.453 1 88.81 158 THR B O 1
ATOM 5431 N N . LEU B 1 159 ? 5.094 -11.766 -17.234 1 84.12 159 LEU B N 1
ATOM 5432 C CA . LEU B 1 159 ? 6.297 -11.406 -17.984 1 84.12 159 LEU B CA 1
ATOM 5433 C C . LEU B 1 159 ? 7.535 -11.492 -17.094 1 84.12 159 LEU B C 1
ATOM 5435 O O . LEU B 1 159 ? 8.641 -11.195 -17.531 1 84.12 159 LEU B O 1
ATOM 5439 N N . ASN B 1 160 ? 7.32 -11.875 -15.93 1 82.88 160 ASN B N 1
ATOM 5440 C CA . ASN B 1 160 ? 8.375 -11.977 -14.93 1 82.88 160 ASN B CA 1
ATOM 5441 C C . ASN B 1 160 ? 8.945 -10.602 -14.578 1 82.88 160 ASN B C 1
ATOM 5443 O O . ASN B 1 160 ? 10.148 -10.461 -14.336 1 82.88 160 ASN B O 1
ATOM 5447 N N . ARG B 1 161 ? 8.102 -9.617 -14.734 1 87.12 161 ARG B N 1
ATOM 5448 C CA . ARG B 1 161 ? 8.391 -8.297 -14.188 1 87.12 161 ARG B CA 1
ATOM 5449 C C . ARG B 1 161 ? 7.719 -8.109 -12.828 1 87.12 161 ARG B C 1
ATOM 5451 O O . ARG B 1 161 ? 6.77 -7.332 -12.711 1 87.12 161 ARG B O 1
ATOM 5458 N N . ARG B 1 162 ? 8.273 -8.703 -11.906 1 87.06 162 ARG B N 1
ATOM 5459 C CA . ARG B 1 162 ? 7.633 -8.867 -10.609 1 87.06 162 ARG B CA 1
ATOM 5460 C C . ARG B 1 162 ? 7.543 -7.535 -9.875 1 87.06 162 ARG B C 1
ATOM 5462 O O . ARG B 1 162 ? 6.559 -7.27 -9.18 1 87.06 162 ARG B O 1
ATOM 5469 N N . ASP B 1 163 ? 8.594 -6.688 -10 1 87.62 163 ASP B N 1
ATOM 5470 C CA . ASP B 1 163 ? 8.562 -5.395 -9.328 1 87.62 163 ASP B CA 1
ATOM 5471 C C . ASP B 1 163 ? 7.434 -4.52 -9.875 1 87.62 163 ASP B C 1
ATOM 5473 O O . ASP B 1 163 ? 6.695 -3.898 -9.109 1 87.62 163 ASP B O 1
ATOM 5477 N N . SER B 1 164 ? 7.375 -4.5 -11.234 1 91.19 164 SER B N 1
ATOM 5478 C CA . SER B 1 164 ? 6.301 -3.73 -11.852 1 91.19 164 SER B CA 1
ATOM 5479 C C . SER B 1 164 ? 4.934 -4.281 -11.469 1 91.19 164 SER B C 1
ATOM 5481 O O . SER B 1 164 ? 3.998 -3.518 -11.219 1 91.19 164 SER B O 1
ATOM 5483 N N . ALA B 1 165 ? 4.832 -5.66 -11.508 1 93.81 165 ALA B N 1
ATOM 5484 C CA . ALA B 1 165 ? 3.58 -6.289 -11.102 1 93.81 165 ALA B CA 1
ATOM 5485 C C . ALA B 1 165 ? 3.201 -5.883 -9.68 1 93.81 165 ALA B C 1
ATOM 5487 O O . ALA B 1 165 ? 2.047 -5.547 -9.406 1 93.81 165 ALA B O 1
ATOM 5488 N N . TYR B 1 166 ? 4.188 -5.848 -8.789 1 94.56 166 TYR B N 1
ATOM 5489 C CA . TYR B 1 166 ? 4.008 -5.457 -7.395 1 94.56 166 TYR B CA 1
ATOM 5490 C C . TYR B 1 166 ? 3.498 -4.023 -7.293 1 94.56 166 TYR B C 1
ATOM 5492 O O . TYR B 1 166 ? 2.588 -3.734 -6.512 1 94.56 166 TYR B O 1
ATOM 5500 N N . LEU B 1 167 ? 4.043 -3.141 -8.086 1 96.44 167 LEU B N 1
ATOM 5501 C CA . LEU B 1 167 ? 3.666 -1.731 -8.055 1 96.44 167 LEU B CA 1
ATOM 5502 C C . LEU B 1 167 ? 2.25 -1.534 -8.586 1 96.44 167 LEU B C 1
ATOM 5504 O O . LEU B 1 167 ? 1.435 -0.854 -7.961 1 96.44 167 LEU B O 1
ATOM 5508 N N . TYR B 1 168 ? 1.935 -2.158 -9.695 1 97 168 TYR B N 1
ATOM 5509 C CA . TYR B 1 168 ? 0.612 -1.992 -10.289 1 97 168 TYR B CA 1
ATOM 5510 C C . TYR B 1 168 ? -0.462 -2.625 -9.414 1 97 168 TYR B C 1
ATOM 5512 O O . TYR B 1 168 ? -1.572 -2.1 -9.305 1 97 168 TYR B O 1
ATOM 5520 N N . ALA B 1 169 ? -0.162 -3.783 -8.844 1 97.25 169 ALA B N 1
ATOM 5521 C CA . ALA B 1 169 ? -1.122 -4.41 -7.941 1 97.25 169 ALA B CA 1
ATOM 5522 C C . ALA B 1 169 ? -1.399 -3.518 -6.734 1 97.25 169 ALA B C 1
ATOM 5524 O O . ALA B 1 169 ? -2.543 -3.412 -6.281 1 97.25 169 ALA B O 1
ATOM 5525 N N . GLY B 1 170 ? -0.342 -2.941 -6.246 1 96.81 170 GLY B N 1
ATOM 5526 C CA . GLY B 1 170 ? -0.512 -2.006 -5.145 1 96.81 170 GLY B CA 1
ATOM 5527 C C . GLY B 1 170 ? -1.335 -0.787 -5.52 1 96.81 170 GLY B C 1
ATOM 5528 O O . GLY B 1 170 ? -2.152 -0.316 -4.727 1 96.81 170 GLY B O 1
ATOM 5529 N N . LEU B 1 171 ? -1.05 -0.273 -6.676 1 97.31 171 LEU B N 1
ATOM 5530 C CA . LEU B 1 171 ? -1.808 0.869 -7.176 1 97.31 171 LEU B CA 1
ATOM 5531 C C . LEU B 1 171 ? -3.291 0.53 -7.289 1 97.31 171 LEU B C 1
ATOM 5533 O O . LEU B 1 171 ? -4.145 1.331 -6.906 1 97.31 171 LEU B O 1
ATOM 5537 N N . ALA B 1 172 ? -3.594 -0.66 -7.82 1 98.06 172 ALA B N 1
ATOM 5538 C CA . ALA B 1 172 ? -4.98 -1.103 -7.941 1 98.06 172 ALA B CA 1
ATOM 5539 C C . ALA B 1 172 ? -5.641 -1.216 -6.57 1 98.06 172 ALA B C 1
ATOM 5541 O O . ALA B 1 172 ? -6.773 -0.762 -6.383 1 98.06 172 ALA B O 1
ATOM 5542 N N . LEU B 1 173 ? -4.953 -1.771 -5.664 1 98 173 LEU B N 1
ATOM 5543 C CA . LEU B 1 173 ? -5.5 -1.96 -4.328 1 98 173 LEU B CA 1
ATOM 5544 C C . LEU B 1 173 ? -5.762 -0.618 -3.65 1 98 173 LEU B C 1
ATOM 5546 O O . LEU B 1 173 ? -6.816 -0.415 -3.047 1 98 173 LEU B O 1
ATOM 5550 N N . ARG B 1 174 ? -4.84 0.292 -3.703 1 96.62 174 ARG B N 1
ATOM 5551 C CA . ARG B 1 174 ? -4.996 1.596 -3.066 1 96.62 174 ARG B CA 1
ATOM 5552 C C . ARG B 1 174 ? -6.129 2.389 -3.711 1 96.62 174 ARG B C 1
ATOM 5554 O O . ARG B 1 174 ? -6.848 3.119 -3.027 1 96.62 174 ARG B O 1
ATOM 5561 N N . MET B 1 175 ? -6.172 2.299 -5.027 1 96.75 175 MET B N 1
ATOM 5562 C CA . MET B 1 175 ? -7.289 2.967 -5.691 1 96.75 175 MET B CA 1
ATOM 5563 C C . MET B 1 175 ? -8.625 2.396 -5.215 1 96.75 175 MET B C 1
ATOM 5565 O O . MET B 1 175 ? -9.594 3.139 -5.035 1 96.75 175 MET B O 1
ATOM 5569 N N . ALA B 1 176 ? -8.695 1.076 -5.02 1 97.25 176 ALA B N 1
ATOM 5570 C CA . ALA B 1 176 ? -9.906 0.438 -4.504 1 97.25 176 ALA B CA 1
ATOM 5571 C C . ALA B 1 176 ? -10.227 0.937 -3.1 1 97.25 176 ALA B C 1
ATOM 5573 O O . ALA B 1 176 ? -11.391 1.187 -2.775 1 97.25 176 ALA B O 1
ATOM 5574 N N . VAL B 1 177 ? -9.25 1.118 -2.268 1 94.81 177 VAL B N 1
ATOM 5575 C CA . VAL B 1 177 ? -9.438 1.625 -0.913 1 94.81 177 VAL B CA 1
ATOM 5576 C C . VAL B 1 177 ? -9.93 3.068 -0.963 1 94.81 177 VAL B C 1
ATOM 5578 O O . VAL B 1 177 ? -10.836 3.447 -0.22 1 94.81 177 VAL B O 1
ATOM 5581 N N . SER B 1 178 ? -9.258 3.809 -1.841 1 91.69 178 SER B N 1
ATOM 5582 C CA . SER B 1 178 ? -9.633 5.211 -1.978 1 91.69 178 SER B CA 1
ATOM 5583 C C . SER B 1 178 ? -11.094 5.359 -2.373 1 91.69 178 SER B C 1
ATOM 5585 O O . SER B 1 178 ? -11.766 6.312 -1.967 1 91.69 178 SER B O 1
ATOM 5587 N N . LEU B 1 179 ? -11.641 4.367 -3.135 1 92.19 179 LEU B N 1
ATOM 5588 C CA . LEU B 1 179 ? -13.031 4.395 -3.572 1 92.19 179 LEU B CA 1
ATOM 5589 C C . LEU B 1 179 ? -13.938 3.74 -2.535 1 92.19 179 LEU B C 1
ATOM 5591 O O . LEU B 1 179 ? -15.156 3.697 -2.713 1 92.19 179 LEU B O 1
ATOM 5595 N N . GLY B 1 180 ? -13.352 3.203 -1.517 1 91.5 180 GLY B N 1
ATOM 5596 C CA . GLY B 1 180 ? -14.117 2.633 -0.417 1 91.5 180 GLY B CA 1
ATOM 5597 C C . GLY B 1 180 ? -14.633 1.239 -0.714 1 91.5 180 GLY B C 1
ATOM 5598 O O . GLY B 1 180 ? -15.633 0.809 -0.134 1 91.5 180 GLY B O 1
ATOM 5599 N N . LEU B 1 181 ? -14 0.483 -1.611 1 95.38 181 LEU B N 1
ATOM 5600 C CA . LEU B 1 181 ? -14.5 -0.833 -1.988 1 95.38 181 LEU B CA 1
ATOM 5601 C C . LEU B 1 181 ? -14.281 -1.84 -0.864 1 95.38 181 LEU B C 1
ATOM 5603 O O . LEU B 1 181 ? -14.93 -2.891 -0.834 1 95.38 181 LEU B O 1
ATOM 5607 N N . HIS B 1 182 ? -13.352 -1.584 0.063 1 93.94 182 HIS B N 1
ATOM 5608 C CA . HIS B 1 182 ? -13.055 -2.506 1.153 1 93.94 182 HIS B CA 1
ATOM 5609 C C . HIS B 1 182 ? -14.109 -2.418 2.254 1 93.94 182 HIS B C 1
ATOM 5611 O O . HIS B 1 182 ? -14.07 -3.184 3.219 1 93.94 182 HIS B O 1
ATOM 5617 N N . GLN B 1 183 ? -15.008 -1.463 2.043 1 89.44 183 GLN B N 1
ATOM 5618 C CA . GLN B 1 183 ? -16.078 -1.266 3.004 1 89.44 183 GLN B CA 1
ATOM 5619 C C . GLN B 1 183 ? -17.438 -1.562 2.375 1 89.44 183 GLN B C 1
ATOM 5621 O O . GLN B 1 183 ? -17.672 -1.252 1.205 1 89.44 183 GLN B O 1
ATOM 5626 N N . GLU B 1 184 ? -18.312 -2.16 3.223 1 88.62 184 GLU B N 1
ATOM 5627 C CA . GLU B 1 184 ? -19.656 -2.43 2.734 1 88.62 184 GLU B CA 1
ATOM 5628 C C . GLU B 1 184 ? -20.516 -1.162 2.727 1 88.62 184 GLU B C 1
ATOM 5630 O O . GLU B 1 184 ? -20.5 -0.392 3.688 1 88.62 184 GLU B O 1
ATOM 5635 N N . VAL B 1 185 ? -21.062 -0.844 1.61 1 77.38 185 VAL B N 1
ATOM 5636 C CA . VAL B 1 185 ? -21.906 0.334 1.506 1 77.38 185 VAL B CA 1
ATOM 5637 C C . VAL B 1 185 ? -23.344 -0.038 1.854 1 77.38 185 VAL B C 1
ATOM 5639 O O . VAL B 1 185 ? -23.906 -0.984 1.29 1 77.38 185 VAL B O 1
ATOM 5642 N N . MET B 1 186 ? -23.859 0.463 2.867 1 67.75 186 MET B N 1
ATOM 5643 C CA . MET B 1 186 ? -25.219 0.149 3.307 1 67.75 186 MET B CA 1
ATOM 5644 C C . MET B 1 186 ? -26.234 1.06 2.627 1 67.75 186 MET B C 1
ATOM 5646 O O . MET B 1 186 ? -27.438 0.836 2.73 1 67.75 186 MET B O 1
ATOM 5650 N N . GLY B 1 187 ? -25.734 1.927 1.946 1 61.81 187 GLY B N 1
ATOM 5651 C CA . GLY B 1 187 ? -26.734 2.906 1.523 1 61.81 187 GLY B CA 1
ATOM 5652 C C . GLY B 1 187 ? -27.734 2.354 0.531 1 61.81 187 GLY B C 1
ATOM 5653 O O . GLY B 1 187 ? -27.438 1.398 -0.192 1 61.81 187 GLY B O 1
ATOM 5654 N N . GLN B 1 188 ? -28.922 2.66 0.63 1 60.41 188 GLN B N 1
ATOM 5655 C CA . GLN B 1 188 ? -30.156 2.258 -0.021 1 60.41 188 GLN B CA 1
ATOM 5656 C C . GLN B 1 188 ? -30.141 2.588 -1.511 1 60.41 188 GLN B C 1
ATOM 5658 O O . GLN B 1 188 ? -30.844 1.964 -2.303 1 60.41 188 GLN B O 1
ATOM 5663 N N . ASP B 1 189 ? -29.172 3.475 -1.919 1 67.94 189 ASP B N 1
ATOM 5664 C CA . ASP B 1 189 ? -29.375 3.965 -3.281 1 67.94 189 ASP B CA 1
ATOM 5665 C C . ASP B 1 189 ? -28.578 3.125 -4.285 1 67.94 189 ASP B C 1
ATOM 5667 O O . ASP B 1 189 ? -28.719 3.297 -5.496 1 67.94 189 ASP B O 1
ATOM 5671 N N . MET B 1 190 ? -27.859 2.178 -3.756 1 78.88 190 MET B N 1
ATOM 5672 C CA . MET B 1 190 ? -27.062 1.412 -4.711 1 78.88 190 MET B CA 1
ATOM 5673 C C . MET B 1 190 ? -27.766 0.108 -5.078 1 78.88 190 MET B C 1
ATOM 5675 O O . MET B 1 190 ? -28.297 -0.585 -4.211 1 78.88 190 MET B O 1
ATOM 5679 N N . ASP B 1 191 ? -27.828 -0.093 -6.375 1 85.19 191 ASP B N 1
ATOM 5680 C CA . ASP B 1 191 ? -28.391 -1.324 -6.914 1 85.19 191 ASP B CA 1
ATOM 5681 C C . ASP B 1 191 ? -27.609 -2.545 -6.438 1 85.19 191 ASP B C 1
ATOM 5683 O O . ASP B 1 191 ? -26.406 -2.461 -6.203 1 85.19 191 ASP B O 1
ATOM 5687 N N . SER B 1 192 ? -28.344 -3.602 -6.172 1 85.12 192 SER B N 1
ATOM 5688 C CA . SER B 1 192 ? -27.75 -4.836 -5.668 1 85.12 192 SER B CA 1
ATOM 5689 C C . SER B 1 192 ? -26.656 -5.352 -6.602 1 85.12 192 SER B C 1
ATOM 5691 O O . SER B 1 192 ? -25.641 -5.871 -6.148 1 85.12 192 SER B O 1
ATOM 5693 N N . ASN B 1 193 ? -26.891 -5.199 -7.867 1 87.31 193 ASN B N 1
ATOM 5694 C CA . ASN B 1 193 ? -25.891 -5.66 -8.836 1 87.31 193 ASN B CA 1
ATOM 5695 C C . ASN B 1 193 ? -24.609 -4.836 -8.758 1 87.31 193 ASN B C 1
ATOM 5697 O O . ASN B 1 193 ? -23.516 -5.379 -8.867 1 87.31 193 ASN B O 1
ATOM 5701 N N . GLN B 1 194 ? -24.828 -3.582 -8.586 1 88.12 194 GLN B N 1
ATOM 5702 C CA . GLN B 1 194 ? -23.672 -2.703 -8.469 1 88.12 194 GLN B CA 1
ATOM 5703 C C . GLN B 1 194 ? -22.891 -2.994 -7.191 1 88.12 194 GLN B C 1
ATOM 5705 O O . GLN B 1 194 ? -21.656 -2.953 -7.191 1 88.12 194 GLN B O 1
ATOM 5710 N N . ARG B 1 195 ? -23.594 -3.285 -6.168 1 91.25 195 ARG B N 1
ATOM 5711 C CA . ARG B 1 195 ? -22.953 -3.627 -4.898 1 91.25 195 ARG B CA 1
ATOM 5712 C C . ARG B 1 195 ? -22.156 -4.918 -5.02 1 91.25 195 ARG B C 1
ATOM 5714 O O . ARG B 1 195 ? -21.016 -4.996 -4.535 1 91.25 195 ARG B O 1
ATOM 5721 N N . GLU B 1 196 ? -22.766 -5.867 -5.652 1 92.88 196 GLU B N 1
ATOM 5722 C CA . GLU B 1 196 ? -22.094 -7.145 -5.84 1 92.88 196 GLU B CA 1
ATOM 5723 C C . GLU B 1 196 ? -20.859 -6.992 -6.738 1 92.88 196 GLU B C 1
ATOM 5725 O O . GLU B 1 196 ? -19.828 -7.621 -6.504 1 92.88 196 GLU B O 1
ATOM 5730 N N . ARG B 1 197 ? -21 -6.215 -7.715 1 92.06 197 ARG B N 1
ATOM 5731 C CA . ARG B 1 197 ? -19.859 -5.957 -8.594 1 92.06 197 ARG B CA 1
ATOM 5732 C C . ARG B 1 197 ? -18.703 -5.328 -7.832 1 92.06 197 ARG B C 1
ATOM 5734 O O . ARG B 1 197 ? -17.547 -5.699 -8.039 1 92.06 197 ARG B O 1
ATOM 5741 N N . ARG B 1 198 ? -19 -4.391 -6.961 1 94 198 ARG B N 1
ATOM 5742 C CA . ARG B 1 198 ? -17.984 -3.74 -6.133 1 94 198 ARG B CA 1
ATOM 5743 C C . ARG B 1 198 ? -17.297 -4.746 -5.223 1 94 198 ARG B C 1
ATOM 5745 O O . ARG B 1 198 ? -16.062 -4.723 -5.078 1 94 198 ARG B O 1
ATOM 5752 N N . ARG B 1 199 ? -18.109 -5.625 -4.691 1 95.5 199 ARG B N 1
ATOM 5753 C CA . ARG B 1 199 ? -17.562 -6.664 -3.83 1 95.5 199 ARG B CA 1
ATOM 5754 C C . ARG B 1 199 ? -16.609 -7.566 -4.602 1 95.5 199 ARG B C 1
ATOM 5756 O O . ARG B 1 199 ? -15.492 -7.836 -4.145 1 95.5 199 ARG B O 1
ATOM 5763 N N . ARG B 1 200 ? -17.031 -7.977 -5.715 1 96.5 200 ARG B N 1
ATOM 5764 C CA . ARG B 1 200 ? -16.266 -8.93 -6.512 1 96.5 200 ARG B CA 1
ATOM 5765 C C . ARG B 1 200 ? -14.953 -8.32 -6.977 1 96.5 200 ARG B C 1
ATOM 5767 O O . ARG B 1 200 ? -13.914 -8.984 -6.953 1 96.5 200 ARG B O 1
ATOM 5774 N N . VAL B 1 201 ? -15.023 -7.094 -7.363 1 97.44 201 VAL B N 1
ATOM 5775 C CA . VAL B 1 201 ? -13.805 -6.426 -7.805 1 97.44 201 VAL B CA 1
ATOM 5776 C C . VAL B 1 201 ? -12.844 -6.273 -6.625 1 97.44 201 VAL B C 1
ATOM 5778 O O . VAL B 1 201 ? -11.648 -6.559 -6.75 1 97.44 201 VAL B O 1
ATOM 5781 N N . TRP B 1 202 ? -13.344 -5.859 -5.461 1 98.06 202 TRP B N 1
ATOM 5782 C CA . TRP B 1 202 ? -12.5 -5.707 -4.281 1 98.06 202 TRP B CA 1
ATOM 5783 C C . TRP B 1 202 ? -11.781 -7.012 -3.955 1 98.06 202 TRP B C 1
ATOM 5785 O O . TRP B 1 202 ? -10.555 -7.039 -3.836 1 98.06 202 TRP B O 1
ATOM 5795 N N . TRP B 1 203 ? -12.562 -8.039 -3.883 1 98 203 TRP B N 1
ATOM 5796 C CA . TRP B 1 203 ? -12 -9.297 -3.424 1 98 203 TRP B CA 1
ATOM 5797 C C . TRP B 1 203 ? -11.078 -9.898 -4.48 1 98 203 TRP B C 1
ATOM 5799 O O . TRP B 1 203 ? -10.117 -10.609 -4.152 1 98 203 TRP B O 1
ATOM 5809 N N . SER B 1 204 ? -11.328 -9.617 -5.754 1 98.31 204 SER B N 1
ATOM 5810 C CA . SER B 1 204 ? -10.422 -10.055 -6.809 1 98.31 204 SER B CA 1
ATOM 5811 C C . SER B 1 204 ? -9.078 -9.352 -6.711 1 98.31 204 SER B C 1
ATOM 5813 O O . SER B 1 204 ? -8.023 -9.984 -6.812 1 98.31 204 SER B O 1
ATOM 5815 N N . VAL B 1 205 ? -9.117 -8.023 -6.48 1 98.31 205 VAL B N 1
ATOM 5816 C CA . VAL B 1 205 ? -7.895 -7.246 -6.312 1 98.31 205 VAL B CA 1
ATOM 5817 C C . VAL B 1 205 ? -7.156 -7.711 -5.059 1 98.31 205 VAL B C 1
ATOM 5819 O O . VAL B 1 205 ? -5.93 -7.852 -5.07 1 98.31 205 VAL B O 1
ATOM 5822 N N . TYR B 1 206 ? -7.938 -7.93 -4.016 1 97.94 206 TYR B N 1
ATOM 5823 C CA . TYR B 1 206 ? -7.406 -8.43 -2.754 1 97.94 206 TYR B CA 1
ATOM 5824 C C . TYR B 1 206 ? -6.664 -9.75 -2.961 1 97.94 206 TYR B C 1
ATOM 5826 O O . TYR B 1 206 ? -5.523 -9.898 -2.516 1 97.94 206 TYR B O 1
ATOM 5834 N N . SER B 1 207 ? -7.273 -10.672 -3.656 1 98 207 SER B N 1
ATOM 5835 C CA . SER B 1 207 ? -6.684 -11.984 -3.885 1 98 207 SER B CA 1
ATOM 5836 C C . SER B 1 207 ? -5.434 -11.891 -4.75 1 98 207 SER B C 1
ATOM 5838 O O . SER B 1 207 ? -4.438 -12.57 -4.492 1 98 207 SER B O 1
ATOM 5840 N N . LEU B 1 208 ? -5.535 -11.102 -5.766 1 97.69 208 LEU B N 1
ATOM 5841 C CA . LEU B 1 208 ? -4.395 -10.914 -6.648 1 97.69 208 LEU B CA 1
ATOM 5842 C C . LEU B 1 208 ? -3.203 -10.344 -5.887 1 97.69 208 LEU B C 1
ATOM 5844 O O . LEU B 1 208 ? -2.076 -10.828 -6.031 1 97.69 208 LEU B O 1
ATOM 5848 N N . GLU B 1 209 ? -3.463 -9.359 -5.105 1 96.62 209 GLU B N 1
ATOM 5849 C CA . GLU B 1 209 ? -2.402 -8.695 -4.348 1 96.62 209 GLU B CA 1
ATOM 5850 C C . GLU B 1 209 ? -1.763 -9.656 -3.35 1 96.62 209 GLU B C 1
ATOM 5852 O O . GLU B 1 209 ? -0.539 -9.688 -3.207 1 96.62 209 GLU B O 1
ATOM 5857 N N . ARG B 1 210 ? -2.555 -10.445 -2.684 1 95.94 210 ARG B N 1
ATOM 5858 C CA . ARG B 1 210 ? -2.027 -11.422 -1.735 1 95.94 210 ARG B CA 1
ATOM 5859 C C . ARG B 1 210 ? -1.137 -12.445 -2.436 1 95.94 210 ARG B C 1
ATOM 5861 O O . ARG B 1 210 ? -0.057 -12.773 -1.942 1 95.94 210 ARG B O 1
ATOM 5868 N N . LEU B 1 211 ? -1.636 -12.906 -3.5 1 94.25 211 LEU B N 1
ATOM 5869 C CA . LEU B 1 211 ? -0.891 -13.891 -4.273 1 94.25 211 LEU B CA 1
ATOM 5870 C C . LEU B 1 211 ? 0.477 -13.352 -4.676 1 94.25 211 LEU B C 1
ATOM 5872 O O . LEU B 1 211 ? 1.495 -14.016 -4.488 1 94.25 211 LEU B O 1
ATOM 5876 N N . LEU B 1 212 ? 0.518 -12.148 -5.191 1 92.88 212 LEU B N 1
ATOM 5877 C CA . LEU B 1 212 ? 1.762 -11.555 -5.672 1 92.88 212 LEU B CA 1
ATOM 5878 C C . LEU B 1 212 ? 2.693 -11.234 -4.508 1 92.88 212 LEU B C 1
ATOM 5880 O O . LEU B 1 212 ? 3.898 -11.484 -4.582 1 92.88 212 LEU B O 1
ATOM 5884 N N . CYS B 1 213 ? 2.15 -10.688 -3.414 1 91.75 213 CYS B N 1
ATOM 5885 C CA . CYS B 1 213 ? 2.961 -10.281 -2.271 1 91.75 213 CYS B CA 1
ATOM 5886 C C . CYS B 1 213 ? 3.602 -11.492 -1.602 1 91.75 213 CYS B C 1
ATOM 5888 O O . CYS B 1 213 ? 4.809 -11.5 -1.354 1 91.75 213 CYS B O 1
ATOM 5890 N N . VAL B 1 214 ? 2.873 -12.539 -1.363 1 89.06 214 VAL B N 1
ATOM 5891 C CA . VAL B 1 214 ? 3.373 -13.703 -0.637 1 89.06 214 VAL B CA 1
ATOM 5892 C C . VAL B 1 214 ? 4.375 -14.461 -1.502 1 89.06 214 VAL B C 1
ATOM 5894 O O . VAL B 1 214 ? 5.391 -14.953 -1.001 1 89.06 214 VAL B O 1
ATOM 5897 N N . THR B 1 215 ? 4.066 -14.562 -2.791 1 86.31 215 THR B N 1
ATOM 5898 C CA . THR B 1 215 ? 4.98 -15.25 -3.699 1 86.31 215 THR B CA 1
ATOM 5899 C C . THR B 1 215 ? 6.328 -14.531 -3.744 1 86.31 215 THR B C 1
ATOM 5901 O O . THR B 1 215 ? 7.375 -15.18 -3.826 1 86.31 215 THR B O 1
ATOM 5904 N N . SER B 1 216 ? 6.301 -13.188 -3.695 1 82.56 216 SER B N 1
ATOM 5905 C CA . SER B 1 216 ? 7.539 -12.414 -3.766 1 82.56 216 SER B CA 1
ATOM 5906 C C . SER B 1 216 ? 8.148 -12.227 -2.381 1 82.56 216 SER B C 1
ATOM 5908 O O . SER B 1 216 ? 9.312 -11.828 -2.258 1 82.56 216 SER B O 1
ATOM 5910 N N . GLY B 1 217 ? 7.367 -12.492 -1.361 1 84.69 217 GLY B N 1
ATOM 5911 C CA . GLY B 1 217 ? 7.836 -12.305 0.002 1 84.69 217 GLY B CA 1
ATOM 5912 C C . GLY B 1 217 ? 7.719 -10.875 0.483 1 84.69 217 GLY B C 1
ATOM 5913 O O . GLY B 1 217 ? 8.484 -10.438 1.352 1 84.69 217 GLY B O 1
ATOM 5914 N N . ASN B 1 218 ? 6.914 -10.094 -0.153 1 86.62 218 ASN B N 1
ATOM 5915 C CA . ASN B 1 218 ? 6.652 -8.719 0.267 1 86.62 218 ASN B CA 1
ATOM 5916 C C . ASN B 1 218 ? 5.551 -8.656 1.32 1 86.62 218 ASN B C 1
ATOM 5918 O O . ASN B 1 218 ? 4.707 -9.555 1.397 1 86.62 218 ASN B O 1
ATOM 5922 N N . PRO B 1 219 ? 5.602 -7.617 2.164 1 87.88 219 PRO B N 1
ATOM 5923 C CA . PRO B 1 219 ? 4.52 -7.465 3.139 1 87.88 219 PRO B CA 1
ATOM 5924 C C . PRO B 1 219 ? 3.164 -7.211 2.479 1 87.88 219 PRO B C 1
ATOM 5926 O O . PRO B 1 219 ? 3.102 -6.648 1.382 1 87.88 219 PRO B O 1
ATOM 5929 N N . ILE B 1 220 ? 2.143 -7.625 3.166 1 87.19 220 ILE B N 1
ATOM 5930 C CA . ILE B 1 220 ? 0.798 -7.402 2.646 1 87.19 220 ILE B CA 1
ATOM 5931 C C . ILE B 1 220 ? 0.405 -5.938 2.846 1 87.19 220 ILE B C 1
ATOM 5933 O O . ILE B 1 220 ? 0.931 -5.266 3.734 1 87.19 220 ILE B O 1
ATOM 5937 N N . SER B 1 221 ? -0.518 -5.492 2.098 1 88.25 221 SER B N 1
ATOM 5938 C CA . SER B 1 221 ? -0.784 -4.062 2.006 1 88.25 221 SER B CA 1
ATOM 5939 C C . SER B 1 221 ? -1.907 -3.645 2.949 1 88.25 221 SER B C 1
ATOM 5941 O O . SER B 1 221 ? -2.037 -2.467 3.287 1 88.25 221 SER B O 1
ATOM 5943 N N . ILE B 1 222 ? -2.766 -4.504 3.227 1 91 222 ILE B N 1
ATOM 5944 C CA . ILE B 1 222 ? -3.91 -4.137 4.055 1 91 222 ILE B CA 1
ATOM 5945 C C . ILE B 1 222 ? -4.234 -5.277 5.02 1 91 222 ILE B C 1
ATOM 5947 O O . ILE B 1 222 ? -4.18 -6.453 4.641 1 91 222 ILE B O 1
ATOM 5951 N N . ASN B 1 223 ? -4.48 -4.895 6.207 1 89.31 223 ASN B N 1
ATOM 5952 C CA . ASN B 1 223 ? -4.879 -5.871 7.211 1 89.31 223 ASN B CA 1
ATOM 5953 C C . ASN B 1 223 ? -6.352 -6.25 7.074 1 89.31 223 ASN B C 1
ATOM 5955 O O . ASN B 1 223 ? -7.195 -5.398 6.793 1 89.31 223 ASN B O 1
ATOM 5959 N N . ASP B 1 224 ? -6.637 -7.477 7.352 1 91 224 ASP B N 1
ATOM 5960 C CA . ASP B 1 224 ? -8.008 -7.961 7.207 1 91 224 ASP B CA 1
ATOM 5961 C C . ASP B 1 224 ? -8.945 -7.254 8.18 1 91 224 ASP B C 1
ATOM 5963 O O . ASP B 1 224 ? -10.148 -7.137 7.922 1 91 224 ASP B O 1
ATOM 5967 N N . SER B 1 225 ? -8.43 -6.77 9.258 1 86.31 225 SER B N 1
ATOM 5968 C CA . SER B 1 225 ? -9.25 -6.074 10.25 1 86.31 225 SER B CA 1
ATOM 5969 C C . SER B 1 225 ? -9.781 -4.758 9.695 1 86.31 225 SER B C 1
ATOM 5971 O O . SER B 1 225 ? -10.742 -4.195 10.242 1 86.31 225 SER B O 1
ATOM 5973 N N . ASP B 1 226 ? -9.172 -4.293 8.664 1 87.25 226 ASP B N 1
ATOM 5974 C CA . ASP B 1 226 ? -9.594 -3.027 8.078 1 87.25 226 ASP B CA 1
ATOM 5975 C C . ASP B 1 226 ? -10.633 -3.252 6.98 1 87.25 226 ASP B C 1
ATOM 5977 O O . ASP B 1 226 ? -11.117 -2.295 6.371 1 87.25 226 ASP B O 1
ATOM 5981 N N . ILE B 1 227 ? -10.984 -4.484 6.707 1 92.56 227 ILE B N 1
ATOM 5982 C CA . ILE B 1 227 ? -11.891 -4.816 5.613 1 92.56 227 ILE B CA 1
ATOM 5983 C C . ILE B 1 227 ? -13.258 -5.215 6.176 1 92.56 227 ILE B C 1
ATOM 5985 O O . ILE B 1 227 ? -13.344 -6.066 7.066 1 92.56 227 ILE B O 1
ATOM 5989 N N . ASN B 1 228 ? -14.312 -4.613 5.73 1 89.94 228 ASN B N 1
ATOM 5990 C CA . ASN B 1 228 ? -15.656 -4.973 6.168 1 89.94 228 ASN B CA 1
ATOM 5991 C C . ASN B 1 228 ? -16.562 -5.309 4.984 1 89.94 228 ASN B C 1
ATOM 5993 O O . ASN B 1 228 ? -17.781 -5.398 5.137 1 89.94 228 ASN B O 1
ATOM 5997 N N . ALA B 1 229 ? -15.984 -5.422 3.826 1 93.44 229 ALA B N 1
ATOM 5998 C CA . ALA B 1 229 ? -16.766 -5.824 2.656 1 93.44 229 ALA B CA 1
ATOM 5999 C C . ALA B 1 229 ? -17.219 -7.273 2.777 1 93.44 229 ALA B C 1
ATOM 6001 O O . ALA B 1 229 ? -16.469 -8.141 3.223 1 93.44 229 ALA B O 1
ATOM 6002 N N . LEU B 1 230 ? -18.438 -7.5 2.426 1 93.56 230 LEU B N 1
ATOM 6003 C CA . LEU B 1 230 ? -18.953 -8.867 2.455 1 93.56 230 LEU B CA 1
ATOM 6004 C C . LEU B 1 230 ? -18.391 -9.688 1.303 1 93.56 230 LEU B C 1
ATOM 6006 O O . LEU B 1 230 ? -17.969 -9.133 0.285 1 93.56 230 LEU B O 1
ATOM 6010 N N . PHE B 1 231 ? -18.375 -10.984 1.457 1 94.56 231 PHE B N 1
ATOM 6011 C CA . PHE B 1 231 ? -17.875 -11.875 0.419 1 94.56 231 PHE B CA 1
ATOM 6012 C C . PHE B 1 231 ? -18.812 -11.883 -0.786 1 94.56 231 PHE B C 1
ATOM 6014 O O . PHE B 1 231 ? -19.984 -11.539 -0.667 1 94.56 231 PHE B O 1
ATOM 6021 N N . PRO B 1 232 ? -18.25 -12.234 -1.914 1 92.69 232 PRO B N 1
ATOM 6022 C CA . PRO B 1 232 ? -19.094 -12.32 -3.111 1 92.69 232 PRO B CA 1
ATOM 6023 C C . PRO B 1 232 ? -20.25 -13.305 -2.951 1 92.69 232 PRO B C 1
ATOM 6025 O O . PRO B 1 232 ? -20.094 -14.359 -2.334 1 92.69 232 PRO B O 1
ATOM 6028 N N . SER B 1 233 ? -21.375 -12.883 -3.463 1 90.38 233 SER B N 1
ATOM 6029 C CA . SER B 1 233 ? -22.578 -13.711 -3.439 1 90.38 233 SER B CA 1
ATOM 6030 C C . SER B 1 233 ? -23.125 -13.93 -4.848 1 90.38 233 SER B C 1
ATOM 6032 O O . SER B 1 233 ? -22.688 -13.273 -5.797 1 90.38 233 SER B O 1
ATOM 6034 N N . ALA B 1 234 ? -24.062 -14.844 -4.902 1 89.25 234 ALA B N 1
ATOM 6035 C CA . ALA B 1 234 ? -24.625 -15.195 -6.203 1 89.25 234 ALA B CA 1
ATOM 6036 C C . ALA B 1 234 ? -25.453 -14.039 -6.766 1 89.25 234 ALA B C 1
ATOM 6038 O O . ALA B 1 234 ? -26.172 -13.367 -6.027 1 89.25 234 ALA B O 1
ATOM 6039 N N . MET B 1 235 ? -25.172 -13.789 -8.023 1 85.81 235 MET B N 1
ATOM 6040 C CA . MET B 1 235 ? -25.953 -12.789 -8.742 1 85.81 235 MET B CA 1
ATOM 6041 C C . MET B 1 235 ? -27.109 -13.438 -9.5 1 85.81 235 MET B C 1
ATOM 6043 O O . MET B 1 235 ? -27.047 -14.633 -9.812 1 85.81 235 MET B O 1
ATOM 6047 N N . ASP B 1 236 ? -28.031 -12.594 -9.773 1 82.62 236 ASP B N 1
ATOM 6048 C CA . ASP B 1 236 ? -29.172 -13.117 -10.5 1 82.62 236 ASP B CA 1
ATOM 6049 C C . ASP B 1 236 ? -28.766 -13.648 -11.875 1 82.62 236 ASP B C 1
ATOM 6051 O O . ASP B 1 236 ? -28.078 -12.953 -12.633 1 82.62 236 ASP B O 1
ATOM 6055 N N . GLY B 1 237 ? -29.094 -14.875 -12.133 1 80.44 237 GLY B N 1
ATOM 6056 C CA . GLY B 1 237 ? -28.875 -15.445 -13.453 1 80.44 237 GLY B CA 1
ATOM 6057 C C . GLY B 1 237 ? -27.5 -16.078 -13.594 1 80.44 237 GLY B C 1
ATOM 6058 O O . GLY B 1 237 ? -27.188 -16.672 -14.633 1 80.44 237 GLY B O 1
ATOM 6059 N N . GLU B 1 238 ? -26.719 -15.992 -12.578 1 83.75 238 GLU B N 1
ATOM 6060 C CA . GLU B 1 238 ? -25.359 -16.531 -12.656 1 83.75 238 GLU B CA 1
ATOM 6061 C C . GLU B 1 238 ? -25.297 -17.969 -12.188 1 83.75 238 GLU B C 1
ATOM 6063 O O . GLU B 1 238 ? -26.141 -18.406 -11.398 1 83.75 238 GLU B O 1
ATOM 6068 N N . ASP B 1 239 ? -24.453 -18.719 -12.797 1 83.38 239 ASP B N 1
ATOM 6069 C CA . ASP B 1 239 ? -24.156 -20.047 -12.281 1 83.38 239 ASP B CA 1
ATOM 6070 C C . ASP B 1 239 ? -23.703 -19.984 -10.828 1 83.38 239 ASP B C 1
ATOM 6072 O O . ASP B 1 239 ? -22.75 -19.281 -10.492 1 83.38 239 ASP B O 1
ATOM 6076 N N . PRO B 1 240 ? -24.453 -20.641 -9.984 1 82.62 240 PRO B N 1
ATOM 6077 C CA . PRO B 1 240 ? -24.094 -20.609 -8.562 1 82.62 240 PRO B CA 1
ATOM 6078 C C . PRO B 1 240 ? -22.656 -21.062 -8.297 1 82.62 240 PRO B C 1
ATOM 6080 O O . PRO B 1 240 ? -22.047 -20.625 -7.316 1 82.62 240 PRO B O 1
ATOM 6083 N N . GLN B 1 241 ? -22.156 -21.859 -9.156 1 86.44 241 GLN B N 1
ATOM 6084 C CA . GLN B 1 241 ? -20.797 -22.359 -8.969 1 86.44 241 GLN B CA 1
ATOM 6085 C C . GLN B 1 241 ? -19.781 -21.234 -9.078 1 86.44 241 GLN B C 1
ATOM 6087 O O . GLN B 1 241 ? -18.719 -21.281 -8.469 1 86.44 241 GLN B O 1
ATOM 6092 N N . CYS B 1 242 ? -20.156 -20.25 -9.836 1 87.38 242 CYS B N 1
ATOM 6093 C CA . CYS B 1 242 ? -19.234 -19.141 -10.07 1 87.38 242 CYS B CA 1
ATOM 6094 C C . CYS B 1 242 ? -18.969 -18.375 -8.789 1 87.38 242 CYS B C 1
ATOM 6096 O O . CYS B 1 242 ? -17.812 -18.062 -8.469 1 87.38 242 CYS B O 1
ATOM 6098 N N . SER B 1 243 ? -20.047 -18.078 -8.055 1 91.06 243 SER B N 1
ATOM 6099 C CA . SER B 1 243 ? -19.891 -17.328 -6.82 1 91.06 243 SER B CA 1
ATOM 6100 C C . SER B 1 243 ? -19.188 -18.141 -5.75 1 91.06 243 SER B C 1
ATOM 6102 O O . SER B 1 243 ? -18.422 -17.594 -4.949 1 91.06 243 SER B O 1
ATOM 6104 N N . VAL B 1 244 ? -19.391 -19.453 -5.816 1 92.62 244 VAL B N 1
ATOM 6105 C CA . VAL B 1 244 ? -18.766 -20.328 -4.836 1 92.62 244 VAL B CA 1
ATOM 6106 C C . VAL B 1 244 ? -17.266 -20.391 -5.078 1 92.62 244 VAL B C 1
ATOM 6108 O O . VAL B 1 244 ? -16.469 -20.359 -4.129 1 92.62 244 VAL B O 1
ATOM 6111 N N . VAL B 1 245 ? -16.906 -20.484 -6.34 1 93.56 245 VAL B N 1
ATOM 6112 C CA . VAL B 1 245 ? -15.484 -20.531 -6.695 1 93.56 245 VAL B CA 1
ATOM 6113 C C . VAL B 1 245 ? -14.812 -19.219 -6.285 1 93.56 245 VAL B C 1
ATOM 6115 O O . VAL B 1 245 ? -13.742 -19.234 -5.672 1 93.56 245 VAL B O 1
ATOM 6118 N N . LEU B 1 246 ? -15.469 -18.125 -6.621 1 94.5 246 LEU B N 1
ATOM 6119 C CA . LEU B 1 246 ? -14.906 -16.828 -6.293 1 94.5 246 LEU B CA 1
ATOM 6120 C C . LEU B 1 246 ? -14.766 -16.656 -4.781 1 94.5 246 LEU B C 1
ATOM 6122 O O . LEU B 1 246 ? -13.734 -16.188 -4.301 1 94.5 246 LEU B O 1
ATOM 6126 N N . ARG B 1 247 ? -15.75 -17.031 -4.035 1 94.81 247 ARG B N 1
ATOM 6127 C CA . ARG B 1 247 ? -15.703 -16.953 -2.578 1 94.81 247 ARG B CA 1
ATOM 6128 C C . ARG B 1 247 ? -14.641 -17.875 -2.008 1 94.81 247 ARG B C 1
ATOM 6130 O O . ARG B 1 247 ? -13.875 -17.484 -1.124 1 94.81 247 ARG B O 1
ATOM 6137 N N . GLY B 1 248 ? -14.664 -19.094 -2.494 1 95.69 248 GLY B N 1
ATOM 6138 C CA . GLY B 1 248 ? -13.68 -20.047 -2.031 1 95.69 248 GLY B CA 1
ATOM 6139 C C . GLY B 1 248 ? -12.25 -19.609 -2.275 1 95.69 248 GLY B C 1
ATOM 6140 O 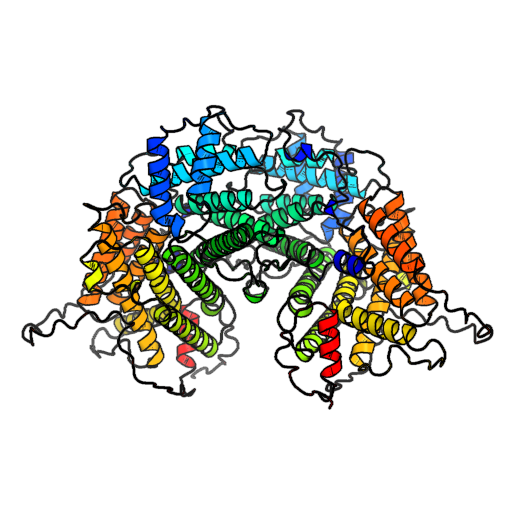O . GLY B 1 248 ? -11.391 -19.75 -1.4 1 95.69 248 GLY B O 1
ATOM 6141 N N . TYR B 1 249 ? -12.023 -19.094 -3.477 1 96.56 249 TYR B N 1
ATOM 6142 C CA . TYR B 1 249 ? -10.688 -18.625 -3.811 1 96.56 249 TYR B CA 1
ATOM 6143 C C . TYR B 1 249 ? -10.289 -17.438 -2.932 1 96.56 249 TYR B C 1
ATOM 6145 O O . TYR B 1 249 ? -9.133 -17.312 -2.533 1 96.56 249 TYR B O 1
ATOM 6153 N N . THR B 1 250 ? -11.219 -16.562 -2.629 1 96.62 250 THR B N 1
ATOM 6154 C CA . THR B 1 250 ? -10.992 -15.414 -1.763 1 96.62 250 THR B CA 1
ATOM 6155 C C . THR B 1 250 ? -10.633 -15.867 -0.35 1 96.62 250 THR B C 1
ATOM 6157 O O . THR B 1 250 ? -9.719 -15.32 0.268 1 96.62 250 THR B O 1
ATOM 6160 N N . GLU B 1 251 ? -11.336 -16.812 0.128 1 97.25 251 GLU B N 1
ATOM 6161 C CA . GLU B 1 251 ? -11.07 -17.328 1.467 1 97.25 251 GLU B CA 1
ATOM 6162 C C . GLU B 1 251 ? -9.664 -17.922 1.559 1 97.25 251 GLU B C 1
ATOM 6164 O O . GLU B 1 251 ? -8.977 -17.75 2.566 1 97.25 251 GLU B O 1
ATOM 6169 N N . LEU B 1 252 ? -9.289 -18.609 0.542 1 97.88 252 LEU B N 1
ATOM 6170 C CA . LEU B 1 252 ? -7.934 -19.172 0.509 1 97.88 252 LEU B CA 1
ATOM 6171 C C . LEU B 1 252 ? -6.895 -18.047 0.457 1 97.88 252 LEU B C 1
ATOM 6173 O O . LEU B 1 252 ? -5.832 -18.156 1.073 1 97.88 252 LEU B O 1
ATOM 6177 N N . SER B 1 253 ? -7.234 -17.031 -0.307 1 97.44 253 SER B N 1
ATOM 6178 C CA . SER B 1 253 ? -6.32 -15.898 -0.385 1 97.44 253 SER B CA 1
ATOM 6179 C C . SER B 1 253 ? -6.164 -15.219 0.972 1 97.44 253 SER B C 1
ATOM 6181 O O . SER B 1 253 ? -5.09 -14.711 1.298 1 97.44 253 SER B O 1
ATOM 6183 N N . ARG B 1 254 ? -7.227 -15.18 1.752 1 97.06 254 ARG B N 1
ATOM 6184 C CA . ARG B 1 254 ? -7.152 -14.656 3.113 1 97.06 254 ARG B CA 1
ATOM 6185 C C . ARG B 1 254 ? -6.215 -15.5 3.969 1 97.06 254 ARG B C 1
ATOM 6187 O O . ARG B 1 254 ? -5.41 -14.969 4.738 1 97.06 254 ARG B O 1
ATOM 6194 N N . ILE B 1 255 ? -6.32 -16.781 3.803 1 97.56 255 ILE B N 1
ATOM 6195 C CA . ILE B 1 255 ? -5.438 -17.688 4.527 1 97.56 255 ILE B CA 1
ATOM 6196 C C . ILE B 1 255 ? -3.998 -17.484 4.066 1 97.56 255 ILE B C 1
ATOM 6198 O O . ILE B 1 255 ? -3.072 -17.484 4.883 1 97.56 255 ILE B O 1
ATOM 6202 N N . LEU B 1 256 ? -3.85 -17.344 2.752 1 96.06 256 LEU B N 1
ATOM 6203 C CA . LEU B 1 256 ? -2.52 -17.094 2.211 1 96.06 256 LEU B CA 1
ATOM 6204 C C . LEU B 1 256 ? -1.911 -15.836 2.834 1 96.06 256 LEU B C 1
ATOM 6206 O O . LEU B 1 256 ? -0.717 -15.812 3.143 1 96.06 256 LEU B O 1
ATOM 6210 N N . GLY B 1 257 ? -2.736 -14.812 2.99 1 94 257 GLY B N 1
ATOM 6211 C CA . GLY B 1 257 ? -2.271 -13.609 3.67 1 94 257 GLY B CA 1
ATOM 6212 C C . GLY B 1 257 ? -1.801 -13.875 5.09 1 94 257 GLY B C 1
ATOM 6213 O O . GLY B 1 257 ? -0.773 -13.344 5.516 1 94 257 GLY B O 1
ATOM 6214 N N . ARG B 1 258 ? -2.502 -14.68 5.785 1 94 258 ARG B N 1
ATOM 6215 C CA . ARG B 1 258 ? -2.135 -15.062 7.145 1 94 258 ARG B CA 1
ATOM 6216 C C . ARG B 1 258 ? -0.812 -15.82 7.164 1 94 258 ARG B C 1
ATOM 6218 O O . ARG B 1 258 ? -0.002 -15.648 8.078 1 94 258 ARG B O 1
ATOM 6225 N N . ILE B 1 259 ? -0.643 -16.672 6.188 1 92.81 259 ILE B N 1
ATOM 6226 C CA . ILE B 1 259 ? 0.605 -17.422 6.059 1 92.81 259 ILE B CA 1
ATOM 6227 C C . ILE B 1 259 ? 1.771 -16.438 5.895 1 92.81 259 ILE B C 1
ATOM 6229 O O . ILE B 1 259 ? 2.791 -16.562 6.578 1 92.81 259 ILE B O 1
ATOM 6233 N N . GLY B 1 260 ? 1.62 -15.484 5.031 1 88.12 260 GLY B N 1
ATOM 6234 C CA . GLY B 1 260 ? 2.658 -14.484 4.832 1 88.12 260 GLY B CA 1
ATOM 6235 C C . GLY B 1 260 ? 2.986 -13.711 6.09 1 88.12 260 GLY B C 1
ATOM 6236 O O . GLY B 1 260 ? 4.152 -13.422 6.367 1 88.12 260 GLY B O 1
ATOM 6237 N N . GLN B 1 261 ? 2.012 -13.453 6.887 1 87.56 261 GLN B N 1
ATOM 6238 C CA . GLN B 1 261 ? 2.172 -12.602 8.055 1 87.56 261 GLN B CA 1
ATOM 6239 C C . GLN B 1 261 ? 2.674 -13.391 9.258 1 87.56 261 GLN B C 1
ATOM 6241 O O . GLN B 1 261 ? 3.574 -12.945 9.969 1 87.56 261 GLN B O 1
ATOM 6246 N N . ASP B 1 262 ? 2.127 -14.539 9.492 1 87.12 262 ASP B N 1
ATOM 6247 C CA . ASP B 1 262 ? 2.361 -15.266 10.742 1 87.12 262 ASP B CA 1
ATOM 6248 C C . ASP B 1 262 ? 3.562 -16.203 10.617 1 87.12 262 ASP B C 1
ATOM 6250 O O . ASP B 1 262 ? 4.203 -16.531 11.617 1 87.12 262 ASP B O 1
ATOM 6254 N N . ILE B 1 263 ? 3.822 -16.594 9.398 1 85.06 263 ILE B N 1
ATOM 6255 C CA . ILE B 1 263 ? 4.859 -17.609 9.25 1 85.06 263 ILE B CA 1
ATOM 6256 C C . ILE B 1 263 ? 6.137 -16.953 8.711 1 85.06 263 ILE B C 1
ATOM 6258 O O . ILE B 1 263 ? 7.234 -17.25 9.188 1 85.06 263 ILE B O 1
ATOM 6262 N N . TYR B 1 264 ? 6.039 -16.141 7.809 1 79.75 264 TYR B N 1
ATOM 6263 C CA . TYR B 1 264 ? 7.227 -15.711 7.074 1 79.75 264 TYR B CA 1
ATOM 6264 C C . TYR B 1 264 ? 7.668 -14.32 7.5 1 79.75 264 TYR B C 1
ATOM 6266 O O . TYR B 1 264 ? 8.75 -13.859 7.121 1 79.75 264 TYR B O 1
ATOM 6274 N N . ARG B 1 265 ? 6.887 -13.562 8.281 1 75.31 265 ARG B N 1
ATOM 6275 C CA . ARG B 1 265 ? 7.32 -12.242 8.711 1 75.31 265 ARG B CA 1
ATOM 6276 C C . ARG B 1 265 ? 8.445 -12.336 9.742 1 75.31 265 ARG B C 1
ATOM 6278 O O . ARG B 1 265 ? 8.477 -13.273 10.547 1 75.31 265 ARG B O 1
ATOM 6285 N N . LYS B 1 266 ? 9.336 -11.469 9.648 1 58.09 266 LYS B N 1
ATOM 6286 C CA . LYS B 1 266 ? 10.523 -11.453 10.5 1 58.09 266 LYS B CA 1
ATOM 6287 C C . LYS B 1 266 ? 10.172 -11.031 11.922 1 58.09 266 LYS B C 1
ATOM 6289 O O . LYS B 1 266 ? 10.18 -9.844 12.242 1 58.09 266 LYS B O 1
ATOM 6294 N N . LYS B 1 267 ? 9.008 -11.375 12.398 1 57.78 267 LYS B N 1
ATOM 6295 C CA . LYS B 1 267 ? 8.805 -11.062 13.805 1 57.78 267 LYS B CA 1
ATOM 6296 C C . LYS B 1 267 ? 9.445 -12.125 14.703 1 57.78 267 LYS B C 1
ATOM 6298 O O . LYS B 1 267 ? 9.484 -13.305 14.344 1 57.78 267 LYS B O 1
ATOM 6303 N N . PRO B 1 268 ? 10.164 -11.57 15.648 1 51.19 268 PRO B N 1
ATOM 6304 C CA . PRO B 1 268 ? 10.703 -12.539 16.609 1 51.19 268 PRO B CA 1
ATOM 6305 C C . PRO B 1 268 ? 9.648 -13.523 17.109 1 51.19 268 PRO B C 1
ATOM 6307 O O . PRO B 1 268 ? 8.625 -13.109 17.656 1 51.19 268 PRO B O 1
ATOM 6310 N N . HIS B 1 269 ? 9.391 -14.539 16.297 1 59.16 269 HIS B N 1
ATOM 6311 C CA . HIS B 1 269 ? 8.453 -15.539 16.781 1 59.16 269 HIS B CA 1
ATOM 6312 C C . HIS B 1 269 ? 9.125 -16.5 17.75 1 59.16 269 HIS B C 1
ATOM 6314 O O . HIS B 1 269 ? 10.305 -16.812 17.609 1 59.16 269 HIS B O 1
ATOM 6320 N N . SER B 1 270 ? 8.531 -16.578 18.922 1 62.88 270 SER B N 1
ATOM 6321 C CA . SER B 1 270 ? 8.906 -17.766 19.688 1 62.88 270 SER B CA 1
ATOM 6322 C C . SER B 1 270 ? 8.5 -19.047 18.969 1 62.88 270 SER B C 1
ATOM 6324 O O . SER B 1 270 ? 7.617 -19.016 18.109 1 62.88 270 SER B O 1
ATOM 6326 N N . GLY B 1 271 ? 9.289 -20.109 19 1 63.16 271 GLY B N 1
ATOM 6327 C CA . GLY B 1 271 ? 8.953 -21.391 18.438 1 63.16 271 GLY B CA 1
ATOM 6328 C C . GLY B 1 271 ? 7.52 -21.812 18.719 1 63.16 271 GLY B C 1
ATOM 6329 O O . GLY B 1 271 ? 6.832 -22.328 17.828 1 63.16 271 GLY B O 1
ATOM 6330 N N . THR B 1 272 ? 7.113 -21.438 19.844 1 68.94 272 THR B N 1
ATOM 6331 C CA . THR B 1 272 ? 5.766 -21.812 20.266 1 68.94 272 THR B CA 1
ATOM 6332 C C . THR B 1 272 ? 4.719 -21.031 19.484 1 68.94 272 THR B C 1
ATOM 6334 O O . THR B 1 272 ? 3.697 -21.578 19.062 1 68.94 272 THR B O 1
ATOM 6337 N N . THR B 1 273 ? 5.023 -19.875 19.266 1 78 273 THR B N 1
ATOM 6338 C CA . THR B 1 273 ? 4.078 -19.016 18.547 1 78 273 THR B CA 1
ATOM 6339 C C . THR B 1 273 ? 3.996 -19.422 17.078 1 78 273 THR B C 1
ATOM 6341 O O . THR B 1 273 ? 2.92 -19.391 16.469 1 78 273 THR B O 1
ATOM 6344 N N . LEU B 1 274 ? 5.078 -19.891 16.562 1 80.56 274 LEU B N 1
ATOM 6345 C CA . LEU B 1 274 ? 5.105 -20.328 15.172 1 80.56 274 LEU B CA 1
ATOM 6346 C C . LEU B 1 274 ? 4.285 -21.594 14.977 1 80.56 274 LEU B C 1
ATOM 6348 O O . LEU B 1 274 ? 3.506 -21.703 14.031 1 80.56 274 LEU B O 1
ATOM 6352 N N . MET B 1 275 ? 4.391 -22.531 15.938 1 83.12 275 MET B N 1
ATOM 6353 C CA . MET B 1 275 ? 3.66 -23.797 15.828 1 83.12 275 MET B CA 1
ATOM 6354 C C . MET B 1 275 ? 2.16 -23.562 15.984 1 83.12 275 MET B C 1
ATOM 6356 O O . MET B 1 275 ? 1.357 -24.188 15.289 1 83.12 275 MET B O 1
ATOM 6360 N N . ALA B 1 276 ? 1.952 -22.688 16.875 1 87.06 276 ALA B N 1
ATOM 6361 C CA . ALA B 1 276 ? 0.542 -22.344 17.062 1 87.06 276 ALA B CA 1
ATOM 6362 C C . ALA B 1 276 ? -0.049 -21.75 15.781 1 87.06 276 ALA B C 1
ATOM 6364 O O . ALA B 1 276 ? -1.186 -22.062 15.414 1 87.06 276 ALA B O 1
ATOM 6365 N N . SER B 1 277 ? 0.752 -20.906 15.148 1 89.38 277 SER B N 1
ATOM 6366 C CA . SER B 1 277 ? 0.303 -20.297 13.898 1 89.38 277 SER B CA 1
ATOM 6367 C C . SER B 1 277 ? 0.125 -21.344 12.805 1 89.38 277 SER B C 1
ATOM 6369 O O . SER B 1 277 ? -0.867 -21.328 12.07 1 89.38 277 SER B O 1
ATOM 6371 N N . ILE B 1 278 ? 1.055 -22.281 12.719 1 90.69 278 ILE B N 1
ATOM 6372 C CA . ILE B 1 278 ? 1.003 -23.312 11.695 1 90.69 278 ILE B CA 1
ATOM 6373 C C . ILE B 1 278 ? -0.23 -24.188 11.914 1 90.69 278 ILE B C 1
ATOM 6375 O O . ILE B 1 278 ? -0.987 -24.453 10.984 1 90.69 278 ILE B O 1
ATOM 6379 N N . GLN B 1 279 ? -0.443 -24.562 13.125 1 91.75 279 GLN B N 1
ATOM 6380 C CA . GLN B 1 279 ? -1.591 -25.406 13.438 1 91.75 279 GLN B CA 1
ATOM 6381 C C . GLN B 1 279 ? -2.902 -24.672 13.164 1 91.75 279 GLN B C 1
ATOM 6383 O O . GLN B 1 279 ? -3.85 -25.25 12.641 1 91.75 279 GLN B O 1
ATOM 6388 N N . GLY B 1 280 ? -2.875 -23.422 13.609 1 95.38 280 GLY B N 1
ATOM 6389 C CA . GLY B 1 280 ? -4.062 -22.641 13.344 1 95.38 280 GLY B CA 1
ATOM 6390 C C . GLY B 1 280 ? -4.391 -22.516 11.867 1 95.38 280 GLY B C 1
ATOM 6391 O O . GLY B 1 280 ? -5.559 -22.625 11.477 1 95.38 280 GLY B O 1
ATOM 6392 N N . ILE B 1 281 ? -3.455 -22.312 11.062 1 96.69 281 ILE B N 1
ATOM 6393 C CA . ILE B 1 281 ? -3.633 -22.172 9.617 1 96.69 281 ILE B CA 1
ATOM 6394 C C . ILE B 1 281 ? -4.051 -23.5 9.016 1 96.69 281 ILE B C 1
ATOM 6396 O O . ILE B 1 281 ? -4.953 -23.562 8.18 1 96.69 281 ILE B O 1
ATOM 6400 N N . MET B 1 282 ? -3.426 -24.609 9.461 1 96.69 282 MET B N 1
ATOM 6401 C CA . MET B 1 282 ? -3.787 -25.938 8.969 1 96.69 282 MET B CA 1
ATOM 6402 C C . MET B 1 282 ? -5.242 -26.266 9.289 1 96.69 282 MET B C 1
ATOM 6404 O O . MET B 1 282 ? -5.949 -26.844 8.469 1 96.69 282 MET B O 1
ATOM 6408 N N . ASN B 1 283 ? -5.621 -25.828 10.484 1 96.94 283 ASN B N 1
ATOM 6409 C CA . ASN B 1 283 ? -7.016 -26.031 10.859 1 96.94 283 ASN B CA 1
ATOM 6410 C C . ASN B 1 283 ? -7.957 -25.234 9.961 1 96.94 283 ASN B C 1
ATOM 6412 O O . ASN B 1 283 ? -9.008 -25.734 9.555 1 96.94 283 ASN B O 1
ATOM 6416 N N . SER B 1 284 ? -7.582 -24.016 9.688 1 97.69 284 SER B N 1
ATOM 6417 C CA . SER B 1 284 ? -8.391 -23.172 8.805 1 97.69 284 SER B CA 1
ATOM 6418 C C . SER B 1 284 ? -8.492 -23.781 7.41 1 97.69 284 SER B C 1
ATOM 6420 O O . SER B 1 284 ? -9.547 -23.703 6.773 1 97.69 284 SER B O 1
ATOM 6422 N N . LEU B 1 285 ? -7.434 -24.344 6.914 1 97.94 285 LEU B N 1
ATOM 6423 C CA . LEU B 1 285 ? -7.418 -24.969 5.598 1 97.94 285 LEU B CA 1
ATOM 6424 C C . LEU B 1 285 ? -8.305 -26.219 5.582 1 97.94 285 LEU B C 1
ATOM 6426 O O . LEU B 1 285 ? -9.047 -26.438 4.629 1 97.94 285 LEU B O 1
ATOM 6430 N N . THR B 1 286 ? -8.242 -26.938 6.66 1 96.5 286 THR B N 1
ATOM 6431 C CA . THR B 1 286 ? -9.086 -28.125 6.766 1 96.5 286 THR B CA 1
ATOM 6432 C C . THR B 1 286 ? -10.562 -27.734 6.797 1 96.5 286 THR B C 1
ATOM 6434 O O . THR B 1 286 ? -11.391 -28.344 6.133 1 96.5 286 THR B O 1
ATOM 6437 N N . ASP B 1 287 ? -10.82 -26.703 7.586 1 96.81 287 ASP B N 1
ATOM 6438 C CA . ASP B 1 287 ? -12.188 -26.203 7.664 1 96.81 287 ASP B CA 1
ATOM 6439 C C . ASP B 1 287 ? -12.672 -25.719 6.297 1 96.81 287 ASP B C 1
ATOM 6441 O O . ASP B 1 287 ? -13.828 -25.953 5.926 1 96.81 287 ASP B O 1
ATOM 6445 N N . TRP B 1 288 ? -11.867 -25.047 5.621 1 97.25 288 TRP B N 1
ATOM 6446 C CA . TRP B 1 288 ? -12.188 -24.562 4.285 1 97.25 288 TRP B CA 1
ATOM 6447 C C . TRP B 1 288 ? -12.539 -25.719 3.355 1 97.25 288 TRP B C 1
ATOM 6449 O O . TRP B 1 288 ? -13.516 -25.656 2.609 1 97.25 288 TRP B O 1
ATOM 6459 N N . HIS B 1 289 ? -11.766 -26.766 3.338 1 95.62 289 HIS B N 1
ATOM 6460 C CA . HIS B 1 289 ? -11.984 -27.922 2.473 1 95.62 289 HIS B CA 1
ATOM 6461 C C . HIS B 1 289 ? -13.297 -28.609 2.807 1 95.62 289 HIS B C 1
ATOM 6463 O O . HIS B 1 289 ? -14.016 -29.062 1.908 1 95.62 289 HIS B O 1
ATOM 6469 N N . HIS B 1 290 ? -13.625 -28.609 4.113 1 94.19 290 HIS B N 1
ATOM 6470 C CA . HIS B 1 290 ? -14.844 -29.25 4.57 1 94.19 290 HIS B CA 1
ATOM 6471 C C . HIS B 1 290 ? -16.078 -28.453 4.168 1 94.19 290 HIS B C 1
ATOM 6473 O O . HIS B 1 290 ? -17.156 -29.016 3.965 1 94.19 290 HIS B O 1
ATOM 6479 N N . GLN B 1 291 ? -15.914 -27.219 4 1 93.19 291 GLN B N 1
ATOM 6480 C CA . GLN B 1 291 ? -17.031 -26.344 3.684 1 93.19 291 GLN B CA 1
ATOM 6481 C C . GLN B 1 291 ? -17.297 -26.312 2.18 1 93.19 291 GLN B C 1
ATOM 6483 O O . GLN B 1 291 ? -18.359 -25.859 1.739 1 93.19 291 GLN B O 1
ATOM 6488 N N . LEU B 1 292 ? -16.312 -26.844 1.413 1 92.62 292 LEU B N 1
ATOM 6489 C CA . LEU B 1 292 ? -16.516 -26.891 -0.031 1 92.62 292 LEU B CA 1
ATOM 6490 C C . LEU B 1 292 ? -17.609 -27.891 -0.389 1 92.62 292 LEU B C 1
ATOM 6492 O O . LEU B 1 292 ? -17.641 -29 0.133 1 92.62 292 LEU B O 1
ATOM 6496 N N . PRO B 1 293 ? -18.562 -27.453 -1.218 1 91.44 293 PRO B N 1
ATOM 6497 C CA . PRO B 1 293 ? -19.594 -28.391 -1.644 1 91.44 293 PRO B CA 1
ATOM 6498 C C . PRO B 1 293 ? -19.016 -29.703 -2.182 1 91.44 293 PRO B C 1
ATOM 6500 O O . PRO B 1 293 ? -17.984 -29.688 -2.861 1 91.44 293 PRO B O 1
ATOM 6503 N N . ALA B 1 294 ? -19.719 -30.781 -1.999 1 88.5 294 ALA B N 1
ATOM 6504 C CA . ALA B 1 294 ? -19.234 -32.125 -2.326 1 88.5 294 ALA B CA 1
ATOM 6505 C C . ALA B 1 294 ? -19 -32.281 -3.826 1 88.5 294 ALA B C 1
ATOM 6507 O O . ALA B 1 294 ? -18.062 -32.969 -4.25 1 88.5 294 ALA B O 1
ATOM 6508 N N . ASP B 1 295 ? -19.781 -31.578 -4.555 1 86.94 295 ASP B N 1
ATOM 6509 C CA . ASP B 1 295 ? -19.688 -31.703 -6.008 1 86.94 295 ASP B CA 1
ATOM 6510 C C . ASP B 1 295 ? -18.453 -30.969 -6.531 1 86.94 295 ASP B C 1
ATOM 6512 O O . ASP B 1 295 ? -18.031 -31.188 -7.672 1 86.94 295 ASP B O 1
ATOM 6516 N N . MET B 1 296 ? -17.828 -30.203 -5.66 1 89.44 296 MET B N 1
ATOM 6517 C CA . MET B 1 296 ? -16.672 -29.422 -6.098 1 89.44 296 MET B CA 1
ATOM 6518 C C . MET B 1 296 ? -15.375 -30.016 -5.551 1 89.44 296 MET B C 1
ATOM 6520 O O . MET B 1 296 ? -14.281 -29.516 -5.84 1 89.44 296 MET B O 1
ATOM 6524 N N . ARG B 1 297 ? -15.508 -31.078 -4.855 1 89.75 297 ARG B N 1
ATOM 6525 C CA . ARG B 1 297 ? -14.312 -31.719 -4.324 1 89.75 297 ARG B CA 1
ATOM 6526 C C . ARG B 1 297 ? -13.742 -32.719 -5.332 1 89.75 297 ARG B C 1
ATOM 6528 O O . 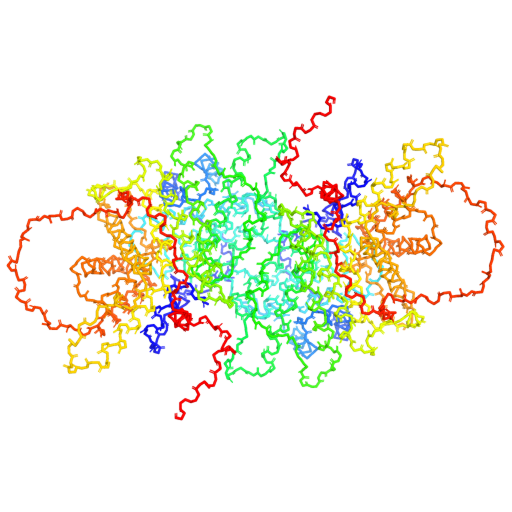ARG B 1 297 ? -14.484 -33.438 -6.008 1 89.75 297 ARG B O 1
ATOM 6535 N N . LEU B 1 298 ? -12.477 -32.656 -5.531 1 87.31 298 LEU B N 1
ATOM 6536 C CA . LEU B 1 298 ? -11.805 -33.531 -6.48 1 87.31 298 LEU B CA 1
ATOM 6537 C C . LEU B 1 298 ? -11.242 -34.781 -5.773 1 87.31 298 LEU B C 1
ATOM 6539 O O . LEU B 1 298 ? -10.594 -34.656 -4.73 1 87.31 298 LEU B O 1
ATOM 6543 N N . ASP B 1 299 ? -11.602 -35.844 -6.285 1 82.62 299 ASP B N 1
ATOM 6544 C CA . ASP B 1 299 ? -11.031 -37.094 -5.824 1 82.62 299 ASP B CA 1
ATOM 6545 C C . ASP B 1 299 ? -10.094 -37.688 -6.871 1 82.62 299 ASP B C 1
ATOM 6547 O O . ASP B 1 299 ? -10.039 -37.219 -8.008 1 82.62 299 ASP B O 1
ATOM 6551 N N . GLN B 1 300 ? -9.375 -38.625 -6.496 1 81.06 300 GLN B N 1
ATOM 6552 C CA . GLN B 1 300 ? -8.398 -39.25 -7.383 1 81.06 300 GLN B CA 1
ATOM 6553 C C . GLN B 1 300 ? -9.062 -39.812 -8.641 1 81.06 300 GLN B C 1
ATOM 6555 O O . GLN B 1 300 ? -8.492 -39.75 -9.727 1 81.06 300 GLN B O 1
ATOM 6560 N N . ALA B 1 301 ? -10.203 -40.25 -8.461 1 79.38 301 ALA B N 1
ATOM 6561 C CA . ALA B 1 301 ? -10.938 -40.812 -9.586 1 79.38 301 ALA B CA 1
ATOM 6562 C C . ALA B 1 301 ? -11.281 -39.75 -10.617 1 79.38 301 ALA B C 1
ATOM 6564 O O . ALA B 1 301 ? -11.43 -40.031 -11.805 1 79.38 301 ALA B O 1
ATOM 6565 N N . ASP B 1 302 ? -11.359 -38.594 -10.148 1 82.81 302 ASP B N 1
ATOM 6566 C CA . ASP B 1 302 ? -11.742 -37.5 -11.023 1 82.81 302 ASP B CA 1
ATOM 6567 C C . ASP B 1 302 ? -10.578 -37.094 -11.93 1 82.81 302 ASP B C 1
ATOM 6569 O O . ASP B 1 302 ? -10.781 -36.406 -12.93 1 82.81 302 ASP B O 1
ATOM 6573 N N . LEU B 1 303 ? -9.406 -37.531 -11.648 1 82.25 303 LEU B N 1
ATOM 6574 C CA . LEU B 1 303 ? -8.219 -37.094 -12.367 1 82.25 303 LEU B CA 1
ATOM 6575 C C . LEU B 1 303 ? -8.039 -37.875 -13.664 1 82.25 303 LEU B C 1
ATOM 6577 O O . LEU B 1 303 ? -7.207 -37.531 -14.5 1 82.25 303 LEU B O 1
ATOM 6581 N N . ASP B 1 304 ? -8.875 -38.875 -13.852 1 79.25 304 ASP B N 1
ATOM 6582 C CA . ASP B 1 304 ? -8.836 -39.688 -15.086 1 79.25 304 ASP B CA 1
ATOM 6583 C C . ASP B 1 304 ? -9.773 -39.094 -16.141 1 79.25 304 ASP B C 1
ATOM 6585 O O . ASP B 1 304 ? -9.852 -39.594 -17.25 1 79.25 304 ASP B O 1
ATOM 6589 N N . LYS B 1 305 ? -10.492 -38.062 -15.727 1 77.38 305 LYS B N 1
ATOM 6590 C CA . LYS B 1 305 ? -11.375 -37.312 -16.625 1 77.38 305 LYS B CA 1
ATOM 6591 C C . LYS B 1 305 ? -10.992 -35.844 -16.688 1 77.38 305 LYS B C 1
ATOM 6593 O O . LYS B 1 305 ? -10.227 -35.375 -15.852 1 77.38 305 LYS B O 1
ATOM 6598 N N . PRO B 1 306 ? -11.461 -35.25 -17.766 1 80.19 306 PRO B N 1
ATOM 6599 C CA . PRO B 1 306 ? -11.172 -33.812 -17.828 1 80.19 306 PRO B CA 1
ATOM 6600 C C . PRO B 1 306 ? -11.766 -33.031 -16.656 1 80.19 306 PRO B C 1
ATOM 6602 O O . PRO B 1 306 ? -12.945 -33.219 -16.328 1 80.19 306 PRO B O 1
ATOM 6605 N N . ILE B 1 307 ? -10.977 -32.312 -16.016 1 82.19 307 ILE B N 1
ATOM 6606 C CA . ILE B 1 307 ? -11.391 -31.516 -14.859 1 82.19 307 ILE B CA 1
ATOM 6607 C C . ILE B 1 307 ? -11.664 -30.078 -15.281 1 82.19 307 ILE B C 1
ATOM 6609 O O . ILE B 1 307 ? -10.984 -29.531 -16.156 1 82.19 307 ILE B O 1
ATOM 6613 N N . LYS B 1 308 ? -12.688 -29.516 -14.688 1 83.31 308 LYS B N 1
ATOM 6614 C CA . LYS B 1 308 ? -12.961 -28.109 -14.93 1 83.31 308 LYS B CA 1
ATOM 6615 C C . LYS B 1 308 ? -11.836 -27.234 -14.375 1 83.31 308 LYS B C 1
ATOM 6617 O O . LYS B 1 308 ? -11.297 -27.516 -13.305 1 83.31 308 LYS B O 1
ATOM 6622 N N . ARG B 1 309 ? -11.477 -26.234 -15.109 1 86.94 309 ARG B N 1
ATOM 6623 C CA . ARG B 1 309 ? -10.336 -25.391 -14.75 1 86.94 309 ARG B CA 1
ATOM 6624 C C . ARG B 1 309 ? -10.555 -24.719 -13.398 1 86.94 309 ARG B C 1
ATOM 6626 O O . ARG B 1 309 ? -9.609 -24.562 -12.617 1 86.94 309 ARG B O 1
ATOM 6633 N N . GLU B 1 310 ? -11.805 -24.297 -13.133 1 87.81 310 GLU B N 1
ATOM 6634 C CA . GLU B 1 310 ? -12.094 -23.625 -11.867 1 87.81 310 GLU B CA 1
ATOM 6635 C C . GLU B 1 310 ? -11.828 -24.547 -10.68 1 87.81 310 GLU B C 1
ATOM 6637 O O . GLU B 1 310 ? -11.344 -24.094 -9.641 1 87.81 310 GLU B O 1
ATOM 6642 N N . MET B 1 311 ? -12.07 -25.828 -10.891 1 89.19 311 MET B N 1
ATOM 6643 C CA . MET B 1 311 ? -11.828 -26.812 -9.828 1 89.19 311 MET B CA 1
ATOM 6644 C C . MET B 1 311 ? -10.336 -27.047 -9.641 1 89.19 311 MET B C 1
ATOM 6646 O O . MET B 1 311 ? -9.859 -27.156 -8.516 1 89.19 311 MET B O 1
ATOM 6650 N N . ALA B 1 312 ? -9.664 -27.141 -10.75 1 89.88 312 ALA B N 1
ATOM 6651 C CA . ALA B 1 312 ? -8.219 -27.312 -10.672 1 89.88 312 ALA B CA 1
ATOM 6652 C C . ALA B 1 312 ? -7.574 -26.125 -9.953 1 89.88 312 ALA B C 1
ATOM 6654 O O . ALA B 1 312 ? -6.711 -26.312 -9.086 1 89.88 312 ALA B O 1
ATOM 6655 N N . SER B 1 313 ? -8.023 -24.906 -10.297 1 91.81 313 SER B N 1
ATOM 6656 C CA . SER B 1 313 ? -7.434 -23.688 -9.742 1 91.81 313 SER B CA 1
ATOM 6657 C C . SER B 1 313 ? -7.66 -23.609 -8.242 1 91.81 313 SER B C 1
ATOM 6659 O O . SER B 1 313 ? -6.75 -23.25 -7.492 1 91.81 313 SER B O 1
ATOM 6661 N N . ILE B 1 314 ? -8.805 -23.922 -7.73 1 93.56 314 ILE B N 1
ATOM 6662 C CA . ILE B 1 314 ? -9.125 -23.797 -6.312 1 93.56 314 ILE B CA 1
ATOM 6663 C C . ILE B 1 314 ? -8.352 -24.844 -5.516 1 93.56 314 ILE B C 1
ATOM 6665 O O . ILE B 1 314 ? -7.848 -24.547 -4.426 1 93.56 314 ILE B O 1
ATOM 6669 N N . HIS B 1 315 ? -8.266 -26.047 -6.051 1 94.75 315 HIS B N 1
ATOM 6670 C CA . HIS B 1 315 ? -7.555 -27.109 -5.332 1 94.75 315 HIS B CA 1
ATOM 6671 C C . HIS B 1 315 ? -6.047 -26.859 -5.34 1 94.75 315 HIS B C 1
ATOM 6673 O O . HIS B 1 315 ? -5.371 -27.109 -4.34 1 94.75 315 HIS B O 1
ATOM 6679 N N . LEU B 1 316 ? -5.574 -26.438 -6.488 1 94.88 316 LEU B N 1
ATOM 6680 C CA . LEU B 1 316 ? -4.156 -26.109 -6.543 1 94.88 316 LEU B CA 1
ATOM 6681 C C . LEU B 1 316 ? -3.814 -25.016 -5.539 1 94.88 316 LEU B C 1
ATOM 6683 O O . LEU B 1 316 ? -2.768 -25.062 -4.891 1 94.88 316 LEU B O 1
ATOM 6687 N N . HIS B 1 317 ? -4.707 -24.016 -5.461 1 96.44 317 HIS B N 1
ATOM 6688 C CA . HIS B 1 317 ? -4.504 -22.938 -4.496 1 96.44 317 HIS B CA 1
ATOM 6689 C C . HIS B 1 317 ? -4.551 -23.453 -3.064 1 96.44 317 HIS B C 1
ATOM 6691 O O . HIS B 1 317 ? -3.754 -23.047 -2.221 1 96.44 317 HIS B O 1
ATOM 6697 N N . TYR B 1 318 ? -5.457 -24.375 -2.793 1 97.38 318 TYR B N 1
ATOM 6698 C CA . TYR B 1 318 ? -5.582 -25.016 -1.488 1 97.38 318 TYR B CA 1
ATOM 6699 C C . TYR B 1 318 ? -4.305 -25.75 -1.115 1 97.38 318 TYR B C 1
ATOM 6701 O O . TYR B 1 318 ? -3.754 -25.547 -0.031 1 97.38 318 TYR B O 1
ATOM 6709 N N . TYR B 1 319 ? -3.793 -26.562 -1.956 1 97.06 319 TYR B N 1
ATOM 6710 C CA . TYR B 1 319 ? -2.59 -27.344 -1.695 1 97.06 319 TYR B CA 1
ATOM 6711 C C . TYR B 1 319 ? -1.365 -26.438 -1.598 1 97.06 319 TYR B C 1
ATOM 6713 O O . TYR B 1 319 ? -0.44 -26.719 -0.831 1 97.06 319 TYR B O 1
ATOM 6721 N N . HIS B 1 320 ? -1.387 -25.406 -2.436 1 95.75 320 HIS B N 1
ATOM 6722 C CA . HIS B 1 320 ? -0.292 -24.438 -2.348 1 95.75 320 HIS B CA 1
ATOM 6723 C C . HIS B 1 320 ? -0.227 -23.812 -0.962 1 95.75 320 HIS B C 1
ATOM 6725 O O . HIS B 1 320 ? 0.859 -23.625 -0.409 1 95.75 320 HIS B O 1
ATOM 6731 N N . CYS B 1 321 ? -1.338 -23.469 -0.381 1 97.06 321 CYS B N 1
ATOM 6732 C CA . CYS B 1 321 ? -1.386 -22.906 0.96 1 97.06 321 CYS B CA 1
ATOM 6733 C C . CYS B 1 321 ? -0.842 -23.875 1.99 1 97.06 321 CYS B C 1
ATOM 6735 O O . CYS B 1 321 ? -0.112 -23.484 2.902 1 97.06 321 CYS B O 1
ATOM 6737 N N . ILE B 1 322 ? -1.16 -25.094 1.847 1 97.25 322 ILE B N 1
ATOM 6738 C CA . ILE B 1 322 ? -0.654 -26.125 2.752 1 97.25 322 ILE B CA 1
ATOM 6739 C C . ILE B 1 322 ? 0.869 -26.172 2.664 1 97.25 322 ILE B C 1
ATOM 6741 O O . ILE B 1 322 ? 1.557 -26.172 3.688 1 97.25 322 ILE B O 1
ATOM 6745 N N . ASN B 1 323 ? 1.333 -26.25 1.476 1 94.38 323 ASN B N 1
ATOM 6746 C CA . ASN B 1 323 ? 2.773 -26.328 1.254 1 94.38 323 ASN B CA 1
ATOM 6747 C C . ASN B 1 323 ? 3.502 -25.125 1.835 1 94.38 323 ASN B C 1
ATOM 6749 O O . ASN B 1 323 ? 4.535 -25.266 2.49 1 94.38 323 ASN B O 1
ATOM 6753 N N . MET B 1 324 ? 2.977 -23.953 1.572 1 92.69 324 MET B N 1
ATOM 6754 C CA . MET B 1 324 ? 3.596 -22.734 2.08 1 92.69 324 MET B CA 1
ATOM 6755 C C . MET B 1 324 ? 3.588 -22.719 3.605 1 92.69 324 MET B C 1
ATOM 6757 O O . MET B 1 324 ? 4.512 -22.188 4.227 1 92.69 324 MET B O 1
ATOM 6761 N N . THR B 1 325 ? 2.584 -23.266 4.199 1 93.56 325 THR B N 1
ATOM 6762 C CA . THR B 1 325 ? 2.459 -23.297 5.652 1 93.56 325 THR B CA 1
ATOM 6763 C C . THR B 1 325 ? 3.486 -24.25 6.266 1 93.56 325 THR B C 1
ATOM 6765 O O . THR B 1 325 ? 4.105 -23.922 7.281 1 93.56 325 THR B O 1
ATOM 6768 N N . ALA B 1 326 ? 3.709 -25.344 5.637 1 92.12 326 ALA B N 1
ATOM 6769 C CA . ALA B 1 326 ? 4.52 -26.422 6.207 1 92.12 326 ALA B CA 1
ATOM 6770 C C . ALA B 1 326 ? 5.984 -26.281 5.801 1 92.12 326 ALA B C 1
ATOM 6772 O O . ALA B 1 326 ? 6.859 -26.938 6.363 1 92.12 326 ALA B O 1
ATOM 6773 N N . ARG B 1 327 ? 6.246 -25.422 4.898 1 87.62 327 ARG B N 1
ATOM 6774 C CA . ARG B 1 327 ? 7.551 -25.328 4.25 1 87.62 327 ARG B CA 1
ATOM 6775 C C . ARG B 1 327 ? 8.656 -25.141 5.281 1 87.62 327 ARG B C 1
ATOM 6777 O O . ARG B 1 327 ? 9.703 -25.797 5.207 1 87.62 327 ARG B O 1
ATOM 6784 N N . PRO B 1 328 ? 8.539 -24.234 6.246 1 82.56 328 PRO B N 1
ATOM 6785 C CA . PRO B 1 328 ? 9.625 -24.078 7.215 1 82.56 328 PRO B CA 1
ATOM 6786 C C . PRO B 1 328 ? 9.906 -25.359 8 1 82.56 328 PRO B C 1
ATOM 6788 O O . PRO B 1 328 ? 11.07 -25.656 8.297 1 82.56 328 PRO B O 1
ATOM 6791 N N . LEU B 1 329 ? 8.922 -26.109 8.375 1 85.62 329 LEU B N 1
ATOM 6792 C CA . LEU B 1 329 ? 9.094 -27.359 9.102 1 85.62 329 LEU B CA 1
ATOM 6793 C C . LEU B 1 329 ? 9.742 -28.422 8.219 1 85.62 329 LEU B C 1
ATOM 6795 O O . LEU B 1 329 ? 10.586 -29.188 8.68 1 85.62 329 LEU B O 1
ATOM 6799 N N . LEU B 1 330 ? 9.273 -28.453 7.008 1 86.81 330 LEU B N 1
ATOM 6800 C CA . LEU B 1 330 ? 9.852 -29.406 6.066 1 86.81 330 LEU B CA 1
ATOM 6801 C C . LEU B 1 330 ? 11.344 -29.125 5.855 1 86.81 330 LEU B C 1
ATOM 6803 O O . LEU B 1 330 ? 12.148 -30.062 5.828 1 86.81 330 LEU B O 1
ATOM 6807 N N . LEU B 1 331 ? 11.68 -27.922 5.668 1 81.12 331 LEU B N 1
ATOM 6808 C CA . LEU B 1 331 ? 13.07 -27.547 5.48 1 81.12 331 LEU B CA 1
ATOM 6809 C C . LEU B 1 331 ? 13.906 -27.922 6.695 1 81.12 331 LEU B C 1
ATOM 6811 O O . LEU B 1 331 ? 15.039 -28.391 6.551 1 81.12 331 LEU B O 1
ATOM 6815 N N . TYR B 1 332 ? 13.375 -27.703 7.832 1 78.94 332 TYR B N 1
ATOM 6816 C CA . TYR B 1 332 ? 14.055 -28.094 9.062 1 78.94 332 TYR B CA 1
ATOM 6817 C C . TYR B 1 332 ? 14.305 -29.594 9.102 1 78.94 332 TYR B C 1
ATOM 6819 O O . TYR B 1 332 ? 15.414 -30.031 9.414 1 78.94 332 TYR B O 1
ATOM 6827 N N . ALA B 1 333 ? 13.297 -30.297 8.812 1 83 333 ALA B N 1
ATOM 6828 C CA . ALA B 1 333 ? 13.406 -31.75 8.828 1 83 333 ALA B CA 1
ATOM 6829 C C . ALA B 1 333 ? 14.414 -32.25 7.785 1 83 333 ALA B C 1
ATOM 6831 O O . ALA B 1 333 ? 15.18 -33.188 8.039 1 83 333 ALA B O 1
ATOM 6832 N N . VAL B 1 334 ? 14.375 -31.641 6.676 1 80.94 334 VAL B N 1
ATOM 6833 C CA . VAL B 1 334 ? 15.273 -32 5.586 1 80.94 334 VAL B CA 1
ATOM 6834 C C . VAL B 1 334 ? 16.719 -31.703 5.984 1 80.94 334 VAL B C 1
ATOM 6836 O O . VAL B 1 334 ? 17.609 -32.531 5.785 1 80.94 334 VAL B O 1
ATOM 6839 N N . GLN B 1 335 ? 16.953 -30.578 6.516 1 76 335 GLN B N 1
ATOM 6840 C CA . GLN B 1 335 ? 18.297 -30.203 6.934 1 76 335 GLN B CA 1
ATOM 6841 C C . GLN B 1 335 ? 18.812 -31.125 8.031 1 76 335 GLN B C 1
ATOM 6843 O O . GLN B 1 335 ? 19.984 -31.5 8.023 1 76 335 GLN B O 1
ATOM 6848 N N . ARG B 1 336 ? 18 -31.375 8.938 1 77.06 336 ARG B N 1
ATOM 6849 C CA . ARG B 1 336 ? 18.375 -32.281 10.023 1 77.06 336 ARG B CA 1
ATOM 6850 C C . ARG B 1 336 ? 18.734 -33.656 9.484 1 77.06 336 ARG B C 1
ATOM 6852 O O . ARG B 1 336 ? 19.719 -34.25 9.914 1 77.06 336 ARG B O 1
ATOM 6859 N N . GLN B 1 337 ? 17.938 -34.125 8.609 1 81.44 337 GLN B N 1
ATOM 6860 C CA . GLN B 1 337 ? 18.156 -35.438 8.039 1 81.44 337 GLN B CA 1
ATOM 6861 C C . GLN B 1 337 ? 19.422 -35.469 7.184 1 81.44 337 GLN B C 1
ATOM 6863 O O . GLN B 1 337 ? 20.156 -36.438 7.176 1 81.44 337 GLN B O 1
ATOM 6868 N N . MET B 1 338 ? 19.641 -34.438 6.523 1 76.38 338 MET B N 1
ATOM 6869 C CA . MET B 1 338 ? 20.844 -34.344 5.707 1 76.38 338 MET B CA 1
ATOM 6870 C C . MET B 1 338 ? 22.094 -34.281 6.582 1 76.38 338 MET B C 1
ATOM 6872 O O . MET B 1 338 ? 23.125 -34.875 6.238 1 76.38 338 MET B O 1
ATOM 6876 N N . ALA B 1 339 ? 22.031 -33.625 7.664 1 73.75 339 ALA B N 1
ATOM 6877 C CA . ALA B 1 339 ? 23.141 -33.562 8.609 1 73.75 339 ALA B CA 1
ATOM 6878 C C . ALA B 1 339 ? 23.406 -34.938 9.219 1 73.75 339 ALA B C 1
ATOM 6880 O O . ALA B 1 339 ? 24.547 -35.312 9.438 1 73.75 339 ALA B O 1
ATOM 6881 N N . ALA B 1 340 ? 22.344 -35.562 9.531 1 74.62 340 ALA B N 1
ATOM 6882 C CA . ALA B 1 340 ? 22.469 -36.906 10.094 1 74.62 340 ALA B CA 1
ATOM 6883 C C . ALA B 1 340 ? 23.062 -37.875 9.078 1 74.62 340 ALA B C 1
ATOM 6885 O O . ALA B 1 340 ? 23.844 -38.75 9.438 1 74.62 340 ALA B O 1
ATOM 6886 N N . ASN B 1 341 ? 22.734 -37.719 7.863 1 72.38 341 ASN B N 1
ATOM 6887 C CA . ASN B 1 341 ? 23.234 -38.562 6.785 1 72.38 341 ASN B CA 1
ATOM 6888 C C . ASN B 1 341 ? 24.734 -38.312 6.535 1 72.38 341 ASN B C 1
ATOM 6890 O O . ASN B 1 341 ? 25.438 -39.219 6.09 1 72.38 341 ASN B O 1
ATOM 6894 N N . SER B 1 342 ? 25.156 -37.156 6.727 1 66.69 342 SER B N 1
ATOM 6895 C CA . SER B 1 342 ? 26.547 -36.812 6.492 1 66.69 342 SER B CA 1
ATOM 6896 C C . SER B 1 342 ? 27.438 -37.312 7.621 1 66.69 342 SER B C 1
ATOM 6898 O O . SER B 1 342 ? 28.625 -37.625 7.406 1 66.69 342 SER B O 1
ATOM 6900 N N . THR B 1 343 ? 27.031 -37.219 8.859 1 60.53 343 THR B N 1
ATOM 6901 C CA . THR B 1 343 ? 27.828 -37.688 9.984 1 60.53 343 THR B CA 1
ATOM 6902 C C . THR B 1 343 ? 27.922 -39.188 9.977 1 60.53 343 THR B C 1
ATOM 6904 O O . THR B 1 343 ? 28.938 -39.75 10.414 1 60.53 343 THR B O 1
ATOM 6907 N N . ASP B 1 344 ? 26.922 -39.969 9.859 1 53.59 344 ASP B N 1
ATOM 6908 C CA . ASP B 1 344 ? 26.922 -41.406 10.039 1 53.59 344 ASP B CA 1
ATOM 6909 C C . ASP B 1 344 ? 27.422 -42.125 8.773 1 53.59 344 ASP B C 1
ATOM 6911 O O . ASP B 1 344 ? 26.609 -42.531 7.941 1 53.59 344 ASP B O 1
ATOM 6915 N N . GLY B 1 345 ? 28.453 -41.844 8.031 1 45.72 345 GLY B N 1
ATOM 6916 C CA . GLY B 1 345 ? 29.016 -42.844 7.137 1 45.72 345 GLY B CA 1
ATOM 6917 C C . GLY B 1 345 ? 28.75 -44.25 7.586 1 45.72 345 GLY B C 1
ATOM 6918 O O . GLY B 1 345 ? 28.375 -45.125 6.777 1 45.72 345 GLY B O 1
ATOM 6919 N N . GLU B 1 346 ? 29.656 -44.812 8.578 1 43.41 346 GLU B N 1
ATOM 6920 C CA . GLU B 1 346 ? 29.781 -46.219 8.945 1 43.41 346 GLU B CA 1
ATOM 6921 C C . GLU B 1 346 ? 28.484 -46.75 9.539 1 43.41 346 GLU B C 1
ATOM 6923 O O . GLU B 1 346 ? 28.203 -47.938 9.477 1 43.41 346 GLU B O 1
ATOM 6928 N N . ARG B 1 347 ? 28.141 -46.312 10.82 1 40.75 347 ARG B N 1
ATOM 6929 C CA . ARG B 1 347 ? 27.078 -47 11.547 1 40.75 347 ARG B CA 1
ATOM 6930 C C . ARG B 1 347 ? 25.719 -46.656 10.969 1 40.75 347 ARG B C 1
ATOM 6932 O O . ARG B 1 347 ? 25.344 -45.469 10.914 1 40.75 347 ARG B O 1
ATOM 6939 N N . MET B 1 348 ? 25.172 -47.219 10.008 1 41.66 348 MET B N 1
ATOM 6940 C CA . MET B 1 348 ? 23.828 -47.312 9.43 1 41.66 348 MET B CA 1
ATOM 6941 C C . MET B 1 348 ? 22.766 -46.938 10.453 1 41.66 348 MET B C 1
ATOM 6943 O O . MET B 1 348 ? 21.969 -47.812 10.859 1 41.66 348 MET B O 1
ATOM 6947 N N . ASN B 1 349 ? 23.078 -46.469 11.531 1 43.72 349 ASN B N 1
ATOM 6948 C CA . ASN B 1 349 ? 21.984 -46.25 12.484 1 43.72 349 ASN B CA 1
ATOM 6949 C C . ASN B 1 349 ? 20.844 -45.469 11.867 1 43.72 349 ASN B C 1
ATOM 6951 O O . ASN B 1 349 ? 21.031 -44.344 11.391 1 43.72 349 ASN B O 1
ATOM 6955 N N . MET B 1 350 ? 19.812 -46.094 11.141 1 50.16 350 MET B N 1
ATOM 6956 C CA . MET B 1 350 ? 18.531 -45.938 10.438 1 50.16 350 MET B CA 1
ATOM 6957 C C . MET B 1 350 ? 17.641 -44.906 11.109 1 50.16 350 MET B C 1
ATOM 6959 O O . MET B 1 350 ? 16.578 -45.25 11.617 1 50.16 350 MET B O 1
ATOM 6963 N N . SER B 1 351 ? 18.062 -43.812 11.734 1 61.88 351 SER B N 1
ATOM 6964 C CA . SER B 1 351 ? 17.078 -42.969 12.391 1 61.88 351 SER B CA 1
ATOM 6965 C C . SER B 1 351 ? 16.188 -42.281 11.367 1 61.88 351 SER B C 1
ATOM 6967 O O . SER B 1 351 ? 16.656 -41.781 10.352 1 61.88 351 SER B O 1
ATOM 6969 N N . ARG B 1 352 ? 14.898 -42.562 11.531 1 77.88 352 ARG B N 1
ATOM 6970 C CA . ARG B 1 352 ? 13.867 -41.969 10.68 1 77.88 352 ARG B CA 1
ATOM 6971 C C . ARG B 1 352 ? 13.797 -40.469 10.859 1 77.88 352 ARG B C 1
ATOM 6973 O O . ARG B 1 352 ? 14.102 -39.938 11.938 1 77.88 352 ARG B O 1
ATOM 6980 N N . TRP B 1 353 ? 13.641 -39.719 9.75 1 84.5 353 TRP B N 1
ATOM 6981 C CA . TRP B 1 353 ? 13.555 -38.281 9.828 1 84.5 353 TRP B CA 1
ATOM 6982 C C . TRP B 1 353 ? 12.516 -37.844 10.852 1 84.5 353 TRP B C 1
ATOM 6984 O O . TRP B 1 353 ? 12.602 -36.75 11.406 1 84.5 353 TRP B O 1
ATOM 6994 N N . GLU B 1 354 ? 11.633 -38.812 11.156 1 87.19 354 GLU B N 1
ATOM 6995 C CA . GLU B 1 354 ? 10.531 -38.531 12.078 1 87.19 354 GLU B CA 1
ATOM 6996 C C . GLU B 1 354 ? 10.984 -38.656 13.531 1 87.19 354 GLU B C 1
ATOM 6998 O O . GLU B 1 354 ? 10.312 -38.156 14.43 1 87.19 354 GLU B O 1
ATOM 7003 N N . ASP B 1 355 ? 12.133 -39.312 13.594 1 83 355 ASP B N 1
ATOM 7004 C CA . ASP B 1 355 ? 12.57 -39.594 14.953 1 83 355 ASP B CA 1
ATOM 7005 C C . ASP B 1 355 ? 12.906 -38.281 15.695 1 83 355 ASP B C 1
ATOM 7007 O O . ASP B 1 355 ? 13.484 -37.375 15.117 1 83 355 ASP B O 1
ATOM 7011 N N . ASP B 1 356 ? 12.445 -38.094 16.844 1 76.5 356 ASP B N 1
ATOM 7012 C CA . ASP B 1 356 ? 12.734 -37 17.781 1 76.5 356 ASP B CA 1
ATOM 7013 C C . ASP B 1 356 ? 11.961 -35.75 17.406 1 76.5 356 ASP B C 1
ATOM 7015 O O . ASP B 1 356 ? 12.266 -34.656 17.891 1 76.5 356 ASP B O 1
ATOM 7019 N N . LEU B 1 357 ? 11.109 -35.844 16.375 1 84.81 357 LEU B N 1
ATOM 7020 C CA . LEU B 1 357 ? 10.219 -34.719 16.078 1 84.81 357 LEU B CA 1
ATOM 7021 C C . LEU B 1 357 ? 8.836 -34.969 16.688 1 84.81 357 LEU B C 1
ATOM 7023 O O . LEU B 1 357 ? 8.344 -36.094 16.719 1 84.81 357 LEU B O 1
ATOM 7027 N N . PRO B 1 358 ? 8.281 -33.938 17.281 1 84.38 358 PRO B N 1
ATOM 7028 C CA . PRO B 1 358 ? 6.91 -34.094 17.766 1 84.38 358 PRO B CA 1
ATOM 7029 C C . PRO B 1 358 ? 5.957 -34.594 16.688 1 84.38 358 PRO B C 1
ATOM 7031 O O . PRO B 1 358 ? 6.078 -34.219 15.523 1 84.38 358 PRO B O 1
ATOM 7034 N N . PRO B 1 359 ? 5.004 -35.469 17.062 1 87.56 359 PRO B N 1
ATOM 7035 C CA . PRO B 1 359 ? 4.086 -36.062 16.094 1 87.56 359 PRO B CA 1
ATOM 7036 C C . PRO B 1 359 ? 3.305 -35.031 15.281 1 87.56 359 PRO B C 1
ATOM 7038 O O . PRO B 1 359 ? 2.979 -35.281 14.117 1 87.56 359 PRO B O 1
ATOM 7041 N N . ASP B 1 360 ? 2.975 -33.938 15.914 1 86.38 360 ASP B N 1
ATOM 7042 C CA . ASP B 1 360 ? 2.227 -32.906 15.211 1 86.38 360 ASP B CA 1
ATOM 7043 C C . ASP B 1 360 ? 3.035 -32.344 14.039 1 86.38 360 ASP B C 1
ATOM 7045 O O . ASP B 1 360 ? 2.48 -32.031 12.984 1 86.38 360 ASP B O 1
ATOM 7049 N N . ILE B 1 361 ? 4.277 -32.219 14.273 1 87.94 361 ILE B N 1
ATOM 7050 C CA . ILE B 1 361 ? 5.16 -31.719 13.227 1 87.94 361 ILE B CA 1
ATOM 7051 C C . ILE B 1 361 ? 5.246 -32.75 12.086 1 87.94 361 ILE B C 1
ATOM 7053 O O . ILE B 1 361 ? 5.188 -32.375 10.914 1 87.94 361 ILE B O 1
ATOM 7057 N N . VAL B 1 362 ? 5.352 -33.938 12.477 1 91.62 362 VAL B N 1
ATOM 7058 C CA . VAL B 1 362 ? 5.449 -35 11.492 1 91.62 362 VAL B CA 1
ATOM 7059 C C . VAL B 1 362 ? 4.176 -35.062 10.648 1 91.62 362 VAL B C 1
ATOM 7061 O O . VAL B 1 362 ? 4.234 -35.188 9.43 1 91.62 362 VAL B O 1
ATOM 7064 N N . ARG B 1 363 ? 3.066 -34.875 11.297 1 93.31 363 ARG B N 1
ATOM 7065 C CA . ARG B 1 363 ? 1.785 -34.906 10.602 1 93.31 363 ARG B CA 1
ATOM 7066 C C . ARG B 1 363 ? 1.688 -33.75 9.594 1 93.31 363 ARG B C 1
ATOM 7068 O O . ARG B 1 363 ? 1.195 -33.938 8.484 1 93.31 363 ARG B O 1
ATOM 7075 N N . VAL B 1 364 ? 2.119 -32.594 9.992 1 93.75 364 VAL B N 1
ATOM 7076 C CA . VAL B 1 364 ? 2.082 -31.422 9.117 1 93.75 364 VAL B CA 1
ATOM 7077 C C . VAL B 1 364 ? 2.971 -31.656 7.898 1 93.75 364 VAL B C 1
ATOM 7079 O O . VAL B 1 364 ? 2.584 -31.344 6.77 1 93.75 364 VAL B O 1
ATOM 7082 N N . ILE B 1 365 ? 4.129 -32.188 8.125 1 93.88 365 ILE B N 1
ATOM 7083 C CA . ILE B 1 365 ? 5.074 -32.469 7.039 1 93.88 365 ILE B CA 1
ATOM 7084 C C . ILE B 1 365 ? 4.488 -33.5 6.082 1 93.88 365 ILE B C 1
ATOM 7086 O O . ILE B 1 365 ? 4.535 -33.312 4.863 1 93.88 365 ILE B O 1
ATOM 7090 N N . GLU B 1 366 ? 3.904 -34.5 6.633 1 95.62 366 GLU B N 1
ATOM 7091 C CA . GLU B 1 366 ? 3.301 -35.562 5.801 1 95.62 366 GLU B CA 1
ATOM 7092 C C . GLU B 1 366 ? 2.145 -35 4.973 1 95.62 366 GLU B C 1
ATOM 7094 O O . GLU B 1 366 ? 1.966 -35.375 3.814 1 95.62 366 GLU B O 1
ATOM 7099 N N . THR B 1 367 ? 1.349 -34.188 5.605 1 95.94 367 THR B N 1
ATOM 7100 C CA . THR B 1 367 ? 0.247 -33.531 4.895 1 95.94 367 THR B CA 1
ATOM 7101 C C . THR B 1 367 ? 0.769 -32.688 3.738 1 95.94 367 THR B C 1
ATOM 7103 O O . THR B 1 367 ? 0.161 -32.656 2.666 1 95.94 367 THR B O 1
ATOM 7106 N N . SER B 1 368 ? 1.792 -32 3.984 1 96.44 368 SER B N 1
ATOM 7107 C CA . SER B 1 368 ? 2.396 -31.156 2.953 1 96.44 368 SER B CA 1
ATOM 7108 C C . SER B 1 368 ? 2.906 -32 1.786 1 96.44 368 SER B C 1
ATOM 7110 O O . SER B 1 368 ? 2.758 -31.609 0.625 1 96.44 368 SER B O 1
ATOM 7112 N N . ILE B 1 369 ? 3.564 -33.125 2.062 1 96.69 369 ILE B N 1
ATOM 7113 C CA . ILE B 1 369 ? 4.059 -34.031 1.021 1 96.69 369 ILE B CA 1
ATOM 7114 C C . ILE B 1 369 ? 2.889 -34.562 0.196 1 96.69 369 ILE B C 1
ATOM 7116 O O . ILE B 1 369 ? 2.941 -34.562 -1.036 1 96.69 369 ILE B O 1
ATOM 7120 N N . ALA B 1 370 ? 1.869 -34.938 0.903 1 96.5 370 ALA B N 1
ATOM 7121 C CA . ALA B 1 370 ? 0.671 -35.406 0.217 1 96.5 370 ALA B CA 1
ATOM 7122 C C . ALA B 1 370 ? 0.062 -34.312 -0.65 1 96.5 370 ALA B C 1
ATOM 7124 O O . ALA B 1 370 ? -0.423 -34.594 -1.752 1 96.5 370 ALA B O 1
ATOM 7125 N N . ALA B 1 371 ? 0.026 -33.125 -0.143 1 97.06 371 ALA B N 1
ATOM 7126 C CA . ALA B 1 371 ? -0.502 -31.969 -0.888 1 97.06 371 ALA B CA 1
ATOM 7127 C C . ALA B 1 371 ? 0.314 -31.719 -2.152 1 97.06 371 ALA B C 1
ATOM 7129 O O . ALA B 1 371 ? -0.244 -31.391 -3.205 1 97.06 371 ALA B O 1
ATOM 7130 N N . ALA B 1 372 ? 1.612 -31.797 -2.031 1 97.06 372 ALA B N 1
ATOM 7131 C CA . ALA B 1 372 ? 2.475 -31.609 -3.195 1 97.06 372 ALA B CA 1
ATOM 7132 C C . ALA B 1 372 ? 2.193 -32.656 -4.262 1 97.06 372 ALA B C 1
ATOM 7134 O O . ALA B 1 372 ? 2.129 -32.344 -5.453 1 97.06 372 ALA B O 1
ATOM 7135 N N . ARG B 1 373 ? 2.051 -33.875 -3.84 1 97.12 373 ARG B N 1
ATOM 7136 C CA . ARG B 1 373 ? 1.729 -34.969 -4.773 1 97.12 373 ARG B CA 1
ATOM 7137 C C . ARG B 1 373 ? 0.396 -34.688 -5.469 1 97.12 373 ARG B C 1
ATOM 7139 O O . ARG B 1 373 ? 0.271 -34.906 -6.676 1 97.12 373 ARG B O 1
ATOM 7146 N N . SER B 1 374 ? -0.583 -34.281 -4.684 1 95.25 374 SER B N 1
ATOM 7147 C CA . SER B 1 374 ? -1.899 -33.969 -5.242 1 95.25 374 SER B CA 1
ATOM 7148 C C . SER B 1 374 ? -1.83 -32.844 -6.25 1 95.25 374 SER B C 1
ATOM 7150 O O . SER B 1 374 ? -2.48 -32.875 -7.297 1 95.25 374 SER B O 1
ATOM 7152 N N . SER B 1 375 ? -1.086 -31.766 -5.91 1 95.19 375 SER B N 1
ATOM 7153 C CA . SER B 1 375 ? -0.917 -30.641 -6.82 1 95.19 375 SER B CA 1
ATOM 7154 C C . SER B 1 375 ? -0.363 -31.094 -8.164 1 95.19 375 SER B C 1
ATOM 7156 O O . SER B 1 375 ? -0.864 -30.688 -9.219 1 95.19 375 SER B O 1
ATOM 7158 N N . ILE B 1 376 ? 0.646 -31.969 -8.078 1 94.94 376 ILE B N 1
ATOM 7159 C CA . ILE B 1 376 ? 1.311 -32.406 -9.297 1 94.94 376 ILE B CA 1
ATOM 7160 C C . ILE B 1 376 ? 0.378 -33.344 -10.086 1 94.94 376 ILE B C 1
ATOM 7162 O O . ILE B 1 376 ? 0.365 -33.312 -11.32 1 94.94 376 ILE B O 1
ATOM 7166 N N . SER B 1 377 ? -0.369 -34.125 -9.406 1 93.19 377 SER B N 1
ATOM 7167 C CA . SER B 1 377 ? -1.332 -35 -10.078 1 93.19 377 SER B CA 1
ATOM 7168 C C . SER B 1 377 ? -2.371 -34.188 -10.836 1 93.19 377 SER B C 1
ATOM 7170 O O . SER B 1 377 ? -2.738 -34.531 -11.961 1 93.19 377 SER B O 1
ATOM 7172 N N . ILE B 1 378 ? -2.846 -33.125 -10.25 1 91.5 378 ILE B N 1
ATOM 7173 C CA . ILE B 1 378 ? -3.84 -32.25 -10.875 1 91.5 378 ILE B CA 1
ATOM 7174 C C . ILE B 1 378 ? -3.225 -31.562 -12.086 1 91.5 378 ILE B C 1
ATOM 7176 O O . ILE B 1 378 ? -3.84 -31.5 -13.156 1 91.5 378 ILE B O 1
ATOM 7180 N N . LEU B 1 379 ? -2.027 -31.047 -11.93 1 91.25 379 LEU B N 1
ATOM 7181 C CA . LEU B 1 379 ? -1.352 -30.344 -13.016 1 91.25 379 LEU B CA 1
ATOM 7182 C C . LEU B 1 379 ? -1.062 -31.297 -14.172 1 91.25 379 LEU B C 1
ATOM 7184 O O . LEU B 1 379 ? -1.185 -30.906 -15.344 1 91.25 379 LEU B O 1
ATOM 7188 N N . ASN B 1 380 ? -0.666 -32.5 -13.797 1 89.44 380 ASN B N 1
ATOM 7189 C CA . ASN B 1 380 ? -0.413 -33.5 -14.828 1 89.44 380 ASN B CA 1
ATOM 7190 C C . ASN B 1 380 ? -1.692 -33.875 -15.562 1 89.44 380 ASN B C 1
ATOM 7192 O O . ASN B 1 380 ? -1.682 -34.062 -16.781 1 89.44 380 ASN B O 1
ATOM 7196 N N . ALA B 1 381 ? -2.76 -34.094 -14.805 1 86.62 381 ALA B N 1
ATOM 7197 C CA . ALA B 1 381 ? -4.055 -34.375 -15.414 1 86.62 381 ALA B CA 1
ATOM 7198 C C . ALA B 1 381 ? -4.496 -33.25 -16.344 1 86.62 381 ALA B C 1
ATOM 7200 O O . ALA B 1 381 ? -5.035 -33.5 -17.422 1 86.62 381 ALA B O 1
ATOM 7201 N N . ALA B 1 382 ? -4.285 -32.031 -15.898 1 82.25 382 ALA B N 1
ATOM 7202 C CA . ALA B 1 382 ? -4.641 -30.844 -16.703 1 82.25 382 ALA B CA 1
ATOM 7203 C C . ALA B 1 382 ? -3.801 -30.781 -17.969 1 82.25 382 ALA B C 1
ATOM 7205 O O . ALA B 1 382 ? -4.277 -30.328 -19.016 1 82.25 382 ALA B O 1
ATOM 7206 N N . ALA B 1 383 ? -2.592 -31.234 -17.938 1 78.12 383 ALA B N 1
ATOM 7207 C CA . ALA B 1 383 ? -1.694 -31.203 -19.094 1 78.12 383 ALA B CA 1
ATOM 7208 C C . ALA B 1 383 ? -2.045 -32.312 -20.078 1 78.12 383 ALA B C 1
ATOM 7210 O O . ALA B 1 383 ? -1.861 -32.125 -21.297 1 78.12 383 ALA B O 1
ATOM 7211 N N . THR B 1 384 ? -2.436 -33.5 -19.578 1 73.69 384 THR B N 1
ATOM 7212 C CA . THR B 1 384 ? -2.662 -34.688 -20.406 1 73.69 384 THR B CA 1
ATOM 7213 C C . THR B 1 384 ? -4.008 -34.594 -21.109 1 73.69 384 THR B C 1
ATOM 7215 O O . THR B 1 384 ? -4.133 -35 -22.266 1 73.69 384 THR B O 1
ATOM 7218 N N . TYR B 1 385 ? -4.996 -34.375 -20.344 1 59.62 385 TYR B N 1
ATOM 7219 C CA . TYR B 1 385 ? -6.328 -34.438 -20.938 1 59.62 385 TYR B CA 1
ATOM 7220 C C . TYR B 1 385 ? -6.586 -33.219 -21.797 1 59.62 385 TYR B C 1
ATOM 7222 O O . TYR B 1 385 ? -7.703 -33 -22.281 1 59.62 385 TYR B O 1
ATOM 7230 N N . ASN B 1 386 ? -5.535 -32.5 -22.141 1 51.47 386 ASN B N 1
ATOM 7231 C CA . ASN B 1 386 ? -5.617 -31.359 -23.047 1 51.47 386 ASN B CA 1
ATOM 7232 C C . ASN B 1 386 ? -6.176 -31.766 -24.406 1 51.47 386 ASN B C 1
ATOM 7234 O O . ASN B 1 386 ? -6.387 -30.938 -25.281 1 51.47 386 ASN B O 1
ATOM 7238 N N . LEU B 1 387 ? -6.031 -33.125 -24.906 1 42.41 387 LEU B N 1
ATOM 7239 C CA . LEU B 1 387 ? -6.258 -33.375 -26.328 1 42.41 387 LEU B CA 1
ATOM 7240 C C . LEU B 1 387 ? -7.676 -32.969 -26.719 1 42.41 387 LEU B C 1
ATOM 7242 O O . LEU B 1 387 ? -7.957 -32.75 -27.906 1 42.41 387 LEU B O 1
ATOM 7246 N N . VAL B 1 388 ? -8.617 -33.312 -26.062 1 38.81 388 VAL B N 1
ATOM 7247 C CA . VAL B 1 388 ? -9.93 -33.125 -26.656 1 38.81 388 VAL B CA 1
ATOM 7248 C C . VAL B 1 388 ? -10.609 -31.891 -26.062 1 38.81 388 VAL B C 1
ATOM 7250 O O . VAL B 1 388 ? -11.586 -31.391 -26.625 1 38.81 388 VAL B O 1
ATOM 7253 N N . GLY B 1 389 ? -10.266 -31.406 -24.719 1 44.91 389 GLY B N 1
ATOM 7254 C CA . GLY B 1 389 ? -10.984 -30.266 -24.172 1 44.91 389 GLY B CA 1
ATOM 7255 C C . GLY B 1 389 ? -10.07 -29.109 -23.781 1 44.91 389 GLY B C 1
ATOM 7256 O O . GLY B 1 389 ? -8.844 -29.234 -23.844 1 44.91 389 GLY B O 1
ATOM 7257 N N . PRO B 1 390 ? -10.641 -27.828 -23.688 1 47.66 390 PRO B N 1
ATOM 7258 C CA . PRO B 1 390 ? -10.047 -26.484 -23.625 1 47.66 390 PRO B CA 1
ATOM 7259 C C . PRO B 1 390 ? -9.039 -26.344 -22.484 1 47.66 390 PRO B C 1
ATOM 7261 O O . PRO B 1 390 ? -8.484 -25.25 -22.297 1 47.66 390 PRO B O 1
ATOM 7264 N N . ILE B 1 391 ? -9.062 -27.156 -21.406 1 50.12 391 ILE B N 1
ATOM 7265 C CA . ILE B 1 391 ? -8.383 -26.688 -20.203 1 50.12 391 ILE B CA 1
ATOM 7266 C C . ILE B 1 391 ? -6.961 -27.234 -20.156 1 50.12 391 ILE B C 1
ATOM 7268 O O . ILE B 1 391 ? -6.762 -28.453 -20.188 1 50.12 391 ILE B O 1
ATOM 7272 N N . THR B 1 392 ? -5.859 -26.656 -20.719 1 63.25 392 THR B N 1
ATOM 7273 C CA . THR B 1 392 ? -4.449 -27.031 -20.656 1 63.25 392 THR B CA 1
ATOM 7274 C C . THR B 1 392 ? -3.73 -26.266 -19.562 1 63.25 392 THR B C 1
ATOM 7276 O O . THR B 1 392 ? -4.25 -25.266 -19.047 1 63.25 392 THR B O 1
ATOM 7279 N N . THR B 1 393 ? -2.836 -27.047 -18.922 1 71.25 393 THR B N 1
ATOM 7280 C CA . THR B 1 393 ? -1.894 -26.266 -18.125 1 71.25 393 THR B CA 1
ATOM 7281 C C . THR B 1 393 ? -1.444 -25.016 -18.875 1 71.25 393 THR B C 1
ATOM 7283 O O . THR B 1 393 ? -1.162 -25.078 -20.078 1 71.25 393 THR B O 1
ATOM 7286 N N . ALA B 1 394 ? -1.645 -23.938 -18.156 1 75.94 394 ALA B N 1
ATOM 7287 C CA . ALA B 1 394 ? -1.222 -22.703 -18.812 1 75.94 394 ALA B CA 1
ATOM 7288 C C . ALA B 1 394 ? 0.3 -22.625 -18.906 1 75.94 394 ALA B C 1
ATOM 7290 O O . ALA B 1 394 ? 0.978 -22.406 -17.891 1 75.94 394 ALA B O 1
ATOM 7291 N N . THR B 1 395 ? 0.822 -22.844 -20.062 1 73.56 395 THR B N 1
ATOM 7292 C CA . THR B 1 395 ? 2.266 -22.844 -20.281 1 73.56 395 THR B CA 1
ATOM 7293 C C . THR B 1 395 ? 2.9 -21.562 -19.734 1 73.56 395 THR B C 1
ATOM 7295 O O . THR B 1 395 ? 3.949 -21.609 -19.094 1 73.56 395 THR B O 1
ATOM 7298 N N . TYR B 1 396 ? 2.24 -20.531 -19.938 1 70.06 396 TYR B N 1
ATOM 7299 C CA . TYR B 1 396 ? 2.842 -19.234 -19.609 1 70.06 396 TYR B CA 1
ATOM 7300 C C . TYR B 1 396 ? 2.141 -18.594 -18.422 1 70.06 396 TYR B C 1
ATOM 7302 O O . TYR B 1 396 ? 2.5 -17.5 -18 1 70.06 396 TYR B O 1
ATOM 7310 N N . GLY B 1 397 ? 1.228 -19.312 -17.906 1 84.19 397 GLY B N 1
ATOM 7311 C CA . GLY B 1 397 ? 0.507 -18.781 -16.766 1 84.19 397 GLY B CA 1
ATOM 7312 C C . GLY B 1 397 ? 1.349 -18.703 -15.5 1 84.19 397 GLY B C 1
ATOM 7313 O O . GLY B 1 397 ? 2.051 -19.656 -15.164 1 84.19 397 GLY B O 1
ATOM 7314 N N . PHE B 1 398 ? 1.296 -17.641 -14.859 1 86.94 398 PHE B N 1
ATOM 7315 C CA . PHE B 1 398 ? 2.076 -17.391 -13.656 1 86.94 398 PHE B CA 1
ATOM 7316 C C . PHE B 1 398 ? 1.678 -18.359 -12.547 1 86.94 398 PHE B C 1
ATOM 7318 O O . PHE B 1 398 ? 2.535 -19 -11.93 1 86.94 398 PHE B O 1
ATOM 7325 N N . ILE B 1 399 ? 0.44 -18.516 -12.281 1 90.88 399 ILE B N 1
ATOM 7326 C CA . ILE B 1 399 ? -0.042 -19.266 -11.133 1 90.88 399 ILE B CA 1
ATOM 7327 C C . ILE B 1 399 ? 0.338 -20.75 -11.297 1 90.88 399 ILE B C 1
ATOM 7329 O O . ILE B 1 399 ? 0.921 -21.344 -10.383 1 90.88 399 ILE B O 1
ATOM 7333 N N . ASP B 1 400 ? 0.068 -21.297 -12.438 1 90.88 400 ASP B N 1
ATOM 7334 C CA . ASP B 1 400 ? 0.399 -22.688 -12.68 1 90.88 400 ASP B CA 1
ATOM 7335 C C . ASP B 1 400 ? 1.904 -22.922 -12.578 1 90.88 400 ASP B C 1
ATOM 7337 O O . ASP B 1 400 ? 2.346 -23.922 -11.992 1 90.88 400 ASP B O 1
ATOM 7341 N N . GLY B 1 401 ? 2.654 -22.031 -13.172 1 88.69 401 GLY B N 1
ATOM 7342 C CA . GLY B 1 401 ? 4.102 -22.172 -13.117 1 88.69 401 GLY B CA 1
ATOM 7343 C C . GLY B 1 401 ? 4.648 -22.109 -11.703 1 88.69 401 GLY B C 1
ATOM 7344 O O . GLY B 1 401 ? 5.477 -22.938 -11.32 1 88.69 401 GLY B O 1
ATOM 7345 N N . GLU B 1 402 ? 4.18 -21.188 -10.945 1 88.62 402 GLU B N 1
ATOM 7346 C CA . GLU B 1 402 ? 4.648 -21.016 -9.578 1 88.62 402 GLU B CA 1
ATOM 7347 C C . GLU B 1 402 ? 4.266 -22.203 -8.695 1 88.62 402 GLU B C 1
ATOM 7349 O O . GLU B 1 402 ? 5.066 -22.656 -7.887 1 88.62 402 GLU B O 1
ATOM 7354 N N . GLN B 1 403 ? 3.074 -22.641 -8.852 1 91.25 403 GLN B N 1
ATOM 7355 C CA . GLN B 1 403 ? 2.592 -23.734 -8.016 1 91.25 403 GLN B CA 1
ATOM 7356 C C . GLN B 1 403 ? 3.238 -25.062 -8.406 1 91.25 403 GLN B C 1
ATOM 7358 O O . GLN B 1 403 ? 3.557 -25.875 -7.551 1 91.25 403 GLN B O 1
ATOM 7363 N N . ALA B 1 404 ? 3.445 -25.25 -9.68 1 92.88 404 ALA B N 1
ATOM 7364 C CA . ALA B 1 404 ? 4.168 -26.438 -10.141 1 92.88 404 ALA B CA 1
ATOM 7365 C C . ALA B 1 404 ? 5.602 -26.438 -9.617 1 92.88 404 ALA B C 1
ATOM 7367 O O . ALA B 1 404 ? 6.09 -27.469 -9.133 1 92.88 404 ALA B O 1
ATOM 7368 N N . PHE B 1 405 ? 6.242 -25.375 -9.734 1 91.19 405 PHE B N 1
ATOM 7369 C CA . PHE B 1 405 ? 7.621 -25.25 -9.273 1 91.19 405 PHE B CA 1
ATOM 7370 C C . PHE B 1 405 ? 7.711 -25.469 -7.77 1 91.19 405 PHE B C 1
ATOM 7372 O O . PHE B 1 405 ? 8.602 -26.188 -7.297 1 91.19 405 PHE B O 1
ATOM 7379 N N . SER B 1 406 ? 6.816 -24.797 -7.051 1 89.56 406 SER B N 1
ATOM 7380 C CA . SER B 1 406 ? 6.801 -24.922 -5.598 1 89.56 406 SER B CA 1
ATOM 7381 C C . SER B 1 406 ? 6.609 -26.375 -5.176 1 89.56 406 SER B C 1
ATOM 7383 O O . SER B 1 406 ? 7.305 -26.875 -4.285 1 89.56 406 SER B O 1
ATOM 7385 N N . ALA B 1 407 ? 5.66 -27.031 -5.781 1 94.44 407 ALA B N 1
ATOM 7386 C CA . ALA B 1 407 ? 5.406 -28.438 -5.473 1 94.44 407 ALA B CA 1
ATOM 7387 C C . ALA B 1 407 ? 6.598 -29.312 -5.863 1 94.44 407 ALA B C 1
ATOM 7389 O O . ALA B 1 407 ? 6.98 -30.219 -5.121 1 94.44 407 ALA B O 1
ATOM 7390 N N . ALA B 1 408 ? 7.176 -29.047 -7.004 1 93.81 408 ALA B N 1
ATOM 7391 C CA . ALA B 1 408 ? 8.344 -29.797 -7.461 1 93.81 408 ALA B CA 1
ATOM 7392 C C . ALA B 1 408 ? 9.516 -29.641 -6.5 1 93.81 408 ALA B C 1
ATOM 7394 O O . ALA B 1 408 ? 10.203 -30.609 -6.176 1 93.81 408 ALA B O 1
ATOM 7395 N N . LEU B 1 409 ? 9.75 -28.422 -6.121 1 89.25 409 LEU B N 1
ATOM 7396 C CA . LEU B 1 409 ? 10.828 -28.125 -5.18 1 89.25 409 LEU B CA 1
ATOM 7397 C C . LEU B 1 409 ? 10.656 -28.938 -3.895 1 89.25 409 LEU B C 1
ATOM 7399 O O . LEU B 1 409 ? 11.617 -29.516 -3.385 1 89.25 409 LEU B O 1
ATOM 7403 N N . LEU B 1 410 ? 9.484 -28.969 -3.389 1 92.38 410 LEU B N 1
ATOM 7404 C CA . LEU B 1 410 ? 9.195 -29.703 -2.166 1 92.38 410 LEU B CA 1
ATOM 7405 C C . LEU B 1 410 ? 9.469 -31.188 -2.352 1 92.38 410 LEU B C 1
ATOM 7407 O O . LEU B 1 410 ? 10.086 -31.828 -1.489 1 92.38 410 LEU B O 1
ATOM 7411 N N . LEU B 1 411 ? 9.031 -31.734 -3.436 1 95 411 LEU B N 1
ATOM 7412 C CA . LEU B 1 411 ? 9.195 -33.156 -3.693 1 95 411 LEU B CA 1
ATOM 7413 C C . LEU B 1 411 ? 10.664 -33.5 -3.92 1 95 411 LEU B C 1
ATOM 7415 O O . LEU B 1 411 ? 11.125 -34.562 -3.514 1 95 411 LEU B O 1
ATOM 7419 N N . VAL B 1 412 ? 11.398 -32.625 -4.539 1 89.75 412 VAL B N 1
ATOM 7420 C CA . VAL B 1 412 ? 12.836 -32.844 -4.723 1 89.75 412 VAL B CA 1
ATOM 7421 C C . VAL B 1 412 ? 13.531 -32.875 -3.365 1 89.75 412 VAL B C 1
ATOM 7423 O O . VAL B 1 412 ? 14.383 -33.719 -3.113 1 89.75 412 VAL B O 1
ATOM 7426 N N . MET B 1 413 ? 13.164 -31.969 -2.508 1 86.69 413 MET B N 1
ATOM 7427 C CA . MET B 1 413 ? 13.742 -31.906 -1.17 1 86.69 413 MET B CA 1
ATOM 7428 C C . MET B 1 413 ? 13.43 -33.188 -0.388 1 86.69 413 MET B C 1
ATOM 7430 O O . MET B 1 413 ? 14.297 -33.719 0.294 1 86.69 413 MET B O 1
ATOM 7434 N N . VAL B 1 414 ? 12.234 -33.625 -0.466 1 91.56 414 VAL B N 1
ATOM 7435 C CA . VAL B 1 414 ? 11.781 -34.812 0.249 1 91.56 414 VAL B CA 1
ATOM 7436 C C . VAL B 1 414 ? 12.562 -36.031 -0.23 1 91.56 414 VAL B C 1
ATOM 7438 O O . VAL B 1 414 ? 13.031 -36.812 0.581 1 91.56 414 VAL B O 1
ATOM 7441 N N . ASN B 1 415 ? 12.703 -36.125 -1.512 1 90.38 415 ASN B N 1
ATOM 7442 C CA . ASN B 1 415 ? 13.391 -37.281 -2.072 1 90.38 415 ASN B CA 1
ATOM 7443 C C . ASN B 1 415 ? 14.898 -37.219 -1.829 1 90.38 415 ASN B C 1
ATOM 7445 O O . ASN B 1 415 ? 15.586 -38.219 -1.862 1 90.38 415 ASN B O 1
ATOM 7449 N N . MET B 1 416 ? 15.406 -36.062 -1.574 1 83.62 416 MET B N 1
ATOM 7450 C CA . MET B 1 416 ? 16.828 -35.875 -1.288 1 83.62 416 MET B CA 1
ATOM 7451 C C . MET B 1 416 ? 17.156 -36.281 0.143 1 83.62 416 MET B C 1
ATOM 7453 O O . MET B 1 416 ? 18.219 -36.844 0.401 1 83.62 416 MET B O 1
ATOM 7457 N N . ALA B 1 417 ? 16.266 -36.062 1.027 1 83.56 417 ALA B N 1
ATOM 7458 C CA . ALA B 1 417 ? 16.609 -36.156 2.443 1 83.56 417 ALA B CA 1
ATOM 7459 C C . ALA B 1 417 ? 15.922 -37.344 3.102 1 83.56 417 ALA B C 1
ATOM 7461 O O . ALA B 1 417 ? 16.469 -37.938 4.027 1 83.56 417 ALA B O 1
ATOM 7462 N N . PHE B 1 418 ? 14.734 -37.688 2.697 1 88.88 418 PHE B N 1
ATOM 7463 C CA . PHE B 1 418 ? 13.938 -38.688 3.365 1 88.88 418 PHE B CA 1
ATOM 7464 C C . PHE B 1 418 ? 14.125 -40.062 2.699 1 88.88 418 PHE B C 1
ATOM 7466 O O . PHE B 1 418 ? 14.625 -40.125 1.574 1 88.88 418 PHE B O 1
ATOM 7473 N N . PRO B 1 419 ? 13.781 -41.094 3.402 1 87.62 419 PRO B N 1
ATOM 7474 C CA . PRO B 1 419 ? 13.891 -42.406 2.801 1 87.62 419 PRO B CA 1
ATOM 7475 C C . PRO B 1 419 ? 13.055 -42.562 1.531 1 87.62 419 PRO B C 1
ATOM 7477 O O . PRO B 1 419 ? 11.992 -41.969 1.415 1 87.62 419 PRO B O 1
ATOM 7480 N N . TYR B 1 420 ? 13.438 -43.406 0.702 1 88.75 420 TYR B N 1
ATOM 7481 C CA . TYR B 1 420 ? 12.812 -43.594 -0.602 1 88.75 420 TYR B CA 1
ATOM 7482 C C . TYR B 1 420 ? 11.398 -44.156 -0.453 1 88.75 420 TYR B C 1
ATOM 7484 O O . TYR B 1 420 ? 11.188 -45.125 0.26 1 88.75 420 TYR B O 1
ATOM 7492 N N . ARG B 1 421 ? 10.523 -43.531 -0.976 1 91.62 421 ARG B N 1
ATOM 7493 C CA . ARG B 1 421 ? 9.148 -44 -1.169 1 91.62 421 ARG B CA 1
ATOM 7494 C C . ARG B 1 421 ? 8.727 -43.844 -2.631 1 91.62 421 ARG B C 1
ATOM 7496 O O . ARG B 1 421 ? 8.867 -42.781 -3.229 1 91.62 421 ARG B O 1
ATOM 7503 N N . GLN B 1 422 ? 8.266 -44.906 -3.191 1 93 422 GLN B N 1
ATOM 7504 C CA . GLN B 1 422 ? 7.945 -44.938 -4.613 1 93 422 GLN B CA 1
ATOM 7505 C C . GLN B 1 422 ? 6.973 -43.844 -4.988 1 93 422 GLN B C 1
ATOM 7507 O O . GLN B 1 422 ? 7.105 -43.219 -6.047 1 93 422 GLN B O 1
ATOM 7512 N N . GLU B 1 423 ? 5.969 -43.625 -4.176 1 94.62 423 GLU B N 1
ATOM 7513 C CA . GLU B 1 423 ? 4.969 -42.594 -4.445 1 94.62 423 GLU B CA 1
ATOM 7514 C C . GLU B 1 423 ? 5.609 -41.219 -4.574 1 94.62 423 GLU B C 1
ATOM 7516 O O . GLU B 1 423 ? 5.246 -40.438 -5.453 1 94.62 423 GLU B O 1
ATOM 7521 N N . ASN B 1 424 ? 6.52 -40.906 -3.662 1 95.19 424 ASN B N 1
ATOM 7522 C CA . ASN B 1 424 ? 7.199 -39.625 -3.68 1 95.19 424 ASN B CA 1
ATOM 7523 C C . ASN B 1 424 ? 8.133 -39.5 -4.883 1 95.19 424 ASN B C 1
ATOM 7525 O O . ASN B 1 424 ? 8.227 -38.438 -5.488 1 95.19 424 ASN B O 1
ATOM 7529 N N . ALA B 1 425 ? 8.82 -40.5 -5.227 1 94.12 425 ALA B N 1
ATOM 7530 C CA . ALA B 1 425 ? 9.734 -40.5 -6.363 1 94.12 425 ALA B CA 1
ATOM 7531 C C . ALA B 1 425 ? 8.984 -40.312 -7.676 1 94.12 425 ALA B C 1
ATOM 7533 O O . ALA B 1 425 ? 9.406 -39.531 -8.531 1 94.12 425 ALA B O 1
ATOM 7534 N N . THR B 1 426 ? 7.887 -41.094 -7.789 1 96.19 426 THR B N 1
ATOM 7535 C CA . THR B 1 426 ? 7.07 -40.969 -8.992 1 96.19 426 THR B CA 1
ATOM 7536 C C . THR B 1 426 ? 6.504 -39.562 -9.125 1 96.19 426 THR B C 1
ATOM 7538 O O . THR B 1 426 ? 6.473 -39 -10.227 1 96.19 426 THR B O 1
ATOM 7541 N N . ALA B 1 427 ? 6.035 -39.031 -8.031 1 96.38 427 ALA B N 1
ATOM 7542 C CA . ALA B 1 427 ? 5.488 -37.688 -8.039 1 96.38 427 ALA B CA 1
ATOM 7543 C C . ALA B 1 427 ? 6.562 -36.656 -8.414 1 96.38 427 ALA B C 1
ATOM 7545 O O . ALA B 1 427 ? 6.285 -35.719 -9.125 1 96.38 427 ALA B O 1
ATOM 7546 N N . MET B 1 428 ? 7.723 -36.781 -7.875 1 96.19 428 MET B N 1
ATOM 7547 C CA . MET B 1 428 ? 8.828 -35.906 -8.219 1 96.19 428 MET B CA 1
ATOM 7548 C C . MET B 1 428 ? 9.125 -35.938 -9.711 1 96.19 428 MET B C 1
ATOM 7550 O O . MET B 1 428 ? 9.273 -34.906 -10.352 1 96.19 428 MET B O 1
ATOM 7554 N N . ASP B 1 429 ? 9.211 -37.156 -10.266 1 95.81 429 ASP B N 1
ATOM 7555 C CA . ASP B 1 429 ? 9.484 -37.312 -11.695 1 95.81 429 ASP B CA 1
ATOM 7556 C C . ASP B 1 429 ? 8.383 -36.656 -12.531 1 95.81 429 ASP B C 1
ATOM 7558 O O . ASP B 1 429 ? 8.672 -35.969 -13.531 1 95.81 429 ASP B O 1
ATOM 7562 N N . THR B 1 430 ? 7.172 -36.938 -12.086 1 95.69 430 THR B N 1
ATOM 7563 C CA . THR B 1 430 ? 6.047 -36.312 -12.781 1 95.69 430 THR B CA 1
ATOM 7564 C C . THR B 1 430 ? 6.125 -34.781 -12.695 1 95.69 430 THR B C 1
ATOM 7566 O O . THR B 1 430 ? 5.812 -34.094 -13.664 1 95.69 430 THR B O 1
ATOM 7569 N N . ALA B 1 431 ? 6.449 -34.281 -11.547 1 95.69 431 ALA B N 1
ATOM 7570 C CA . ALA B 1 431 ? 6.574 -32.812 -11.352 1 95.69 431 ALA B CA 1
ATOM 7571 C C . ALA B 1 431 ? 7.633 -32.25 -12.281 1 95.69 431 ALA B C 1
ATOM 7573 O O . ALA B 1 431 ? 7.406 -31.203 -12.922 1 95.69 431 ALA B O 1
ATOM 7574 N N . LEU B 1 432 ? 8.773 -32.844 -12.359 1 94.56 432 LEU B N 1
ATOM 7575 C CA . LEU B 1 432 ? 9.852 -32.406 -13.227 1 94.56 432 LEU B CA 1
ATOM 7576 C C . LEU B 1 432 ? 9.445 -32.5 -14.695 1 94.56 432 LEU B C 1
ATOM 7578 O O . LEU B 1 432 ? 9.836 -31.656 -15.508 1 94.56 432 LEU B O 1
ATOM 7582 N N . HIS B 1 433 ? 8.648 -33.469 -14.961 1 93.81 433 HIS B N 1
ATOM 7583 C CA . HIS B 1 433 ? 8.148 -33.625 -16.328 1 93.81 433 HIS B CA 1
ATOM 7584 C C . HIS B 1 433 ? 7.199 -32.469 -16.688 1 93.81 433 HIS B C 1
ATOM 7586 O O . HIS B 1 433 ? 7.227 -31.969 -17.812 1 93.81 433 HIS B O 1
ATOM 7592 N N . VAL B 1 434 ? 6.324 -32.156 -15.797 1 92 434 VAL B N 1
ATOM 7593 C CA . VAL B 1 434 ? 5.395 -31.031 -16.016 1 92 434 VAL B CA 1
ATOM 7594 C C . VAL B 1 434 ? 6.176 -29.75 -16.25 1 92 434 VAL B C 1
ATOM 7596 O O . VAL B 1 434 ? 5.875 -29 -17.188 1 92 434 VAL B O 1
ATOM 7599 N N . LEU B 1 435 ? 7.188 -29.453 -15.453 1 92.12 435 LEU B N 1
ATOM 7600 C CA . LEU B 1 435 ? 8.016 -28.266 -15.609 1 92.12 435 LEU B CA 1
ATOM 7601 C C . LEU B 1 435 ? 8.773 -28.297 -16.938 1 92.12 435 LEU B C 1
ATOM 7603 O O . LEU B 1 435 ? 8.883 -27.281 -17.609 1 92.12 435 LEU B O 1
ATOM 7607 N N . HIS B 1 436 ? 9.234 -29.469 -17.25 1 92.44 436 HIS B N 1
ATOM 7608 C CA . HIS B 1 436 ? 9.961 -29.625 -18.516 1 92.44 436 HIS B CA 1
ATOM 7609 C C . HIS B 1 436 ? 9.062 -29.344 -19.703 1 92.44 436 HIS B C 1
ATOM 7611 O O . HIS B 1 436 ? 9.5 -28.719 -20.688 1 92.44 436 HIS B O 1
ATOM 7617 N N . SER B 1 437 ? 7.871 -29.875 -19.609 1 88.56 437 SER B N 1
ATOM 7618 C CA . SER B 1 437 ? 6.914 -29.641 -20.688 1 88.56 437 SER B CA 1
ATOM 7619 C C . SER B 1 437 ? 6.645 -28.141 -20.875 1 88.56 437 SER B C 1
ATOM 7621 O O . SER B 1 437 ? 6.562 -27.656 -22.016 1 88.56 437 SER B O 1
ATOM 7623 N N . MET B 1 438 ? 6.488 -27.391 -19.828 1 86.81 438 MET B N 1
ATOM 7624 C CA . MET B 1 438 ? 6.289 -25.938 -19.891 1 86.81 438 MET B CA 1
ATOM 7625 C C . MET B 1 438 ? 7.531 -25.25 -20.453 1 86.81 438 MET B C 1
ATOM 7627 O O . MET B 1 438 ? 7.422 -24.312 -21.234 1 86.81 438 MET B O 1
ATOM 7631 N N . ALA B 1 439 ? 8.688 -25.766 -20.062 1 86.62 439 ALA B N 1
ATOM 7632 C CA . ALA B 1 439 ? 9.969 -25.203 -20.5 1 86.62 439 ALA B CA 1
ATOM 7633 C C . ALA B 1 439 ? 10.164 -25.391 -22.016 1 86.62 439 ALA B C 1
ATOM 7635 O O . ALA B 1 439 ? 10.57 -24.469 -22.703 1 86.62 439 ALA B O 1
ATOM 7636 N N . GLU B 1 440 ? 9.844 -26.484 -22.469 1 86 440 GLU B N 1
ATOM 7637 C CA . GLU B 1 440 ? 10.039 -26.812 -23.875 1 86 440 GLU B CA 1
ATOM 7638 C C . GLU B 1 440 ? 9.102 -25.984 -24.766 1 86 440 GLU B C 1
ATOM 7640 O O . GLU B 1 440 ? 9.422 -25.703 -25.922 1 86 440 GLU B O 1
ATOM 7645 N N . LYS B 1 441 ? 8.062 -25.656 -24.141 1 83.38 441 LYS B N 1
ATOM 7646 C CA . LYS B 1 441 ? 7.066 -24.906 -24.906 1 83.38 441 LYS B CA 1
ATOM 7647 C C . LYS B 1 441 ? 7.391 -23.422 -24.906 1 83.38 441 LYS B C 1
ATOM 7649 O O . LYS B 1 441 ? 6.648 -22.625 -25.484 1 83.38 441 LYS B O 1
ATOM 7654 N N . GLY B 1 442 ? 8.484 -22.984 -24.172 1 78.94 442 GLY B N 1
ATOM 7655 C CA . GLY B 1 442 ? 8.984 -21.641 -24.391 1 78.94 442 GLY B CA 1
ATOM 7656 C C . GLY B 1 442 ? 9.023 -20.812 -23.109 1 78.94 442 GLY B C 1
ATOM 7657 O O . GLY B 1 442 ? 9.375 -19.625 -23.156 1 78.94 442 GLY B O 1
ATOM 7658 N N . ASN B 1 443 ? 8.555 -21.328 -22 1 83.44 443 ASN B N 1
ATOM 7659 C CA . ASN B 1 443 ? 8.656 -20.562 -20.766 1 83.44 443 ASN B CA 1
ATOM 7660 C C . ASN B 1 443 ? 10.086 -20.547 -20.234 1 83.44 443 ASN B C 1
ATOM 7662 O O . ASN B 1 443 ? 10.523 -21.5 -19.578 1 83.44 443 ASN B O 1
ATOM 7666 N N . LYS B 1 444 ? 10.797 -19.469 -20.422 1 78.69 444 LYS B N 1
ATOM 7667 C CA . LYS B 1 444 ? 12.219 -19.359 -20.109 1 78.69 444 LYS B CA 1
ATOM 7668 C C . LYS B 1 444 ? 12.461 -19.422 -18.609 1 78.69 444 LYS B C 1
ATOM 7670 O O . LYS B 1 444 ? 13.461 -19.984 -18.156 1 78.69 444 LYS B O 1
ATOM 7675 N N . TYR B 1 445 ? 11.625 -18.797 -17.906 1 81.75 445 TYR B N 1
ATOM 7676 C CA . TYR B 1 445 ? 11.797 -18.812 -16.453 1 81.75 445 TYR B CA 1
ATOM 7677 C C . TYR B 1 445 ? 11.633 -20.219 -15.891 1 81.75 445 TYR B C 1
ATOM 7679 O O . TYR B 1 445 ? 12.414 -20.656 -15.047 1 81.75 445 TYR B O 1
ATOM 7687 N N . ILE B 1 446 ? 10.633 -20.953 -16.344 1 86.31 446 ILE B N 1
ATOM 7688 C CA . ILE B 1 446 ? 10.398 -22.312 -15.875 1 86.31 446 ILE B CA 1
ATOM 7689 C C . ILE B 1 446 ? 11.531 -23.234 -16.344 1 86.31 446 ILE B C 1
ATOM 7691 O O . ILE B 1 446 ? 11.898 -24.172 -15.648 1 86.31 446 ILE B O 1
ATOM 7695 N N . CYS B 1 447 ? 12.062 -22.859 -17.469 1 85.62 447 CYS B N 1
ATOM 7696 C CA . CYS B 1 447 ? 13.234 -23.594 -17.938 1 85.62 447 CYS B CA 1
ATOM 7697 C C . CYS B 1 447 ? 14.375 -23.484 -16.938 1 85.62 447 CYS B C 1
ATOM 7699 O O . CYS B 1 447 ? 15.031 -24.469 -16.609 1 85.62 447 CYS B O 1
ATOM 7701 N N . ALA B 1 448 ? 14.617 -22.297 -16.469 1 81.75 448 ALA B N 1
ATOM 7702 C CA . ALA B 1 448 ? 15.664 -22.062 -15.469 1 81.75 448 ALA B CA 1
ATOM 7703 C C . ALA B 1 448 ? 15.336 -22.781 -14.156 1 81.75 448 ALA B C 1
ATOM 7705 O O . ALA B 1 448 ? 16.219 -23.328 -13.5 1 81.75 448 ALA B O 1
ATOM 7706 N N . CYS B 1 449 ? 14.062 -22.75 -13.766 1 84 449 CYS B N 1
ATOM 7707 C CA . CYS B 1 449 ? 13.625 -23.438 -12.555 1 84 449 CYS B CA 1
ATOM 7708 C C . CYS B 1 449 ? 13.844 -24.938 -12.664 1 84 449 CYS B C 1
ATOM 7710 O O . CYS B 1 449 ? 14.344 -25.562 -11.727 1 84 449 CYS B O 1
ATOM 7712 N N . HIS B 1 450 ? 13.445 -25.453 -13.812 1 88.62 450 HIS B N 1
ATOM 7713 C CA . HIS B 1 450 ? 13.609 -26.891 -14.07 1 88.62 450 HIS B CA 1
ATOM 7714 C C . HIS B 1 450 ? 15.078 -27.281 -14.023 1 88.62 450 HIS B C 1
ATOM 7716 O O . HIS B 1 450 ? 15.43 -28.312 -13.453 1 88.62 450 HIS B O 1
ATOM 7722 N N . ALA B 1 451 ? 15.945 -26.484 -14.602 1 83.5 451 ALA B N 1
ATOM 7723 C CA . ALA B 1 451 ? 17.375 -26.75 -14.617 1 83.5 451 ALA B CA 1
ATOM 7724 C C . ALA B 1 451 ? 17.953 -26.766 -13.203 1 83.5 451 ALA B C 1
ATOM 7726 O O . ALA B 1 451 ? 18.781 -27.609 -12.859 1 83.5 451 ALA B O 1
ATOM 7727 N N . LEU B 1 452 ? 17.5 -25.828 -12.453 1 81.5 452 LEU B N 1
ATOM 7728 C CA . LEU B 1 452 ? 17.969 -25.734 -11.07 1 81.5 452 LEU B CA 1
ATOM 7729 C C . LEU B 1 452 ? 17.547 -26.969 -10.273 1 81.5 452 LEU B C 1
ATOM 7731 O O . LEU B 1 452 ? 18.359 -27.547 -9.539 1 81.5 452 LEU B O 1
ATOM 7735 N N . LEU B 1 453 ? 16.312 -27.406 -10.414 1 86 453 LEU B N 1
ATOM 7736 C CA . LEU B 1 453 ? 15.805 -28.547 -9.672 1 86 453 LEU B CA 1
ATOM 7737 C C . LEU B 1 453 ? 16.5 -29.844 -10.117 1 86 453 LEU B C 1
ATOM 7739 O O . LEU B 1 453 ? 16.734 -30.734 -9.305 1 86 453 LEU B O 1
ATOM 7743 N N . THR B 1 454 ? 16.781 -29.859 -11.375 1 86.38 454 THR B N 1
ATOM 7744 C CA . THR B 1 454 ? 17.484 -31.016 -11.898 1 86.38 454 THR B CA 1
ATOM 7745 C C . THR B 1 454 ? 18.922 -31.062 -11.352 1 86.38 454 THR B C 1
ATOM 7747 O O . THR B 1 454 ? 19.438 -32.156 -11.07 1 86.38 454 THR B O 1
ATOM 7750 N N . LYS B 1 455 ? 19.531 -29.938 -11.203 1 80.12 455 LYS B N 1
ATOM 7751 C CA . LYS B 1 455 ? 20.859 -29.859 -10.594 1 80.12 455 LYS B CA 1
ATOM 7752 C C . LYS B 1 455 ? 20.828 -30.328 -9.141 1 80.12 455 LYS B C 1
ATOM 7754 O O . LYS B 1 455 ? 21.719 -31.031 -8.688 1 80.12 455 LYS B O 1
ATOM 7759 N N . ILE B 1 456 ? 19.828 -29.875 -8.445 1 79.12 456 ILE B N 1
ATOM 7760 C CA . ILE B 1 456 ? 19.688 -30.25 -7.039 1 79.12 456 ILE B CA 1
ATOM 7761 C C . ILE B 1 456 ? 19.438 -31.75 -6.934 1 79.12 456 ILE B C 1
ATOM 7763 O O . ILE B 1 456 ? 20 -32.438 -6.066 1 79.12 456 ILE B O 1
ATOM 7767 N N . ARG B 1 457 ? 18.609 -32.312 -7.793 1 82.81 457 ARG B N 1
ATOM 7768 C CA . ARG B 1 457 ? 18.281 -33.719 -7.816 1 82.81 457 ARG B CA 1
ATOM 7769 C C . ARG B 1 457 ? 19.531 -34.562 -8.07 1 82.81 457 ARG B C 1
ATOM 7771 O O . ARG B 1 457 ? 19.672 -35.656 -7.512 1 82.81 457 ARG B O 1
ATOM 7778 N N . ALA B 1 458 ? 20.359 -34.062 -8.906 1 77.88 458 ALA B N 1
ATOM 7779 C CA . ALA B 1 458 ? 21.562 -34.781 -9.273 1 77.88 458 ALA B CA 1
ATOM 7780 C C . ALA B 1 458 ? 22.531 -34.906 -8.086 1 77.88 458 ALA B C 1
ATOM 7782 O O . ALA B 1 458 ? 23.391 -35.781 -8.062 1 77.88 458 ALA B O 1
ATOM 7783 N N . THR B 1 459 ? 22.469 -34.062 -7.152 1 67.94 459 THR B N 1
ATOM 7784 C CA . THR B 1 459 ? 23.312 -34.125 -5.969 1 67.94 459 THR B CA 1
ATOM 7785 C C . THR B 1 459 ? 22.812 -35.188 -5.004 1 67.94 459 THR B C 1
ATOM 7787 O O . THR B 1 459 ? 23.5 -35.562 -4.043 1 67.94 459 THR B O 1
ATOM 7790 N N . ILE B 1 460 ? 21.656 -35.719 -5.281 1 62.72 460 ILE B N 1
ATOM 7791 C CA . ILE B 1 460 ? 21.062 -36.75 -4.445 1 62.72 460 ILE B CA 1
ATOM 7792 C C . ILE B 1 460 ? 21.766 -38.094 -4.691 1 62.72 460 ILE B C 1
ATOM 7794 O O . ILE B 1 460 ? 21.844 -38.562 -5.828 1 62.72 460 ILE B O 1
ATOM 7798 N N . LYS B 1 461 ? 22.75 -38.656 -3.844 1 57.03 461 LYS B N 1
ATOM 7799 C CA . LYS B 1 461 ? 23.422 -39.938 -3.928 1 57.03 461 LYS B CA 1
ATOM 7800 C C . LYS B 1 461 ? 22.406 -41.094 -3.926 1 57.03 461 LYS B C 1
ATOM 7802 O O . LYS B 1 461 ? 21.5 -41.125 -3.098 1 57.03 461 LYS B O 1
ATOM 7807 N N . PRO B 1 462 ? 22.344 -41.844 -5.102 1 48.69 462 PRO B N 1
ATOM 7808 C CA . PRO B 1 462 ? 21.469 -43.031 -5.109 1 48.69 462 PRO B CA 1
ATOM 7809 C C . PRO B 1 462 ? 21.656 -43.906 -3.889 1 48.69 462 PRO B C 1
ATOM 7811 O O . PRO B 1 462 ? 22.797 -44.219 -3.527 1 48.69 462 PRO B O 1
ATOM 7814 N N . THR B 1 463 ? 21.078 -43.75 -2.789 1 45.16 463 THR B N 1
ATOM 7815 C CA . THR B 1 463 ? 21.219 -44.781 -1.791 1 45.16 463 THR B CA 1
ATOM 7816 C C . THR B 1 463 ? 21.078 -46.156 -2.432 1 45.16 463 THR B C 1
ATOM 7818 O O . THR B 1 463 ? 20.078 -46.438 -3.084 1 45.16 463 THR B O 1
ATOM 7821 N N . THR B 1 464 ? 22.109 -46.969 -2.783 1 38.09 464 THR B N 1
ATOM 7822 C CA . THR B 1 464 ? 22.266 -48.312 -3.295 1 38.09 464 THR B CA 1
ATOM 7823 C C . THR B 1 464 ? 21.234 -49.25 -2.691 1 38.09 464 THR B C 1
ATOM 7825 O O . THR B 1 464 ? 21.203 -50.438 -3.004 1 38.09 464 THR B O 1
ATOM 7828 N N . SER B 1 465 ? 20.672 -49.094 -1.457 1 38.38 465 SER B N 1
ATOM 7829 C CA . SER B 1 465 ? 19.984 -50.312 -1.006 1 38.38 465 SER B CA 1
ATOM 7830 C C . SER B 1 465 ? 18.781 -50.625 -1.875 1 38.38 465 SER B C 1
ATOM 7832 O O . SER B 1 465 ? 17.656 -50.188 -1.563 1 38.38 465 SER B O 1
ATOM 7834 N N . MET B 1 466 ? 18.719 -50.5 -3.121 1 35.91 466 MET B N 1
ATOM 7835 C CA . MET B 1 466 ? 17.672 -51.094 -3.953 1 35.91 466 MET B CA 1
ATOM 7836 C C . MET B 1 466 ? 17.5 -52.594 -3.656 1 35.91 466 MET B C 1
ATOM 7838 O O . MET B 1 466 ? 17.25 -53.375 -4.566 1 35.91 466 MET B O 1
ATOM 7842 N N . GLU B 1 467 ? 18.234 -53.281 -2.695 1 32.03 467 GLU B N 1
ATOM 7843 C CA . GLU B 1 467 ? 18.016 -54.719 -2.744 1 32.03 467 GLU B CA 1
ATOM 7844 C C . GLU B 1 467 ? 16.531 -55.031 -2.869 1 32.03 467 GLU B C 1
ATOM 7846 O O . GLU B 1 467 ? 15.688 -54.156 -2.76 1 32.03 467 GLU B O 1
ATOM 7851 N N . GLU B 1 468 ? 16.125 -56.406 -2.117 1 31.19 468 GLU B N 1
ATOM 7852 C CA . GLU B 1 468 ? 15.289 -57.594 -2.166 1 31.19 468 GLU B CA 1
ATOM 7853 C C . GLU B 1 468 ? 13.852 -57.281 -1.771 1 31.19 468 GLU B C 1
ATOM 7855 O O . GLU B 1 468 ? 13.055 -58.188 -1.51 1 31.19 468 GLU B O 1
ATOM 7860 N N . ALA B 1 469 ? 13.414 -56.125 -1.279 1 32.03 469 ALA B N 1
ATOM 7861 C CA . ALA B 1 469 ? 12.023 -56.281 -0.862 1 32.03 469 ALA B CA 1
ATOM 7862 C C . ALA B 1 469 ? 11.109 -56.469 -2.068 1 32.03 46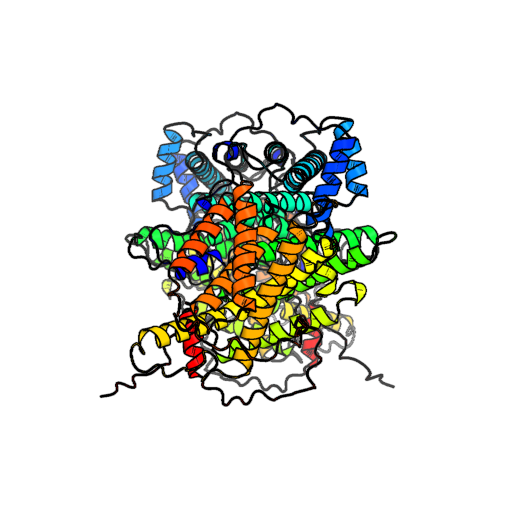9 ALA B C 1
ATOM 7864 O O . ALA B 1 469 ? 10.57 -55.5 -2.607 1 32.03 469 ALA B O 1
ATOM 7865 N N . THR B 1 470 ? 11.508 -57.188 -3.158 1 31.09 470 THR B N 1
ATOM 7866 C CA . THR B 1 470 ? 10.594 -57.5 -4.254 1 31.09 470 THR B CA 1
ATOM 7867 C C . THR B 1 470 ? 9.273 -58.031 -3.721 1 31.09 470 THR B C 1
ATOM 7869 O O . THR B 1 470 ? 8.25 -58 -4.414 1 31.09 470 THR B O 1
ATOM 7872 N N . THR B 1 471 ? 9.367 -59.219 -2.92 1 27.95 471 THR B N 1
ATOM 7873 C CA . THR B 1 471 ? 8.258 -60.156 -2.996 1 27.95 471 THR B CA 1
ATOM 7874 C C . THR B 1 471 ? 7.012 -59.594 -2.326 1 27.95 471 THR B C 1
ATOM 7876 O O . THR B 1 471 ? 6.027 -60.281 -2.129 1 27.95 471 THR B O 1
ATOM 7879 N N . ALA B 1 472 ? 7.199 -58.625 -1.366 1 28.67 472 ALA B N 1
ATOM 7880 C CA . ALA B 1 472 ? 5.945 -58.656 -0.619 1 28.67 472 ALA B CA 1
ATOM 7881 C C . ALA B 1 472 ? 4.754 -58.375 -1.538 1 28.67 472 ALA B C 1
ATOM 7883 O O . ALA B 1 472 ? 4.922 -57.906 -2.666 1 28.67 472 ALA B O 1
ATOM 7884 N N . ASP B 1 473 ? 3.432 -58.312 -0.862 1 26.83 473 ASP B N 1
ATOM 7885 C CA . ASP B 1 473 ? 2.047 -58.5 -1.285 1 26.83 473 ASP B CA 1
ATOM 7886 C C . ASP B 1 473 ? 1.631 -57.438 -2.277 1 26.83 473 ASP B C 1
ATOM 7888 O O . ASP B 1 473 ? 1.97 -56.25 -2.104 1 26.83 473 ASP B O 1
ATOM 7892 N N . THR B 1 474 ? 1.5 -57.75 -3.564 1 26.81 474 THR B N 1
ATOM 7893 C CA . THR B 1 474 ? 0.891 -57.156 -4.746 1 26.81 474 THR B CA 1
ATOM 7894 C C . THR B 1 474 ? -0.248 -56.219 -4.352 1 26.81 474 THR B C 1
ATOM 7896 O O . THR B 1 474 ? -0.676 -55.375 -5.148 1 26.81 474 THR B O 1
ATOM 7899 N N . GLY B 1 475 ? -1.136 -56.688 -3.439 1 24.12 475 GLY B N 1
ATOM 7900 C CA . GLY B 1 475 ? -2.518 -56.375 -3.744 1 24.12 475 GLY B CA 1
ATOM 7901 C C . GLY B 1 475 ? -2.828 -54.906 -3.537 1 24.12 475 GLY B C 1
ATOM 7902 O O . GLY B 1 475 ? -3.525 -54.281 -4.352 1 24.12 475 GLY B O 1
ATOM 7903 N N . SER B 1 476 ? -2.807 -54.438 -2.176 1 25.78 476 SER B N 1
ATOM 7904 C CA . SER B 1 476 ? -3.879 -53.5 -1.892 1 25.78 476 SER B CA 1
ATOM 7905 C C . SER B 1 476 ? -3.543 -52.125 -2.424 1 25.78 476 SER B C 1
ATOM 7907 O O . SER B 1 476 ? -2.457 -51.594 -2.168 1 25.78 476 SER B O 1
ATOM 7909 N N . GLN B 1 477 ? -3.885 -51.812 -3.674 1 25.27 477 GLN B N 1
ATOM 7910 C CA . GLN B 1 477 ? -4.023 -50.469 -4.211 1 25.27 477 GLN B CA 1
ATOM 7911 C C . GLN B 1 477 ? -4.414 -49.469 -3.119 1 25.27 477 GLN B C 1
ATOM 7913 O O . GLN B 1 477 ? -5.547 -49.469 -2.641 1 25.27 477 GLN B O 1
ATOM 7918 N N . GLU B 1 478 ? -3.547 -49.281 -2.145 1 27.84 478 GLU B N 1
ATOM 7919 C CA . GLU B 1 478 ? -3.951 -48.219 -1.216 1 27.84 478 GLU B CA 1
ATOM 7920 C C . GLU B 1 478 ? -4.465 -47 -1.962 1 27.84 478 GLU B C 1
ATOM 7922 O O . GLU B 1 478 ? -3.773 -46.438 -2.83 1 27.84 478 GLU B O 1
ATOM 7927 N N . THR B 1 479 ? -5.762 -46.906 -2.205 1 27.94 479 THR B N 1
ATOM 7928 C CA . THR B 1 479 ? -6.527 -45.75 -2.684 1 27.94 479 THR B CA 1
ATOM 7929 C C . THR B 1 479 ? -5.945 -44.438 -2.143 1 27.94 479 THR B C 1
ATOM 7931 O O . THR B 1 479 ? -5.727 -44.312 -0.937 1 27.94 479 THR B O 1
ATOM 7934 N N . LEU B 1 480 ? -5.184 -43.781 -2.92 1 31.48 480 LEU B N 1
ATOM 7935 C CA . LEU B 1 480 ? -4.758 -42.406 -2.662 1 31.48 480 LEU B CA 1
ATOM 7936 C C . LEU B 1 480 ? -5.852 -41.625 -1.943 1 31.48 480 LEU B C 1
ATOM 7938 O O . LEU B 1 480 ? -6.891 -41.312 -2.533 1 31.48 480 LEU B O 1
ATOM 7942 N N . THR B 1 481 ? -6.211 -41.938 -0.715 1 31.59 481 THR B N 1
ATOM 7943 C CA . THR B 1 481 ? -7.133 -41.062 -0.014 1 31.59 481 THR B CA 1
ATOM 7944 C C . THR B 1 481 ? -6.598 -39.625 0.011 1 31.59 481 THR B C 1
ATOM 7946 O O . THR B 1 481 ? -5.48 -39.406 0.466 1 31.59 481 THR B O 1
ATOM 7949 N N . LEU B 1 482 ? -6.926 -38.875 -0.97 1 34.94 482 LEU B N 1
ATOM 7950 C CA . LEU B 1 482 ? -6.672 -37.438 -0.833 1 34.94 482 LEU B CA 1
ATOM 7951 C C . LEU B 1 482 ? -6.809 -37 0.621 1 34.94 482 LEU B C 1
ATOM 7953 O O . LEU B 1 482 ? -7.691 -37.469 1.339 1 34.94 482 LEU B O 1
ATOM 7957 N N . PRO B 1 483 ? -5.914 -36.562 1.301 1 37.59 483 PRO B N 1
ATOM 7958 C CA . PRO B 1 483 ? -5.91 -36.25 2.736 1 37.59 483 PRO B CA 1
ATOM 7959 C C . PRO B 1 483 ? -7.277 -35.812 3.25 1 37.59 483 PRO B C 1
ATOM 7961 O O . PRO B 1 483 ? -7.477 -35.688 4.461 1 37.59 483 PRO B O 1
ATOM 7964 N N . GLY B 1 484 ? -8.227 -35.281 2.543 1 34.44 484 GLY B N 1
ATOM 7965 C CA . GLY B 1 484 ? -9.438 -34.75 3.146 1 34.44 484 GLY B CA 1
ATOM 7966 C C . GLY B 1 484 ? -10.344 -35.844 3.699 1 34.44 484 GLY B C 1
ATOM 7967 O O . GLY B 1 484 ? -11.375 -35.562 4.301 1 34.44 484 GLY B O 1
ATOM 7968 N N . SER B 1 485 ? -10.438 -37.062 3.098 1 32.03 485 SER B N 1
ATOM 7969 C CA . SER B 1 485 ? -11.555 -37.938 3.424 1 32.03 485 SER B CA 1
ATOM 7970 C C . SER B 1 485 ? -11.383 -38.562 4.805 1 32.03 485 SER B C 1
ATOM 7972 O O . SER B 1 485 ? -12.258 -39.281 5.277 1 32.03 485 SER B O 1
ATOM 7974 N N . GLN B 1 486 ? -10.242 -39.062 5.164 1 30.69 486 GLN B N 1
ATOM 7975 C CA . GLN B 1 486 ? -10.32 -39.844 6.402 1 30.69 486 GLN B CA 1
ATOM 7976 C C . GLN B 1 486 ? -10.547 -38.938 7.602 1 30.69 486 GLN B C 1
ATOM 7978 O O . GLN B 1 486 ? -9.836 -37.938 7.785 1 30.69 486 GLN B O 1
ATOM 7983 N N . GLN B 1 487 ? -11.859 -38.875 8.07 1 27.67 487 GLN B N 1
ATOM 7984 C CA . GLN B 1 487 ? -12.281 -38.281 9.336 1 27.67 487 GLN B CA 1
ATOM 7985 C C . GLN B 1 487 ? -11.352 -38.688 10.477 1 27.67 487 GLN B C 1
ATOM 7987 O O . GLN B 1 487 ? -11.312 -39.844 10.867 1 27.67 487 GLN B O 1
ATOM 7992 N N . PRO B 1 488 ? -10.102 -38.375 10.633 1 28.89 488 PRO B N 1
ATOM 7993 C CA . PRO B 1 488 ? -9.664 -38.875 11.938 1 28.89 488 PRO B CA 1
ATOM 7994 C C . PRO B 1 488 ? -10.656 -38.562 13.055 1 28.89 488 PRO B C 1
ATOM 7996 O O . PRO B 1 488 ? -11.445 -37.625 12.938 1 28.89 488 PRO B O 1
ATOM 7999 N N . ASP B 1 489 ? -11.039 -39.469 13.953 1 28.66 489 ASP B N 1
ATOM 8000 C CA . ASP B 1 489 ? -11.688 -39.25 15.242 1 28.66 489 ASP B CA 1
ATOM 8001 C C . ASP B 1 489 ? -11.227 -37.938 15.883 1 28.66 489 ASP B C 1
ATOM 8003 O O . ASP B 1 489 ? -10.148 -37.438 15.57 1 28.66 489 ASP B O 1
ATOM 8007 N N . GLY B 1 490 ? -12.094 -37.25 16.656 1 29.22 490 GLY B N 1
ATOM 8008 C CA . GLY B 1 490 ? -12.078 -36.062 17.469 1 29.22 490 GLY B CA 1
ATOM 8009 C C . GLY B 1 490 ? -10.812 -35.906 18.297 1 29.22 490 GLY B C 1
ATOM 8010 O O . GLY B 1 490 ? -10.867 -35.875 19.531 1 29.22 490 GLY B O 1
ATOM 8011 N N . VAL B 1 491 ? -9.688 -36.406 17.953 1 27.25 491 VAL B N 1
ATOM 8012 C CA . VAL B 1 491 ? -8.633 -36.281 18.969 1 27.25 491 VAL B CA 1
ATOM 8013 C C . VAL B 1 491 ? -8.344 -34.812 19.266 1 27.25 491 VAL B C 1
ATOM 8015 O O . VAL B 1 491 ? -7.887 -34.094 18.406 1 27.25 491 VAL B O 1
ATOM 8018 N N . SER B 1 492 ? -9.211 -34.156 20.125 1 28.98 492 SER B N 1
ATOM 8019 C CA . SER B 1 492 ? -8.891 -32.969 20.938 1 28.98 492 SER B CA 1
ATOM 8020 C C . SER B 1 492 ? -7.516 -33.094 21.578 1 28.98 492 SER B C 1
ATOM 8022 O O . SER B 1 492 ? -7.391 -33.531 22.719 1 28.98 492 SER B O 1
ATOM 8024 N N . SER B 1 493 ? -6.559 -33.781 21.094 1 29.66 493 SER B N 1
ATOM 8025 C CA . SER B 1 493 ? -5.375 -33.875 21.938 1 29.66 493 SER B CA 1
ATOM 8026 C C . SER B 1 493 ? -4.82 -32.5 22.266 1 29.66 493 SER B C 1
ATOM 8028 O O . SER B 1 493 ? -4.613 -31.688 21.359 1 29.66 493 SER B O 1
ATOM 8030 N N . SER B 1 494 ? -5.062 -32.031 23.469 1 29.64 494 SER B N 1
ATOM 8031 C CA . SER B 1 494 ? -4.316 -31.016 24.203 1 29.64 494 SER B CA 1
ATOM 8032 C C . SER B 1 494 ? -2.818 -31.125 23.922 1 29.64 494 SER B C 1
ATOM 8034 O O . SER B 1 494 ? -2.229 -32.188 24.094 1 29.64 494 SER B O 1
ATOM 8036 N N . LEU B 1 495 ? -2.316 -30.5 22.984 1 32.91 495 LEU B N 1
ATOM 8037 C CA . LEU B 1 495 ? -0.883 -30.328 22.781 1 32.91 495 LEU B CA 1
ATOM 8038 C C . LEU B 1 495 ? -0.158 -30.188 24.109 1 32.91 495 LEU B C 1
ATOM 8040 O O . LEU B 1 495 ? -0.439 -29.266 24.891 1 32.91 495 LEU B O 1
ATOM 8044 N N . ASP B 1 496 ? 0.16 -31.25 24.75 1 33.62 496 ASP B N 1
ATOM 8045 C CA . ASP B 1 496 ? 1.066 -31.234 25.891 1 33.62 496 ASP B CA 1
ATOM 8046 C C . ASP B 1 496 ? 2.24 -30.297 25.656 1 33.62 496 ASP B C 1
ATOM 8048 O O . ASP B 1 496 ? 2.967 -30.438 24.672 1 33.62 496 ASP B O 1
ATOM 8052 N N . ASN B 1 497 ? 2.227 -29.078 26.078 1 37.41 497 ASN B N 1
ATOM 8053 C CA . ASN B 1 497 ? 3.197 -28 26.234 1 37.41 497 ASN B CA 1
ATOM 8054 C C . ASN B 1 497 ? 4.582 -28.531 26.578 1 37.41 497 ASN B C 1
ATOM 8056 O O . ASN B 1 497 ? 5.461 -27.781 26.984 1 37.41 497 ASN B O 1
ATOM 8060 N N . SER B 1 498 ? 4.629 -29.828 26.828 1 36.75 498 SER B N 1
ATOM 8061 C CA . SER B 1 498 ? 5.945 -30.266 27.297 1 36.75 498 SER B CA 1
ATOM 8062 C C . SER B 1 498 ? 6.957 -30.266 26.156 1 36.75 498 SER B C 1
ATOM 8064 O O . SER B 1 498 ? 7.957 -30.984 26.203 1 36.75 498 SER B O 1
ATOM 8066 N N . GLU B 1 499 ? 6.586 -29.797 24.984 1 42.66 499 GLU B N 1
ATOM 8067 C CA . GLU B 1 499 ? 7.438 -30 23.828 1 42.66 499 GLU B CA 1
ATOM 8068 C C . GLU B 1 499 ? 8.711 -29.156 23.906 1 42.66 499 GLU B C 1
ATOM 8070 O O . GLU B 1 499 ? 8.695 -28.062 24.453 1 42.66 499 GLU B O 1
ATOM 8075 N N . ASP B 1 500 ? 9.852 -29.719 23.656 1 44.03 500 ASP B N 1
ATOM 8076 C CA . ASP B 1 500 ? 11.227 -29.266 23.797 1 44.03 500 ASP B CA 1
ATOM 8077 C C . ASP B 1 500 ? 11.453 -27.953 23.031 1 44.03 500 ASP B C 1
ATOM 8079 O O . ASP B 1 500 ? 11.328 -27.922 21.812 1 44.03 500 ASP B O 1
ATOM 8083 N N . PRO B 1 501 ? 11.328 -26.938 23.719 1 48.59 501 PRO B N 1
ATOM 8084 C CA . PRO B 1 501 ? 11.602 -25.609 23.156 1 48.59 501 PRO B CA 1
ATOM 8085 C C . PRO B 1 501 ? 12.812 -25.594 22.234 1 48.59 501 PRO B C 1
ATOM 8087 O O . PRO B 1 501 ? 12.953 -24.703 21.406 1 48.59 501 PRO B O 1
ATOM 8090 N N . SER B 1 502 ? 13.625 -26.641 22.297 1 49.66 502 SER B N 1
ATOM 8091 C CA . SER B 1 502 ? 14.891 -26.609 21.562 1 49.66 502 SER B CA 1
ATOM 8092 C C . SER B 1 502 ? 14.664 -26.797 20.078 1 49.66 502 SER B C 1
ATOM 8094 O O . SER B 1 502 ? 15.328 -26.156 19.25 1 49.66 502 SER B O 1
ATOM 8096 N N . VAL B 1 503 ? 13.812 -27.625 19.719 1 48.59 503 VAL B N 1
ATOM 8097 C CA . VAL B 1 503 ? 13.562 -27.922 18.312 1 48.59 503 VAL B CA 1
ATOM 8098 C C . VAL B 1 503 ? 13.078 -26.656 17.609 1 48.59 503 VAL B C 1
ATOM 8100 O O . VAL B 1 503 ? 13.492 -26.375 16.469 1 48.59 503 VAL B O 1
ATOM 8103 N N . TRP B 1 504 ? 12.492 -25.938 18.328 1 50.47 504 TRP B N 1
ATOM 8104 C CA . TRP B 1 504 ? 11.859 -24.781 17.719 1 50.47 504 TRP B CA 1
ATOM 8105 C C . TRP B 1 504 ? 12.891 -23.688 17.438 1 50.47 504 TRP B C 1
ATOM 8107 O O . TRP B 1 504 ? 12.805 -22.984 16.422 1 50.47 504 TRP B O 1
ATOM 8117 N N . THR B 1 505 ? 13.766 -23.641 18.344 1 52.12 505 THR B N 1
ATOM 8118 C CA . THR B 1 505 ? 14.859 -22.703 18.109 1 52.12 505 THR B CA 1
ATOM 8119 C C . THR B 1 505 ? 15.625 -23.062 16.844 1 52.12 505 THR B C 1
ATOM 8121 O O . THR B 1 505 ? 16.016 -22.172 16.078 1 52.12 505 THR B O 1
ATOM 8124 N N . GLU B 1 506 ? 15.672 -24.328 16.609 1 51.16 506 GLU B N 1
ATOM 8125 C CA . GLU B 1 506 ? 16.422 -24.781 15.438 1 51.16 506 GLU B CA 1
ATOM 8126 C C . GLU B 1 506 ? 15.641 -24.516 14.148 1 51.16 506 GLU B C 1
ATOM 8128 O O . GLU B 1 506 ? 16.219 -24.125 13.133 1 51.16 506 GLU B O 1
ATOM 8133 N N . VAL B 1 507 ? 14.406 -24.672 14.25 1 47.75 507 VAL B N 1
ATOM 8134 C CA . VAL B 1 507 ? 13.555 -24.438 13.078 1 47.75 507 VAL B CA 1
ATOM 8135 C C . VAL B 1 507 ? 13.633 -22.984 12.664 1 47.75 507 VAL B C 1
ATOM 8137 O O . VAL B 1 507 ? 13.742 -22.672 11.477 1 47.75 507 VAL B O 1
ATOM 8140 N N . LEU B 1 508 ? 13.594 -22.203 13.641 1 50.84 508 LEU B N 1
ATOM 8141 C CA . LEU B 1 508 ? 13.617 -20.766 13.375 1 50.84 508 LEU B CA 1
ATOM 8142 C C . LEU B 1 508 ? 14.945 -20.344 12.758 1 50.84 508 LEU B C 1
ATOM 8144 O O . LEU B 1 508 ? 14.977 -19.5 11.859 1 50.84 508 LEU B O 1
ATOM 8148 N N . GLU B 1 509 ? 15.984 -20.875 13.266 1 51.69 509 GLU B N 1
ATOM 8149 C CA . GLU B 1 509 ? 17.297 -20.562 12.719 1 51.69 509 GLU B CA 1
ATOM 8150 C C . GLU B 1 509 ? 17.422 -21.031 11.266 1 51.69 509 GLU B C 1
ATOM 8152 O O . GLU B 1 509 ? 18.078 -20.375 10.461 1 51.69 509 GLU B O 1
ATOM 8157 N N . SER B 1 510 ? 16.812 -22.094 11.125 1 45.19 510 SER B N 1
ATOM 8158 C CA . SER B 1 510 ? 16.891 -22.656 9.781 1 45.19 510 SER B CA 1
ATOM 8159 C C . SER B 1 510 ? 16.125 -21.797 8.781 1 45.19 510 SER B C 1
ATOM 8161 O O . SER B 1 510 ? 16.438 -21.797 7.586 1 45.19 510 SER B O 1
ATOM 8163 N N . LEU B 1 511 ? 15.148 -21.156 9.359 1 47.94 511 LEU B N 1
ATOM 8164 C CA . LEU B 1 511 ? 14.328 -20.344 8.477 1 47.94 511 LEU B CA 1
ATOM 8165 C C . LEU B 1 511 ? 15.008 -19.016 8.172 1 47.94 511 LEU B C 1
ATOM 8167 O O . LEU B 1 511 ? 14.602 -18.312 7.246 1 47.94 511 LEU B O 1
ATOM 8171 N N . GLY B 1 512 ? 16.344 -18.797 8.672 1 45 512 GLY B N 1
ATOM 8172 C CA . GLY B 1 512 ? 16.922 -17.469 8.523 1 45 512 GLY B CA 1
ATOM 8173 C C . GLY B 1 512 ? 16.047 -16.375 9.102 1 45 512 GLY B C 1
ATOM 8174 O O . GLY B 1 512 ? 16.141 -15.211 8.68 1 45 512 GLY B O 1
ATOM 8175 N N . ILE B 1 513 ? 15.008 -16.672 9.719 1 41.16 513 ILE B N 1
ATOM 8176 C CA . ILE B 1 513 ? 14.234 -15.695 10.484 1 41.16 513 ILE B CA 1
ATOM 8177 C C . ILE B 1 513 ? 15.031 -15.25 11.703 1 41.16 513 ILE B C 1
ATOM 8179 O O . ILE B 1 513 ? 15.453 -16.078 12.516 1 41.16 513 ILE B O 1
ATOM 8183 N N . ASP B 1 514 ? 15.977 -14.305 11.648 1 36.88 514 ASP B N 1
ATOM 8184 C CA . ASP B 1 514 ? 16.766 -13.727 12.734 1 36.88 514 ASP B CA 1
ATOM 8185 C C . ASP B 1 514 ? 15.953 -13.656 14.023 1 36.88 514 ASP B C 1
ATOM 8187 O O . ASP B 1 514 ? 15.008 -12.867 14.125 1 36.88 514 ASP B O 1
ATOM 8191 N N . MET B 1 515 ? 15.883 -14.703 14.773 1 30.95 515 MET B N 1
ATOM 8192 C CA . MET B 1 515 ? 15.469 -14.648 16.172 1 30.95 515 MET B CA 1
ATOM 8193 C C . MET B 1 515 ? 16.469 -13.852 17 1 30.95 515 MET B C 1
ATOM 8195 O O . MET B 1 515 ? 17.672 -13.883 16.719 1 30.95 515 MET B O 1
ATOM 8199 N N . ASP B 1 516 ? 16.109 -12.953 17.766 1 29.11 516 ASP B N 1
ATOM 8200 C CA . ASP B 1 516 ? 16.938 -12.406 18.828 1 29.11 516 ASP B CA 1
ATOM 8201 C C . ASP B 1 516 ? 17.641 -13.516 19.609 1 29.11 516 ASP B C 1
ATOM 8203 O O . ASP B 1 516 ? 16.984 -14.359 20.234 1 29.11 516 ASP B O 1
ATOM 8207 N N . ARG B 1 517 ? 18.859 -13.922 19.328 1 28.39 517 ARG B N 1
ATOM 8208 C CA . ARG B 1 517 ? 19.844 -14.648 20.125 1 28.39 517 ARG B CA 1
ATOM 8209 C C . ARG B 1 517 ? 19.953 -14.055 21.531 1 28.39 517 ARG B C 1
ATOM 8211 O O . ARG B 1 517 ? 20.844 -14.414 22.297 1 28.39 517 ARG B O 1
ATOM 8218 N N . GLN B 1 518 ? 19.5 -12.984 21.969 1 26.33 518 GLN B N 1
ATOM 8219 C CA . GLN B 1 518 ? 19.969 -12.641 23.297 1 26.33 518 GLN B CA 1
ATOM 8220 C C . GLN B 1 518 ? 19.594 -13.727 24.312 1 26.33 518 GLN B C 1
ATOM 8222 O O . GLN B 1 518 ? 20.016 -13.672 25.469 1 26.33 518 GLN B O 1
ATOM 8227 N N . TRP B 1 519 ? 18.625 -14.586 24.234 1 23.5 519 TRP B N 1
ATOM 8228 C CA . TRP B 1 519 ? 18.469 -15.398 25.438 1 23.5 519 TRP B CA 1
ATOM 8229 C C . TRP B 1 519 ? 19.438 -16.578 25.422 1 23.5 519 TRP B C 1
ATOM 8231 O O . TRP B 1 519 ? 19.516 -17.328 26.391 1 23.5 519 TRP B O 1
ATOM 8241 N N . ILE B 1 520 ? 19.875 -17.172 24.281 1 24.84 520 ILE B N 1
ATOM 8242 C CA . ILE B 1 520 ? 20.75 -18.312 24.562 1 24.84 520 ILE B CA 1
ATOM 8243 C C . ILE B 1 520 ? 22.125 -17.828 25.016 1 24.84 520 ILE B C 1
ATOM 8245 O O . ILE B 1 520 ? 22.906 -17.328 24.203 1 24.84 520 ILE B O 1
ATOM 8249 N N . GLY B 1 521 ? 22.297 -16.875 26 1 21.38 521 GLY B N 1
ATOM 8250 C CA . GLY B 1 521 ? 23.562 -16.719 26.703 1 21.38 521 GLY B CA 1
ATOM 8251 C C . GLY B 1 521 ? 24.266 -18.031 26.969 1 21.38 521 GLY B C 1
ATOM 8252 O O . GLY B 1 521 ? 23.844 -19.078 26.469 1 21.38 521 GLY B O 1
ATOM 8253 N N . SER B 1 522 ? 24.875 -18.328 28.406 1 23.19 522 SER B N 1
ATOM 8254 C CA . SER B 1 522 ? 26.047 -18.781 29.141 1 23.19 522 SER B CA 1
ATOM 8255 C C . SER B 1 522 ? 26.031 -20.297 29.328 1 23.19 522 SER B C 1
ATOM 8257 O O . SER B 1 522 ? 26.75 -20.828 30.172 1 23.19 522 SER B O 1
ATOM 8259 N N . PHE B 1 523 ? 25.219 -21.219 28.922 1 20.98 523 PHE B N 1
ATOM 8260 C CA . PHE B 1 523 ? 25.75 -22.484 29.391 1 20.98 523 PHE B CA 1
ATOM 8261 C C . PHE B 1 523 ? 26.969 -22.906 28.594 1 20.98 523 PHE B C 1
ATOM 8263 O O . PHE B 1 523 ? 26.859 -23.266 27.422 1 20.98 523 PHE B O 1
ATOM 8270 N N . SER B 1 524 ? 28.203 -22.188 28.797 1 19.55 524 SER B N 1
ATOM 8271 C CA . SER B 1 524 ? 29.562 -22.703 28.641 1 19.55 524 SER B CA 1
ATOM 8272 C C . SER B 1 524 ? 29.688 -24.094 29.219 1 19.55 524 SER B C 1
ATOM 8274 O O . SER B 1 524 ? 29.453 -24.312 30.406 1 19.55 524 SER B O 1
ATOM 8276 N N . LEU B 1 525 ? 29.375 -25.219 28.641 1 17.84 525 LEU B N 1
ATOM 8277 C CA . LEU B 1 525 ? 30.078 -26.453 29 1 17.84 525 LEU B CA 1
ATOM 8278 C C . LEU B 1 525 ? 31.594 -26.219 29.016 1 17.84 525 LEU B C 1
ATOM 8280 O O . LEU B 1 525 ? 32.188 -25.859 28 1 17.84 525 LEU B O 1
ATOM 8284 N N . THR B 1 526 ? 31.969 -25.703 30.281 1 17.81 526 THR B N 1
ATOM 8285 C CA . THR B 1 526 ? 33.062 -26.438 30.906 1 17.81 526 THR B CA 1
ATOM 8286 C C . THR B 1 526 ? 32.625 -27.859 31.25 1 17.81 526 THR B C 1
ATOM 8288 O O . THR B 1 526 ? 31.484 -28.078 31.688 1 17.81 526 THR B O 1
#

Organism: Metarhizium acridum (strain CQMa 102) (NCBI:txid655827)

Solvent-accessible surface area (backbone atoms only — not comparable to full-atom values): 57969 Å² total; per-residue (Å²): 129,22,81,55,11,57,59,53,52,53,35,67,76,49,80,48,93,75,64,77,46,61,75,79,34,43,51,45,75,70,70,60,66,70,69,54,71,70,67,80,68,73,73,83,76,71,58,69,70,56,46,52,51,19,43,50,41,28,36,54,69,48,39,49,63,29,51,67,68,51,73,67,58,46,55,55,49,51,52,49,56,73,71,43,82,70,49,85,87,37,69,67,43,20,42,51,52,22,38,52,28,41,38,43,12,43,5,36,30,60,66,50,65,66,53,87,60,72,80,24,58,56,28,41,68,36,39,62,51,20,59,64,38,56,74,62,78,72,45,84,80,46,70,68,52,32,36,37,31,41,52,52,11,52,50,30,39,45,38,34,36,52,66,35,14,52,44,32,30,48,46,22,43,47,47,38,50,72,72,41,36,42,42,61,79,78,62,85,85,60,53,70,67,59,51,46,50,41,27,30,37,37,47,26,46,51,31,52,37,36,53,54,23,35,51,42,31,46,78,65,58,68,60,71,68,73,47,59,43,60,77,50,62,73,51,90,90,51,64,60,64,51,27,49,45,31,35,52,42,38,53,50,30,53,51,44,43,48,41,43,56,63,67,51,42,62,50,72,58,53,46,64,55,41,50,51,44,42,52,52,50,52,49,51,52,52,51,51,61,68,67,48,57,74,90,66,59,83,52,72,76,49,54,81,44,83,64,57,48,62,52,52,52,47,51,41,52,52,30,46,47,44,36,67,56,29,41,57,59,41,52,36,44,33,50,52,29,44,52,51,57,65,70,44,73,82,65,74,76,82,73,54,74,58,60,96,48,60,68,69,58,48,50,45,38,51,50,23,52,51,27,28,44,50,42,40,50,51,50,49,34,32,51,60,50,31,80,82,47,92,50,50,56,40,50,58,36,48,66,54,47,52,50,47,48,47,30,28,53,51,33,46,48,46,63,57,39,43,81,90,44,69,69,55,52,52,38,28,52,50,26,52,48,52,38,45,54,28,21,74,31,50,28,61,48,45,37,52,51,40,52,50,51,51,55,56,53,64,69,42,72,79,75,75,82,70,74,79,82,68,75,68,88,84,66,82,73,72,70,74,66,60,82,80,68,72,75,72,74,85,74,75,69,73,75,68,81,78,62,66,68,62,62,29,54,49,34,39,55,67,60,68,40,73,54,79,64,79,72,77,73,84,80,71,82,122,127,20,79,53,10,58,57,52,52,52,32,66,77,46,80,50,93,74,64,77,46,60,76,79,34,44,52,45,75,69,72,61,67,72,68,53,71,70,67,81,68,72,73,83,77,71,57,70,69,55,47,52,52,19,43,52,40,28,36,54,69,48,39,50,62,28,51,67,67,51,73,67,59,47,56,56,50,51,52,49,57,74,71,43,80,69,48,86,87,36,69,66,43,21,42,50,50,23,40,54,28,41,40,43,13,43,5,36,31,62,67,50,66,67,54,85,60,72,79,25,56,56,29,41,68,36,38,60,49,20,60,65,38,58,74,62,78,72,43,85,81,46,72,68,53,32,36,37,31,40,52,52,11,52,51,29,39,46,38,33,35,52,66,36,13,52,44,32,29,48,48,21,45,47,48,37,49,73,70,42,34,42,43,59,77,77,61,83,85,59,52,70,66,57,51,47,49,42,27,31,38,39,46,26,47,51,30,52,38,35,53,54,22,34,52,43,30,47,78,66,58,68,61,71,70,73,48,60,43,61,76,48,63,73,52,92,92,51,62,62,64,50,28,50,45,31,35,52,43,37,53,50,28,53,49,43,42,47,42,41,56,64,66,52,41,62,50,72,58,53,47,66,56,40,50,51,44,42,51,51,49,52,49,51,51,52,51,51,60,67,67,47,56,74,91,66,58,82,50,71,76,48,54,80,44,83,63,58,46,65,52,52,53,47,51,41,52,52,30,46,46,44,35,65,56,28,41,57,60,42,51,35,45,33,51,53,31,43,52,51,57,65,69,44,73,81,63,76,74,80,73,53,72,58,59,94,49,58,67,69,58,48,50,44,39,51,50,24,54,52,28,29,44,51,40,40,51,51,51,47,34,30,50,62,50,31,79,84,47,92,49,51,58,42,49,58,36,48,67,56,48,51,50,47,50,46,31,29,52,51,34,46,48,44,64,58,38,44,81,90,43,69,70,55,51,52,38,28,54,50,26,52,47,53,37,44,55,28,22,74,30,50,28,61,48,46,36,52,51,42,52,50,51,51,55,56,52,64,68,42,73,78,74,75,82,69,73,78,82,69,74,68,86,83,66,80,73,74,71,73,66,60,82,80,68,70,73,71,76,85,75,76,69,75,77,68,80,78,61,64,69,60,60,30,54,49,34,38,54,66,61,67,41,72,53,78,61,76,73,74,70,78,85,68,83,123

Sequence (1052 aa):
MGNSSSTYLANRLNPTTETLAWHMHPHYDDISWLRRPVISDMCQLPPRDFAKRLFLAQHAYIGTIFSFLTADSFCTRVERIYASPPDLNDRDDCLTFCQILLVFAFGQMYSVNQWTGNEGPPGFQFFKCALQFLPDIHEDGSVLFIEVLSYVAYYMQTLNRRDSAYLYAGLALRMAVSLGLHQEVMGQDMDSNQRERRRRVWWSVYSLERLLCVTSGNPISINDSDINALFPSAMDGEDPQCSVVLRGYTELSRILGRIGQDIYRKKPHSGTTLMASIQGIMNSLTDWHHQLPADMRLDQADLDKPIKREMASIHLHYYHCINMTARPLLLYAVQRQMAANSTDGERMNMSRWEDDLPPDIVRVIETSIAAARSSISILNAAATYNLVGPITTATYGFIDGEQAFSAALLLVMVNMAFPYRQENATAMDTALHVLHSMAEKGNKYICACHALLTKIRATIKPTTSMEEATTADTGSQETLTLPGSQQPDGVSSSLDNSEDPSVWTEVLESLGIDMDRQWIGSFSLTMGNSSSTYLANRLNPTTETLAWHMHPHYDDISWLRRPVISDMCQLPPRDFAKRLFLAQHAYIGTIFSFLTADSFCTRVERIYASPPDLNDRDDCLTFCQILLVFAFGQMYSVNQWTGNEGPPGFQFFKCALQFLPDIHEDGSVLFIEVLSYVAYYMQTLNRRDSAYLYAGLALRMAVSLGLHQEVMGQDMDSNQRERRRRVWWSVYSLERLLCVTSGNPISINDSDINALFPSAMDGEDPQCSVVLRGYTELSRILGRIGQDIYRKKPHSGTTLMASIQGIMNSLTDWHHQLPADMRLDQADLDKPIKREMASIHLHYYHCINMTARPLLLYAVQRQMAANSTDGERMNMSRWEDDLPPDIVRVIETSIAAARSSISILNAAATYNLVGPITTATYGFIDGEQAFSAALLLVMVNMAFPYRQENATAMDTALHVLHSMAEKGNKYICACHALLTKIRATIKPTTSMEEATTADTGSQETLTLPGSQQPDGVSSSLDNSEDPSVWTEVLESLGIDMDRQWIGSFSLT

InterPro domains:
  IPR007219 Xylanolytic transcriptional activator, regulatory domain [PF04082] (126-289)
  IPR007219 Xylanolytic transcriptional activator, regulatory domain [SM00906] (165-238)
  IPR051127 Fungal secondary metabolite regulators [PTHR47424] (2-504)

Radius of gyration: 31.43 Å; Cα contacts (8 Å, |Δi|>4): 1388; chains: 2; bounding box: 74×102×79 Å

Secondary structure (DSSP, 8-state):
--TT-HHHHHHHHS--SS---GGGS-S-S-GGGGT----S--PPPPPHHHHHHHHHHHHHHTTTT--S--HHHHHHHHHHHHHS---TT-HHHHHHHHHHHHHHHHHHHHH------SS-STTHHHHHHHHTTPPPTTSPP-HHHHHHHHHHHHHHHHTT-HHHHHHHHHHHHHHHHHTTTTS----TTS-HHHHHHHHHHHHHHHHHHHHHHHHHTPPPSS-GGG--PPPP-PPTTS-HHHHHHHHHHHHHHHHHHHHHHHTSS-S---HHHHHHHHHHHHHHHHHHHHHS-GGG---GGGGGSPPPHHHHHHHHHHHHHHHHHHHHHHHHHHHHHHHHHHH-SSS-----TTTTS-HHHHHHHHHHHHHHHHHHHHHHHHHHGGGTSS----TT-HHHHHHHHHHHHHHHHHHHHSPP-HHHHHHHHHHHHHHHHHHHTT-HHHHHHHHHHHHHHHTS-------STTSS----------TTS-----------S-S-HHHHHHHHHHTT----GGGS------/--TT-HHHHHHHHS--SS---GGGS-S-S-GGGGT----S--PPPPPHHHHHHHHHHHHHHTTTT--S--HHHHHHHHHHHHHS---TT-HHHHHHHHHHHHHHHHHHHHH------TT-STTHHHHHHHHTTPPPTTSPP-HHHHHHHHHHHHHHHHTT-HHHHHHHHHHHHHHHHHTTTTS----TTS-HHHHHHHHHHHHHHHHHHHHHHHHHTPPPSS-GGG--PPPP-PPTTS-HHHHHHHHHHHHHHHHHHHHHHHTSS-S---HHHHHHHHHHHHHHHHHHHHHS-GGG---GGGGGSPPPHHHHHHHHHHHHHHHHHHHHHHHHHHHHHHHHHHH-SSS-----TTTTS-HHHHHHHHHHHHHHHHHHHHHHHHHHGGGTSS----TT-HHHHHHHHHHHHHHHHHHHHSPP-HHHHHHHHHHHHHHHHHHHTT-HHHHHHHHHHHHHHHTS---S---STT-S----------TTS-----------S-S-HHHHHHHHHHTT----GGGS------

Nearest PDB structures (foldseek):
  8qah-assembly2_B  TM=2.072E-01  e=4.926E-01  synthetic construct
  8qah-assembly1_A  TM=1.901E-01  e=4.180E-01  synthetic construct
  9dze-assembly1_c  TM=2.393E-01  e=2.545E+00  synthetic construct
  8qah-assembly2_B  TM=2.066E-01  e=4.679E-01  synthetic construct
  8qah-assembly1_A  TM=2.007E-01  e=3.626E-01  synthetic construct